Protein AF-A0A2S8RUF3-F1 (afdb_monomer)

Radius of gyration: 33.88 Å; Cα contacts (8 Å, |Δi|>4): 1336; chains: 1; bounding box: 87×61×107 Å

Structure (mmCIF, N/CA/C/O backbone):
data_AF-A0A2S8RUF3-F1
#
_entry.id   AF-A0A2S8RUF3-F1
#
loop_
_atom_site.group_PDB
_atom_site.id
_atom_site.type_symbol
_atom_site.label_atom_id
_atom_site.label_alt_id
_atom_site.label_comp_id
_atom_site.label_asym_id
_atom_site.label_entity_id
_atom_site.label_seq_id
_atom_site.pdbx_PDB_ins_code
_atom_site.Cartn_x
_atom_site.Cartn_y
_atom_site.Cartn_z
_atom_site.occupancy
_atom_site.B_iso_or_equiv
_atom_site.auth_seq_id
_atom_site.auth_comp_id
_atom_site.auth_asym_id
_atom_site.auth_atom_id
_atom_site.pdbx_PDB_model_num
ATOM 1 N N . MET A 1 1 ? -19.084 -11.540 -4.027 1.00 40.53 1 MET A N 1
ATOM 2 C CA . MET A 1 1 ? -19.984 -12.379 -4.856 1.00 40.53 1 MET A CA 1
ATOM 3 C C . MET A 1 1 ? -20.828 -11.416 -5.683 1.00 40.53 1 MET A C 1
ATOM 5 O O . MET A 1 1 ? -21.441 -10.576 -5.039 1.00 40.53 1 MET A O 1
ATOM 9 N N . ILE A 1 2 ? -20.785 -11.425 -7.033 1.00 48.44 2 ILE A N 1
ATOM 10 C CA . ILE A 1 2 ? -21.826 -10.746 -7.856 1.00 48.44 2 ILE A CA 1
ATOM 11 C C . ILE A 1 2 ? -23.153 -11.187 -7.249 1.00 48.44 2 ILE A C 1
ATOM 13 O O . ILE A 1 2 ? -23.257 -12.374 -6.969 1.00 48.44 2 ILE A O 1
ATOM 17 N N . ALA A 1 3 ? -24.094 -10.300 -6.950 1.00 47.66 3 ALA A N 1
ATOM 18 C CA . ALA A 1 3 ? -25.354 -10.665 -6.322 1.00 47.66 3 ALA A CA 1
ATOM 19 C C . ALA A 1 3 ? -25.956 -11.826 -7.127 1.00 47.66 3 ALA A C 1
ATOM 21 O O . ALA A 1 3 ? -26.322 -11.673 -8.290 1.00 47.66 3 ALA A O 1
ATOM 22 N N . CYS A 1 4 ? -25.926 -13.018 -6.524 1.00 56.53 4 CYS A N 1
ATOM 23 C CA . CYS A 1 4 ? -26.424 -14.266 -7.089 1.00 56.53 4 CYS A CA 1
ATOM 24 C C . CYS A 1 4 ? -25.724 -14.815 -8.375 1.00 56.53 4 CYS A C 1
ATOM 26 O O . CYS A 1 4 ? -26.408 -15.124 -9.349 1.00 56.53 4 CYS A O 1
ATOM 28 N N . PRO A 1 5 ? -24.400 -15.087 -8.408 1.00 48.16 5 PRO A N 1
ATOM 29 C CA . PRO A 1 5 ? -23.694 -15.495 -9.631 1.00 48.16 5 PRO A CA 1
ATOM 30 C C . PRO A 1 5 ? -24.037 -16.928 -10.063 1.00 48.16 5 PRO A C 1
ATOM 32 O O . PRO A 1 5 ? -24.031 -17.244 -11.243 1.00 48.16 5 PRO A O 1
ATOM 35 N N . GLY A 1 6 ? -24.350 -17.805 -9.103 1.00 56.62 6 GLY A N 1
ATOM 36 C CA . GLY A 1 6 ? -24.769 -19.184 -9.359 1.00 56.62 6 GLY A CA 1
ATOM 37 C C . GLY A 1 6 ? -26.272 -19.343 -9.603 1.00 56.62 6 GLY A C 1
ATOM 38 O O . GLY A 1 6 ? -26.704 -20.397 -10.047 1.00 56.62 6 GLY A O 1
ATOM 39 N N . ARG A 1 7 ? -27.075 -18.311 -9.313 1.00 65.19 7 ARG A N 1
ATOM 40 C CA . ARG A 1 7 ? -28.548 -18.378 -9.329 1.00 65.19 7 ARG A CA 1
ATOM 41 C C . ARG A 1 7 ? -29.111 -18.548 -10.738 1.00 65.19 7 ARG A C 1
ATOM 43 O O . ARG A 1 7 ? -30.098 -19.257 -10.936 1.00 65.19 7 ARG A O 1
ATOM 50 N N . PHE A 1 8 ? -28.419 -17.958 -11.709 1.00 66.12 8 PHE A N 1
ATOM 51 C CA . PHE A 1 8 ? -28.770 -18.002 -13.127 1.00 66.12 8 PHE A CA 1
ATOM 52 C C . PHE A 1 8 ? -27.738 -18.752 -13.988 1.00 66.12 8 PHE A C 1
ATOM 54 O O . PHE A 1 8 ? -27.939 -18.886 -15.192 1.00 66.12 8 PHE A O 1
ATOM 61 N N . ASN A 1 9 ? -26.639 -19.244 -13.400 1.00 60.34 9 ASN A N 1
ATOM 62 C CA . ASN A 1 9 ? -25.609 -19.976 -14.142 1.00 60.34 9 ASN A CA 1
ATOM 63 C C . ASN A 1 9 ? -26.182 -21.257 -14.760 1.00 60.34 9 ASN A C 1
ATOM 65 O O . ASN A 1 9 ? -26.966 -21.953 -14.123 1.00 60.34 9 ASN A O 1
ATOM 69 N N . GLU A 1 10 ? -25.760 -21.563 -15.990 1.00 64.75 10 GLU A N 1
ATOM 70 C CA . GLU A 1 10 ? -26.132 -22.779 -16.742 1.00 64.75 10 GLU A CA 1
ATOM 71 C C . GLU A 1 10 ? -27.633 -22.934 -17.045 1.00 64.75 10 GLU A C 1
ATOM 73 O O . GLU A 1 10 ? -28.061 -23.951 -17.589 1.00 64.75 10 GLU A O 1
ATOM 78 N N . ARG A 1 11 ? -28.443 -21.914 -16.745 1.00 76.69 11 ARG A N 1
ATOM 79 C CA . ARG A 1 11 ? -29.881 -21.911 -17.001 1.00 76.69 11 ARG A CA 1
ATOM 80 C C . ARG A 1 11 ? -30.233 -20.902 -18.091 1.00 76.69 11 ARG A C 1
ATOM 82 O O . ARG A 1 11 ? -29.569 -19.884 -18.270 1.00 76.69 11 ARG A O 1
ATOM 89 N N . VAL A 1 12 ? -31.293 -21.191 -18.840 1.00 79.56 12 VAL A N 1
ATOM 90 C CA . VAL A 1 12 ? -31.758 -20.312 -19.920 1.00 79.56 12 VAL A CA 1
ATOM 91 C C . VAL A 1 12 ? -32.502 -19.123 -19.314 1.00 79.56 12 VAL A C 1
ATOM 93 O O . VAL A 1 12 ? -33.513 -19.305 -18.636 1.00 79.56 12 VAL A O 1
ATOM 96 N N . LEU A 1 13 ? -31.996 -17.913 -19.565 1.00 82.62 13 LEU A N 1
ATOM 97 C CA . LEU A 1 13 ? -32.677 -16.663 -19.232 1.00 82.62 13 LEU A CA 1
ATOM 98 C C . LEU A 1 13 ? -33.724 -16.345 -20.303 1.00 82.62 13 LEU A C 1
ATOM 100 O O . LEU A 1 13 ? -33.381 -16.060 -21.452 1.00 82.62 13 LEU A O 1
ATOM 104 N N . TYR A 1 14 ? -34.991 -16.335 -19.907 1.00 84.25 14 TYR A N 1
ATOM 105 C CA . TYR A 1 14 ? -36.105 -15.909 -20.742 1.00 84.25 14 TYR A CA 1
ATOM 106 C C . TYR A 1 14 ? -36.339 -14.414 -20.529 1.00 84.25 14 TYR A C 1
ATOM 108 O O . TYR A 1 14 ? -36.506 -13.965 -19.399 1.00 84.25 14 TYR A O 1
ATOM 116 N N . ARG A 1 15 ? -36.327 -13.630 -21.611 1.00 80.94 15 ARG A N 1
ATOM 117 C CA . ARG A 1 15 ? -36.610 -12.186 -21.582 1.00 80.94 15 ARG A CA 1
ATOM 118 C C . ARG A 1 15 ? -38.027 -11.965 -22.106 1.00 80.94 15 ARG A C 1
ATOM 120 O O . ARG A 1 15 ? -38.289 -12.304 -23.257 1.00 80.94 15 ARG A O 1
ATOM 127 N N . GLN A 1 16 ? -38.918 -11.420 -21.279 1.00 76.56 16 GLN A N 1
ATOM 128 C CA . GLN A 1 16 ? -40.313 -11.139 -21.644 1.00 76.56 16 GLN A CA 1
ATOM 129 C C . GLN A 1 16 ? -40.669 -9.650 -21.610 1.00 76.56 16 GLN A C 1
ATOM 131 O O . GLN A 1 16 ? -41.644 -9.260 -22.245 1.00 76.56 16 GLN A O 1
ATOM 136 N N . GLY A 1 17 ? -39.885 -8.813 -20.933 1.00 63.25 17 GLY A N 1
ATOM 137 C CA . GLY A 1 17 ? -40.155 -7.385 -20.788 1.00 63.25 17 GLY A CA 1
ATOM 138 C C . GLY A 1 17 ? -39.834 -6.576 -22.043 1.00 63.25 17 GLY A C 1
ATOM 139 O O . GLY A 1 17 ? -40.425 -5.519 -22.247 1.00 63.25 17 GLY A O 1
ATOM 140 N N . ARG A 1 18 ? -38.933 -7.056 -22.922 1.00 66.19 18 ARG A N 1
ATOM 141 C CA . ARG A 1 18 ? -38.611 -6.400 -24.204 1.00 66.19 18 ARG A CA 1
ATOM 142 C C . ARG A 1 18 ? -38.275 -7.370 -25.341 1.00 66.19 18 ARG A C 1
ATOM 144 O O . ARG A 1 18 ? -37.567 -8.352 -25.122 1.00 66.19 18 ARG A O 1
ATOM 151 N N . ASN A 1 19 ? -38.699 -7.043 -26.565 1.00 69.94 19 ASN A N 1
ATOM 152 C CA . ASN A 1 19 ? -38.302 -7.759 -27.786 1.00 69.94 19 ASN A CA 1
ATOM 153 C C . ASN A 1 19 ? -36.882 -7.373 -28.270 1.00 69.94 19 ASN A C 1
ATOM 155 O O . ASN A 1 19 ? -36.213 -6.528 -27.671 1.00 69.94 19 ASN A O 1
ATOM 159 N N . ALA A 1 20 ? -36.412 -7.994 -29.361 1.00 65.56 20 ALA A N 1
ATOM 160 C CA . ALA A 1 20 ? -35.088 -7.735 -29.946 1.00 65.56 20 ALA A CA 1
ATOM 161 C C . ALA A 1 20 ? -34.876 -6.268 -30.384 1.00 65.56 20 ALA A C 1
ATOM 163 O O . ALA A 1 20 ? -33.739 -5.804 -30.413 1.00 65.56 20 ALA A O 1
ATOM 164 N N . ASP A 1 21 ? -35.964 -5.532 -30.628 1.00 69.25 21 ASP A N 1
ATOM 165 C CA . ASP A 1 21 ? -35.974 -4.105 -30.974 1.00 69.25 21 ASP A CA 1
ATOM 166 C C . ASP A 1 21 ? -36.124 -3.192 -29.738 1.00 69.25 21 ASP A C 1
ATOM 168 O O . ASP A 1 21 ? -36.402 -1.998 -29.855 1.00 69.25 21 ASP A O 1
ATOM 172 N N . ALA A 1 22 ? -35.964 -3.750 -28.533 1.00 60.16 22 ALA A N 1
ATOM 173 C CA . ALA A 1 22 ? -36.101 -3.078 -27.243 1.00 60.16 22 ALA A CA 1
ATOM 174 C C . ALA A 1 22 ? -37.498 -2.485 -26.944 1.00 60.16 22 ALA A C 1
ATOM 176 O O . ALA A 1 22 ? -37.609 -1.627 -26.059 1.00 60.16 22 ALA A O 1
ATOM 177 N N . GLN A 1 23 ? -38.557 -2.944 -27.620 1.00 65.94 23 GLN A N 1
ATOM 178 C CA . GLN A 1 23 ? -39.949 -2.557 -27.351 1.00 65.94 23 GLN A CA 1
ATOM 179 C C . GLN A 1 23 ? -40.549 -3.395 -26.224 1.00 65.94 23 GLN A C 1
ATOM 181 O O . GLN A 1 23 ? -40.298 -4.597 -26.167 1.00 65.94 23 GLN A O 1
ATOM 186 N N . THR A 1 24 ? -41.366 -2.780 -25.365 1.00 61.59 24 THR A N 1
ATOM 187 C CA . THR A 1 24 ? -41.999 -3.463 -24.231 1.00 61.59 24 THR A CA 1
ATOM 188 C C . THR A 1 24 ? -42.982 -4.533 -24.700 1.00 61.59 24 THR A C 1
ATOM 190 O O . THR A 1 24 ? -43.894 -4.244 -25.476 1.00 61.59 24 THR A O 1
ATOM 193 N N . THR A 1 25 ? -42.822 -5.760 -24.216 1.00 68.12 25 THR A N 1
ATOM 194 C CA . THR A 1 25 ? -43.722 -6.888 -24.498 1.00 68.12 25 THR A CA 1
ATOM 195 C C . THR A 1 25 ? -44.528 -7.254 -23.251 1.00 68.12 25 THR A C 1
ATOM 197 O O . THR A 1 25 ? -44.115 -6.964 -22.134 1.00 68.12 25 THR A O 1
ATOM 200 N N . LYS A 1 26 ? -45.729 -7.824 -23.427 1.00 68.06 26 LYS A N 1
ATOM 201 C CA . LYS A 1 26 ? -46.560 -8.266 -22.296 1.00 68.06 26 LYS A CA 1
ATOM 202 C C . LYS A 1 26 ? -45.999 -9.573 -21.731 1.00 68.06 26 LYS A C 1
ATOM 204 O O . LYS A 1 26 ? -45.910 -10.547 -22.472 1.00 68.06 26 LYS A O 1
ATOM 209 N N . GLY A 1 27 ? -45.687 -9.591 -20.440 1.00 74.69 27 GLY A N 1
ATOM 210 C CA . GLY A 1 27 ? -45.234 -10.773 -19.710 1.00 74.69 27 GLY A CA 1
ATOM 211 C C . GLY A 1 27 ? -44.797 -10.407 -18.293 1.00 74.69 27 GLY A C 1
ATOM 212 O O . GLY A 1 27 ? -44.446 -9.256 -18.049 1.00 74.69 27 GLY A O 1
ATOM 213 N N . TRP A 1 28 ? -44.881 -11.356 -17.363 1.00 85.12 28 TRP A N 1
ATOM 214 C CA . TRP A 1 28 ? -44.355 -11.219 -16.004 1.00 85.12 28 TRP A CA 1
ATOM 215 C C . TRP A 1 28 ? -43.778 -12.568 -15.557 1.00 85.12 28 TRP A C 1
ATOM 217 O O . TRP A 1 28 ? -44.467 -13.583 -15.717 1.00 85.12 28 TRP A O 1
ATOM 227 N N . PRO A 1 29 ? -42.559 -12.605 -14.992 1.00 89.31 29 PRO A N 1
ATOM 228 C CA . PRO A 1 29 ? -41.653 -11.467 -14.770 1.00 89.31 29 PRO A CA 1
ATOM 229 C C . PRO A 1 29 ? -41.006 -10.900 -16.055 1.00 89.31 29 PRO A C 1
ATOM 231 O O . PRO A 1 29 ? -40.948 -11.590 -17.076 1.00 89.31 29 PRO A O 1
ATOM 234 N N . ASP A 1 30 ? -40.472 -9.675 -15.997 1.00 85.81 30 ASP A N 1
ATOM 235 C CA . ASP A 1 30 ? -39.720 -8.982 -17.066 1.00 85.81 30 ASP A CA 1
ATOM 236 C C . ASP A 1 30 ? -38.614 -9.866 -17.671 1.00 85.81 30 ASP A C 1
ATOM 238 O O . ASP A 1 30 ? -38.400 -9.929 -18.891 1.00 85.81 30 ASP A O 1
ATOM 242 N N . ALA A 1 31 ? -37.901 -10.594 -16.821 1.00 87.12 31 ALA A N 1
ATOM 243 C CA . ALA A 1 31 ? -37.079 -11.719 -17.226 1.00 87.12 31 ALA A CA 1
ATOM 244 C C . ALA A 1 31 ? -37.094 -12.786 -16.138 1.00 87.12 31 ALA A C 1
ATOM 246 O O . ALA A 1 31 ? -37.309 -12.491 -14.969 1.00 87.12 31 ALA A O 1
ATOM 247 N N . TYR A 1 32 ? -36.847 -14.039 -16.495 1.00 89.81 32 TYR A N 1
ATOM 248 C CA . TYR A 1 32 ? -36.784 -15.095 -15.495 1.00 89.81 32 TYR A CA 1
ATOM 249 C C . TYR A 1 32 ? -35.961 -16.286 -15.950 1.00 89.81 32 TYR A C 1
ATOM 251 O O . TYR A 1 32 ? -35.652 -16.473 -17.130 1.00 89.81 32 TYR A O 1
ATOM 259 N N . VAL A 1 33 ? -35.645 -17.129 -14.979 1.00 88.94 33 VAL A N 1
ATOM 260 C CA . VAL A 1 33 ? -35.039 -18.433 -15.193 1.00 88.94 33 VAL A CA 1
ATOM 261 C C . VAL A 1 33 ? -35.957 -19.513 -14.639 1.00 88.94 33 VAL A C 1
ATOM 263 O O . VAL A 1 33 ? -36.441 -19.400 -13.520 1.00 88.94 33 VAL A O 1
ATOM 266 N N . VAL A 1 34 ? -36.191 -20.575 -15.409 1.00 88.75 34 VAL A N 1
ATOM 267 C CA . VAL A 1 34 ? -36.994 -21.719 -14.952 1.00 88.75 34 VAL A CA 1
ATOM 268 C C . VAL A 1 34 ? -36.188 -22.537 -13.944 1.00 88.75 34 VAL A C 1
ATOM 270 O O . VAL A 1 34 ? -35.053 -22.930 -14.222 1.00 88.75 34 VAL A O 1
ATOM 273 N N . THR A 1 35 ? -36.767 -22.790 -12.774 1.00 87.69 35 THR A N 1
ATOM 274 C CA . THR A 1 35 ? -36.122 -23.515 -11.664 1.00 87.69 35 THR A CA 1
ATOM 275 C C . THR A 1 35 ? -36.817 -24.828 -11.314 1.00 87.69 35 THR A C 1
ATOM 277 O O . THR A 1 35 ? -36.242 -25.645 -10.597 1.00 87.69 35 THR A O 1
ATOM 280 N N . GLY A 1 36 ? -38.014 -25.057 -11.854 1.00 86.62 36 GLY A N 1
ATOM 281 C CA . GLY A 1 36 ? -38.814 -26.262 -11.662 1.00 86.62 36 GLY A CA 1
ATOM 282 C C . GLY A 1 36 ? -40.011 -26.291 -12.610 1.00 86.62 36 GLY A C 1
ATOM 283 O O . GLY A 1 36 ? -40.112 -25.468 -13.520 1.00 86.62 36 GLY A O 1
ATOM 284 N N . VAL A 1 37 ? -40.906 -27.259 -12.410 1.00 82.44 37 VAL A N 1
ATOM 285 C CA . VAL A 1 37 ? -42.179 -27.346 -13.140 1.00 82.44 37 VAL A CA 1
ATOM 286 C C . VAL A 1 37 ? -43.063 -26.215 -12.608 1.00 82.44 37 VAL A C 1
ATOM 288 O O . VAL A 1 37 ? -43.490 -26.266 -11.461 1.00 82.44 37 VAL A O 1
ATOM 291 N N . ASP A 1 38 ? -43.223 -25.153 -13.396 1.00 85.19 38 ASP A N 1
ATOM 292 C CA . ASP A 1 38 ? -43.996 -23.938 -13.079 1.00 85.19 38 ASP A CA 1
ATOM 293 C C . ASP A 1 38 ? -43.436 -23.035 -11.967 1.00 85.19 38 ASP A C 1
ATOM 295 O O . ASP A 1 38 ? -44.124 -22.133 -11.484 1.00 85.19 38 ASP A O 1
ATOM 299 N N . THR A 1 39 ? -42.167 -23.222 -11.594 1.00 89.69 39 THR A N 1
ATOM 300 C CA . THR A 1 39 ? -41.446 -22.291 -10.718 1.00 89.69 39 THR A CA 1
ATOM 301 C C . THR A 1 39 ? -40.343 -21.567 -11.470 1.00 89.69 39 THR A C 1
ATOM 303 O O . THR A 1 39 ? -39.567 -22.169 -12.224 1.00 89.69 39 THR A O 1
ATOM 306 N N . VAL A 1 40 ? -40.236 -20.269 -11.218 1.00 91.12 40 VAL A N 1
ATOM 307 C CA . VAL A 1 40 ? -39.247 -19.398 -11.837 1.00 91.12 40 VAL A CA 1
ATOM 308 C C . VAL A 1 40 ? -38.511 -18.554 -10.818 1.00 91.12 40 VAL A C 1
ATOM 310 O O . VAL A 1 40 ? -38.938 -18.360 -9.683 1.00 91.12 40 VAL A O 1
ATOM 313 N N . ASP A 1 41 ? -37.356 -18.072 -11.225 1.00 89.81 41 ASP A N 1
ATOM 314 C CA . ASP A 1 41 ? -36.595 -17.059 -10.528 1.00 89.81 41 ASP A CA 1
ATOM 315 C C . ASP A 1 41 ? -36.745 -15.742 -11.294 1.00 89.81 41 ASP A C 1
ATOM 317 O O . ASP A 1 41 ? -36.216 -15.611 -12.402 1.00 89.81 41 ASP A O 1
ATOM 321 N N . GLY A 1 42 ? -37.569 -14.842 -10.757 1.00 91.06 42 GLY A N 1
ATOM 322 C CA . GLY A 1 42 ? -38.037 -13.638 -11.439 1.00 91.06 42 GLY A CA 1
ATOM 323 C C . GLY A 1 42 ? -37.083 -12.457 -11.299 1.00 91.06 42 GLY A C 1
ATOM 324 O O . GLY A 1 42 ? -36.517 -12.224 -10.231 1.00 91.06 42 GLY A O 1
ATOM 325 N N . ILE A 1 43 ? -36.937 -11.698 -12.380 1.00 90.75 43 ILE A N 1
ATOM 326 C CA . ILE A 1 43 ? -36.129 -10.486 -12.478 1.00 90.75 43 ILE A CA 1
ATOM 327 C C . ILE A 1 43 ? -37.025 -9.356 -12.975 1.00 90.75 43 ILE A C 1
ATOM 329 O O . ILE A 1 43 ? -37.627 -9.471 -14.040 1.00 90.75 43 ILE A O 1
ATOM 333 N N . GLU A 1 44 ? -37.046 -8.260 -12.228 1.00 90.62 44 GLU A N 1
ATOM 334 C CA . GLU A 1 44 ? -37.825 -7.058 -12.512 1.00 90.62 44 GLU A CA 1
ATOM 335 C C . GLU A 1 44 ? -36.932 -5.816 -12.488 1.00 90.62 44 GLU A C 1
ATOM 337 O O . GLU A 1 44 ? -36.012 -5.695 -11.667 1.00 90.62 44 GLU A O 1
ATOM 342 N N . ALA A 1 45 ? -37.180 -4.880 -13.405 1.00 87.56 45 ALA A N 1
ATOM 343 C CA . ALA A 1 45 ? -36.403 -3.651 -13.488 1.00 87.56 45 ALA A CA 1
ATOM 344 C C . ALA A 1 45 ? -37.258 -2.453 -13.904 1.00 87.56 45 ALA A C 1
ATOM 346 O O . ALA A 1 45 ? -37.901 -2.455 -14.949 1.00 87.56 45 ALA A O 1
ATOM 347 N N . THR A 1 46 ? -37.184 -1.357 -13.147 1.00 82.75 46 THR A N 1
ATOM 348 C CA . THR A 1 46 ? -37.926 -0.128 -13.468 1.00 82.75 46 THR A CA 1
ATOM 349 C C . THR A 1 46 ? -37.020 1.096 -13.630 1.00 82.75 46 THR A C 1
ATOM 351 O O . THR A 1 46 ? -35.970 1.220 -12.990 1.00 82.75 46 THR A O 1
ATOM 354 N N . ARG A 1 47 ? -37.444 2.000 -14.530 1.00 75.69 47 ARG A N 1
ATOM 355 C CA . ARG A 1 47 ? -36.864 3.339 -14.780 1.00 75.69 47 ARG A CA 1
ATOM 356 C C . ARG A 1 47 ? -37.819 4.497 -14.439 1.00 75.69 47 ARG A C 1
ATOM 358 O O . ARG A 1 47 ? -37.438 5.653 -14.606 1.00 75.69 47 ARG A O 1
ATOM 365 N N . ASP A 1 48 ? -39.027 4.210 -13.950 1.00 74.94 48 ASP A N 1
ATOM 366 C CA . ASP A 1 48 ? -39.917 5.217 -13.370 1.00 74.94 48 ASP A CA 1
ATOM 367 C C . ASP A 1 48 ? -39.686 5.478 -11.856 1.00 74.94 48 ASP A C 1
ATOM 369 O O . ASP A 1 48 ? -39.905 4.625 -10.988 1.00 74.94 48 ASP A O 1
ATOM 373 N N . LYS A 1 49 ? -39.243 6.706 -11.546 1.00 65.88 49 LYS A N 1
ATOM 374 C CA . LYS A 1 49 ? -38.879 7.194 -10.202 1.00 65.88 49 LYS A CA 1
ATOM 375 C C . LYS A 1 49 ? -40.054 7.189 -9.219 1.00 65.88 49 LYS A C 1
ATOM 377 O O . LYS A 1 49 ? -39.825 7.068 -8.018 1.00 65.88 49 LYS A O 1
ATOM 382 N N . GLN A 1 50 ? -41.292 7.322 -9.700 1.00 67.44 50 GLN A N 1
ATOM 383 C CA . GLN A 1 50 ? -42.477 7.486 -8.846 1.00 67.44 50 GLN A CA 1
ATOM 384 C C . GLN A 1 50 ? -43.213 6.175 -8.540 1.00 67.44 50 GLN A C 1
ATOM 386 O O . GLN A 1 50 ? -44.148 6.182 -7.742 1.00 67.44 50 GLN A O 1
ATOM 391 N N . SER A 1 51 ? -42.813 5.051 -9.141 1.00 73.19 51 SER A N 1
ATOM 392 C CA . SER A 1 51 ? -43.641 3.840 -9.145 1.00 73.19 51 SER A CA 1
ATOM 393 C C . SER A 1 51 ? -42.958 2.571 -8.655 1.00 73.19 51 SER A C 1
ATOM 395 O O . SER A 1 51 ? -43.606 1.534 -8.657 1.00 73.19 51 SER A O 1
ATOM 397 N N . TRP A 1 52 ? -41.713 2.594 -8.167 1.00 84.31 52 TRP A N 1
ATOM 398 C CA . TRP A 1 52 ? -41.061 1.351 -7.716 1.00 84.31 52 TRP A CA 1
ATOM 399 C C . TRP A 1 52 ? -41.840 0.628 -6.597 1.00 84.31 52 TRP A C 1
ATOM 401 O O . TRP A 1 52 ? -41.939 -0.593 -6.625 1.00 84.31 52 TRP A O 1
ATOM 411 N N . HIS A 1 53 ? -42.465 1.367 -5.669 1.00 86.69 53 HIS A N 1
ATOM 412 C CA . HIS A 1 53 ? -43.380 0.800 -4.667 1.00 86.69 53 HIS A CA 1
ATOM 413 C C . HIS A 1 53 ? -44.580 0.117 -5.323 1.00 86.69 53 HIS A C 1
ATOM 415 O O . HIS A 1 53 ? -44.955 -0.988 -4.947 1.00 86.69 53 HIS A O 1
ATOM 421 N N . LYS A 1 54 ? -45.168 0.786 -6.318 1.00 86.69 54 LYS A N 1
ATOM 422 C CA . LYS A 1 54 ? -46.314 0.285 -7.073 1.00 86.69 54 LYS A CA 1
ATOM 423 C C . LYS A 1 54 ? -45.945 -0.969 -7.870 1.00 86.69 54 LYS A C 1
ATOM 425 O O . LYS A 1 54 ? -46.726 -1.908 -7.885 1.00 86.69 54 LYS A O 1
ATOM 430 N N . HIS A 1 55 ? -44.752 -1.001 -8.463 1.00 87.88 55 HIS A N 1
ATOM 431 C CA . HIS A 1 55 ? -44.203 -2.180 -9.129 1.00 87.88 55 HIS A CA 1
ATOM 432 C C . HIS A 1 55 ? -44.090 -3.349 -8.151 1.00 87.88 55 HIS A C 1
ATOM 434 O O . HIS A 1 55 ? -44.735 -4.363 -8.369 1.00 87.88 55 HIS A O 1
ATOM 440 N N . LEU A 1 56 ? -43.397 -3.175 -7.018 1.00 90.81 56 LEU A N 1
ATOM 441 C CA . LEU A 1 56 ? -43.279 -4.239 -6.015 1.00 90.81 56 LEU A CA 1
ATOM 442 C C . LEU A 1 56 ? -44.642 -4.716 -5.493 1.00 90.81 56 LEU A C 1
ATOM 444 O O . LEU A 1 56 ? -44.830 -5.909 -5.274 1.00 90.81 56 LEU A O 1
ATOM 448 N N . GLU A 1 57 ? -45.607 -3.813 -5.313 1.00 92.81 57 GLU A N 1
ATOM 449 C CA . GLU A 1 57 ? -46.965 -4.179 -4.909 1.00 92.81 57 GLU A CA 1
ATOM 450 C C . GLU A 1 57 ? -47.689 -5.014 -5.979 1.00 92.81 57 GLU A C 1
ATOM 452 O O . GLU A 1 57 ? -48.360 -5.995 -5.655 1.00 92.81 57 GLU A O 1
ATOM 457 N N . GLU A 1 58 ? -47.558 -4.641 -7.252 1.00 91.12 58 GLU A N 1
ATOM 458 C CA . GLU A 1 58 ? -48.083 -5.408 -8.383 1.00 91.12 58 GLU A CA 1
ATOM 459 C C . GLU A 1 58 ? -47.392 -6.769 -8.512 1.00 91.12 58 GLU A C 1
ATOM 461 O O . GLU A 1 58 ? -48.065 -7.767 -8.758 1.00 91.12 58 GLU A O 1
ATOM 466 N N . ASP A 1 59 ? -46.081 -6.832 -8.294 1.00 93.19 59 ASP A N 1
ATOM 467 C CA . ASP A 1 59 ? -45.297 -8.063 -8.373 1.00 93.19 59 ASP A CA 1
ATOM 468 C C . ASP A 1 59 ? -45.667 -9.035 -7.249 1.00 93.19 59 ASP A C 1
ATOM 470 O O . ASP A 1 59 ? -45.841 -10.224 -7.503 1.00 93.19 59 ASP A O 1
ATOM 474 N N . VAL A 1 60 ? -45.889 -8.540 -6.025 1.00 94.56 60 VAL A N 1
ATOM 475 C CA . VAL A 1 60 ? -46.424 -9.346 -4.911 1.00 94.56 60 VAL A CA 1
ATOM 476 C C . VAL A 1 60 ? -47.823 -9.876 -5.240 1.00 94.56 60 VAL A C 1
ATOM 478 O O . VAL A 1 60 ? -48.107 -11.043 -4.972 1.00 94.56 60 VAL A O 1
ATOM 481 N N . LYS A 1 61 ? -48.694 -9.058 -5.851 1.00 93.19 61 LYS A N 1
ATOM 482 C CA . LYS A 1 61 ? -50.041 -9.494 -6.267 1.00 93.19 61 LYS A CA 1
ATOM 483 C C . LYS A 1 61 ? -49.971 -10.597 -7.321 1.00 93.19 61 LYS A C 1
ATOM 485 O O . LYS A 1 61 ? -50.613 -11.627 -7.141 1.00 93.19 61 LYS A O 1
ATOM 490 N N . LYS A 1 62 ? -49.166 -10.418 -8.371 1.00 92.44 62 LYS A N 1
ATOM 491 C CA . LYS A 1 62 ? -48.980 -11.429 -9.426 1.00 92.44 62 LYS A CA 1
ATOM 492 C C . LYS A 1 62 ? -48.364 -12.712 -8.875 1.00 92.44 62 LYS A C 1
ATOM 494 O O . LYS A 1 62 ? -48.837 -13.790 -9.195 1.00 92.44 62 LYS A O 1
ATOM 499 N N . ALA A 1 63 ? -47.383 -12.604 -7.982 1.00 91.56 63 ALA A N 1
ATOM 500 C CA . ALA A 1 63 ? -46.753 -13.757 -7.340 1.00 91.56 63 ALA A CA 1
ATOM 501 C C . ALA A 1 63 ? -47.702 -14.559 -6.429 1.00 91.56 63 ALA A C 1
ATOM 503 O O . ALA A 1 63 ? -47.422 -15.717 -6.134 1.00 91.56 63 ALA A O 1
ATOM 504 N N . SER A 1 64 ? -48.798 -13.950 -5.966 1.00 89.81 64 SER A N 1
ATOM 505 C CA . SER A 1 64 ? -49.839 -14.610 -5.165 1.00 89.81 64 SER A CA 1
ATOM 506 C C . SER A 1 64 ? -50.979 -15.216 -5.991 1.00 89.81 64 SER A C 1
ATOM 508 O O . SER A 1 64 ? -51.861 -15.868 -5.431 1.00 89.81 64 SER A O 1
ATOM 510 N N . ASP A 1 65 ? -50.986 -14.977 -7.302 1.00 89.25 65 ASP A N 1
ATOM 511 C CA . ASP A 1 65 ? -52.048 -15.381 -8.213 1.00 89.25 65 ASP A CA 1
ATOM 512 C C . ASP A 1 65 ? -51.621 -16.619 -9.016 1.00 89.25 65 ASP A C 1
ATOM 514 O O . ASP A 1 65 ? -50.569 -16.644 -9.654 1.00 89.25 65 ASP A O 1
ATOM 518 N N . ASN A 1 66 ? -52.468 -17.651 -8.995 1.00 86.50 66 ASN A N 1
ATOM 519 C CA . ASN A 1 66 ? -52.226 -18.932 -9.661 1.00 86.50 66 ASN A CA 1
ATOM 520 C C . ASN A 1 66 ? -52.200 -18.823 -11.198 1.00 86.50 66 ASN A C 1
ATOM 522 O O . ASN A 1 66 ? -51.812 -19.784 -11.861 1.00 86.50 66 ASN A O 1
ATOM 526 N N . GLU A 1 67 ? -52.637 -17.697 -11.775 1.00 86.00 67 GLU A N 1
ATOM 527 C CA . GLU A 1 67 ? -52.508 -17.426 -13.212 1.00 86.00 67 GLU A CA 1
ATOM 528 C C . GLU A 1 67 ? -51.058 -17.129 -13.644 1.00 86.00 67 GLU A C 1
ATOM 530 O O . GLU A 1 67 ? -50.750 -17.191 -14.838 1.00 86.00 67 GLU A O 1
ATOM 535 N N . TYR A 1 68 ? -50.159 -16.836 -12.697 1.00 87.44 68 TYR A N 1
ATOM 536 C CA . TYR A 1 68 ? -48.754 -16.529 -12.958 1.00 87.44 68 TYR A CA 1
ATOM 537 C C . TYR A 1 68 ? -47.809 -17.632 -12.457 1.00 87.44 68 TYR A C 1
ATOM 539 O O . TYR A 1 68 ? -48.183 -18.551 -11.733 1.00 87.44 68 TYR A O 1
ATOM 547 N N . LEU A 1 69 ? -46.546 -17.551 -12.883 1.00 85.06 69 LEU A N 1
ATOM 548 C CA . LEU A 1 69 ? -45.507 -18.507 -12.503 1.00 85.06 69 LEU A CA 1
ATOM 549 C C . LEU A 1 69 ? -45.133 -18.348 -11.022 1.00 85.06 69 LEU A C 1
ATOM 551 O O . LEU A 1 69 ? -44.948 -17.230 -10.539 1.00 85.06 69 LEU A O 1
ATOM 555 N N . ASN A 1 70 ? -44.934 -19.467 -10.323 1.00 91.31 70 ASN A N 1
ATOM 556 C CA . ASN A 1 70 ? -44.554 -19.453 -8.911 1.00 91.31 70 ASN A CA 1
ATOM 557 C C . ASN A 1 70 ? -43.114 -18.955 -8.734 1.00 91.31 70 ASN A C 1
ATOM 559 O O . ASN A 1 70 ? -42.202 -19.401 -9.434 1.00 91.31 70 ASN A O 1
ATOM 563 N N . LEU A 1 71 ? -42.871 -18.081 -7.756 1.00 93.25 71 LEU A N 1
ATOM 564 C CA . LEU A 1 71 ? -41.526 -17.573 -7.487 1.00 93.25 71 LEU A CA 1
ATOM 565 C C . LEU A 1 71 ? -40.733 -18.521 -6.577 1.00 93.25 71 LEU A C 1
ATOM 567 O O . LEU A 1 71 ? -41.111 -18.825 -5.454 1.00 93.25 71 LEU A O 1
ATOM 571 N N . SER A 1 72 ? -39.566 -18.933 -7.057 1.00 91.12 72 SER A N 1
ATOM 572 C CA . SER A 1 72 ? -38.501 -19.593 -6.282 1.00 91.12 72 SER A CA 1
ATOM 573 C C . SER A 1 72 ? -37.371 -18.629 -5.888 1.00 91.12 72 SER A C 1
ATOM 575 O O . SER A 1 72 ? -36.513 -18.948 -5.058 1.00 91.12 72 SER A O 1
ATOM 577 N N . GLY A 1 73 ? -37.382 -17.441 -6.492 1.00 91.69 73 GLY A N 1
ATOM 578 C CA . GLY A 1 73 ? -36.475 -16.331 -6.258 1.00 91.69 73 GLY A CA 1
ATOM 579 C C . GLY A 1 73 ? -37.055 -15.055 -6.861 1.00 91.69 73 GLY A C 1
ATOM 580 O O . GLY A 1 73 ? -37.821 -15.111 -7.825 1.00 91.69 73 GLY A O 1
ATOM 581 N N . TYR A 1 74 ? -36.696 -13.912 -6.280 1.00 93.69 74 TYR A N 1
ATOM 582 C CA . TYR A 1 74 ? -37.035 -12.592 -6.804 1.00 93.69 74 TYR A CA 1
ATOM 583 C C . TYR A 1 74 ? -35.834 -11.628 -6.817 1.00 93.69 74 TYR A C 1
ATOM 585 O O . TYR A 1 74 ? -35.047 -11.601 -5.865 1.00 93.69 74 TYR A O 1
ATOM 593 N N . PHE A 1 75 ? -35.631 -10.889 -7.906 1.00 91.00 75 PHE A N 1
ATOM 594 C CA . PHE A 1 75 ? -34.558 -9.905 -8.066 1.00 91.00 75 PHE A CA 1
ATOM 595 C C . PHE A 1 75 ? -35.128 -8.619 -8.666 1.00 91.00 75 PHE A C 1
ATOM 597 O O . PHE A 1 75 ? -35.584 -8.619 -9.803 1.00 91.00 75 PHE A O 1
ATOM 604 N N . PHE A 1 76 ? -35.076 -7.517 -7.924 1.00 91.44 76 PHE A N 1
ATOM 605 C CA . PHE A 1 76 ? -35.638 -6.237 -8.348 1.00 91.44 76 PHE A CA 1
ATOM 606 C C . PHE A 1 76 ? -34.569 -5.152 -8.424 1.00 91.44 76 PHE A C 1
ATOM 608 O O . PHE A 1 76 ? -33.781 -4.986 -7.488 1.00 91.44 76 PHE A O 1
ATOM 615 N N . VAL A 1 77 ? -34.584 -4.364 -9.501 1.00 88.38 77 VAL A N 1
ATOM 616 C CA . VAL A 1 77 ? -33.689 -3.214 -9.683 1.00 88.38 77 VAL A CA 1
ATOM 617 C C . VAL A 1 77 ? -34.469 -1.933 -9.970 1.00 88.38 77 VAL A C 1
ATOM 619 O O . VAL A 1 77 ? -35.206 -1.841 -10.950 1.00 88.38 77 VAL A O 1
ATOM 622 N N . GLY A 1 78 ? -34.238 -0.898 -9.161 1.00 86.25 78 GLY A N 1
ATOM 623 C CA . GLY A 1 78 ? -34.747 0.458 -9.389 1.00 86.25 78 GLY A CA 1
ATOM 624 C C . GLY A 1 78 ? -33.604 1.469 -9.489 1.00 86.25 78 GLY A C 1
ATOM 625 O O . GLY A 1 78 ? -32.878 1.681 -8.521 1.00 86.25 78 GLY A O 1
ATOM 626 N N . GLY A 1 79 ? -33.417 2.110 -10.644 1.00 69.25 79 GLY A N 1
ATOM 627 C CA . GLY A 1 79 ? -32.244 2.957 -10.913 1.00 69.25 79 GLY A CA 1
ATOM 628 C C . GLY A 1 79 ? -32.413 4.457 -10.621 1.00 69.25 79 GLY A C 1
ATOM 629 O O . GLY A 1 79 ? -32.408 5.233 -11.572 1.00 69.25 79 GLY A O 1
ATOM 630 N N . TYR A 1 80 ? -32.505 4.886 -9.348 1.00 76.25 80 TYR A N 1
ATOM 631 C CA . TYR A 1 80 ? -32.560 6.323 -8.962 1.00 76.25 80 TYR A CA 1
ATOM 632 C C . TYR A 1 80 ? -31.632 6.655 -7.778 1.00 76.25 80 TYR A C 1
ATOM 634 O O . TYR A 1 80 ? -32.036 6.484 -6.628 1.00 76.25 80 TYR A O 1
ATOM 642 N N . PRO A 1 81 ? -30.395 7.131 -8.006 1.00 62.53 81 PRO A N 1
ATOM 643 C CA . PRO A 1 81 ? -29.418 7.382 -6.936 1.00 62.53 81 PRO A CA 1
ATOM 644 C C . PRO A 1 81 ? -29.923 8.326 -5.831 1.00 62.53 81 PRO A C 1
ATOM 646 O O . PRO A 1 81 ? -29.541 8.194 -4.674 1.00 62.53 81 PRO A O 1
ATOM 649 N N . ASP A 1 82 ? -30.802 9.253 -6.201 1.00 64.62 82 ASP A N 1
ATOM 650 C CA . ASP A 1 82 ? -31.384 10.317 -5.382 1.00 64.62 82 ASP A CA 1
ATOM 651 C C . ASP A 1 82 ? -32.709 9.930 -4.687 1.00 64.62 82 ASP A C 1
ATOM 653 O O . ASP A 1 82 ? -33.354 10.781 -4.078 1.00 64.62 82 ASP A O 1
ATOM 657 N N . HIS A 1 83 ? -33.117 8.655 -4.740 1.00 71.19 83 HIS A N 1
ATOM 658 C CA . HIS A 1 83 ? -34.249 8.127 -3.971 1.00 71.19 83 HIS A CA 1
ATOM 659 C C . HIS A 1 83 ? -33.836 6.857 -3.210 1.00 71.19 83 HIS A C 1
ATOM 661 O O . HIS A 1 83 ? -33.809 5.758 -3.763 1.00 71.19 83 HIS A O 1
ATOM 667 N N . GLU A 1 84 ? -33.497 7.023 -1.931 1.00 71.06 84 GLU A N 1
ATOM 668 C CA . GLU A 1 84 ? -33.087 5.939 -1.033 1.00 71.06 84 GLU A CA 1
ATOM 669 C C . GLU A 1 84 ? -34.291 5.469 -0.202 1.00 71.06 84 GLU A C 1
ATOM 671 O O . GLU A 1 84 ? -34.822 6.258 0.586 1.00 71.06 84 GLU A O 1
ATOM 676 N N . PRO A 1 85 ? -34.775 4.225 -0.379 1.00 78.25 85 PRO A N 1
ATOM 677 C CA . PRO A 1 85 ? -35.757 3.675 0.542 1.00 78.25 85 PRO A CA 1
ATOM 678 C C . PRO A 1 85 ? -35.111 3.420 1.913 1.00 78.25 85 PRO A C 1
ATOM 680 O O . PRO A 1 85 ? -33.987 2.915 1.963 1.00 78.25 85 PRO A O 1
ATOM 683 N N . PRO A 1 86 ? -35.812 3.704 3.023 1.00 79.88 86 PRO A N 1
ATOM 684 C CA . PRO A 1 86 ? -35.414 3.243 4.348 1.00 79.88 86 PRO A CA 1
ATOM 685 C C . PRO A 1 86 ? -35.147 1.728 4.372 1.00 79.88 86 PRO A C 1
ATOM 687 O O . PRO A 1 86 ? -35.895 0.952 3.778 1.00 79.88 86 PRO A O 1
ATOM 690 N N . ASN A 1 87 ? -34.141 1.276 5.132 1.00 77.38 87 ASN A N 1
ATOM 691 C CA . ASN A 1 87 ? -33.860 -0.161 5.318 1.00 77.38 87 ASN A CA 1
ATOM 692 C C . ASN A 1 87 ? -35.078 -0.941 5.845 1.00 77.38 87 ASN A C 1
ATOM 694 O O . ASN A 1 87 ? -35.253 -2.119 5.524 1.00 77.38 87 ASN A O 1
ATOM 698 N N . ALA A 1 88 ? -35.931 -0.278 6.631 1.00 81.81 88 ALA A N 1
ATOM 699 C CA . ALA A 1 88 ? -37.191 -0.835 7.109 1.00 81.81 88 ALA A CA 1
ATOM 700 C C . ALA A 1 88 ? -38.129 -1.210 5.950 1.00 81.81 88 ALA A C 1
ATOM 702 O O . ALA A 1 88 ? -38.704 -2.294 5.977 1.00 81.81 88 ALA A O 1
ATOM 703 N N . ASP A 1 89 ? -38.208 -0.384 4.904 1.00 85.88 89 ASP A N 1
ATOM 704 C CA . ASP A 1 89 ? -39.062 -0.635 3.740 1.00 85.88 89 ASP A CA 1
ATOM 705 C C . ASP A 1 89 ? -38.523 -1.802 2.910 1.00 85.88 89 ASP A C 1
ATOM 707 O O . ASP A 1 89 ? -39.284 -2.673 2.496 1.00 85.88 89 ASP A O 1
ATOM 711 N N . ILE A 1 90 ? -37.201 -1.880 2.707 1.00 86.31 90 ILE A N 1
ATOM 712 C CA . ILE A 1 90 ? -36.583 -3.038 2.037 1.00 86.31 90 ILE A CA 1
ATOM 713 C C . ILE A 1 90 ? -36.866 -4.323 2.818 1.00 86.31 90 ILE A C 1
ATOM 715 O O . ILE A 1 90 ? -37.187 -5.352 2.220 1.00 86.31 90 ILE A O 1
ATOM 719 N N . THR A 1 91 ? -36.772 -4.267 4.147 1.00 86.44 91 THR A N 1
ATOM 720 C CA . THR A 1 91 ? -37.054 -5.413 5.019 1.00 86.44 91 THR A CA 1
ATOM 721 C C . THR A 1 91 ? -38.528 -5.814 4.941 1.00 86.44 91 THR A C 1
ATOM 723 O O . THR A 1 91 ? -38.824 -6.999 4.800 1.00 86.44 91 THR A O 1
ATOM 726 N N . ASP A 1 92 ? -39.451 -4.849 4.961 1.00 92.12 92 ASP A N 1
ATOM 727 C CA . ASP A 1 92 ? -40.891 -5.087 4.807 1.00 92.12 92 ASP A CA 1
ATOM 728 C C . ASP A 1 92 ? -41.215 -5.759 3.465 1.00 92.12 92 ASP A C 1
ATOM 730 O O . ASP A 1 92 ? -41.870 -6.802 3.424 1.00 92.12 92 ASP A O 1
ATOM 734 N N . TRP A 1 93 ? -40.681 -5.232 2.360 1.00 93.62 93 TRP A N 1
ATOM 735 C CA . TRP A 1 93 ? -40.857 -5.837 1.038 1.00 93.62 93 TRP A CA 1
ATOM 736 C C . TRP A 1 93 ? -40.245 -7.234 0.947 1.00 93.62 93 TRP A C 1
ATOM 738 O O . TRP A 1 93 ? -40.873 -8.143 0.408 1.00 93.62 93 TRP A O 1
ATOM 748 N N . THR A 1 94 ? -39.063 -7.438 1.526 1.00 91.56 94 THR A N 1
ATOM 749 C CA . THR A 1 94 ? -38.429 -8.762 1.590 1.00 91.56 94 THR A CA 1
ATOM 750 C C . THR A 1 94 ? -39.320 -9.754 2.343 1.00 91.56 94 THR A C 1
ATOM 752 O O . THR A 1 94 ? -39.571 -10.851 1.847 1.00 91.56 94 THR A O 1
ATOM 755 N N . ASN A 1 95 ? -39.885 -9.356 3.486 1.00 93.69 95 ASN A N 1
ATOM 756 C CA . ASN A 1 95 ? -40.793 -10.191 4.275 1.00 93.69 95 ASN A CA 1
ATOM 757 C C . ASN A 1 95 ? -42.077 -10.561 3.520 1.00 93.69 95 ASN A C 1
ATOM 759 O O . ASN A 1 95 ? -42.566 -11.680 3.673 1.00 93.69 95 ASN A O 1
ATOM 763 N N . LYS A 1 96 ? -42.600 -9.671 2.667 1.00 96.25 96 LYS A N 1
ATOM 764 C CA . LYS A 1 96 ? -43.763 -9.978 1.817 1.00 96.25 96 LYS A CA 1
ATOM 765 C C . LYS A 1 96 ? -43.465 -11.098 0.821 1.00 96.25 96 LYS A C 1
ATOM 767 O O . LYS A 1 96 ? -44.272 -12.010 0.695 1.00 96.25 96 LYS A O 1
ATOM 772 N N . PHE A 1 97 ? -42.301 -11.093 0.172 1.00 95.25 97 PHE A N 1
ATOM 773 C CA . PHE A 1 97 ? -41.903 -12.197 -0.713 1.00 95.25 97 PHE A CA 1
ATOM 774 C C . PHE A 1 97 ? -41.574 -13.485 0.059 1.00 95.25 97 PHE A C 1
ATOM 776 O O . PHE A 1 97 ? -41.887 -14.574 -0.419 1.00 95.25 97 PHE A O 1
ATOM 783 N N . ILE A 1 98 ? -41.025 -13.384 1.276 1.00 93.81 98 ILE A N 1
ATOM 784 C CA . ILE A 1 98 ? -40.837 -14.548 2.161 1.00 93.81 98 ILE A CA 1
ATOM 785 C C . ILE A 1 98 ? -42.184 -15.199 2.495 1.00 93.81 98 ILE A C 1
ATOM 787 O O . ILE A 1 98 ? -42.299 -16.424 2.464 1.00 93.81 98 ILE A O 1
ATOM 791 N N . ALA A 1 99 ? -43.219 -14.399 2.764 1.00 95.00 99 ALA A N 1
ATOM 792 C CA . ALA A 1 99 ? -44.566 -14.899 3.036 1.00 95.00 99 ALA A CA 1
ATOM 793 C C . ALA A 1 99 ? -45.190 -15.643 1.839 1.00 95.00 99 ALA A C 1
ATOM 795 O O . ALA A 1 99 ? -46.054 -16.493 2.039 1.00 95.00 99 ALA A O 1
ATOM 796 N N . LEU A 1 100 ? -44.717 -15.373 0.617 1.00 93.06 100 LEU A N 1
ATOM 797 C CA . LEU A 1 100 ? -45.091 -16.094 -0.606 1.00 93.06 100 LEU A CA 1
ATOM 798 C C . LEU A 1 100 ? -44.272 -17.379 -0.831 1.00 93.06 100 LEU A C 1
ATOM 800 O O . LEU A 1 100 ? -44.406 -18.025 -1.866 1.00 93.06 100 LEU A O 1
ATOM 804 N N . GLY A 1 101 ? -43.420 -17.767 0.122 1.00 92.19 101 GLY A N 1
ATOM 805 C CA . GLY A 1 101 ? -42.618 -18.990 0.054 1.00 92.19 101 GLY A CA 1
ATOM 806 C C . GLY A 1 101 ? -41.262 -18.827 -0.635 1.00 92.19 101 GLY A C 1
ATOM 807 O O . GLY A 1 101 ? -40.557 -19.821 -0.821 1.00 92.19 101 GLY A O 1
ATOM 808 N N . VAL A 1 102 ? -40.855 -17.600 -0.981 1.00 92.81 102 VAL A N 1
ATOM 809 C CA . VAL A 1 102 ? -39.530 -17.346 -1.561 1.00 92.81 102 VAL A CA 1
ATOM 810 C C . VAL A 1 102 ? -38.468 -17.381 -0.450 1.00 92.81 102 VAL A C 1
ATOM 812 O O . VAL A 1 102 ? -38.579 -16.634 0.524 1.00 92.81 102 VAL A O 1
ATOM 815 N N . PRO A 1 103 ? -37.406 -18.203 -0.559 1.00 89.06 103 PRO A N 1
ATOM 816 C CA . PRO A 1 103 ? -36.348 -18.236 0.446 1.00 89.06 103 PRO A CA 1
ATOM 817 C C . PRO A 1 103 ? -35.677 -16.861 0.612 1.00 89.06 103 PRO A C 1
ATOM 819 O O . PRO A 1 103 ? -35.351 -16.237 -0.401 1.00 89.06 103 PRO A O 1
ATOM 822 N N . PRO A 1 104 ? -35.366 -16.410 1.846 1.00 86.31 104 PRO A N 1
ATOM 823 C CA . PRO A 1 104 ? -34.732 -15.108 2.082 1.00 86.31 104 PRO A CA 1
ATOM 824 C C . PRO A 1 104 ? -33.431 -14.910 1.292 1.00 86.31 104 PRO A C 1
ATOM 826 O O . PRO A 1 104 ? -33.170 -13.834 0.767 1.00 86.31 104 PRO A O 1
ATOM 829 N N . SER A 1 105 ? -32.634 -15.974 1.140 1.00 82.56 105 SER A N 1
ATOM 830 C CA . SER A 1 105 ? -31.382 -15.966 0.369 1.00 82.56 105 SER A CA 1
ATOM 831 C C . SER A 1 105 ? -31.568 -15.741 -1.136 1.00 82.56 105 SER A C 1
ATOM 833 O O . SER A 1 105 ? -30.592 -15.486 -1.840 1.00 82.56 105 SER A O 1
ATOM 835 N N . ASN A 1 106 ? -32.801 -15.867 -1.634 1.00 88.50 106 ASN A N 1
ATOM 836 C CA . ASN A 1 106 ? -33.164 -15.741 -3.041 1.00 88.50 106 ASN A CA 1
ATOM 837 C C . ASN A 1 106 ? -33.979 -14.466 -3.309 1.00 88.50 106 ASN A C 1
ATOM 839 O O . ASN A 1 106 ? -34.590 -14.348 -4.368 1.00 88.50 106 ASN A O 1
ATOM 843 N N . ILE A 1 107 ? -34.009 -13.504 -2.385 1.00 90.56 107 ILE A N 1
ATOM 844 C CA . ILE A 1 107 ? -34.665 -12.208 -2.588 1.00 90.56 107 ILE A CA 1
ATOM 845 C C . ILE A 1 107 ? -33.589 -11.128 -2.598 1.00 90.56 107 ILE A C 1
ATOM 847 O O . ILE A 1 107 ? -32.797 -11.027 -1.667 1.00 90.56 107 ILE A O 1
ATOM 851 N N . GLN A 1 108 ? -33.551 -10.317 -3.653 1.00 90.00 108 GLN A N 1
ATOM 852 C CA . GLN A 1 108 ? -32.624 -9.194 -3.746 1.00 90.00 108 GLN A CA 1
ATOM 853 C C . GLN A 1 108 ? -33.354 -7.961 -4.276 1.00 90.00 108 GLN A C 1
ATOM 855 O O . GLN A 1 108 ? -33.895 -7.989 -5.377 1.00 90.00 108 GLN A O 1
ATOM 860 N N . LEU A 1 109 ? -33.339 -6.874 -3.506 1.00 90.62 109 LEU A N 1
ATOM 861 C CA . LEU A 1 109 ? -33.941 -5.595 -3.884 1.00 90.62 109 LEU A CA 1
ATOM 862 C C . LEU A 1 109 ? -32.834 -4.532 -3.934 1.00 90.62 109 LEU A C 1
ATOM 864 O O . LEU A 1 109 ? -32.268 -4.174 -2.904 1.00 90.62 109 LEU A O 1
ATOM 868 N N . LEU A 1 110 ? -32.492 -4.048 -5.130 1.00 87.69 110 LEU A N 1
ATOM 869 C CA . LEU A 1 110 ? -31.450 -3.039 -5.348 1.00 87.69 110 LEU A CA 1
ATOM 870 C C . LEU A 1 110 ? -32.077 -1.751 -5.879 1.00 87.69 110 LEU A C 1
ATOM 872 O O . LEU A 1 110 ? -32.303 -1.593 -7.079 1.00 87.69 110 LEU A O 1
ATOM 876 N N . ILE A 1 111 ? -32.369 -0.818 -4.973 1.00 86.25 111 ILE A N 1
ATOM 877 C CA . ILE A 1 111 ? -33.086 0.421 -5.292 1.00 86.25 111 ILE A CA 1
ATOM 878 C C . ILE A 1 111 ? -32.209 1.626 -4.968 1.00 86.25 111 ILE A C 1
ATOM 880 O O . ILE A 1 111 ? -31.695 1.766 -3.856 1.00 86.25 111 ILE A O 1
ATOM 884 N N . GLY A 1 112 ? -32.040 2.492 -5.962 1.00 81.62 112 GLY A N 1
ATOM 885 C CA . GLY A 1 112 ? -31.328 3.754 -5.857 1.00 81.62 112 GLY A CA 1
ATOM 886 C C . GLY A 1 112 ? -29.871 3.592 -5.452 1.00 81.62 112 GLY A C 1
ATOM 887 O O . GLY A 1 112 ? -29.089 2.954 -6.161 1.00 81.62 112 GLY A O 1
ATOM 888 N N . LYS A 1 113 ? -29.490 4.166 -4.307 1.00 75.19 113 LYS A N 1
ATOM 889 C CA . LYS A 1 113 ? -28.119 4.084 -3.791 1.00 75.19 113 LYS A CA 1
ATOM 890 C C . LYS A 1 113 ? -27.680 2.649 -3.488 1.00 75.19 113 LYS A C 1
ATOM 892 O O . LYS A 1 113 ? -26.505 2.360 -3.668 1.00 75.19 113 LYS A O 1
ATOM 897 N N . HIS A 1 114 ? -28.585 1.728 -3.142 1.00 79.06 114 HIS A N 1
ATOM 898 C CA . HIS A 1 114 ? -28.233 0.313 -2.957 1.00 79.06 114 HIS A CA 1
ATOM 899 C C . HIS A 1 114 ? -27.705 -0.323 -4.246 1.00 79.06 114 HIS A C 1
ATOM 901 O O . HIS A 1 114 ? -26.736 -1.075 -4.207 1.00 79.06 114 HIS A O 1
ATOM 907 N N . LEU A 1 115 ? -28.290 0.026 -5.399 1.00 81.75 115 LEU A N 1
ATOM 908 C CA . LEU A 1 115 ? -27.777 -0.400 -6.701 1.00 81.75 115 LEU A CA 1
ATOM 909 C C . LEU A 1 115 ? -26.410 0.226 -6.981 1.00 81.75 115 LEU A C 1
ATOM 911 O O . LEU A 1 115 ? -25.513 -0.468 -7.443 1.00 81.75 115 LEU A O 1
ATOM 915 N N . ALA A 1 116 ? -26.244 1.523 -6.706 1.00 76.94 116 ALA A N 1
ATOM 916 C CA . ALA A 1 116 ? -24.969 2.206 -6.906 1.00 76.94 116 ALA A CA 1
ATOM 917 C C . ALA A 1 116 ? -23.862 1.639 -6.000 1.00 76.94 116 ALA A C 1
ATOM 919 O O . ALA A 1 116 ? -22.751 1.420 -6.470 1.00 76.94 116 ALA A O 1
ATOM 920 N N . MET A 1 117 ? -24.172 1.352 -4.732 1.00 74.38 117 MET A N 1
ATOM 921 C CA . MET A 1 117 ? -23.268 0.715 -3.774 1.00 74.38 117 MET A CA 1
ATOM 922 C C . MET A 1 117 ? -22.903 -0.696 -4.220 1.00 74.38 117 MET A C 1
ATOM 924 O O . MET A 1 117 ? -21.720 -1.013 -4.295 1.00 74.38 117 MET A O 1
ATOM 928 N N . GLU A 1 118 ? -23.891 -1.512 -4.595 1.00 78.50 118 GLU A N 1
ATOM 929 C CA . GLU A 1 118 ? -23.632 -2.857 -5.105 1.00 78.50 118 GLU A CA 1
ATOM 930 C C . GLU A 1 118 ? -22.757 -2.778 -6.358 1.00 78.50 118 GLU A C 1
ATOM 932 O O . GLU A 1 118 ? -21.680 -3.360 -6.382 1.00 78.50 118 GLU A O 1
ATOM 937 N N . LEU A 1 119 ? -23.139 -1.973 -7.356 1.00 77.62 119 LEU A N 1
ATOM 938 C CA . LEU A 1 119 ? -22.368 -1.792 -8.584 1.00 77.62 119 LEU A CA 1
ATOM 939 C C . LEU A 1 119 ? -21.006 -1.147 -8.363 1.00 77.62 119 LEU A C 1
ATOM 941 O O . LEU A 1 119 ? -20.189 -1.287 -9.261 1.00 77.62 119 LEU A O 1
ATOM 945 N N . SER A 1 120 ? -20.746 -0.451 -7.254 1.00 73.62 120 SER A N 1
ATOM 946 C CA . SER A 1 120 ? -19.428 0.119 -6.944 1.00 73.62 120 SER A CA 1
ATOM 947 C C . SER A 1 120 ? -18.417 -0.937 -6.495 1.00 73.62 120 SER A C 1
ATOM 949 O O . SER A 1 120 ? -17.219 -0.742 -6.698 1.00 73.62 120 SER A O 1
ATOM 951 N N . ASP A 1 121 ? -18.888 -2.090 -6.001 1.00 73.31 121 ASP A N 1
ATOM 952 C CA . ASP A 1 121 ? -18.033 -3.202 -5.581 1.00 73.31 121 ASP A CA 1
ATOM 953 C C . ASP A 1 121 ? -17.097 -3.618 -6.737 1.00 73.31 121 ASP A C 1
ATOM 955 O O . ASP A 1 121 ? -17.544 -3.740 -7.892 1.00 73.31 121 ASP A O 1
ATOM 959 N N . PRO A 1 122 ? -15.794 -3.827 -6.480 1.00 67.62 122 PRO A N 1
ATOM 960 C CA . PRO A 1 122 ? -14.824 -4.160 -7.515 1.00 67.62 122 PRO A CA 1
ATOM 961 C C . PRO A 1 122 ? -15.202 -5.364 -8.370 1.00 67.62 122 PRO A C 1
ATOM 963 O O . PRO A 1 122 ? -14.883 -5.372 -9.557 1.00 67.62 122 PRO A O 1
ATOM 966 N N . LYS A 1 123 ? -15.963 -6.331 -7.838 1.00 71.44 123 LYS A N 1
ATOM 967 C CA . LYS A 1 123 ? -16.445 -7.503 -8.595 1.00 71.44 123 LYS A CA 1
ATOM 968 C C . LYS A 1 123 ? -17.297 -7.140 -9.824 1.00 71.44 123 LYS A C 1
ATOM 970 O O . LYS A 1 123 ? -17.390 -7.942 -10.749 1.00 71.44 123 LYS A O 1
ATOM 975 N N . TYR A 1 124 ? -17.894 -5.944 -9.859 1.00 74.88 124 TYR A N 1
ATOM 976 C CA . TYR A 1 124 ? -18.666 -5.443 -11.003 1.00 74.88 124 TYR A CA 1
ATOM 977 C C . TYR A 1 124 ? -17.868 -4.553 -11.948 1.00 74.88 124 TYR A C 1
ATOM 979 O O . TYR A 1 124 ? -18.439 -4.080 -12.925 1.00 74.88 124 TYR A O 1
ATOM 987 N N . ALA A 1 125 ? -16.576 -4.318 -11.715 1.00 72.12 125 ALA A N 1
ATOM 988 C CA . ALA A 1 125 ? -15.763 -3.430 -12.548 1.00 72.12 125 ALA A CA 1
ATOM 989 C C . ALA A 1 125 ? -15.840 -3.772 -14.043 1.00 72.12 125 ALA A C 1
ATOM 991 O O . ALA A 1 125 ? -16.031 -2.892 -14.881 1.00 72.12 125 ALA A O 1
ATOM 992 N N . ARG A 1 126 ? -15.796 -5.064 -14.383 1.00 69.25 126 ARG A N 1
ATOM 993 C CA . ARG A 1 126 ? -15.964 -5.510 -15.769 1.00 69.25 126 ARG A CA 1
ATOM 994 C C . ARG A 1 126 ? -17.360 -5.201 -16.311 1.00 69.25 126 ARG A C 1
ATOM 996 O O . ARG A 1 126 ? -17.476 -4.719 -17.429 1.00 69.25 126 ARG A O 1
ATOM 1003 N N . ILE A 1 127 ? -18.409 -5.416 -15.514 1.00 74.50 127 ILE A N 1
ATOM 1004 C CA . ILE A 1 127 ? -19.793 -5.115 -15.911 1.00 74.50 127 ILE A CA 1
ATOM 1005 C C . ILE A 1 127 ? -19.980 -3.608 -16.131 1.00 74.50 127 ILE A C 1
ATOM 1007 O O . ILE A 1 127 ? -20.543 -3.193 -17.145 1.00 74.50 127 ILE A O 1
ATOM 1011 N N . ARG A 1 128 ? -19.456 -2.790 -15.210 1.00 77.81 128 ARG A N 1
ATOM 1012 C CA . ARG A 1 128 ? -19.423 -1.329 -15.319 1.00 77.81 128 ARG A CA 1
ATOM 1013 C C . ARG A 1 128 ? -18.746 -0.888 -16.614 1.00 77.81 128 ARG A C 1
ATOM 1015 O O . ARG A 1 128 ? -19.295 -0.057 -17.329 1.00 77.81 128 ARG A O 1
ATOM 1022 N N . GLN A 1 129 ? -17.599 -1.473 -16.939 1.00 70.25 129 GLN A N 1
ATOM 1023 C CA . GLN A 1 129 ? -16.832 -1.101 -18.120 1.00 70.25 129 GLN A CA 1
ATOM 1024 C C . GLN A 1 129 ? -17.471 -1.590 -19.429 1.00 70.25 129 GLN A C 1
ATOM 1026 O O . GLN A 1 129 ? -17.677 -0.786 -20.334 1.00 70.25 129 GLN A O 1
ATOM 1031 N N . GLU A 1 130 ? -17.795 -2.882 -19.536 1.00 69.44 130 GLU A N 1
ATOM 1032 C CA . GLU A 1 130 ? -18.271 -3.502 -20.781 1.00 69.44 130 GLU A CA 1
ATOM 1033 C C . GLU A 1 130 ? -19.715 -3.110 -21.126 1.00 69.44 130 GLU A C 1
ATOM 1035 O O . GLU A 1 130 ? -20.018 -2.887 -22.297 1.00 69.44 130 GLU A O 1
ATOM 1040 N N . TYR A 1 131 ? -20.608 -3.018 -20.133 1.00 73.50 131 TYR A N 1
ATOM 1041 C CA . TYR A 1 131 ? -22.045 -2.828 -20.379 1.00 73.50 131 TYR A CA 1
ATOM 1042 C C . TYR A 1 131 ? -22.552 -1.429 -20.034 1.00 73.50 131 TYR A C 1
ATOM 1044 O O . TYR A 1 131 ? -23.528 -0.983 -20.635 1.00 73.50 131 TYR A O 1
ATOM 1052 N N . LEU A 1 132 ? -21.921 -0.735 -19.079 1.00 73.06 132 LEU A N 1
ATOM 1053 C CA . LEU A 1 132 ? -22.344 0.610 -18.661 1.00 73.06 132 LEU A CA 1
ATOM 1054 C C . LEU A 1 132 ? -21.435 1.724 -19.198 1.00 73.06 132 LEU A C 1
ATOM 1056 O O . LEU A 1 132 ? -21.787 2.895 -19.080 1.00 73.06 132 LEU A O 1
ATOM 1060 N N . GLY A 1 133 ? -20.277 1.385 -19.777 1.00 67.69 133 GLY A N 1
ATOM 1061 C CA . GLY A 1 133 ? -19.292 2.366 -20.243 1.00 67.69 133 GLY A CA 1
ATOM 1062 C C . GLY A 1 133 ? -18.663 3.197 -19.117 1.00 67.69 133 GLY A C 1
ATOM 1063 O O . GLY A 1 133 ? -18.140 4.279 -19.371 1.00 67.69 133 GLY A O 1
ATOM 1064 N N . LEU A 1 134 ? -18.725 2.719 -17.871 1.00 72.00 134 LEU A N 1
ATOM 1065 C CA . LEU A 1 134 ? -18.178 3.400 -16.701 1.00 72.00 134 LEU A CA 1
ATOM 1066 C C . LEU A 1 134 ? -16.732 2.957 -16.457 1.00 72.00 134 LEU A C 1
ATOM 1068 O O . LEU A 1 134 ? -16.436 1.761 -16.362 1.00 72.00 134 LEU A O 1
ATOM 1072 N N . ALA A 1 135 ? -15.829 3.930 -16.320 1.00 66.25 135 ALA A N 1
ATOM 1073 C CA . ALA A 1 135 ? -14.433 3.665 -15.998 1.00 66.25 135 ALA A CA 1
ATOM 1074 C C . ALA A 1 135 ? -14.324 2.928 -14.655 1.00 66.25 135 ALA A C 1
ATOM 1076 O O . ALA A 1 135 ? -14.987 3.280 -13.681 1.00 66.25 135 ALA A O 1
ATOM 1077 N N . SER A 1 136 ? -13.500 1.883 -14.627 1.00 69.31 136 SER A N 1
ATOM 1078 C CA . SER A 1 136 ? -13.276 1.061 -13.432 1.00 69.31 136 SER A CA 1
ATOM 1079 C C . SER A 1 136 ? -11.797 0.892 -13.084 1.00 69.31 136 SER A C 1
ATOM 1081 O O . SER A 1 136 ? -11.487 0.182 -12.134 1.00 69.31 136 SER A O 1
ATOM 1083 N N . SER A 1 137 ? -10.899 1.517 -13.850 1.00 67.75 137 SER A N 1
ATOM 1084 C CA . SER A 1 137 ? -9.464 1.572 -13.565 1.00 67.75 137 SER A CA 1
ATOM 1085 C C . SER A 1 137 ? -9.191 2.538 -12.416 1.00 67.75 137 SER A C 1
ATOM 1087 O O . SER A 1 137 ? -9.831 3.590 -12.331 1.00 67.75 137 SER A O 1
ATOM 1089 N N . GLY A 1 138 ? -8.232 2.191 -11.564 1.00 74.50 138 GLY A N 1
ATOM 1090 C CA . GLY A 1 138 ? -7.708 3.127 -10.579 1.00 74.50 138 GLY A CA 1
ATOM 1091 C C . GLY A 1 138 ? -6.668 4.068 -11.199 1.00 74.50 138 GLY A C 1
ATOM 1092 O O . GLY A 1 138 ? -6.547 4.163 -12.424 1.00 74.50 138 GLY A O 1
ATOM 1093 N N . GLN A 1 139 ? -5.946 4.809 -10.361 1.00 81.06 139 GLN A N 1
ATOM 1094 C CA . GLN A 1 139 ? -4.917 5.748 -10.802 1.00 81.06 139 GLN A CA 1
ATOM 1095 C C . GLN A 1 139 ? -3.651 5.027 -11.293 1.00 81.06 139 GLN A C 1
ATOM 1097 O O . GLN A 1 139 ? -2.993 5.509 -12.216 1.00 81.06 139 GLN A O 1
ATOM 1102 N N . TYR A 1 140 ? -3.317 3.887 -10.689 1.00 87.12 140 TYR A N 1
ATOM 1103 C CA . TYR A 1 140 ? -2.103 3.115 -10.964 1.00 87.12 140 TYR A CA 1
ATOM 1104 C C . TYR A 1 140 ? -2.392 1.751 -11.607 1.00 87.12 140 TYR A C 1
ATOM 1106 O O . TYR A 1 140 ? -1.553 1.226 -12.340 1.00 87.12 140 TYR A O 1
ATOM 1114 N N . PHE A 1 141 ? -3.565 1.175 -11.341 1.00 88.69 141 PHE A N 1
ATOM 1115 C CA . PHE A 1 141 ? -4.019 -0.095 -11.894 1.00 88.69 141 PHE A CA 1
ATOM 1116 C C . PHE A 1 141 ? -4.919 0.128 -13.114 1.00 88.69 141 PHE A C 1
ATOM 1118 O O . PHE A 1 141 ? -6.057 0.598 -13.016 1.00 88.69 141 PHE A O 1
ATOM 1125 N N . GLU A 1 142 ? -4.430 -0.290 -14.278 1.00 86.62 142 GLU A N 1
ATOM 1126 C CA . GLU A 1 142 ? -5.171 -0.239 -15.537 1.00 86.62 142 GLU A CA 1
ATOM 1127 C C . GLU A 1 142 ? -6.043 -1.490 -15.697 1.00 86.62 142 GLU A C 1
ATOM 1129 O O . GLU A 1 142 ? -5.628 -2.604 -15.371 1.00 86.62 142 GLU A O 1
ATOM 1134 N N . ALA A 1 143 ? -7.241 -1.351 -16.267 1.00 84.62 143 ALA A N 1
ATOM 1135 C CA . ALA A 1 143 ? -8.003 -2.522 -16.694 1.00 84.62 143 ALA A CA 1
ATOM 1136 C C . ALA A 1 143 ? -7.271 -3.219 -17.857 1.00 84.62 143 ALA A C 1
ATOM 1138 O O . ALA A 1 143 ? -6.865 -2.569 -18.824 1.00 84.62 143 ALA A O 1
ATOM 1139 N N . LEU A 1 144 ? -7.134 -4.549 -17.805 1.00 83.50 144 LEU A N 1
ATOM 1140 C CA . LEU A 1 144 ? -6.334 -5.315 -18.772 1.00 83.50 144 LEU A CA 1
ATOM 1141 C C . LEU A 1 144 ? -6.742 -5.065 -20.239 1.00 83.50 144 LEU A C 1
ATOM 1143 O O . LEU A 1 144 ? -5.880 -4.981 -21.114 1.00 83.50 144 LEU A O 1
ATOM 1147 N N . GLU A 1 145 ? -8.042 -4.905 -20.516 1.00 72.31 145 GLU A N 1
ATOM 1148 C CA . GLU A 1 145 ? -8.542 -4.616 -21.870 1.00 72.31 145 GLU A CA 1
ATOM 1149 C C . GLU A 1 145 ? -8.074 -3.248 -22.402 1.00 72.31 145 GLU A C 1
ATOM 1151 O O . GLU A 1 145 ? -7.767 -3.130 -23.588 1.00 72.31 145 GLU A O 1
ATOM 1156 N N . GLN A 1 146 ? -7.953 -2.230 -21.542 1.00 68.88 146 GLN A N 1
ATOM 1157 C CA . GLN A 1 146 ? -7.424 -0.915 -21.932 1.00 68.88 146 GLN A CA 1
ATOM 1158 C C . GLN A 1 146 ? -5.923 -1.000 -22.229 1.00 68.88 146 GLN A C 1
ATOM 1160 O O . GLN A 1 146 ? -5.453 -0.462 -23.234 1.00 68.88 146 GLN A O 1
ATOM 1165 N N . SER A 1 147 ? -5.192 -1.753 -21.402 1.00 67.94 147 SER A N 1
ATOM 1166 C CA . SER A 1 147 ? -3.757 -1.984 -21.580 1.00 67.94 147 SER A CA 1
ATOM 1167 C C . SER A 1 147 ? -3.445 -2.702 -22.903 1.00 67.94 147 SER A C 1
ATOM 1169 O O . SER A 1 147 ? -2.509 -2.333 -23.613 1.00 67.94 147 SER A O 1
ATOM 1171 N N . LEU A 1 148 ? -4.280 -3.675 -23.299 1.00 64.50 148 LEU A N 1
ATOM 1172 C CA . LEU A 1 148 ? -4.183 -4.393 -24.578 1.00 64.50 148 LEU A CA 1
ATOM 1173 C C . LEU A 1 148 ? -4.293 -3.463 -25.796 1.00 64.50 148 LEU A C 1
ATOM 1175 O O . LEU A 1 148 ? -3.504 -3.583 -26.735 1.00 64.50 148 LEU A O 1
ATOM 1179 N N . VAL A 1 149 ? -5.259 -2.540 -25.784 1.00 56.53 149 VAL A N 1
ATOM 1180 C CA . VAL A 1 149 ? -5.474 -1.589 -26.887 1.00 56.53 149 VAL A CA 1
ATOM 1181 C C . VAL A 1 149 ? -4.324 -0.585 -26.972 1.00 56.53 149 VAL A C 1
ATOM 1183 O O . VAL A 1 149 ? -3.842 -0.303 -28.068 1.00 56.53 149 VAL A O 1
ATOM 1186 N N . ALA A 1 150 ? -3.846 -0.083 -25.832 1.00 57.34 150 ALA A N 1
ATOM 1187 C CA . ALA A 1 150 ? -2.770 0.904 -25.792 1.00 57.34 150 ALA A CA 1
ATOM 1188 C C . ALA A 1 150 ? -1.398 0.318 -26.179 1.00 57.34 150 ALA A C 1
ATOM 1190 O O . ALA A 1 150 ? -0.650 0.953 -26.921 1.00 57.34 150 ALA A O 1
ATOM 1191 N N . ALA A 1 151 ? -1.066 -0.892 -25.712 1.00 55.69 151 ALA A N 1
ATOM 1192 C CA . ALA A 1 151 ? 0.264 -1.478 -25.893 1.00 55.69 151 ALA A CA 1
ATOM 1193 C C . ALA A 1 151 ? 0.486 -2.119 -27.276 1.00 55.69 151 ALA A C 1
ATOM 1195 O O . ALA A 1 151 ? 1.593 -2.054 -27.810 1.00 55.69 151 ALA A O 1
ATOM 1196 N N . ASN A 1 152 ? -0.546 -2.726 -27.878 1.00 54.19 152 ASN A N 1
ATOM 1197 C CA . ASN A 1 152 ? -0.369 -3.556 -29.077 1.00 54.19 152 ASN A CA 1
ATOM 1198 C C . ASN A 1 152 ? -0.710 -2.860 -30.398 1.00 54.19 152 ASN A C 1
ATOM 1200 O O . ASN A 1 152 ? -0.314 -3.374 -31.443 1.00 54.19 152 ASN A O 1
ATOM 1204 N N . ALA A 1 153 ? -1.383 -1.701 -30.384 1.00 53.28 153 ALA A N 1
ATOM 1205 C CA . ALA A 1 153 ? -1.919 -1.059 -31.592 1.00 53.28 153 ALA A CA 1
ATOM 1206 C C . ALA A 1 153 ? -0.878 -0.780 -32.699 1.00 53.28 153 ALA A C 1
ATOM 1208 O O . ALA A 1 153 ? -1.253 -0.587 -33.855 1.00 53.28 153 ALA A O 1
ATOM 1209 N N . ARG A 1 154 ? 0.426 -0.740 -32.374 1.00 61.16 154 ARG A N 1
ATOM 1210 C CA . ARG A 1 154 ? 1.488 -0.319 -33.314 1.00 61.16 154 ARG A CA 1
ATOM 1211 C C . ARG A 1 154 ? 2.757 -1.179 -33.317 1.00 61.16 154 ARG A C 1
ATOM 1213 O O . ARG A 1 154 ? 3.668 -0.896 -34.100 1.00 61.16 154 ARG A O 1
ATOM 1220 N N . GLY A 1 155 ? 2.795 -2.239 -32.504 1.00 64.62 155 GLY A N 1
ATOM 1221 C CA . GLY A 1 155 ? 3.910 -3.191 -32.424 1.00 64.62 155 GLY A CA 1
ATOM 1222 C C . GLY A 1 155 ? 4.134 -3.993 -33.717 1.00 64.62 155 GLY A C 1
ATOM 1223 O O . GLY A 1 155 ? 3.285 -3.996 -34.607 1.00 64.62 155 GLY A O 1
ATOM 1224 N N . LEU A 1 156 ? 5.278 -4.683 -33.822 1.00 67.69 156 LEU A N 1
ATOM 1225 C CA . LEU A 1 156 ? 5.583 -5.592 -34.940 1.00 67.69 156 LEU A CA 1
ATOM 1226 C C . LEU A 1 156 ? 4.512 -6.692 -35.064 1.00 67.69 156 LEU A C 1
ATOM 1228 O O . LEU A 1 156 ? 3.885 -6.831 -36.111 1.00 67.69 156 LEU A O 1
ATOM 1232 N N . VAL A 1 157 ? 4.202 -7.393 -33.969 1.00 72.06 157 VAL A N 1
ATOM 1233 C CA . VAL A 1 157 ? 3.045 -8.300 -33.907 1.00 72.06 157 VAL A CA 1
ATOM 1234 C C . VAL A 1 157 ? 1.900 -7.629 -33.163 1.00 72.06 157 VAL A C 1
ATOM 1236 O O . VAL A 1 157 ? 2.013 -7.325 -31.978 1.00 72.06 157 VAL A O 1
ATOM 1239 N N . HIS A 1 158 ? 0.783 -7.431 -33.860 1.00 71.81 158 HIS A N 1
ATOM 1240 C CA . HIS A 1 158 ? -0.430 -6.848 -33.300 1.00 71.81 158 HIS A CA 1
ATOM 1241 C C . HIS A 1 158 ? -1.387 -7.960 -32.851 1.00 71.81 158 HIS A C 1
ATOM 1243 O O . HIS A 1 158 ? -2.005 -8.619 -33.688 1.00 71.81 158 HIS A O 1
ATOM 1249 N N . LEU A 1 159 ? -1.533 -8.162 -31.538 1.00 77.81 159 LEU A N 1
ATOM 1250 C CA . LEU A 1 159 ? -2.549 -9.051 -30.962 1.00 77.81 159 LEU A CA 1
ATOM 1251 C C . LEU A 1 159 ? -3.733 -8.218 -30.461 1.00 77.81 159 LEU A C 1
ATOM 1253 O O . LEU A 1 159 ? -3.589 -7.415 -29.538 1.00 77.81 159 LEU A O 1
ATOM 1257 N N . SER A 1 160 ? -4.899 -8.410 -31.071 1.00 76.31 160 SER A N 1
ATOM 1258 C CA . SER A 1 160 ? -6.149 -7.756 -30.680 1.00 76.31 160 SER A CA 1
ATOM 1259 C C . SER A 1 160 ? -6.857 -8.518 -29.557 1.00 76.31 160 SER A C 1
ATOM 1261 O O . SER A 1 160 ? -6.674 -9.724 -29.400 1.00 76.31 160 SER A O 1
ATOM 1263 N N . ALA A 1 161 ? -7.757 -7.853 -28.824 1.00 76.75 161 ALA A N 1
ATOM 1264 C CA . ALA A 1 161 ? -8.626 -8.525 -27.849 1.00 76.75 161 ALA A CA 1
ATOM 1265 C C . ALA A 1 161 ? -9.434 -9.683 -28.477 1.00 76.75 161 ALA A C 1
ATOM 1267 O O . ALA A 1 161 ? -9.694 -10.696 -27.827 1.00 76.75 161 ALA A O 1
ATOM 1268 N N . LYS A 1 162 ? -9.782 -9.562 -29.766 1.00 79.88 162 LYS A N 1
ATOM 1269 C CA . LYS A 1 162 ? -10.449 -10.615 -30.539 1.00 79.88 162 LYS A CA 1
ATOM 1270 C C . LYS A 1 162 ? -9.565 -11.853 -30.704 1.00 79.88 162 LYS A C 1
ATOM 1272 O O . LYS A 1 162 ? -10.071 -12.962 -30.579 1.00 79.88 162 LYS A O 1
ATOM 1277 N N . ASP A 1 163 ? -8.260 -11.686 -30.918 1.00 83.44 163 ASP A N 1
ATOM 1278 C CA . ASP A 1 163 ? -7.333 -12.814 -31.077 1.00 83.44 163 ASP A CA 1
ATOM 1279 C C . ASP A 1 163 ? -7.243 -13.664 -29.802 1.00 83.44 163 ASP A C 1
ATOM 1281 O O . ASP A 1 163 ? -7.183 -14.893 -29.880 1.00 83.44 163 ASP A O 1
ATOM 1285 N N . PHE A 1 164 ? -7.291 -13.028 -28.627 1.00 84.00 164 PHE A N 1
ATOM 1286 C CA . PHE A 1 164 ? -7.350 -13.736 -27.347 1.00 84.00 164 PHE A CA 1
ATOM 1287 C C . PHE A 1 164 ? -8.701 -14.440 -27.149 1.00 84.00 164 PHE A C 1
ATOM 1289 O O . PHE A 1 164 ? -8.719 -15.628 -26.830 1.00 84.00 164 PHE A O 1
ATOM 1296 N N . LYS A 1 165 ? -9.825 -13.746 -27.402 1.00 78.62 165 LYS A N 1
ATOM 1297 C CA . LYS A 1 165 ? -11.187 -14.304 -27.251 1.00 78.62 165 LYS A CA 1
ATOM 1298 C C . LYS A 1 165 ? -11.448 -15.484 -28.201 1.00 78.62 165 LYS A C 1
ATOM 1300 O O . LYS A 1 165 ? -12.100 -16.448 -27.818 1.00 78.62 165 LYS A O 1
ATOM 1305 N N . GLU A 1 166 ? -10.90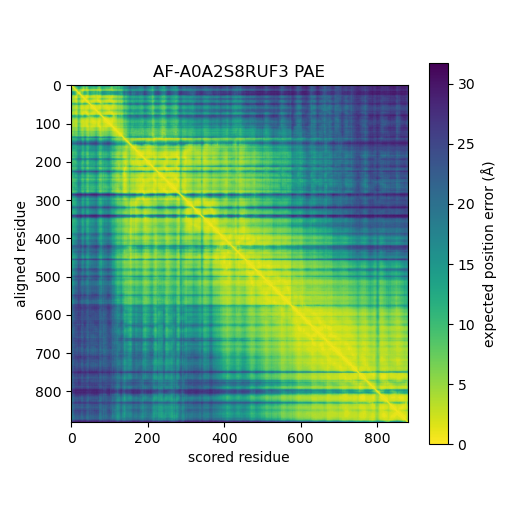1 -15.449 -29.415 1.00 81.00 166 GLU A N 1
ATOM 1306 C CA . GLU A 1 166 ? -11.056 -16.508 -30.424 1.00 81.00 166 GLU A CA 1
ATOM 1307 C C . GLU A 1 166 ? -9.982 -17.609 -30.347 1.00 81.00 166 GLU A C 1
ATOM 1309 O O . GLU A 1 166 ? -9.898 -18.445 -31.245 1.00 81.00 166 GLU A O 1
ATOM 1314 N N . ASN A 1 167 ? -9.156 -17.634 -29.292 1.00 78.00 167 ASN A N 1
ATOM 1315 C CA . ASN A 1 167 ? -8.066 -18.604 -29.114 1.00 78.00 167 ASN A CA 1
ATOM 1316 C C . ASN A 1 167 ? -7.072 -18.659 -30.296 1.00 78.00 167 ASN A C 1
ATOM 1318 O O . ASN A 1 167 ? -6.518 -19.717 -30.600 1.00 78.00 167 ASN A O 1
ATOM 1322 N N . ARG A 1 168 ? -6.823 -17.523 -30.960 1.00 82.50 168 ARG A N 1
ATOM 1323 C CA . ARG A 1 168 ? -5.812 -17.404 -32.029 1.00 82.50 168 ARG A CA 1
ATOM 1324 C C . ARG A 1 168 ? -4.396 -17.224 -31.477 1.00 82.50 168 ARG A C 1
ATOM 1326 O O . ARG A 1 168 ? -3.422 -17.481 -32.178 1.00 82.50 168 ARG A O 1
ATOM 1333 N N . VAL A 1 169 ? -4.280 -16.795 -30.220 1.00 85.56 169 VAL A N 1
ATOM 1334 C CA . VAL A 1 169 ? -3.001 -16.662 -29.511 1.00 85.56 169 VAL A CA 1
ATOM 1335 C C . VAL A 1 169 ? -2.545 -18.024 -28.990 1.00 85.56 169 VAL A C 1
ATOM 1337 O O . VAL A 1 169 ? -3.326 -18.785 -28.416 1.00 85.56 169 VAL A O 1
ATOM 1340 N N . PHE A 1 170 ? -1.261 -18.336 -29.174 1.00 86.38 170 PHE A N 1
ATOM 1341 C CA . PHE A 1 170 ? -0.675 -19.571 -28.661 1.00 86.38 170 PHE A CA 1
ATOM 1342 C C . PHE A 1 170 ? -0.710 -19.614 -27.126 1.00 86.38 170 PHE A C 1
ATOM 1344 O O . PHE A 1 170 ? -0.207 -18.709 -26.461 1.00 86.38 170 PHE A O 1
ATOM 1351 N N . LYS A 1 171 ? -1.251 -20.704 -26.571 1.00 87.44 171 LYS A N 1
ATOM 1352 C CA . LYS A 1 171 ? -1.303 -20.957 -25.127 1.00 87.44 171 LYS A CA 1
ATOM 1353 C C . LYS A 1 171 ? -0.147 -21.876 -24.718 1.00 87.44 171 LYS A C 1
ATOM 1355 O O . LYS A 1 171 ? -0.175 -23.057 -25.073 1.00 87.44 171 LYS A O 1
ATOM 1360 N N . PRO A 1 172 ? 0.873 -21.381 -23.994 1.00 85.56 172 PRO A N 1
ATOM 1361 C CA . PRO A 1 172 ? 1.988 -22.224 -23.586 1.00 85.56 172 PRO A CA 1
ATOM 1362 C C . PRO A 1 172 ? 1.535 -23.237 -22.520 1.00 85.56 172 PRO A C 1
ATOM 1364 O O . PRO A 1 172 ? 0.659 -22.916 -21.713 1.00 85.56 172 PRO A O 1
ATOM 1367 N N . PRO A 1 173 ? 2.158 -24.428 -22.426 1.00 84.44 173 PRO A N 1
ATOM 1368 C CA . PRO A 1 173 ? 1.768 -25.460 -21.454 1.00 84.44 173 PRO A CA 1
ATOM 1369 C C . PRO A 1 173 ? 1.769 -24.986 -19.993 1.00 84.44 173 PRO A C 1
ATOM 1371 O O . PRO A 1 173 ? 1.049 -25.512 -19.149 1.00 84.44 173 PRO A O 1
ATOM 1374 N N . VAL A 1 174 ? 2.583 -23.973 -19.687 1.00 89.12 174 VAL A N 1
ATOM 1375 C CA . VAL A 1 174 ? 2.673 -23.367 -18.356 1.00 89.12 174 VAL A CA 1
ATOM 1376 C C . VAL A 1 174 ? 1.390 -22.634 -17.937 1.00 89.12 174 VAL A C 1
ATOM 1378 O O . VAL A 1 174 ? 1.171 -22.444 -16.743 1.00 89.12 174 VAL A O 1
ATOM 1381 N N . MET A 1 175 ? 0.533 -22.257 -18.893 1.00 92.19 175 MET A N 1
ATOM 1382 C CA . MET A 1 175 ? -0.715 -21.531 -18.651 1.00 92.19 175 MET A CA 1
ATOM 1383 C C . MET A 1 175 ? -1.668 -22.309 -17.748 1.00 92.19 175 MET A C 1
ATOM 1385 O O . MET A 1 175 ? -2.167 -21.742 -16.784 1.00 92.19 175 MET A O 1
ATOM 1389 N N . GLU A 1 176 ? -1.858 -23.607 -17.990 1.00 92.75 176 GLU A N 1
ATOM 1390 C CA . GLU A 1 176 ? -2.749 -24.425 -17.158 1.00 92.75 176 GLU A CA 1
ATOM 1391 C C . GLU A 1 176 ? -2.271 -24.485 -15.708 1.00 92.75 176 GLU A C 1
ATOM 1393 O O . GLU A 1 176 ? -3.053 -24.275 -14.790 1.00 92.75 176 GLU A O 1
ATOM 1398 N N . ARG A 1 177 ? -0.961 -24.646 -15.488 1.00 93.44 177 ARG A N 1
ATOM 1399 C CA . ARG A 1 177 ? -0.382 -24.627 -14.135 1.00 93.44 177 ARG A CA 1
ATOM 1400 C C . ARG A 1 177 ? -0.557 -23.275 -13.447 1.00 93.44 177 ARG A C 1
ATOM 1402 O O . ARG A 1 177 ? -0.793 -23.242 -12.244 1.00 93.44 177 ARG A O 1
ATOM 1409 N N . ALA A 1 178 ? -0.422 -22.176 -14.190 1.00 94.06 178 ALA A N 1
ATOM 1410 C CA . ALA A 1 178 ? -0.646 -20.838 -13.654 1.00 94.06 178 ALA A CA 1
ATOM 1411 C C . ALA A 1 178 ? -2.117 -20.625 -13.268 1.00 94.06 178 ALA A C 1
ATOM 1413 O O . ALA A 1 178 ? -2.390 -20.054 -12.217 1.00 94.06 178 ALA A O 1
ATOM 1414 N N . ILE A 1 179 ? -3.054 -21.117 -14.085 1.00 94.50 179 ILE A N 1
ATOM 1415 C CA . ILE A 1 179 ? -4.488 -21.030 -13.800 1.00 94.50 179 ILE A CA 1
ATOM 1416 C C . ILE A 1 179 ? -4.850 -21.881 -12.586 1.00 94.50 179 ILE A C 1
ATOM 1418 O O . ILE A 1 179 ? -5.502 -21.367 -11.685 1.00 94.50 179 ILE A O 1
ATOM 1422 N N . THR A 1 180 ? -4.383 -23.129 -12.515 1.00 93.12 180 THR A N 1
ATOM 1423 C CA . THR A 1 180 ? -4.579 -23.984 -11.337 1.00 93.12 180 THR A CA 1
ATOM 1424 C C . THR A 1 180 ? -4.042 -23.313 -10.074 1.00 93.12 180 THR A C 1
ATOM 1426 O O . THR A 1 180 ? -4.787 -23.170 -9.117 1.00 93.12 180 THR A O 1
ATOM 1429 N N . GLY A 1 181 ? -2.812 -22.782 -10.089 1.00 92.25 181 GLY A N 1
ATOM 1430 C CA . GLY A 1 181 ? -2.261 -22.072 -8.925 1.00 92.25 181 GLY A CA 1
ATOM 1431 C C . GLY A 1 181 ? -3.065 -20.829 -8.520 1.00 92.25 181 GLY A C 1
ATOM 1432 O O . GLY A 1 181 ? -3.241 -20.557 -7.339 1.00 92.25 181 GLY A O 1
ATOM 1433 N N . LEU A 1 182 ? -3.620 -20.082 -9.478 1.00 94.56 182 LEU A N 1
ATOM 1434 C CA . LEU A 1 182 ? -4.496 -18.943 -9.172 1.00 94.56 182 LEU A CA 1
ATOM 1435 C C . LEU A 1 182 ? -5.856 -19.356 -8.602 1.00 94.56 182 LEU A C 1
ATOM 1437 O O . LEU A 1 182 ? -6.431 -18.606 -7.814 1.00 94.56 182 LEU A O 1
ATOM 1441 N N . LEU A 1 183 ? -6.398 -20.494 -9.033 1.00 91.88 183 LEU A N 1
ATOM 1442 C CA . LEU A 1 183 ? -7.677 -21.006 -8.545 1.00 91.88 183 LEU A CA 1
ATOM 1443 C C . LEU A 1 183 ? -7.535 -21.656 -7.164 1.00 91.88 183 LEU A C 1
ATOM 1445 O O . LEU A 1 183 ? -8.396 -21.423 -6.319 1.00 91.88 183 LEU A O 1
ATOM 1449 N N . ASP A 1 184 ? -6.448 -22.394 -6.935 1.00 90.38 184 ASP A N 1
ATOM 1450 C CA . ASP A 1 184 ? -6.226 -23.175 -5.716 1.00 90.38 184 ASP A CA 1
ATOM 1451 C C . ASP A 1 184 ? -5.563 -22.340 -4.608 1.00 90.38 184 ASP A C 1
ATOM 1453 O O . ASP A 1 184 ? -6.056 -22.293 -3.482 1.00 90.38 184 ASP A O 1
ATOM 1457 N N . ASP A 1 185 ? -4.473 -21.632 -4.927 1.00 88.88 185 ASP A N 1
ATOM 1458 C CA . ASP A 1 185 ? -3.659 -20.900 -3.944 1.00 88.88 185 ASP A CA 1
ATOM 1459 C C . ASP A 1 185 ? -3.976 -19.394 -3.904 1.00 88.88 185 ASP A C 1
ATOM 1461 O O . ASP A 1 185 ? -3.493 -18.658 -3.038 1.00 88.88 185 ASP A O 1
ATOM 1465 N N . GLY A 1 186 ? -4.738 -18.892 -4.881 1.00 92.50 186 GLY A N 1
ATOM 1466 C CA . GLY A 1 186 ? -5.052 -17.470 -5.031 1.00 92.50 186 GLY A CA 1
ATOM 1467 C C . GLY A 1 186 ? -3.872 -16.602 -5.481 1.00 92.50 186 GLY A C 1
ATOM 1468 O O . GLY A 1 186 ? -4.079 -15.444 -5.836 1.00 92.50 186 GLY A O 1
ATOM 1469 N N . CYS A 1 187 ? -2.640 -17.117 -5.512 1.00 95.44 187 CYS A N 1
ATOM 1470 C CA . CYS A 1 187 ? -1.470 -16.354 -5.933 1.00 95.44 187 CYS A CA 1
ATOM 1471 C C . CYS A 1 187 ? -0.459 -17.188 -6.714 1.00 95.44 187 CYS A C 1
ATOM 1473 O O . CYS A 1 187 ? -0.168 -18.328 -6.367 1.00 95.44 187 CYS A O 1
ATOM 1475 N N . ILE A 1 188 ? 0.131 -16.582 -7.745 1.00 95.75 188 ILE A N 1
ATOM 1476 C CA . ILE A 1 188 ? 1.208 -17.187 -8.525 1.00 95.75 188 ILE A CA 1
ATOM 1477 C C . ILE A 1 188 ? 2.321 -16.174 -8.798 1.00 95.75 188 ILE A C 1
ATOM 1479 O O . ILE A 1 188 ? 2.072 -15.002 -9.077 1.00 95.75 188 ILE A O 1
ATOM 1483 N N . LEU A 1 189 ? 3.566 -16.648 -8.765 1.00 94.81 189 LEU A N 1
ATOM 1484 C CA . LEU A 1 189 ? 4.736 -15.909 -9.230 1.00 94.81 189 LEU A CA 1
ATOM 1485 C C . LEU A 1 189 ? 5.240 -16.552 -10.518 1.00 94.81 189 LEU A C 1
ATOM 1487 O O . LEU A 1 189 ? 5.669 -17.703 -10.508 1.00 94.81 189 LEU A O 1
ATOM 1491 N N . ILE A 1 190 ? 5.229 -15.808 -11.619 1.00 93.75 190 ILE A N 1
ATOM 1492 C CA . ILE A 1 190 ? 5.763 -16.246 -12.905 1.00 93.75 190 ILE A CA 1
ATOM 1493 C C . ILE A 1 190 ? 7.065 -15.499 -13.162 1.00 93.75 190 ILE A C 1
ATOM 1495 O O . ILE A 1 190 ? 7.114 -14.269 -13.205 1.00 93.75 190 ILE A O 1
ATOM 1499 N N . ARG A 1 191 ? 8.141 -16.256 -13.361 1.00 90.75 191 ARG A N 1
ATOM 1500 C CA . ARG A 1 191 ? 9.450 -15.706 -13.711 1.00 90.75 191 ARG A CA 1
ATOM 1501 C C . ARG A 1 191 ? 9.871 -16.190 -15.078 1.00 90.75 191 ARG A C 1
ATOM 1503 O O . ARG A 1 191 ? 9.618 -17.327 -15.437 1.00 90.75 191 ARG A O 1
ATOM 1510 N N . GLY A 1 192 ? 10.533 -15.350 -15.852 1.00 87.88 192 GLY A N 1
ATOM 1511 C CA . GLY A 1 192 ? 11.007 -15.765 -17.165 1.00 87.88 192 GLY A CA 1
ATOM 1512 C C . GLY A 1 192 ? 12.013 -14.800 -17.749 1.00 87.88 192 GLY A C 1
ATOM 1513 O O . GLY A 1 192 ? 12.131 -13.659 -17.293 1.00 87.88 192 GLY A O 1
ATOM 1514 N N . HIS A 1 193 ? 12.731 -15.254 -18.771 1.00 80.94 193 HIS A N 1
ATOM 1515 C CA . HIS A 1 193 ? 13.698 -14.423 -19.477 1.00 80.94 193 HIS A CA 1
ATOM 1516 C C . HIS A 1 193 ? 13.039 -13.173 -20.100 1.00 80.94 193 HIS A C 1
ATOM 1518 O O . HIS A 1 193 ? 11.810 -13.075 -20.210 1.00 80.94 193 HIS A O 1
ATOM 1524 N N . GLY A 1 194 ? 13.845 -12.178 -20.478 1.00 76.81 194 GLY A N 1
ATOM 1525 C CA . GLY A 1 194 ? 13.348 -11.041 -21.259 1.00 76.81 194 GLY A CA 1
ATOM 1526 C C . GLY A 1 194 ? 12.650 -11.532 -22.533 1.00 76.81 194 GLY A C 1
ATOM 1527 O O . GLY A 1 194 ? 13.078 -12.525 -23.113 1.00 76.81 194 GLY A O 1
ATOM 1528 N N . ALA A 1 195 ? 11.549 -10.883 -22.925 1.00 78.50 195 ALA A N 1
ATOM 1529 C CA . ALA A 1 195 ? 10.794 -11.207 -24.142 1.00 78.50 195 ALA A CA 1
ATOM 1530 C C . ALA A 1 195 ? 10.282 -12.662 -24.273 1.00 78.50 195 ALA A C 1
ATOM 1532 O O . ALA A 1 195 ? 10.024 -13.113 -25.381 1.00 78.50 195 ALA A O 1
ATOM 1533 N N . CYS A 1 196 ? 10.079 -13.411 -23.181 1.00 85.00 196 CYS A N 1
ATOM 1534 C CA . CYS A 1 196 ? 9.539 -14.781 -23.260 1.00 85.00 196 CYS A CA 1
ATOM 1535 C C . CYS A 1 196 ? 7.997 -14.880 -23.284 1.00 85.00 196 CYS A C 1
ATOM 1537 O O . CYS A 1 196 ? 7.463 -15.984 -23.222 1.00 85.00 196 CYS A O 1
ATOM 1539 N N . GLY A 1 197 ? 7.278 -13.751 -23.358 1.00 85.31 197 GLY A N 1
ATOM 1540 C CA . GLY A 1 197 ? 5.810 -13.728 -23.454 1.00 85.31 197 GLY A CA 1
ATOM 1541 C C . GLY A 1 197 ? 5.050 -13.701 -22.120 1.00 85.31 197 GLY A C 1
ATOM 1542 O O . GLY A 1 197 ? 3.895 -14.109 -22.085 1.00 85.31 197 GLY A O 1
ATOM 1543 N N . LYS A 1 198 ? 5.656 -13.222 -21.021 1.00 88.50 198 LYS A N 1
ATOM 1544 C CA . LYS A 1 198 ? 4.995 -13.121 -19.695 1.00 88.50 198 LYS A CA 1
ATOM 1545 C C . LYS A 1 198 ? 3.707 -12.294 -19.734 1.00 88.50 198 LYS A C 1
ATOM 1547 O O . LYS A 1 198 ? 2.663 -12.773 -19.308 1.00 88.50 198 LYS A O 1
ATOM 1552 N N . THR A 1 199 ? 3.770 -11.088 -20.291 1.00 85.62 199 THR A N 1
ATOM 1553 C CA . THR A 1 199 ? 2.609 -10.194 -20.399 1.00 85.62 199 THR A CA 1
ATOM 1554 C C . THR A 1 199 ? 1.541 -10.787 -21.329 1.00 85.62 199 THR A C 1
ATOM 1556 O O . THR A 1 199 ? 0.359 -10.751 -21.008 1.00 85.62 199 THR A O 1
ATOM 1559 N N . THR A 1 200 ? 1.934 -11.452 -22.424 1.00 86.44 200 THR A N 1
ATOM 1560 C CA . THR A 1 200 ? 1.005 -12.182 -23.312 1.00 86.44 200 THR A CA 1
ATOM 1561 C C . THR A 1 200 ? 0.341 -13.374 -22.614 1.00 86.44 200 THR A C 1
ATOM 1563 O O . THR A 1 200 ? -0.843 -13.640 -22.827 1.00 86.44 200 THR A O 1
ATOM 1566 N N . LEU A 1 201 ? 1.073 -14.089 -21.753 1.00 89.50 201 LEU A N 1
ATOM 1567 C CA . LEU A 1 201 ? 0.529 -15.161 -20.918 1.00 89.50 201 LEU A CA 1
ATOM 1568 C C . LEU A 1 201 ? -0.498 -14.607 -19.925 1.00 89.50 201 LEU A C 1
ATOM 1570 O O . LEU A 1 201 ? -1.598 -15.142 -19.830 1.00 89.50 201 LEU A O 1
ATOM 1574 N N . ALA A 1 202 ? -0.168 -13.516 -19.236 1.00 90.44 202 ALA A N 1
ATOM 1575 C CA . ALA A 1 202 ? -1.070 -12.829 -18.318 1.00 90.44 202 ALA A CA 1
ATOM 1576 C C . ALA A 1 202 ? -2.360 -12.362 -19.018 1.00 90.44 202 ALA A C 1
ATOM 1578 O O . ALA A 1 202 ? -3.458 -12.599 -18.517 1.00 90.44 202 ALA A O 1
ATOM 1579 N N . GLN A 1 203 ? -2.237 -11.805 -20.227 1.00 87.81 203 GLN A N 1
ATOM 1580 C CA . GLN A 1 203 ? -3.371 -11.428 -21.077 1.00 87.81 203 GLN A CA 1
ATOM 1581 C C . GLN A 1 203 ? -4.223 -12.635 -21.502 1.00 87.81 203 GLN A C 1
ATOM 1583 O O . GLN A 1 203 ? -5.453 -12.569 -21.480 1.00 87.81 203 GLN A O 1
ATOM 1588 N N . SER A 1 204 ? -3.579 -13.756 -21.843 1.00 89.00 204 SER A N 1
ATOM 1589 C CA . SER A 1 204 ? -4.264 -15.005 -22.202 1.00 89.00 204 SER A CA 1
ATOM 1590 C C . SER A 1 204 ? -5.028 -15.597 -21.019 1.00 89.00 204 SER A C 1
ATOM 1592 O O . SER A 1 204 ? -6.136 -16.087 -21.205 1.00 89.00 204 SER A O 1
ATOM 1594 N N . ILE A 1 205 ? -4.465 -15.521 -19.809 1.00 90.75 205 ILE A N 1
ATOM 1595 C CA . ILE A 1 205 ? -5.124 -15.956 -18.569 1.00 90.75 205 ILE A CA 1
ATOM 1596 C C . ILE A 1 205 ? -6.316 -15.053 -18.253 1.00 90.75 205 ILE A C 1
ATOM 1598 O O . ILE A 1 205 ? -7.407 -15.562 -18.020 1.00 90.75 205 ILE A O 1
ATOM 1602 N N . GLY A 1 206 ? -6.146 -13.728 -18.317 1.00 86.88 206 GLY A N 1
ATOM 1603 C CA . GLY A 1 206 ? -7.245 -12.785 -18.086 1.00 86.88 206 GLY A CA 1
ATOM 1604 C C . GLY A 1 206 ? -8.390 -12.897 -19.102 1.00 86.88 206 GLY A C 1
ATOM 1605 O O . GLY A 1 206 ? -9.514 -12.507 -18.801 1.00 86.88 206 GLY A O 1
ATOM 1606 N N . SER A 1 207 ? -8.123 -13.463 -20.285 1.00 84.50 207 SER A N 1
ATOM 1607 C CA . SER A 1 207 ? -9.122 -13.715 -21.335 1.00 84.50 207 SER A CA 1
ATOM 1608 C C . SER A 1 207 ? -9.681 -15.146 -21.336 1.00 84.50 207 SER A C 1
ATOM 1610 O O . SER A 1 207 ? -10.546 -15.456 -22.155 1.00 84.50 207 SER A O 1
ATOM 1612 N N . ASP A 1 208 ? -9.184 -16.039 -20.474 1.00 87.06 208 ASP A N 1
ATOM 1613 C CA . ASP A 1 208 ? -9.631 -17.432 -20.413 1.00 87.06 208 ASP A CA 1
ATOM 1614 C C . ASP A 1 208 ? -11.070 -17.524 -19.881 1.00 87.06 208 ASP A C 1
ATOM 1616 O O . ASP A 1 208 ? -11.490 -16.738 -19.029 1.00 87.06 208 ASP A O 1
ATOM 1620 N N . SER A 1 209 ? -11.840 -18.508 -20.359 1.00 82.38 209 SER A N 1
ATOM 1621 C CA . SER A 1 209 ? -13.247 -18.681 -19.981 1.00 82.38 209 SER A CA 1
ATOM 1622 C C . SER A 1 209 ? -13.452 -18.847 -18.473 1.00 82.38 209 SER A C 1
ATOM 1624 O O . SER A 1 209 ? -14.485 -18.438 -17.950 1.00 82.38 209 SER A O 1
ATOM 1626 N N . ARG A 1 210 ? -12.460 -19.390 -17.753 1.00 84.12 210 ARG A N 1
ATOM 1627 C CA . ARG A 1 210 ? -12.487 -19.524 -16.285 1.00 84.12 210 ARG A CA 1
ATOM 1628 C C . ARG A 1 210 ? -12.416 -18.180 -15.548 1.00 84.12 210 ARG A C 1
ATOM 1630 O O . ARG A 1 210 ? -12.767 -18.120 -14.376 1.00 84.12 210 ARG A O 1
ATOM 1637 N N . PHE A 1 211 ? -12.006 -17.114 -16.236 1.00 82.00 211 PHE A N 1
ATOM 1638 C CA . PHE A 1 211 ? -11.948 -15.735 -15.741 1.00 82.00 211 PHE A CA 1
ATOM 1639 C C . PHE A 1 211 ? -12.902 -14.808 -16.520 1.00 82.00 211 PHE A C 1
ATOM 1641 O O . PHE A 1 211 ? -12.817 -13.588 -16.398 1.00 82.00 211 PHE A O 1
ATOM 1648 N N . ALA A 1 212 ? -13.839 -15.354 -17.309 1.00 64.94 212 ALA A N 1
ATOM 1649 C CA . ALA A 1 212 ? -14.676 -14.596 -18.251 1.00 64.94 212 ALA A CA 1
ATOM 1650 C C . ALA A 1 212 ? -15.557 -13.500 -17.624 1.00 64.94 212 ALA A C 1
ATOM 1652 O O . ALA A 1 212 ? -16.057 -12.650 -18.351 1.00 64.94 212 ALA A O 1
ATOM 1653 N N . LEU A 1 213 ? -15.741 -13.495 -16.303 1.00 70.56 213 LEU A N 1
ATOM 1654 C CA . LEU A 1 213 ? -16.465 -12.447 -15.571 1.00 70.56 213 LEU A CA 1
ATOM 1655 C C . LEU A 1 213 ? -15.607 -11.760 -14.502 1.00 70.56 213 LEU A C 1
ATOM 1657 O O . LEU A 1 213 ? -16.063 -10.816 -13.863 1.00 70.56 213 LEU A O 1
ATOM 1661 N N . SER A 1 214 ? -14.365 -12.206 -14.325 1.00 79.88 214 SER A N 1
ATOM 1662 C CA . SER A 1 214 ? -13.427 -11.623 -13.377 1.00 79.88 214 SER A CA 1
ATOM 1663 C C . SER A 1 214 ? -12.925 -10.275 -13.895 1.00 79.88 214 SER A C 1
ATOM 1665 O O . SER A 1 214 ? -12.423 -10.204 -15.020 1.00 79.88 214 SER A O 1
ATOM 1667 N N . PRO A 1 215 ? -13.005 -9.201 -13.095 1.00 85.81 215 PRO A N 1
ATOM 1668 C CA . PRO A 1 215 ? -12.218 -8.002 -13.335 1.00 85.81 215 PRO A CA 1
ATOM 1669 C C . PRO A 1 215 ? -10.729 -8.336 -13.287 1.00 85.81 215 PRO A C 1
ATOM 1671 O O . PRO A 1 215 ? -10.280 -9.045 -12.382 1.00 85.81 215 PRO A O 1
ATOM 1674 N N . VAL A 1 216 ? -9.973 -7.828 -14.258 1.00 89.62 216 VAL A N 1
ATOM 1675 C CA . VAL A 1 216 ? -8.527 -8.034 -14.335 1.00 89.62 216 VAL A CA 1
ATOM 1676 C C . VAL A 1 216 ? -7.835 -6.685 -14.416 1.00 89.62 216 VAL A C 1
ATOM 1678 O O . VAL A 1 216 ? -8.046 -5.933 -15.370 1.00 89.62 216 VAL A O 1
ATOM 1681 N N . PHE A 1 217 ? -7.001 -6.403 -13.422 1.00 91.12 217 PHE A N 1
ATOM 1682 C CA . PHE A 1 217 ? -6.257 -5.156 -13.313 1.00 91.12 217 PHE A CA 1
ATOM 1683 C C . PHE A 1 217 ? -4.759 -5.414 -13.421 1.00 91.12 217 PHE A C 1
ATOM 1685 O O . PHE A 1 217 ? -4.259 -6.405 -12.892 1.00 91.12 217 PHE A O 1
ATOM 1692 N N . LEU A 1 218 ? -4.046 -4.518 -14.094 1.00 91.56 218 LEU A N 1
ATOM 1693 C CA . LEU A 1 218 ? -2.611 -4.582 -14.322 1.00 91.56 218 LEU A CA 1
ATOM 1694 C C . LEU A 1 218 ? -1.929 -3.361 -13.701 1.00 91.56 218 LEU A C 1
ATOM 1696 O O . LEU A 1 218 ? -2.268 -2.227 -14.027 1.00 91.56 218 LEU A O 1
ATOM 1700 N N . LEU A 1 219 ? -0.929 -3.613 -12.863 1.00 91.88 219 LEU A N 1
ATOM 1701 C CA . LEU A 1 219 ? 0.047 -2.636 -12.401 1.00 91.88 219 LEU A CA 1
ATOM 1702 C C . LEU A 1 219 ? 1.404 -2.980 -13.014 1.00 91.88 219 LEU A C 1
ATOM 1704 O O . LEU A 1 219 ? 1.945 -4.050 -12.746 1.00 91.88 219 LEU A O 1
ATOM 1708 N N . ASP A 1 220 ? 1.980 -2.073 -13.797 1.00 88.19 220 ASP A N 1
ATOM 1709 C CA . ASP A 1 220 ? 3.346 -2.215 -14.308 1.00 88.19 220 ASP A CA 1
ATOM 1710 C C . ASP A 1 220 ? 4.310 -1.366 -13.470 1.00 88.19 220 ASP A C 1
ATOM 1712 O O . ASP A 1 220 ? 4.333 -0.137 -13.581 1.00 88.19 220 ASP A O 1
ATOM 1716 N N . LEU A 1 221 ? 5.144 -2.015 -12.648 1.00 86.25 221 LEU A N 1
ATOM 1717 C CA . LEU A 1 221 ? 6.099 -1.304 -11.791 1.00 86.25 221 LEU A CA 1
ATOM 1718 C C . LEU A 1 221 ? 7.159 -0.527 -12.582 1.00 86.25 221 LEU A C 1
ATOM 1720 O O . LEU A 1 221 ? 7.764 0.394 -12.035 1.00 86.25 221 LEU A O 1
ATOM 1724 N N . ALA A 1 222 ? 7.394 -0.862 -13.854 1.00 78.62 222 ALA A N 1
ATOM 1725 C CA . ALA A 1 222 ? 8.329 -0.123 -14.696 1.00 78.62 222 ALA A CA 1
ATOM 1726 C C . ALA A 1 222 ? 7.782 1.250 -15.130 1.00 78.62 222 ALA A C 1
ATOM 1728 O O . ALA A 1 222 ? 8.571 2.124 -15.496 1.00 78.62 222 ALA A O 1
ATOM 1729 N N . ARG A 1 223 ? 6.457 1.452 -15.073 1.00 75.12 223 ARG A N 1
ATOM 1730 C CA . ARG A 1 223 ? 5.784 2.709 -15.450 1.00 75.12 223 ARG A CA 1
ATOM 1731 C C . ARG A 1 223 ? 5.612 3.687 -14.291 1.00 75.12 223 ARG A C 1
ATOM 1733 O O . ARG A 1 223 ? 5.209 4.827 -14.512 1.00 75.12 223 ARG A O 1
ATOM 1740 N N . LEU A 1 224 ? 5.900 3.261 -13.063 1.00 75.44 224 LEU A N 1
ATOM 1741 C CA . LEU A 1 224 ? 5.734 4.110 -11.890 1.00 75.44 224 LEU A CA 1
ATOM 1742 C C . LEU A 1 224 ? 6.771 5.237 -11.870 1.00 75.44 224 LEU A C 1
ATOM 1744 O O . LEU A 1 224 ? 7.974 5.018 -12.034 1.00 75.44 224 LEU A O 1
ATOM 1748 N N . SER A 1 225 ? 6.297 6.460 -11.637 1.00 63.41 225 SER A N 1
ATOM 1749 C CA . SER A 1 225 ? 7.154 7.623 -11.430 1.00 63.41 225 SER A CA 1
ATOM 1750 C C . SER A 1 225 ? 7.763 7.599 -10.021 1.00 63.41 225 SER A C 1
ATOM 1752 O O . SER A 1 225 ? 7.204 7.025 -9.087 1.00 63.41 225 SER A O 1
ATOM 1754 N N . GLY A 1 226 ? 8.921 8.245 -9.836 1.00 58.19 226 GLY A N 1
ATOM 1755 C CA . GLY A 1 226 ? 9.682 8.215 -8.573 1.00 58.19 226 GLY A CA 1
ATOM 1756 C C . GLY A 1 226 ? 8.999 8.856 -7.352 1.00 58.19 226 GLY A C 1
ATOM 1757 O O . GLY A 1 226 ? 9.603 8.885 -6.278 1.00 58.19 226 GLY A O 1
ATOM 1758 N N . GLY A 1 227 ? 7.779 9.381 -7.512 1.00 60.38 227 GLY A N 1
ATOM 1759 C CA . GLY A 1 227 ? 6.972 9.983 -6.450 1.00 60.38 227 GLY A CA 1
ATOM 1760 C C . GLY A 1 227 ? 5.897 9.069 -5.855 1.00 60.38 227 GLY A C 1
ATOM 1761 O O . GLY A 1 227 ? 5.400 9.400 -4.787 1.00 60.38 227 GLY A O 1
ATOM 1762 N N . VAL A 1 228 ? 5.564 7.944 -6.501 1.00 71.25 228 VAL A N 1
ATOM 1763 C CA . VAL A 1 228 ? 4.487 7.052 -6.036 1.00 71.25 228 VAL A CA 1
ATOM 1764 C C . VAL A 1 228 ? 4.957 6.228 -4.842 1.00 71.25 228 VAL A C 1
ATOM 1766 O O . VAL A 1 228 ? 6.005 5.574 -4.901 1.00 71.25 228 VAL A O 1
ATOM 1769 N N . THR A 1 229 ? 4.192 6.231 -3.753 1.00 72.81 229 THR A N 1
ATOM 1770 C CA . THR A 1 229 ? 4.544 5.486 -2.541 1.00 72.81 229 THR A CA 1
ATOM 1771 C C . THR A 1 229 ? 3.923 4.093 -2.542 1.00 72.81 229 THR A C 1
ATOM 1773 O O . THR A 1 229 ? 2.859 3.845 -3.111 1.00 72.81 229 THR A O 1
ATOM 1776 N N . SER A 1 230 ? 4.569 3.131 -1.869 1.00 75.88 230 SER A N 1
ATOM 1777 C CA . SER A 1 230 ? 3.990 1.787 -1.720 1.00 75.88 230 SER A CA 1
ATOM 1778 C C . SER A 1 230 ? 2.631 1.831 -1.003 1.00 75.88 230 SER A C 1
ATOM 1780 O O . SER A 1 230 ? 1.809 0.946 -1.216 1.00 75.88 230 SER A O 1
ATOM 1782 N N . GLY A 1 231 ? 2.393 2.851 -0.165 1.00 70.56 231 GLY A N 1
ATOM 1783 C CA . GLY A 1 231 ? 1.119 3.071 0.517 1.00 70.56 231 GLY A CA 1
ATOM 1784 C C . GLY A 1 231 ? -0.008 3.358 -0.470 1.00 70.56 231 GLY A C 1
ATOM 1785 O O . GLY A 1 231 ? -1.020 2.659 -0.437 1.00 70.56 231 GLY A O 1
ATOM 1786 N N . GLU A 1 232 ? 0.204 4.303 -1.390 1.00 77.25 232 GLU A N 1
ATOM 1787 C CA . GLU A 1 232 ? -0.747 4.644 -2.456 1.00 77.25 232 GLU A CA 1
ATOM 1788 C C . GLU A 1 232 ? -1.119 3.418 -3.301 1.00 77.25 232 GLU A C 1
ATOM 1790 O O . GLU A 1 232 ? -2.300 3.104 -3.440 1.00 77.25 232 GLU A O 1
ATOM 1795 N N . LEU A 1 233 ? -0.118 2.655 -3.760 1.00 86.56 233 LEU A N 1
ATOM 1796 C CA . LEU A 1 233 ? -0.337 1.432 -4.545 1.00 86.56 233 LEU A CA 1
ATOM 1797 C C . LEU A 1 233 ? -1.150 0.386 -3.778 1.00 86.56 233 LEU A C 1
ATOM 1799 O O . LEU A 1 233 ? -2.035 -0.257 -4.335 1.00 86.56 233 LEU A O 1
ATOM 1803 N N . THR A 1 234 ? -0.839 0.184 -2.495 1.00 84.62 234 THR A N 1
ATOM 1804 C CA . THR A 1 234 ? -1.537 -0.822 -1.685 1.00 84.62 234 THR A CA 1
ATOM 1805 C C . THR A 1 234 ? -2.955 -0.407 -1.322 1.00 84.62 234 THR A C 1
ATOM 1807 O O . THR A 1 234 ? -3.809 -1.283 -1.231 1.00 84.62 234 THR A O 1
ATOM 1810 N N . ASN A 1 235 ? -3.216 0.889 -1.131 1.00 76.69 235 ASN A N 1
ATOM 1811 C CA . ASN A 1 235 ? -4.566 1.402 -0.910 1.00 76.69 235 ASN A CA 1
ATOM 1812 C C . ASN A 1 235 ? -5.427 1.146 -2.142 1.00 76.69 235 ASN A C 1
ATOM 1814 O O . ASN A 1 235 ? -6.438 0.469 -2.029 1.00 76.69 235 ASN A O 1
ATOM 1818 N N . GLU A 1 236 ? -4.957 1.560 -3.318 1.00 84.00 236 GLU A N 1
ATOM 1819 C CA . GLU A 1 236 ? -5.696 1.332 -4.556 1.00 84.00 236 GLU A CA 1
ATOM 1820 C C . GLU A 1 236 ? -5.891 -0.163 -4.848 1.00 84.00 236 GLU A C 1
ATOM 1822 O O . GLU A 1 236 ? -6.977 -0.588 -5.229 1.00 84.00 236 GLU A O 1
ATOM 1827 N N . MET A 1 237 ? -4.874 -0.998 -4.603 1.00 90.31 237 MET A N 1
ATOM 1828 C CA . MET A 1 237 ? -5.011 -2.451 -4.726 1.00 90.31 237 MET A CA 1
ATOM 1829 C C . MET A 1 237 ? -6.128 -3.000 -3.825 1.00 90.31 237 MET A C 1
ATOM 1831 O O . MET A 1 237 ? -6.883 -3.872 -4.255 1.00 90.31 237 MET A O 1
ATOM 1835 N N . ILE A 1 238 ? -6.212 -2.534 -2.575 1.00 81.12 238 ILE A N 1
ATOM 1836 C CA . ILE A 1 238 ? -7.258 -2.944 -1.629 1.00 81.12 238 ILE A CA 1
ATOM 1837 C C . ILE A 1 238 ? -8.624 -2.464 -2.127 1.00 81.12 238 ILE A C 1
ATOM 1839 O O . ILE A 1 238 ? -9.547 -3.273 -2.169 1.00 81.12 238 ILE A O 1
ATOM 1843 N N . ASP A 1 239 ? -8.722 -1.217 -2.585 1.00 74.88 239 ASP A N 1
ATOM 1844 C CA . ASP A 1 239 ? -9.960 -0.627 -3.105 1.00 74.88 239 ASP A CA 1
ATOM 1845 C C . ASP A 1 239 ? -10.470 -1.357 -4.357 1.00 74.88 239 ASP A C 1
ATOM 1847 O O . ASP A 1 239 ? -11.673 -1.449 -4.575 1.00 74.88 239 ASP A O 1
ATOM 1851 N N . LEU A 1 240 ? -9.569 -1.917 -5.171 1.00 84.50 240 LEU A N 1
ATOM 1852 C CA . LEU A 1 240 ? -9.898 -2.724 -6.351 1.00 84.50 240 LEU A CA 1
ATOM 1853 C C . LEU A 1 240 ? -10.088 -4.215 -6.043 1.00 84.50 240 LEU A C 1
ATOM 1855 O O . LEU A 1 240 ? -10.432 -4.990 -6.936 1.00 84.50 240 LEU A O 1
ATOM 1859 N N . SER A 1 241 ? -9.845 -4.654 -4.810 1.00 84.25 241 SER A N 1
ATOM 1860 C CA . SER A 1 241 ? -9.914 -6.068 -4.453 1.00 84.25 241 SER A CA 1
ATOM 1861 C C . SER A 1 241 ? -11.340 -6.528 -4.192 1.00 84.25 241 SER A C 1
ATOM 1863 O O . SER A 1 241 ? -12.136 -5.869 -3.535 1.00 84.25 241 SER A O 1
ATOM 1865 N N . GLY A 1 242 ? -11.650 -7.735 -4.647 1.00 77.06 242 GLY A N 1
ATOM 1866 C CA . GLY A 1 242 ? -12.931 -8.371 -4.396 1.00 77.06 242 GLY A CA 1
ATOM 1867 C C . GLY A 1 242 ? -12.914 -9.826 -4.833 1.00 77.06 242 GLY A C 1
ATOM 1868 O O . GLY A 1 242 ? -11.924 -10.318 -5.383 1.00 77.06 242 GLY A O 1
ATOM 1869 N N . LYS A 1 243 ? -14.027 -10.521 -4.600 1.00 77.88 243 LYS A N 1
ATOM 1870 C CA . LYS A 1 243 ? -14.150 -11.932 -4.970 1.00 77.88 243 LYS A CA 1
ATOM 1871 C C . LYS A 1 243 ? -13.919 -12.099 -6.472 1.00 77.88 243 LYS A C 1
ATOM 1873 O O . LYS A 1 243 ? -14.571 -11.425 -7.264 1.00 77.88 243 LYS A O 1
ATOM 1878 N N . ASP A 1 244 ? -13.035 -13.025 -6.829 1.00 83.06 244 ASP A N 1
ATOM 1879 C CA . ASP A 1 244 ? -12.685 -13.392 -8.202 1.00 83.06 244 ASP A CA 1
ATOM 1880 C C . ASP A 1 244 ? -11.960 -12.302 -9.010 1.00 83.06 244 ASP A C 1
ATOM 1882 O O . ASP A 1 244 ? -11.672 -12.534 -10.184 1.00 83.06 244 ASP A O 1
ATOM 1886 N N . VAL A 1 245 ? -11.605 -11.159 -8.411 1.00 89.31 245 VAL A N 1
ATOM 1887 C CA . VAL A 1 245 ? -10.759 -10.142 -9.059 1.00 89.31 245 VAL A CA 1
ATOM 1888 C C . VAL A 1 245 ? -9.345 -10.692 -9.238 1.00 89.31 245 VAL A C 1
ATOM 1890 O O . VAL A 1 245 ? -8.793 -11.275 -8.308 1.00 89.31 245 VAL A O 1
ATOM 1893 N N . LEU A 1 246 ? -8.742 -10.490 -10.410 1.00 93.62 246 LEU A N 1
ATOM 1894 C CA . LEU A 1 246 ? -7.342 -10.819 -10.672 1.00 93.62 246 LEU A CA 1
ATOM 1895 C C . LEU A 1 246 ? -6.501 -9.541 -10.751 1.00 93.62 246 LEU A C 1
ATOM 1897 O O . LEU A 1 246 ? -6.656 -8.733 -11.664 1.00 93.62 246 LEU A O 1
ATOM 1901 N N . LEU A 1 247 ? -5.574 -9.392 -9.811 1.00 95.12 247 LEU A N 1
ATOM 1902 C CA . LEU A 1 247 ? -4.569 -8.336 -9.797 1.00 95.12 247 LEU A CA 1
ATOM 1903 C C . LEU A 1 247 ? -3.275 -8.875 -10.410 1.00 95.12 247 LEU A C 1
ATOM 1905 O O . LEU A 1 247 ? -2.761 -9.905 -9.971 1.00 95.12 247 LEU A O 1
ATOM 1909 N N . ILE A 1 248 ? -2.741 -8.192 -11.414 1.00 95.69 248 ILE A N 1
ATOM 1910 C CA . ILE A 1 248 ? -1.500 -8.554 -12.099 1.00 95.69 248 ILE A CA 1
ATOM 1911 C C . ILE A 1 248 ? -0.468 -7.470 -11.817 1.00 95.69 248 ILE A C 1
ATOM 1913 O O . ILE A 1 248 ? -0.695 -6.309 -12.134 1.00 95.69 248 ILE A O 1
ATOM 1917 N N . ILE A 1 249 ? 0.668 -7.848 -11.238 1.00 95.44 249 ILE A N 1
ATOM 1918 C CA . ILE A 1 249 ? 1.795 -6.948 -10.992 1.00 95.44 249 ILE A CA 1
ATOM 1919 C C . ILE A 1 249 ? 2.924 -7.358 -11.931 1.00 95.44 249 ILE A C 1
ATOM 1921 O O . ILE A 1 249 ? 3.539 -8.412 -11.740 1.00 95.44 249 ILE A O 1
ATOM 1925 N N . ASP A 1 250 ? 3.169 -6.557 -12.963 1.00 91.62 250 ASP A N 1
ATOM 1926 C CA . ASP A 1 250 ? 4.250 -6.778 -13.919 1.00 91.62 250 ASP A CA 1
ATOM 1927 C C . ASP A 1 250 ? 5.556 -6.125 -13.452 1.00 91.62 250 ASP A C 1
ATOM 1929 O O . ASP A 1 250 ? 5.572 -5.167 -12.673 1.00 91.62 250 ASP A O 1
ATOM 1933 N N . ASN A 1 251 ? 6.671 -6.668 -13.934 1.00 87.06 251 ASN A N 1
ATOM 1934 C CA . ASN A 1 251 ? 8.021 -6.186 -13.664 1.00 87.06 251 ASN A CA 1
ATOM 1935 C C . ASN A 1 251 ? 8.416 -6.141 -12.170 1.00 87.06 251 ASN A C 1
ATOM 1937 O O . ASN A 1 251 ? 9.146 -5.250 -11.734 1.00 87.06 251 ASN A O 1
ATOM 1941 N N . VAL A 1 252 ? 8.031 -7.154 -11.381 1.00 90.44 252 VAL A N 1
ATOM 1942 C CA . VAL A 1 252 ? 8.318 -7.222 -9.926 1.00 90.44 252 VAL A CA 1
ATOM 1943 C C . VAL A 1 252 ? 9.807 -7.193 -9.563 1.00 90.44 252 VAL A C 1
ATOM 1945 O O . VAL A 1 252 ? 10.172 -6.830 -8.450 1.00 90.44 252 VAL A O 1
ATOM 1948 N N . HIS A 1 253 ? 10.695 -7.554 -10.493 1.00 85.00 253 HIS A N 1
ATOM 1949 C CA . HIS A 1 253 ? 12.152 -7.498 -10.302 1.00 85.00 253 HIS A CA 1
ATOM 1950 C C . HIS A 1 253 ? 12.713 -6.066 -10.328 1.00 85.00 253 HIS A C 1
ATOM 1952 O O . HIS A 1 253 ? 13.866 -5.854 -9.943 1.00 85.00 253 HIS A O 1
ATOM 1958 N N . ILE A 1 254 ? 11.934 -5.083 -10.793 1.00 81.75 254 ILE A N 1
ATOM 1959 C CA . ILE A 1 254 ? 12.324 -3.668 -10.778 1.00 81.75 254 ILE A CA 1
ATOM 1960 C C . ILE A 1 254 ? 12.367 -3.149 -9.344 1.00 81.75 254 ILE A C 1
ATOM 1962 O O . ILE A 1 254 ? 13.357 -2.502 -8.982 1.00 81.75 254 ILE A O 1
ATOM 1966 N N . ASP A 1 255 ? 11.354 -3.499 -8.547 1.00 81.44 255 ASP A N 1
ATOM 1967 C CA . ASP A 1 255 ? 11.233 -3.187 -7.124 1.00 81.44 255 ASP A CA 1
ATOM 1968 C C . ASP A 1 255 ? 10.633 -4.376 -6.348 1.00 81.44 255 ASP A C 1
ATOM 1970 O O . ASP A 1 255 ? 9.429 -4.461 -6.074 1.00 81.44 255 ASP A O 1
ATOM 1974 N N . GLU A 1 256 ? 11.502 -5.317 -5.967 1.00 84.25 256 GLU A N 1
ATOM 1975 C CA . GLU A 1 256 ? 11.093 -6.506 -5.209 1.00 84.25 256 GLU A CA 1
ATOM 1976 C C . GLU A 1 256 ? 10.568 -6.156 -3.810 1.00 84.25 256 GLU A C 1
ATOM 1978 O O . GLU A 1 256 ? 9.769 -6.909 -3.254 1.00 84.25 256 GLU A O 1
ATOM 1983 N N . ARG A 1 257 ? 10.978 -5.014 -3.239 1.00 82.56 257 ARG A N 1
ATOM 1984 C CA . ARG A 1 257 ? 10.530 -4.585 -1.910 1.00 82.56 257 ARG A CA 1
ATOM 1985 C C . ARG A 1 257 ? 9.088 -4.102 -1.961 1.00 82.56 257 ARG A C 1
ATOM 1987 O O . ARG A 1 257 ? 8.279 -4.539 -1.147 1.00 82.56 257 ARG A O 1
ATOM 1994 N N . THR A 1 258 ? 8.754 -3.232 -2.913 1.00 85.44 258 THR A N 1
ATOM 1995 C CA . THR A 1 258 ? 7.359 -2.823 -3.131 1.00 85.44 258 THR A CA 1
ATOM 1996 C C . THR A 1 258 ? 6.498 -4.037 -3.472 1.00 85.44 258 THR A C 1
ATOM 1998 O O . THR A 1 258 ? 5.414 -4.187 -2.916 1.00 85.44 258 THR A O 1
ATOM 2001 N N . SER A 1 259 ? 7.015 -4.968 -4.277 1.00 90.31 259 SER A N 1
ATOM 2002 C CA . SER A 1 259 ? 6.323 -6.223 -4.600 1.00 90.31 259 SER A CA 1
ATOM 2003 C C . SER A 1 259 ? 6.060 -7.104 -3.370 1.00 90.31 259 SER A C 1
ATOM 2005 O O . SER A 1 259 ? 4.978 -7.671 -3.240 1.00 90.31 259 SER A O 1
ATOM 2007 N N . GLU A 1 260 ? 7.011 -7.211 -2.437 1.00 88.44 260 GLU A N 1
ATOM 2008 C CA . GLU A 1 260 ? 6.818 -7.923 -1.165 1.00 88.44 260 GLU A CA 1
ATOM 2009 C C . GLU A 1 260 ? 5.786 -7.226 -0.272 1.00 88.44 260 GLU A C 1
ATOM 2011 O O . GLU A 1 260 ? 4.955 -7.893 0.348 1.00 88.44 260 GLU A O 1
ATOM 2016 N N . ILE A 1 261 ? 5.804 -5.891 -0.209 1.00 85.81 261 ILE A N 1
ATOM 2017 C CA . ILE A 1 261 ? 4.790 -5.119 0.518 1.00 85.81 261 ILE A CA 1
ATOM 2018 C C . ILE A 1 261 ? 3.408 -5.403 -0.080 1.00 85.81 261 ILE A C 1
ATOM 2020 O O . ILE A 1 261 ? 2.507 -5.779 0.666 1.00 85.81 261 ILE A O 1
ATOM 2024 N N . ILE A 1 262 ? 3.261 -5.307 -1.404 1.00 91.62 262 ILE A N 1
ATOM 2025 C CA . ILE A 1 262 ? 2.030 -5.630 -2.138 1.00 91.62 262 ILE A CA 1
ATOM 2026 C C . ILE A 1 262 ? 1.571 -7.057 -1.822 1.00 91.62 262 ILE A C 1
ATOM 2028 O O . ILE A 1 262 ? 0.427 -7.250 -1.424 1.00 91.62 262 ILE A O 1
ATOM 2032 N N . LEU A 1 263 ? 2.463 -8.049 -1.899 1.00 93.69 263 LEU A N 1
ATOM 2033 C CA . LEU A 1 263 ? 2.140 -9.442 -1.586 1.00 93.69 263 LEU A CA 1
ATOM 2034 C C . LEU A 1 263 ? 1.655 -9.617 -0.138 1.00 93.69 263 LEU A C 1
ATOM 2036 O O . LEU A 1 263 ? 0.672 -10.313 0.118 1.00 93.69 263 LEU A O 1
ATOM 2040 N N . ASN A 1 264 ? 2.339 -8.995 0.821 1.00 86.56 264 ASN A N 1
ATOM 2041 C CA . ASN A 1 264 ? 1.977 -9.077 2.232 1.00 86.56 264 ASN A CA 1
ATOM 2042 C C . ASN A 1 264 ? 0.640 -8.389 2.522 1.00 86.56 264 ASN A C 1
ATOM 2044 O O . ASN A 1 264 ? -0.143 -8.902 3.322 1.00 86.56 264 ASN A O 1
ATOM 2048 N N . GLN A 1 265 ? 0.367 -7.254 1.877 1.00 86.00 265 GLN A N 1
ATOM 2049 C CA . GLN A 1 265 ? -0.923 -6.575 1.974 1.00 86.00 265 GLN A CA 1
ATOM 2050 C C . GLN A 1 265 ? -2.021 -7.417 1.320 1.00 86.00 265 GLN A C 1
ATOM 2052 O O . GLN A 1 265 ? -3.042 -7.656 1.955 1.00 86.00 265 GLN A O 1
ATOM 2057 N N . TRP A 1 266 ? -1.779 -7.977 0.131 1.00 93.56 266 TRP A N 1
ATOM 2058 C CA . TRP A 1 266 ? -2.720 -8.877 -0.534 1.00 93.56 266 TRP A CA 1
ATOM 2059 C C . TRP A 1 266 ? -3.083 -10.065 0.363 1.00 93.56 266 TRP A C 1
ATOM 2061 O O . TRP A 1 266 ? -4.263 -10.286 0.615 1.00 93.56 266 TRP A O 1
ATOM 2071 N N . ARG A 1 267 ? -2.097 -10.768 0.942 1.00 90.81 267 ARG A N 1
ATOM 2072 C CA . ARG A 1 267 ? -2.346 -11.899 1.861 1.00 90.81 267 ARG A CA 1
ATOM 2073 C C . ARG A 1 267 ? -3.227 -11.517 3.047 1.00 90.81 267 ARG A C 1
ATOM 2075 O O . ARG A 1 267 ? -4.062 -12.307 3.472 1.00 90.81 267 ARG A O 1
ATOM 2082 N N . ARG A 1 268 ? -3.004 -10.330 3.612 1.00 79.62 268 ARG A N 1
ATOM 2083 C CA . ARG A 1 268 ? -3.715 -9.863 4.809 1.00 79.62 268 ARG A CA 1
ATOM 2084 C C . ARG A 1 268 ? -5.115 -9.344 4.506 1.00 79.62 268 ARG A C 1
ATOM 2086 O O . ARG A 1 268 ? -5.976 -9.436 5.373 1.00 79.62 268 ARG A O 1
ATOM 2093 N N . HIS A 1 269 ? -5.321 -8.776 3.322 1.00 76.69 269 HIS A N 1
ATOM 2094 C CA . HIS A 1 269 ? -6.442 -7.869 3.081 1.00 76.69 269 HIS A CA 1
ATOM 2095 C C . HIS A 1 269 ? -7.267 -8.215 1.850 1.00 76.69 269 HIS A C 1
ATOM 2097 O O . HIS A 1 269 ? -8.482 -8.092 1.876 1.00 76.69 269 HIS A O 1
ATOM 2103 N N . CYS A 1 270 ? -6.631 -8.708 0.794 1.00 83.38 270 CYS A N 1
ATOM 2104 C CA . CYS A 1 270 ? -7.281 -8.941 -0.492 1.00 83.38 270 CYS A CA 1
ATOM 2105 C C . CYS A 1 270 ? -7.615 -10.427 -0.692 1.00 83.38 270 CYS A C 1
ATOM 2107 O O . CYS A 1 270 ? -8.706 -10.764 -1.147 1.00 83.38 270 CYS A O 1
ATOM 2109 N N . ALA A 1 271 ? -6.714 -11.329 -0.290 1.00 87.25 271 ALA A N 1
ATOM 2110 C CA . ALA A 1 271 ? -6.932 -12.773 -0.331 1.00 87.25 271 ALA A CA 1
ATOM 2111 C C . ALA A 1 271 ? -8.175 -13.207 0.478 1.00 87.25 271 ALA A C 1
ATOM 2113 O O . ALA A 1 271 ? -8.967 -13.983 -0.058 1.00 87.25 271 ALA A O 1
ATOM 2114 N N . PRO A 1 272 ? -8.446 -12.671 1.693 1.00 82.00 272 PRO A N 1
ATOM 2115 C CA . PRO A 1 272 ? -9.681 -12.978 2.422 1.00 82.00 272 PRO A CA 1
ATOM 2116 C C . PRO A 1 272 ? -10.960 -12.525 1.704 1.00 82.00 272 PRO A C 1
ATOM 2118 O O . PRO A 1 272 ? -12.023 -13.097 1.931 1.00 82.00 272 PRO A O 1
ATOM 2121 N N . LEU A 1 273 ? -10.867 -11.519 0.827 1.00 76.06 273 LEU A N 1
ATOM 2122 C CA . LEU A 1 273 ? -11.979 -11.055 -0.012 1.00 76.06 273 LEU A CA 1
ATOM 2123 C C . LEU A 1 273 ? -12.172 -11.933 -1.261 1.00 76.06 273 LEU A C 1
ATOM 2125 O O . LEU A 1 273 ? -13.135 -11.743 -2.001 1.00 76.06 273 LEU A O 1
ATOM 2129 N N . GLY A 1 274 ? -11.280 -12.901 -1.497 1.00 81.00 274 GLY A N 1
ATOM 2130 C CA . GLY A 1 274 ? -11.281 -13.777 -2.666 1.00 81.00 274 GLY A CA 1
ATOM 2131 C C . GLY A 1 274 ? -10.589 -13.183 -3.896 1.00 81.00 274 GLY A C 1
ATOM 2132 O O . GLY A 1 274 ? -10.829 -13.671 -5.002 1.00 81.00 274 GLY A O 1
ATOM 2133 N N . ALA A 1 275 ? -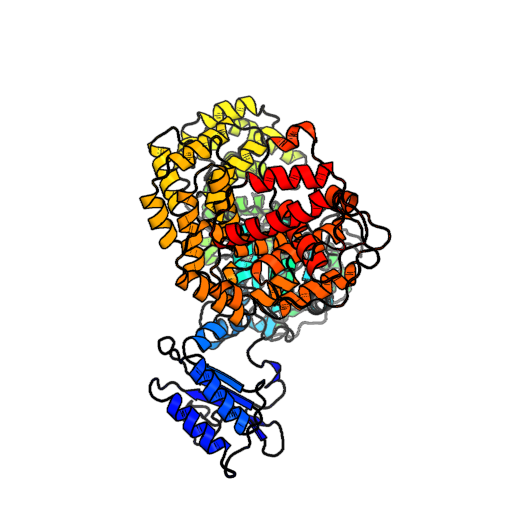9.769 -12.140 -3.726 1.00 90.06 275 ALA A N 1
ATOM 2134 C CA . ALA A 1 275 ? -8.957 -11.586 -4.805 1.00 90.06 275 ALA A CA 1
ATOM 2135 C C . ALA A 1 275 ? -7.736 -12.471 -5.076 1.00 90.06 275 ALA A C 1
ATOM 2137 O O . ALA A 1 275 ? -7.103 -12.988 -4.153 1.00 90.06 275 ALA A O 1
ATOM 2138 N N . ARG A 1 276 ? -7.357 -12.585 -6.346 1.00 95.31 276 ARG A N 1
ATOM 2139 C CA . ARG A 1 276 ? -6.209 -13.356 -6.823 1.00 95.31 276 ARG A CA 1
ATOM 2140 C C . ARG A 1 276 ? -5.062 -12.433 -7.223 1.00 95.31 276 ARG A C 1
ATOM 2142 O O . ARG A 1 276 ? -5.302 -11.324 -7.697 1.00 95.31 276 ARG A O 1
ATOM 2149 N N . LEU A 1 277 ? -3.826 -12.902 -7.076 1.00 96.75 277 LEU A N 1
ATOM 2150 C CA . LEU A 1 277 ? -2.620 -12.124 -7.360 1.00 96.75 277 LEU A CA 1
ATOM 2151 C C . LEU A 1 277 ? -1.660 -12.871 -8.290 1.00 96.75 277 LEU A C 1
ATOM 2153 O O . LEU A 1 277 ? -1.134 -13.928 -7.950 1.00 96.75 277 LEU A O 1
ATOM 2157 N N . MET A 1 278 ? -1.355 -12.279 -9.437 1.00 96.88 278 MET A N 1
ATOM 2158 C CA . MET A 1 278 ? -0.315 -12.744 -10.348 1.00 96.88 278 MET A CA 1
ATOM 2159 C C . MET A 1 278 ? 0.870 -11.781 -10.313 1.00 96.88 278 MET A C 1
ATOM 2161 O O . MET A 1 278 ? 0.729 -10.602 -10.618 1.00 96.88 278 MET A O 1
ATOM 2165 N N . LEU A 1 279 ? 2.051 -12.286 -9.972 1.00 95.81 279 LEU A N 1
ATOM 2166 C CA . LEU A 1 279 ? 3.303 -11.532 -9.976 1.00 95.81 279 LEU A CA 1
ATOM 2167 C C . LEU A 1 279 ? 4.148 -11.966 -11.177 1.00 95.81 279 LEU A C 1
ATOM 2169 O O . LEU A 1 279 ? 4.402 -13.159 -11.341 1.00 95.81 279 LEU A O 1
ATOM 2173 N N . LEU A 1 280 ? 4.613 -11.026 -11.999 1.00 94.00 280 LEU A N 1
ATOM 2174 C CA . LEU A 1 280 ? 5.433 -11.306 -13.181 1.00 94.00 280 LEU A CA 1
ATOM 2175 C C . LEU A 1 280 ? 6.808 -10.650 -13.046 1.00 94.00 280 LEU A C 1
ATOM 2177 O O . LEU A 1 280 ? 6.916 -9.458 -12.771 1.00 94.00 280 LEU A O 1
ATOM 2181 N N . GLY A 1 281 ? 7.882 -11.412 -13.265 1.00 90.25 281 GLY A N 1
ATOM 2182 C CA . GLY A 1 281 ? 9.242 -10.875 -13.175 1.00 90.25 281 GLY A CA 1
ATOM 2183 C C . GLY A 1 281 ? 10.292 -11.629 -13.981 1.00 90.25 281 GLY A C 1
ATOM 2184 O O . GLY A 1 281 ? 10.011 -12.605 -14.682 1.00 90.25 281 GLY A O 1
ATOM 2185 N N . ARG A 1 282 ? 11.541 -11.169 -13.890 1.00 85.50 282 ARG A N 1
ATOM 2186 C CA . ARG A 1 282 ? 12.702 -11.857 -14.467 1.00 85.50 282 ARG A CA 1
ATOM 2187 C C . ARG A 1 282 ? 13.117 -13.072 -13.635 1.00 85.50 282 ARG A C 1
ATOM 2189 O O . ARG A 1 282 ? 12.901 -13.143 -12.427 1.00 85.50 282 ARG A O 1
ATOM 2196 N N . GLU A 1 283 ? 13.727 -14.046 -14.301 1.00 82.12 283 GLU A N 1
ATOM 2197 C CA . GLU A 1 283 ? 14.369 -15.177 -13.631 1.00 82.12 283 GLU A CA 1
ATOM 2198 C C . GLU A 1 283 ? 15.598 -14.694 -12.835 1.00 82.12 283 GLU A C 1
ATOM 2200 O O . GLU A 1 283 ? 16.477 -14.035 -13.390 1.00 82.12 283 GLU A O 1
ATOM 2205 N N . THR A 1 284 ? 15.661 -15.004 -11.535 1.00 69.75 284 THR A N 1
ATOM 2206 C CA . THR A 1 284 ? 16.818 -14.704 -10.673 1.00 69.75 284 THR A CA 1
ATOM 2207 C C . THR A 1 284 ? 17.526 -16.005 -10.294 1.00 69.75 284 THR A C 1
ATOM 2209 O O . THR A 1 284 ? 16.883 -17.028 -10.071 1.00 69.75 284 THR A O 1
ATOM 2212 N N . HIS A 1 285 ? 18.858 -15.980 -10.197 1.00 52.72 285 HIS A N 1
ATOM 2213 C CA . HIS A 1 285 ? 19.668 -17.178 -9.918 1.00 52.72 285 HIS A CA 1
ATOM 2214 C C . HIS A 1 285 ? 19.579 -17.689 -8.461 1.00 52.72 285 HIS A C 1
ATOM 2216 O O . HIS A 1 285 ? 20.172 -18.715 -8.144 1.00 52.72 285 HIS A O 1
ATOM 2222 N N . SER A 1 286 ? 18.842 -17.005 -7.577 1.00 50.12 286 SER A N 1
ATOM 2223 C CA . SER A 1 286 ? 18.579 -17.423 -6.193 1.00 50.12 286 SER A CA 1
ATOM 2224 C C . SER A 1 286 ? 17.158 -17.028 -5.790 1.00 50.12 286 SER A C 1
ATOM 2226 O O . SER A 1 286 ? 16.767 -15.872 -5.974 1.00 50.12 286 SER A O 1
ATOM 2228 N N . THR A 1 287 ? 16.395 -17.976 -5.242 1.00 49.38 287 THR A N 1
ATOM 2229 C CA . THR A 1 287 ? 15.105 -17.736 -4.567 1.00 49.38 287 THR A CA 1
ATOM 2230 C C . THR A 1 287 ? 15.280 -17.576 -3.054 1.00 49.38 287 THR A C 1
ATOM 2232 O O . THR A 1 287 ? 14.514 -16.850 -2.418 1.00 49.38 287 THR A O 1
ATOM 2235 N N . SER A 1 288 ? 16.323 -18.184 -2.476 1.00 45.34 288 SER A N 1
ATOM 2236 C CA . SER A 1 288 ? 16.672 -18.078 -1.057 1.00 45.34 288 SER A CA 1
ATOM 2237 C C . SER A 1 288 ? 17.129 -16.661 -0.700 1.00 45.34 288 SER A C 1
ATOM 2239 O O . SER A 1 288 ? 18.076 -16.142 -1.293 1.00 45.34 288 SER A O 1
ATOM 2241 N N . GLY A 1 289 ? 16.448 -16.047 0.272 1.00 53.91 289 GLY A N 1
ATOM 2242 C CA . GLY A 1 289 ? 16.768 -14.713 0.794 1.00 53.91 289 GLY A CA 1
ATOM 2243 C C . GLY A 1 289 ? 16.216 -13.532 -0.014 1.00 53.91 289 GLY A C 1
ATOM 2244 O O . GLY A 1 289 ? 16.530 -12.394 0.319 1.00 53.91 289 GLY A O 1
ATOM 2245 N N . THR A 1 290 ? 15.408 -13.772 -1.056 1.00 61.53 290 THR A N 1
ATOM 2246 C CA . THR A 1 290 ? 14.720 -12.687 -1.783 1.00 61.53 290 THR A CA 1
ATOM 2247 C C . THR A 1 290 ? 13.396 -12.307 -1.103 1.00 61.53 290 THR A C 1
ATOM 2249 O O . THR A 1 290 ? 12.748 -13.196 -0.543 1.00 61.53 290 THR A O 1
ATOM 2252 N N . PRO A 1 291 ? 12.949 -11.037 -1.184 1.00 64.81 291 PRO A N 1
ATOM 2253 C CA . PRO A 1 291 ? 11.661 -10.570 -0.645 1.00 64.81 291 PRO A CA 1
ATOM 2254 C C . PRO A 1 291 ? 10.445 -11.420 -1.066 1.00 64.81 291 PRO A C 1
ATOM 2256 O O . PRO A 1 291 ? 9.489 -11.596 -0.318 1.00 64.81 291 PRO A O 1
ATOM 2259 N N . LEU A 1 292 ? 10.492 -12.014 -2.264 1.00 78.75 292 LEU A N 1
ATOM 2260 C CA . LEU A 1 292 ? 9.430 -12.873 -2.805 1.00 78.75 292 LEU A CA 1
ATOM 2261 C C . LEU A 1 292 ? 9.677 -14.378 -2.596 1.00 78.75 292 LEU A C 1
ATOM 2263 O O . LEU A 1 292 ? 8.936 -15.202 -3.125 1.00 78.75 292 LEU A O 1
ATOM 2267 N N . GLY A 1 293 ? 10.682 -14.762 -1.802 1.00 71.75 293 GLY A N 1
ATOM 2268 C CA . GLY A 1 293 ? 11.093 -16.158 -1.603 1.00 71.75 293 GLY A CA 1
ATOM 2269 C C . GLY A 1 293 ? 10.040 -17.064 -0.950 1.00 71.75 293 GLY A C 1
ATOM 2270 O O . GLY A 1 293 ? 10.218 -18.277 -0.913 1.00 71.75 293 GLY A O 1
ATOM 2271 N N . SER A 1 294 ? 8.933 -16.494 -0.461 1.00 77.88 294 SER A N 1
ATOM 2272 C CA . SER A 1 294 ? 7.804 -17.244 0.104 1.00 77.88 294 SER A CA 1
ATOM 2273 C C . SER A 1 294 ? 6.891 -17.905 -0.940 1.00 77.88 294 SER A C 1
ATOM 2275 O O . SER A 1 294 ? 5.981 -18.631 -0.550 1.00 77.88 294 SER A O 1
ATOM 2277 N N . ILE A 1 295 ? 7.098 -17.656 -2.239 1.00 83.88 295 ILE A N 1
ATOM 2278 C CA . ILE A 1 295 ? 6.319 -18.253 -3.334 1.00 83.88 295 ILE A CA 1
ATOM 2279 C C . ILE A 1 295 ? 7.271 -18.964 -4.294 1.00 83.88 295 ILE A C 1
ATOM 2281 O O . ILE A 1 295 ? 8.233 -18.370 -4.784 1.00 83.88 295 ILE A O 1
ATOM 2285 N N . ALA A 1 296 ? 6.992 -20.233 -4.594 1.00 85.69 296 ALA A N 1
ATOM 2286 C CA . ALA A 1 296 ? 7.752 -20.979 -5.589 1.00 85.69 296 ALA A CA 1
ATOM 2287 C C . ALA A 1 296 ? 7.465 -20.423 -7.001 1.00 85.69 296 ALA A C 1
ATOM 2289 O O . ALA A 1 296 ? 6.308 -20.424 -7.426 1.00 85.69 296 ALA A O 1
ATOM 2290 N N . PRO A 1 297 ? 8.479 -19.944 -7.748 1.00 90.19 297 PRO A N 1
ATOM 2291 C CA . PRO A 1 297 ? 8.243 -19.345 -9.051 1.00 90.19 297 PRO A CA 1
ATOM 2292 C C . PRO A 1 297 ? 7.959 -20.405 -10.119 1.00 90.19 297 PRO A C 1
ATOM 2294 O O . PRO A 1 297 ? 8.677 -21.398 -10.257 1.00 90.19 297 PRO A O 1
ATOM 2297 N N . LEU A 1 298 ? 6.957 -20.136 -10.949 1.00 91.62 298 LEU A N 1
ATOM 2298 C CA . LEU A 1 298 ? 6.706 -20.849 -12.188 1.00 91.62 298 LEU A CA 1
ATOM 2299 C C . LEU A 1 298 ? 7.564 -20.236 -13.299 1.00 91.62 298 LEU A C 1
ATOM 2301 O O . LEU A 1 298 ? 7.396 -19.070 -13.659 1.00 91.62 298 LEU A O 1
ATOM 2305 N N . VAL A 1 299 ? 8.515 -21.008 -13.826 1.00 89.25 299 VAL A N 1
ATOM 2306 C CA . VAL A 1 299 ? 9.472 -20.493 -14.812 1.00 89.25 299 VAL A CA 1
ATOM 2307 C C . VAL A 1 299 ? 8.908 -20.614 -16.232 1.00 89.25 299 VAL A C 1
ATOM 2309 O O . VAL A 1 299 ? 8.696 -21.720 -16.728 1.00 89.25 299 VAL A O 1
ATOM 2312 N N . LEU A 1 300 ? 8.689 -19.478 -16.896 1.00 89.12 300 LEU A N 1
ATOM 2313 C CA . LEU A 1 300 ? 8.322 -19.373 -18.307 1.00 89.12 300 LEU A CA 1
ATOM 2314 C C . LEU A 1 300 ? 9.586 -19.218 -19.163 1.00 89.12 300 LEU A C 1
ATOM 2316 O O . LEU A 1 300 ? 10.275 -18.193 -19.113 1.00 89.12 300 LEU A O 1
ATOM 2320 N N . ARG A 1 301 ? 9.858 -20.228 -19.991 1.00 86.56 301 ARG A N 1
ATOM 2321 C CA . ARG A 1 301 ? 10.933 -20.228 -20.989 1.00 86.56 301 ARG A CA 1
ATOM 2322 C C . ARG A 1 301 ? 10.341 -20.514 -22.360 1.00 86.56 301 ARG A C 1
ATOM 2324 O O . ARG A 1 301 ? 9.566 -21.452 -22.505 1.00 86.56 301 ARG A O 1
ATOM 2331 N N . ALA A 1 302 ? 10.715 -19.706 -23.345 1.00 86.25 302 ALA A N 1
ATOM 2332 C CA . ALA A 1 302 ? 10.286 -19.902 -24.719 1.00 86.25 302 ALA A CA 1
ATOM 2333 C C . ALA A 1 302 ? 11.195 -20.916 -25.419 1.00 86.25 302 ALA A C 1
ATOM 2335 O O . ALA A 1 302 ? 12.411 -20.716 -25.489 1.00 86.25 302 ALA A O 1
ATOM 2336 N N . GLY A 1 303 ? 10.599 -21.990 -25.931 1.00 87.06 303 GLY A N 1
ATOM 2337 C CA . GLY A 1 303 ? 11.274 -23.064 -26.643 1.00 87.06 303 GLY A CA 1
ATOM 2338 C C . GLY A 1 303 ? 10.551 -23.423 -27.938 1.00 87.06 303 GLY A C 1
ATOM 2339 O O . GLY A 1 303 ? 9.955 -22.585 -28.605 1.00 87.06 303 GLY A O 1
ATOM 2340 N N . THR A 1 304 ? 10.624 -24.692 -28.335 1.00 87.06 304 THR A N 1
ATOM 2341 C CA . THR A 1 304 ? 10.151 -25.137 -29.654 1.00 87.06 304 THR A CA 1
ATOM 2342 C C . THR A 1 304 ? 8.653 -24.922 -29.875 1.00 87.06 304 THR A C 1
ATOM 2344 O O . THR A 1 304 ? 8.252 -24.588 -30.988 1.00 87.06 304 THR A O 1
ATOM 2347 N N . PHE A 1 305 ? 7.831 -25.122 -28.839 1.00 86.38 305 PHE A N 1
ATOM 2348 C CA . PHE A 1 305 ? 6.376 -24.996 -28.947 1.00 86.38 305 PHE A CA 1
ATOM 2349 C C . PHE A 1 305 ? 5.949 -23.536 -29.096 1.00 86.38 305 PHE A C 1
ATOM 2351 O O . PHE A 1 305 ? 5.097 -23.234 -29.928 1.00 86.38 305 PHE A O 1
ATOM 2358 N N . GLU A 1 306 ? 6.587 -22.630 -28.355 1.00 88.19 306 GLU A N 1
ATOM 2359 C CA . GLU A 1 306 ? 6.315 -21.195 -28.419 1.00 88.19 306 GLU A CA 1
ATOM 2360 C C . GLU A 1 306 ? 6.665 -20.627 -29.801 1.00 88.19 306 GLU A C 1
ATOM 2362 O O . GLU A 1 306 ? 5.876 -19.871 -30.368 1.00 88.19 306 GLU A O 1
ATOM 2367 N N . LEU A 1 307 ? 7.797 -21.041 -30.389 1.00 89.12 307 LEU A N 1
ATOM 2368 C CA . LEU A 1 307 ? 8.172 -20.620 -31.745 1.00 89.12 307 LEU A CA 1
ATOM 2369 C C . LEU A 1 307 ? 7.172 -21.099 -32.798 1.00 89.12 307 LEU A C 1
ATOM 2371 O O . LEU A 1 307 ? 6.740 -20.319 -33.646 1.00 89.12 307 LEU A O 1
ATOM 2375 N N . GLU A 1 308 ? 6.779 -22.374 -32.744 1.00 88.56 308 GLU A N 1
ATOM 2376 C CA . GLU A 1 308 ? 5.773 -22.915 -33.659 1.00 88.56 308 GLU A CA 1
ATOM 2377 C C . GLU A 1 308 ? 4.435 -22.174 -33.512 1.00 88.56 308 GLU A C 1
ATOM 2379 O O . GLU A 1 308 ? 3.806 -21.824 -34.512 1.00 88.56 308 GLU A O 1
ATOM 2384 N N . GLY A 1 309 ? 4.025 -21.895 -32.273 1.00 87.31 309 GLY A N 1
ATOM 2385 C CA . GLY A 1 309 ? 2.823 -21.134 -31.956 1.00 87.31 309 GLY A CA 1
ATOM 2386 C C . GLY A 1 309 ? 2.823 -19.728 -32.551 1.00 87.31 309 GLY A C 1
ATOM 2387 O O . GLY A 1 309 ? 1.840 -19.333 -33.174 1.00 87.31 309 GLY A O 1
ATOM 2388 N N . ILE A 1 310 ? 3.933 -18.994 -32.426 1.00 87.31 310 ILE A N 1
ATOM 2389 C CA . ILE A 1 310 ? 4.072 -17.644 -32.993 1.00 87.31 310 ILE A CA 1
ATOM 2390 C C . ILE A 1 310 ? 3.986 -17.670 -34.514 1.00 87.31 310 ILE A C 1
ATOM 2392 O O . ILE A 1 310 ? 3.259 -16.865 -35.090 1.00 87.31 310 ILE A O 1
ATOM 2396 N N . VAL A 1 311 ? 4.686 -18.597 -35.176 1.00 88.56 311 VAL A N 1
ATOM 2397 C CA . VAL A 1 311 ? 4.623 -18.702 -36.642 1.00 88.56 311 VAL A CA 1
ATOM 2398 C C . VAL A 1 311 ? 3.193 -18.982 -37.088 1.00 88.56 311 VAL A C 1
ATOM 2400 O O . VAL A 1 311 ? 2.697 -18.313 -37.990 1.00 88.56 311 VAL A O 1
ATOM 2403 N N . LYS A 1 312 ? 2.493 -19.912 -36.428 1.00 86.62 312 LYS A N 1
ATOM 2404 C CA . LYS A 1 312 ? 1.079 -20.176 -36.724 1.00 86.62 312 LYS A CA 1
ATOM 2405 C C . LYS A 1 312 ? 0.222 -18.928 -36.534 1.00 86.62 312 LYS A C 1
ATOM 2407 O O . LYS A 1 312 ? -0.524 -18.593 -37.446 1.00 86.62 312 LYS A O 1
ATOM 2412 N N . CYS A 1 313 ? 0.379 -18.225 -35.414 1.00 85.56 313 CYS A N 1
ATOM 2413 C CA . CYS A 1 313 ? -0.362 -17.003 -35.107 1.00 85.56 313 CYS A CA 1
ATOM 2414 C C . CYS A 1 313 ? -0.156 -15.925 -36.188 1.00 85.56 313 CYS A C 1
ATOM 2416 O O . CYS A 1 313 ? -1.126 -15.418 -36.748 1.00 85.56 313 CYS A O 1
ATOM 2418 N N . VAL A 1 314 ? 1.096 -15.614 -36.545 1.00 83.38 314 VAL A N 1
ATOM 2419 C CA . VAL A 1 314 ? 1.421 -14.576 -37.543 1.00 83.38 314 VAL A CA 1
ATOM 2420 C C . VAL A 1 314 ? 0.933 -14.963 -38.946 1.00 83.38 314 VAL A C 1
ATOM 2422 O O . VAL A 1 314 ? 0.405 -14.127 -39.679 1.00 83.38 314 VAL A O 1
ATOM 2425 N N . LEU A 1 315 ? 1.055 -16.235 -39.336 1.00 85.00 315 LEU A N 1
ATOM 2426 C CA . LEU A 1 315 ? 0.570 -16.704 -40.638 1.00 85.00 315 LEU A CA 1
ATOM 2427 C C . LEU A 1 315 ? -0.968 -16.729 -40.713 1.00 85.00 315 LEU A C 1
ATOM 2429 O O . LEU A 1 315 ? -1.530 -16.348 -41.739 1.00 85.00 315 LEU A O 1
ATOM 2433 N N . GLN A 1 316 ? -1.653 -17.103 -39.628 1.00 82.19 316 GLN A N 1
ATOM 2434 C CA . GLN A 1 316 ? -3.120 -17.096 -39.545 1.00 82.19 316 GLN A CA 1
ATOM 2435 C C . GLN A 1 316 ? -3.707 -15.685 -39.642 1.00 82.19 316 GLN A C 1
ATOM 2437 O O . GLN A 1 316 ? -4.760 -15.506 -40.254 1.00 82.19 316 GLN A O 1
ATOM 2442 N N . GLN A 1 317 ? -3.017 -14.669 -39.112 1.00 76.12 317 GLN A N 1
ATOM 2443 C CA . GLN A 1 317 ? -3.406 -13.264 -39.297 1.00 76.12 317 GLN A CA 1
ATOM 2444 C C . GLN A 1 317 ? -3.395 -12.833 -40.772 1.00 76.12 317 GLN A C 1
ATOM 2446 O O . GLN A 1 317 ? -4.133 -11.929 -41.152 1.00 76.12 317 GLN A O 1
ATOM 2451 N N . ASN A 1 318 ? -2.630 -13.522 -41.623 1.00 74.31 318 ASN A N 1
ATOM 2452 C CA . ASN A 1 318 ? -2.600 -13.313 -43.071 1.00 74.31 318 ASN A CA 1
ATOM 2453 C C . ASN A 1 318 ? -3.592 -14.227 -43.830 1.00 74.31 318 ASN A C 1
ATOM 2455 O O . ASN A 1 318 ? -3.425 -14.458 -45.025 1.00 74.31 318 ASN A O 1
ATOM 2459 N N . ALA A 1 319 ? -4.629 -14.730 -43.141 1.00 66.50 319 ALA A N 1
ATOM 2460 C CA . ALA A 1 319 ? -5.770 -15.481 -43.682 1.00 66.50 319 ALA A CA 1
ATOM 2461 C C . ALA A 1 319 ? -5.435 -16.813 -44.391 1.00 66.50 319 ALA A C 1
ATOM 2463 O O . ALA A 1 319 ? -6.181 -17.262 -45.261 1.00 66.50 319 ALA A O 1
ATOM 2464 N N . ILE A 1 320 ? -4.337 -17.478 -44.009 1.00 68.12 320 ILE A N 1
ATOM 2465 C CA . ILE A 1 320 ? -3.907 -18.765 -44.583 1.00 68.12 320 ILE A CA 1
ATOM 2466 C C . ILE A 1 320 ? -3.696 -19.795 -43.465 1.00 68.12 320 ILE A C 1
ATOM 2468 O O . ILE A 1 320 ? -3.181 -19.476 -42.393 1.00 68.12 320 ILE A O 1
ATOM 2472 N N . SER A 1 321 ? -4.070 -21.055 -43.715 1.00 74.94 321 SER A N 1
ATOM 2473 C CA . SER A 1 321 ? -3.709 -22.163 -42.821 1.00 74.94 321 SER A CA 1
ATOM 2474 C C . SER A 1 321 ? -2.192 -22.394 -42.870 1.00 74.94 321 SER A C 1
ATOM 2476 O O . SER A 1 321 ? -1.664 -22.675 -43.947 1.00 74.94 321 SER A O 1
ATOM 2478 N N . PRO A 1 322 ? -1.469 -22.277 -41.743 1.00 75.81 322 PRO A N 1
ATOM 2479 C CA . PRO A 1 322 ? -0.013 -22.335 -41.742 1.00 75.81 322 PRO A CA 1
ATOM 2480 C C . PRO A 1 322 ? 0.489 -23.717 -42.197 1.00 75.81 322 PRO A C 1
ATOM 2482 O O . PRO A 1 322 ? -0.009 -24.734 -41.701 1.00 75.81 322 PRO A O 1
ATOM 2485 N N . PRO A 1 323 ? 1.485 -23.790 -43.104 1.00 81.50 323 PRO A N 1
ATOM 2486 C CA . PRO A 1 323 ? 2.073 -25.061 -43.499 1.00 81.50 323 PRO A CA 1
ATOM 2487 C C . PRO A 1 323 ? 2.765 -25.739 -42.309 1.00 81.50 323 PRO A C 1
ATOM 2489 O O . PRO A 1 323 ? 3.218 -25.091 -41.363 1.00 81.50 323 PRO A O 1
ATOM 2492 N N . LYS A 1 324 ? 2.861 -27.072 -42.353 1.00 86.06 324 LYS A N 1
ATOM 2493 C CA . LYS A 1 324 ? 3.524 -27.850 -41.300 1.00 86.06 324 LYS A CA 1
ATOM 2494 C C . LYS A 1 324 ? 5.018 -27.520 -41.267 1.00 86.06 324 LYS A C 1
ATOM 2496 O O . LYS A 1 324 ? 5.735 -27.798 -42.224 1.00 86.06 324 LYS A O 1
ATOM 2501 N N . ILE A 1 325 ? 5.483 -26.987 -40.141 1.00 88.25 325 ILE A N 1
ATOM 2502 C CA . ILE A 1 325 ? 6.879 -26.578 -39.959 1.00 88.25 325 ILE A CA 1
ATOM 2503 C C . ILE A 1 325 ? 7.759 -27.816 -39.705 1.00 88.25 325 ILE A C 1
ATOM 2505 O O . ILE A 1 325 ? 7.464 -28.606 -38.797 1.00 88.25 325 ILE A O 1
ATOM 2509 N N . PRO A 1 326 ? 8.856 -28.021 -40.457 1.00 90.69 326 PRO A N 1
ATOM 2510 C CA . PRO A 1 326 ? 9.791 -29.106 -40.185 1.00 90.69 326 PRO A CA 1
ATOM 2511 C C . PRO A 1 326 ? 10.487 -28.933 -38.826 1.00 90.69 326 PRO A C 1
ATOM 2513 O O . PRO A 1 326 ? 11.068 -27.889 -38.532 1.00 90.69 326 PRO A O 1
ATOM 2516 N N . ARG A 1 327 ? 10.520 -29.995 -38.008 1.00 87.62 327 ARG A N 1
ATOM 2517 C CA . ARG A 1 327 ? 11.144 -29.971 -36.665 1.00 87.62 327 ARG A CA 1
ATOM 2518 C C . ARG A 1 327 ? 12.620 -29.557 -36.675 1.00 87.62 327 ARG A C 1
ATOM 2520 O O . ARG A 1 327 ? 13.100 -28.996 -35.695 1.00 87.62 327 ARG A O 1
ATOM 2527 N N . GLN A 1 328 ? 13.345 -29.862 -37.752 1.00 88.25 328 GLN A N 1
ATOM 2528 C CA . GLN A 1 328 ? 14.753 -29.489 -37.897 1.00 88.25 328 GLN A CA 1
ATOM 2529 C C . GLN A 1 328 ? 14.934 -27.969 -37.992 1.00 88.25 328 GLN A C 1
ATOM 2531 O O . GLN A 1 328 ? 15.881 -27.441 -37.419 1.00 88.25 328 GLN A O 1
ATOM 2536 N N . GLU A 1 329 ? 14.012 -27.268 -38.649 1.00 91.38 329 GLU A N 1
ATOM 2537 C CA . GLU A 1 329 ? 14.069 -25.811 -38.792 1.00 91.38 329 GLU A CA 1
ATOM 2538 C C . GLU A 1 329 ? 13.767 -25.119 -37.462 1.00 91.38 329 GLU A C 1
ATOM 2540 O O . GLU A 1 329 ? 14.498 -24.220 -37.061 1.00 91.38 329 GLU A O 1
ATOM 2545 N N . ILE A 1 330 ? 12.804 -25.635 -36.690 1.00 88.12 330 ILE A N 1
ATOM 2546 C CA . ILE A 1 330 ? 12.522 -25.136 -35.333 1.00 88.12 330 ILE A CA 1
ATOM 2547 C C . ILE A 1 330 ? 13.768 -25.233 -34.437 1.00 88.12 330 ILE A C 1
ATOM 2549 O O . ILE A 1 330 ? 14.059 -24.308 -33.682 1.00 88.12 330 ILE A O 1
ATOM 2553 N N . ARG A 1 331 ? 14.547 -26.323 -34.532 1.00 85.44 331 ARG A N 1
ATOM 2554 C CA . ARG A 1 331 ? 15.813 -26.458 -33.783 1.00 85.44 331 ARG A CA 1
ATOM 2555 C C . ARG A 1 331 ? 16.842 -25.406 -34.198 1.00 85.44 331 ARG A C 1
ATOM 2557 O O . ARG A 1 331 ? 17.452 -24.798 -33.325 1.00 85.44 331 ARG A O 1
ATOM 2564 N N . LYS A 1 332 ? 16.989 -25.143 -35.502 1.00 86.62 332 LYS A N 1
ATOM 2565 C CA . LYS A 1 332 ? 17.873 -24.077 -36.004 1.00 86.62 332 LYS A CA 1
ATOM 2566 C C . LYS A 1 332 ? 17.433 -22.699 -35.511 1.00 86.62 332 LYS A C 1
ATOM 2568 O O . LYS A 1 332 ? 18.276 -21.880 -35.157 1.00 86.62 332 LYS A O 1
ATOM 2573 N N . TRP A 1 333 ? 16.127 -22.433 -35.454 1.00 90.69 333 TRP A N 1
ATOM 2574 C CA . TRP A 1 333 ? 15.608 -21.174 -34.916 1.00 90.69 333 TRP A CA 1
ATOM 2575 C C . TRP A 1 333 ? 15.890 -21.036 -33.421 1.00 90.69 333 TRP A C 1
ATOM 2577 O O . TRP A 1 333 ? 16.333 -19.977 -32.989 1.00 90.69 333 TRP A O 1
ATOM 2587 N N . VAL A 1 334 ? 15.723 -22.107 -32.639 1.00 86.44 334 VAL A N 1
ATOM 2588 C CA . VAL A 1 334 ? 16.123 -22.126 -31.223 1.00 86.44 334 VAL A CA 1
ATOM 2589 C C . VAL A 1 334 ? 17.603 -21.766 -31.062 1.00 86.44 334 VAL A C 1
ATOM 2591 O O . VAL A 1 334 ? 17.932 -20.925 -30.233 1.00 86.44 334 VAL A O 1
ATOM 2594 N N . GLU A 1 335 ? 18.491 -22.346 -31.869 1.00 83.62 335 GLU A N 1
ATOM 2595 C CA . GLU A 1 335 ? 19.924 -22.017 -31.834 1.00 83.62 335 GLU A CA 1
ATOM 2596 C C . GLU A 1 335 ? 20.197 -20.560 -32.242 1.00 83.62 335 GLU A C 1
ATOM 2598 O O . GLU A 1 335 ? 21.045 -19.895 -31.647 1.00 83.62 335 GLU A O 1
ATOM 2603 N N . THR A 1 336 ? 19.453 -20.050 -33.228 1.00 83.75 336 THR A N 1
ATOM 2604 C CA . THR A 1 336 ? 19.611 -18.692 -33.774 1.00 83.75 336 THR A CA 1
ATOM 2605 C C . THR A 1 336 ? 19.139 -17.612 -32.799 1.00 83.75 336 THR A C 1
ATOM 2607 O O . THR A 1 336 ? 19.822 -16.605 -32.634 1.00 83.75 336 THR A O 1
ATOM 2610 N N . PHE A 1 337 ? 17.988 -17.812 -32.150 1.00 83.50 337 PHE A N 1
ATOM 2611 C CA . PHE A 1 337 ? 17.312 -16.793 -31.334 1.00 83.50 337 PHE A CA 1
ATOM 2612 C C . PHE A 1 337 ? 17.368 -17.064 -29.818 1.00 83.50 337 PHE A C 1
ATOM 2614 O O . PHE A 1 337 ? 17.005 -16.194 -29.032 1.00 83.50 337 PHE A O 1
ATOM 2621 N N . GLY A 1 338 ? 17.804 -18.254 -29.388 1.00 71.69 338 GLY A N 1
ATOM 2622 C CA . GLY A 1 338 ? 17.965 -18.642 -27.976 1.00 71.69 338 GLY A CA 1
ATOM 2623 C C . GLY A 1 338 ? 19.415 -18.874 -27.533 1.00 71.69 338 GLY A C 1
ATOM 2624 O O . GLY A 1 338 ? 19.663 -19.139 -26.356 1.00 71.69 338 GLY A O 1
ATOM 2625 N N . GLY A 1 339 ? 20.384 -18.772 -28.450 1.00 70.75 339 GLY A N 1
ATOM 2626 C CA . GLY A 1 339 ? 21.811 -18.939 -28.166 1.00 70.75 339 GLY A CA 1
ATOM 2627 C C . GLY A 1 339 ? 22.251 -20.387 -27.887 1.00 70.75 339 GLY A C 1
ATOM 2628 O O . GLY A 1 339 ? 21.479 -21.342 -27.962 1.00 70.75 339 GLY A O 1
ATOM 2629 N N . LYS A 1 340 ? 23.542 -20.566 -27.562 1.00 53.50 340 LYS A N 1
ATOM 2630 C CA . LYS A 1 340 ? 24.173 -21.878 -27.301 1.00 53.50 340 LYS A CA 1
ATOM 2631 C C . LYS A 1 340 ? 23.897 -22.369 -25.872 1.00 53.50 340 LYS A C 1
ATOM 2633 O O . LYS A 1 340 ? 24.821 -22.480 -25.070 1.00 53.50 340 LYS A O 1
ATOM 2638 N N . SER A 1 341 ? 22.641 -22.636 -25.532 1.00 49.50 341 SER A N 1
ATOM 2639 C CA . SER A 1 341 ? 22.270 -23.178 -24.217 1.00 49.50 341 SER A CA 1
ATOM 2640 C C . SER A 1 341 ? 21.925 -24.672 -24.297 1.00 49.50 341 SER A C 1
ATOM 2642 O O . SER A 1 341 ? 21.439 -25.155 -25.320 1.00 49.50 341 SER A O 1
ATOM 2644 N N . ARG A 1 342 ? 22.184 -25.440 -23.226 1.00 55.00 342 ARG A N 1
ATOM 2645 C CA . ARG A 1 342 ? 21.750 -26.852 -23.127 1.00 55.00 342 ARG A CA 1
ATOM 2646 C C . ARG A 1 342 ? 20.216 -26.904 -23.213 1.00 55.00 342 ARG A C 1
ATOM 2648 O O . ARG A 1 342 ? 19.560 -25.996 -22.727 1.00 55.00 342 ARG A O 1
ATOM 2655 N N . GLN A 1 343 ? 19.624 -27.970 -23.765 1.00 52.66 343 GLN A N 1
ATOM 2656 C CA . GLN A 1 343 ? 18.167 -28.073 -24.027 1.00 52.66 343 GLN A CA 1
ATOM 2657 C C . GLN A 1 343 ? 17.238 -27.712 -22.848 1.00 52.66 343 GLN A C 1
ATOM 2659 O O . GLN A 1 343 ? 16.112 -27.290 -23.086 1.00 52.66 343 GLN A O 1
ATOM 2664 N N . ARG A 1 344 ? 17.680 -27.874 -21.591 1.00 54.03 344 ARG A N 1
ATOM 2665 C CA . ARG A 1 344 ? 16.892 -27.502 -20.400 1.00 54.03 344 ARG A CA 1
ATOM 2666 C C . ARG A 1 344 ? 16.922 -25.999 -20.078 1.00 54.03 344 ARG A C 1
ATOM 2668 O O . ARG A 1 344 ? 16.059 -25.541 -19.340 1.00 54.03 344 ARG A O 1
ATOM 2675 N N . ASP A 1 345 ? 17.845 -25.245 -20.675 1.00 62.22 345 ASP A N 1
ATOM 2676 C CA . ASP A 1 345 ? 18.139 -23.826 -20.424 1.00 62.22 345 ASP A CA 1
ATOM 2677 C C . ASP A 1 345 ? 17.946 -22.926 -21.650 1.00 62.22 345 ASP A C 1
ATOM 2679 O O . ASP A 1 345 ? 18.495 -21.826 -21.721 1.00 62.22 345 ASP A O 1
ATOM 2683 N N . VAL A 1 346 ? 17.173 -23.386 -22.632 1.00 67.38 346 VAL A N 1
ATOM 2684 C CA . VAL A 1 346 ? 16.816 -22.583 -23.803 1.00 67.38 346 VAL A CA 1
ATOM 2685 C C . VAL A 1 346 ? 15.797 -21.518 -23.400 1.00 67.38 346 VAL A C 1
ATOM 2687 O O . VAL A 1 346 ? 14.731 -21.844 -22.881 1.00 67.38 346 VAL A O 1
ATOM 2690 N N . ALA A 1 347 ? 16.113 -20.255 -23.681 1.00 77.44 347 ALA A N 1
ATOM 2691 C CA . ALA A 1 347 ? 15.188 -19.135 -23.581 1.00 77.44 347 ALA A CA 1
ATOM 2692 C C . ALA A 1 347 ? 15.306 -18.290 -24.851 1.00 77.44 347 ALA A C 1
ATOM 2694 O O . ALA A 1 347 ? 16.277 -17.558 -25.025 1.00 77.44 347 ALA A O 1
ATOM 2695 N N . VAL A 1 348 ? 14.342 -18.440 -25.759 1.00 83.19 348 VAL A N 1
ATOM 2696 C CA . VAL A 1 348 ? 14.317 -17.687 -27.016 1.00 83.19 348 VAL A CA 1
ATOM 2697 C C . VAL A 1 348 ? 13.756 -16.282 -26.799 1.00 83.19 348 VAL A C 1
ATOM 2699 O O . VAL A 1 348 ? 12.752 -16.115 -26.105 1.00 83.19 348 VAL A O 1
ATOM 2702 N N . ASP A 1 349 ? 14.371 -15.281 -27.431 1.00 83.25 349 ASP A N 1
ATOM 2703 C CA . ASP A 1 349 ? 13.801 -13.937 -27.539 1.00 83.25 349 ASP A CA 1
ATOM 2704 C C . ASP A 1 349 ? 12.640 -13.948 -28.550 1.00 83.25 349 ASP A C 1
ATOM 2706 O O . ASP A 1 349 ? 12.843 -13.966 -29.771 1.00 83.25 349 ASP A O 1
ATOM 2710 N N . LEU A 1 350 ? 11.400 -13.976 -28.044 1.00 85.94 350 LEU A N 1
ATOM 2711 C CA . LEU A 1 350 ? 10.212 -14.046 -28.899 1.00 85.94 350 LEU A CA 1
ATOM 2712 C C . LEU A 1 350 ? 9.961 -12.746 -29.659 1.00 85.94 350 LEU A C 1
ATOM 2714 O O . LEU A 1 350 ? 9.302 -12.774 -30.699 1.00 85.94 350 LEU A O 1
ATOM 2718 N N . LEU A 1 351 ? 10.483 -11.617 -29.184 1.00 83.44 351 LEU A N 1
ATOM 2719 C CA . LEU A 1 351 ? 10.354 -10.344 -29.878 1.00 83.44 351 LEU A CA 1
ATOM 2720 C C . LEU A 1 351 ? 11.239 -10.344 -31.130 1.00 83.44 351 LEU A C 1
ATOM 2722 O O . LEU A 1 351 ? 10.750 -10.078 -32.226 1.00 83.44 351 LEU A O 1
ATOM 2726 N N . ALA A 1 352 ? 12.508 -10.735 -30.993 1.00 83.69 352 ALA A N 1
ATOM 2727 C CA . ALA A 1 352 ? 13.409 -10.888 -32.134 1.00 83.69 352 ALA A CA 1
ATOM 2728 C C . ALA A 1 352 ? 12.896 -11.949 -33.122 1.00 83.69 352 ALA A C 1
ATOM 2730 O O . ALA A 1 352 ? 12.872 -11.727 -34.334 1.00 83.69 352 ALA A O 1
ATOM 2731 N N . PHE A 1 353 ? 12.431 -13.092 -32.613 1.00 89.62 353 PHE A N 1
ATOM 2732 C CA . PHE A 1 353 ? 11.884 -14.148 -33.460 1.00 89.62 353 PHE A CA 1
ATOM 2733 C C . PHE A 1 353 ? 10.632 -13.693 -34.222 1.00 89.62 353 PHE A C 1
ATOM 2735 O O . PHE A 1 353 ? 10.546 -13.875 -35.436 1.00 89.62 353 PHE A O 1
ATOM 2742 N N . SER A 1 354 ? 9.673 -13.068 -33.538 1.00 88.88 354 SER A N 1
ATOM 2743 C CA . SER A 1 354 ? 8.437 -12.597 -34.170 1.00 88.88 354 SER A CA 1
ATOM 2744 C C . SER A 1 354 ? 8.687 -11.510 -35.221 1.00 88.88 354 SER A C 1
ATOM 2746 O O . SER A 1 354 ? 8.069 -11.551 -36.286 1.00 88.88 354 SER A O 1
ATOM 2748 N N . ALA A 1 355 ? 9.662 -10.623 -34.994 1.00 87.19 355 ALA A N 1
ATOM 2749 C CA . ALA A 1 355 ? 10.132 -9.650 -35.979 1.00 87.19 355 ALA A CA 1
ATOM 2750 C C . ALA A 1 355 ? 10.652 -10.329 -37.262 1.00 87.19 355 ALA A C 1
ATOM 2752 O O . ALA A 1 355 ? 10.246 -9.975 -38.373 1.00 87.19 355 ALA A O 1
ATOM 2753 N N . ALA A 1 356 ? 11.499 -11.356 -37.119 1.00 90.25 356 ALA A N 1
ATOM 2754 C CA . ALA A 1 356 ? 12.016 -12.123 -38.253 1.00 90.25 356 ALA A CA 1
ATOM 2755 C C . ALA A 1 356 ? 10.897 -12.846 -39.023 1.00 90.25 356 ALA A C 1
ATOM 2757 O O . ALA A 1 356 ? 10.868 -12.819 -40.257 1.00 90.25 356 ALA A O 1
ATOM 2758 N N . VAL A 1 357 ? 9.947 -13.459 -38.307 1.00 90.69 357 VAL A N 1
ATOM 2759 C CA . VAL A 1 357 ? 8.783 -14.138 -38.903 1.00 90.69 357 VAL A CA 1
ATOM 2760 C C . VAL A 1 357 ? 7.925 -13.157 -39.699 1.00 90.69 357 VAL A C 1
ATOM 2762 O O . VAL A 1 357 ? 7.543 -13.452 -40.833 1.00 90.69 357 VAL A O 1
ATOM 2765 N N . GLN A 1 358 ? 7.657 -11.970 -39.155 1.00 88.31 358 GLN A N 1
ATOM 2766 C CA . GLN A 1 358 ? 6.888 -10.942 -39.852 1.00 88.31 358 GLN A CA 1
ATOM 2767 C C . GLN A 1 358 ? 7.585 -10.498 -41.144 1.00 88.31 358 GLN A C 1
ATOM 2769 O O . GLN A 1 358 ? 6.967 -10.478 -42.211 1.00 88.31 358 GLN A O 1
ATOM 2774 N N . ARG A 1 359 ? 8.895 -10.227 -41.089 1.00 89.94 359 ARG A N 1
ATOM 2775 C CA . ARG A 1 359 ? 9.677 -9.826 -42.270 1.00 89.94 359 ARG A CA 1
ATOM 2776 C C . ARG A 1 359 ? 9.648 -10.869 -43.379 1.00 89.94 359 ARG A C 1
ATOM 2778 O O . ARG A 1 359 ? 9.595 -10.519 -44.559 1.00 89.94 359 ARG A O 1
ATOM 2785 N N . ARG A 1 360 ? 9.691 -12.143 -42.987 1.00 91.62 360 ARG A N 1
ATOM 2786 C CA . ARG A 1 360 ? 9.777 -13.307 -43.875 1.00 91.62 360 ARG A CA 1
ATOM 2787 C C . ARG A 1 360 ? 8.430 -13.985 -44.113 1.00 91.62 360 ARG A C 1
ATOM 2789 O O . ARG A 1 360 ? 8.398 -15.081 -44.663 1.00 91.62 360 ARG A O 1
ATOM 2796 N N . THR A 1 361 ? 7.312 -13.351 -43.749 1.00 90.06 361 THR A N 1
ATOM 2797 C CA . THR A 1 361 ? 5.974 -13.967 -43.808 1.00 90.06 361 THR A CA 1
ATOM 2798 C C . THR A 1 361 ? 5.655 -14.529 -45.196 1.00 90.06 361 THR A C 1
ATOM 2800 O O . THR A 1 361 ? 5.223 -15.674 -45.307 1.00 90.06 361 THR A O 1
ATOM 2803 N N . ARG A 1 362 ? 5.947 -13.787 -46.276 1.00 89.12 362 ARG A N 1
ATOM 2804 C CA . ARG A 1 362 ? 5.723 -14.265 -47.656 1.00 89.12 362 ARG A CA 1
ATOM 2805 C C . ARG A 1 362 ? 6.572 -15.494 -47.998 1.00 89.12 362 ARG A C 1
ATOM 2807 O O . ARG A 1 362 ? 6.079 -16.415 -48.634 1.00 89.12 362 ARG A O 1
ATOM 2814 N N . GLN A 1 363 ? 7.833 -15.522 -47.575 1.00 92.62 363 GLN A N 1
ATOM 2815 C CA . GLN A 1 363 ? 8.752 -16.637 -47.810 1.00 92.62 363 GLN A CA 1
ATOM 2816 C C . GLN A 1 363 ? 8.350 -17.874 -46.998 1.00 92.62 363 GLN A C 1
ATOM 2818 O O . GLN A 1 363 ? 8.345 -18.980 -47.533 1.00 92.62 363 GLN A O 1
ATOM 2823 N N . LEU A 1 364 ? 7.927 -17.685 -45.746 1.00 90.81 364 LEU A N 1
ATOM 2824 C CA . LEU A 1 364 ? 7.426 -18.759 -44.889 1.00 90.81 364 LEU A CA 1
ATOM 2825 C C . LEU A 1 364 ? 6.149 -19.398 -45.458 1.00 90.81 364 LEU A C 1
ATOM 2827 O O . LEU A 1 364 ? 6.006 -20.618 -45.408 1.00 90.81 364 LEU A O 1
ATOM 2831 N N . LEU A 1 365 ? 5.254 -18.608 -46.065 1.00 87.69 365 LEU A N 1
ATOM 2832 C CA . LEU A 1 365 ? 4.083 -19.129 -46.789 1.00 87.69 365 LEU A CA 1
ATOM 2833 C C . LEU A 1 365 ? 4.476 -20.003 -47.990 1.00 87.69 365 LEU A C 1
ATOM 2835 O O . LEU A 1 365 ? 3.806 -20.991 -48.280 1.00 87.69 365 LEU A O 1
ATOM 2839 N N . LEU A 1 366 ? 5.593 -19.680 -48.646 1.00 89.31 366 LEU A N 1
ATOM 2840 C CA . LEU A 1 366 ? 6.191 -20.475 -49.724 1.00 89.31 366 LEU A CA 1
ATOM 2841 C C . LEU A 1 366 ? 7.074 -21.627 -49.205 1.00 89.31 366 LEU A C 1
ATOM 2843 O O . LEU A 1 366 ? 7.817 -22.224 -49.981 1.00 89.31 366 LEU A O 1
ATOM 2847 N N . GLN A 1 367 ? 6.991 -21.952 -47.909 1.00 89.69 367 GLN A N 1
ATOM 2848 C CA . GLN A 1 367 ? 7.763 -23.006 -47.240 1.00 89.69 367 GLN A CA 1
ATOM 2849 C C . GLN A 1 367 ? 9.290 -22.788 -47.263 1.00 89.69 367 GLN A C 1
ATOM 2851 O O . GLN A 1 367 ? 10.059 -23.732 -47.071 1.00 89.69 367 GLN A O 1
ATOM 2856 N N . ASP A 1 368 ? 9.755 -21.548 -47.449 1.00 91.94 368 ASP A N 1
ATOM 2857 C CA . ASP A 1 368 ? 11.148 -21.172 -47.200 1.00 91.94 368 ASP A CA 1
ATOM 2858 C C . ASP A 1 368 ? 11.331 -20.829 -45.715 1.00 91.94 368 ASP A C 1
ATOM 2860 O O . ASP A 1 368 ? 11.142 -19.692 -45.281 1.00 91.94 368 ASP A O 1
ATOM 2864 N N . TRP A 1 369 ? 11.709 -21.844 -44.938 1.00 91.69 369 TRP A N 1
ATOM 2865 C CA . TRP A 1 369 ? 11.837 -21.803 -43.476 1.00 91.69 369 TRP A CA 1
ATOM 2866 C C . TRP A 1 369 ? 13.106 -21.115 -42.952 1.00 91.69 369 TRP A C 1
ATOM 2868 O O . TRP A 1 369 ? 13.361 -21.112 -41.745 1.00 91.69 369 TRP A O 1
ATOM 2878 N N . ARG A 1 370 ? 13.934 -20.540 -43.829 1.00 92.75 370 ARG A N 1
ATOM 2879 C CA . ARG A 1 370 ? 15.165 -19.861 -43.411 1.00 92.75 370 ARG A CA 1
ATOM 2880 C C . ARG A 1 370 ? 14.823 -18.560 -42.681 1.00 92.75 370 ARG A C 1
ATOM 2882 O O . ARG A 1 370 ? 14.252 -17.648 -43.279 1.00 92.75 370 ARG A O 1
ATOM 2889 N N . LEU A 1 371 ? 15.221 -18.485 -41.411 1.00 92.12 371 LEU A N 1
ATOM 2890 C CA . LEU A 1 371 ? 15.172 -17.289 -40.570 1.00 92.12 371 LEU A CA 1
ATOM 2891 C C . LEU A 1 371 ? 16.556 -17.032 -39.980 1.00 92.12 371 LEU A C 1
ATOM 2893 O O . LEU A 1 371 ? 17.242 -17.964 -39.558 1.00 92.12 371 LEU A O 1
ATOM 2897 N N . THR A 1 372 ? 16.951 -15.768 -39.935 1.00 91.56 372 THR A N 1
ATOM 2898 C CA . THR A 1 372 ? 18.231 -15.308 -39.399 1.00 91.56 372 THR A CA 1
ATOM 2899 C C . THR A 1 372 ? 18.015 -14.165 -38.411 1.00 91.56 372 THR A C 1
ATOM 2901 O O . THR A 1 372 ? 17.009 -13.459 -38.468 1.00 91.56 372 THR A O 1
ATOM 2904 N N . ALA A 1 373 ? 18.988 -13.922 -37.529 1.00 87.81 373 ALA A N 1
ATOM 2905 C CA . ALA A 1 373 ? 18.958 -12.748 -36.651 1.00 87.81 373 ALA A CA 1
ATOM 2906 C C . ALA A 1 373 ? 18.928 -11.427 -37.446 1.00 87.81 373 ALA A C 1
ATOM 2908 O O . ALA A 1 373 ? 18.330 -10.451 -37.002 1.00 87.81 373 ALA A O 1
ATOM 2909 N N . LYS A 1 374 ? 19.518 -11.408 -38.652 1.00 91.56 374 LYS A N 1
ATOM 2910 C CA . LYS A 1 374 ? 19.479 -10.249 -39.547 1.00 91.56 374 LYS A CA 1
ATOM 2911 C C . LYS A 1 374 ? 18.052 -9.920 -39.991 1.00 91.56 374 LYS A C 1
ATOM 2913 O O . LYS A 1 374 ? 17.716 -8.747 -40.046 1.00 91.56 374 LYS A O 1
ATOM 2918 N N . ASP A 1 375 ? 17.203 -10.922 -40.225 1.00 92.94 375 ASP A N 1
ATOM 2919 C CA . ASP A 1 375 ? 15.805 -10.679 -40.603 1.00 92.94 375 ASP A CA 1
ATOM 2920 C C . ASP A 1 375 ? 15.047 -9.906 -39.511 1.00 92.94 375 ASP A C 1
ATOM 2922 O O . ASP A 1 375 ? 14.232 -9.047 -39.831 1.00 92.94 375 ASP A O 1
ATOM 2926 N N . ALA A 1 376 ? 15.341 -10.166 -38.230 1.00 89.31 376 ALA A N 1
ATOM 2927 C CA . ALA A 1 376 ? 14.768 -9.415 -37.110 1.00 89.31 376 ALA A CA 1
ATOM 2928 C C . ALA A 1 376 ? 15.262 -7.961 -37.077 1.00 89.31 376 ALA A C 1
ATOM 2930 O O . ALA A 1 376 ? 14.474 -7.037 -36.886 1.00 89.31 376 ALA A O 1
ATOM 2931 N N . VAL A 1 377 ? 16.568 -7.765 -37.284 1.00 90.38 377 VAL A N 1
ATOM 2932 C CA . VAL A 1 377 ? 17.206 -6.442 -37.331 1.00 90.38 377 VAL A CA 1
ATOM 2933 C C . VAL A 1 377 ? 16.661 -5.612 -38.494 1.00 90.38 377 VAL A C 1
ATOM 2935 O O . VAL A 1 377 ? 16.298 -4.455 -38.297 1.00 90.38 377 VAL A O 1
ATOM 2938 N N . ASP A 1 378 ? 16.547 -6.207 -39.682 1.00 91.56 378 ASP A N 1
ATOM 2939 C CA . ASP A 1 378 ? 15.998 -5.551 -40.868 1.00 91.56 378 ASP A CA 1
ATOM 2940 C C . ASP A 1 378 ? 14.502 -5.234 -40.671 1.00 91.56 378 ASP A C 1
ATOM 2942 O O . ASP A 1 378 ? 14.063 -4.146 -41.023 1.00 91.56 378 ASP A O 1
ATOM 2946 N N . ALA A 1 379 ? 13.721 -6.113 -40.027 1.00 89.50 379 ALA A N 1
ATOM 2947 C CA . ALA A 1 379 ? 12.323 -5.826 -39.682 1.00 89.50 379 ALA A CA 1
ATOM 2948 C C . ALA A 1 379 ? 12.180 -4.598 -38.770 1.00 89.50 379 ALA A C 1
ATOM 2950 O O . ALA A 1 379 ? 11.329 -3.739 -38.998 1.00 89.50 379 ALA A O 1
ATOM 2951 N N . VAL A 1 380 ? 13.013 -4.526 -37.727 1.00 87.94 380 VAL A N 1
ATOM 2952 C CA . VAL A 1 380 ? 13.043 -3.406 -36.778 1.00 87.94 380 VAL A CA 1
ATOM 2953 C C . VAL A 1 380 ? 13.505 -2.128 -37.471 1.00 87.94 380 VAL A C 1
ATOM 2955 O O . VAL A 1 380 ? 12.906 -1.080 -37.240 1.00 87.94 380 VAL A O 1
ATOM 2958 N N . ARG A 1 381 ? 14.508 -2.203 -38.355 1.00 90.38 381 ARG A N 1
ATOM 2959 C CA . ARG A 1 381 ? 14.948 -1.060 -39.162 1.00 90.38 381 ARG A CA 1
ATOM 2960 C C . ARG A 1 381 ? 13.808 -0.527 -40.031 1.00 90.38 381 ARG A C 1
ATOM 2962 O O . ARG A 1 381 ? 13.423 0.627 -39.850 1.00 90.38 381 ARG A O 1
ATOM 2969 N N . ASP A 1 382 ? 13.236 -1.385 -40.876 1.00 89.12 382 ASP A N 1
ATOM 2970 C CA . ASP A 1 382 ? 12.185 -1.035 -41.839 1.00 89.12 382 ASP A CA 1
ATOM 2971 C C . ASP A 1 382 ? 10.957 -0.426 -41.128 1.00 89.12 382 ASP A C 1
ATOM 2973 O O . ASP A 1 382 ? 10.314 0.494 -41.634 1.00 89.12 382 ASP A O 1
ATOM 2977 N N . ARG A 1 383 ? 10.608 -0.945 -39.941 1.00 85.81 383 ARG A N 1
ATOM 2978 C CA . ARG A 1 383 ? 9.412 -0.531 -39.192 1.00 85.81 383 ARG A CA 1
ATOM 2979 C C . ARG A 1 383 ? 9.620 0.704 -38.323 1.00 85.81 383 ARG A C 1
ATOM 2981 O O . ARG A 1 383 ? 8.676 1.475 -38.169 1.00 85.81 383 ARG A O 1
ATOM 2988 N N . TYR A 1 384 ? 10.784 0.843 -37.694 1.00 85.88 384 TYR A N 1
ATOM 2989 C CA . TYR A 1 384 ? 10.972 1.788 -36.591 1.00 85.88 384 TYR A CA 1
ATOM 2990 C C . TYR A 1 384 ? 12.064 2.822 -36.824 1.00 85.88 384 TYR A C 1
ATOM 2992 O O . TYR A 1 384 ? 11.957 3.902 -36.258 1.00 85.88 384 TYR A O 1
ATOM 3000 N N . LEU A 1 385 ? 13.100 2.519 -37.609 1.00 87.19 385 LEU A N 1
ATOM 3001 C CA . LEU A 1 385 ? 14.208 3.451 -37.838 1.00 87.19 385 LEU A CA 1
ATOM 3002 C C . LEU A 1 385 ? 14.072 4.189 -39.169 1.00 87.19 385 LEU A C 1
ATOM 3004 O O . LEU A 1 385 ? 14.237 5.403 -39.196 1.00 87.19 385 LEU A O 1
ATOM 3008 N N . ASP A 1 386 ? 13.727 3.494 -40.251 1.00 89.06 386 ASP A N 1
ATOM 3009 C CA . ASP A 1 386 ? 13.588 4.106 -41.578 1.00 89.06 386 ASP A CA 1
ATOM 3010 C C . ASP A 1 386 ? 12.470 5.166 -41.655 1.00 89.06 386 ASP A C 1
ATOM 3012 O O . ASP A 1 386 ? 12.661 6.172 -42.343 1.00 89.06 386 ASP A O 1
ATOM 3016 N N . PRO A 1 387 ? 11.338 5.034 -40.927 1.00 87.19 387 PRO A N 1
ATOM 3017 C CA . PRO A 1 387 ? 10.343 6.104 -40.857 1.00 87.19 387 PRO A CA 1
ATOM 3018 C C . PRO A 1 387 ? 10.818 7.362 -40.111 1.00 87.19 387 PRO A C 1
ATOM 3020 O O . PRO A 1 387 ? 10.196 8.415 -40.246 1.00 87.19 387 PRO A O 1
ATOM 3023 N N . LEU A 1 388 ? 11.900 7.286 -39.325 1.00 84.94 388 LEU A N 1
ATOM 3024 C CA . LEU A 1 388 ? 12.430 8.423 -38.568 1.00 84.94 388 LEU A CA 1
ATOM 3025 C C . LEU A 1 388 ? 13.305 9.300 -39.463 1.00 84.94 388 LEU A C 1
ATOM 3027 O O . LEU A 1 388 ? 14.527 9.167 -39.516 1.00 84.94 388 LEU A O 1
ATOM 3031 N N . LEU A 1 389 ? 12.658 10.236 -40.156 1.00 79.44 389 LEU A N 1
ATOM 3032 C CA . LEU A 1 389 ? 13.337 11.195 -41.031 1.00 79.44 389 LEU A CA 1
ATOM 3033 C C . LEU A 1 389 ? 14.121 12.266 -40.247 1.00 79.44 389 LEU A C 1
ATOM 3035 O O . LEU A 1 389 ? 15.093 12.824 -40.761 1.00 79.44 389 LEU A O 1
ATOM 3039 N N . ASP A 1 390 ? 13.725 12.561 -39.003 1.00 84.31 390 ASP A N 1
ATOM 3040 C CA . ASP A 1 390 ? 14.415 13.520 -38.139 1.00 84.31 390 ASP A CA 1
ATOM 3041 C C . ASP A 1 390 ? 15.573 12.855 -37.375 1.00 84.31 390 ASP A C 1
ATOM 3043 O O . ASP A 1 390 ? 15.397 11.927 -36.584 1.00 84.31 390 ASP A O 1
ATOM 3047 N N . LYS A 1 391 ? 16.788 13.391 -37.541 1.00 87.12 391 LYS A N 1
ATOM 3048 C CA . LYS A 1 391 ? 17.981 12.928 -36.812 1.00 87.12 391 LYS A CA 1
ATOM 3049 C C . LYS A 1 391 ? 17.852 13.081 -35.292 1.00 87.12 391 LYS A C 1
ATOM 3051 O O . LYS A 1 391 ? 18.544 12.381 -34.556 1.00 87.12 391 LYS A O 1
ATOM 3056 N N . ARG A 1 392 ? 16.991 13.985 -34.815 1.00 89.44 392 ARG A N 1
ATOM 3057 C CA . ARG A 1 392 ? 16.726 14.192 -33.384 1.00 89.44 392 ARG A CA 1
ATOM 3058 C C . ARG A 1 392 ? 15.899 13.055 -32.793 1.00 89.44 392 ARG A C 1
ATOM 3060 O O . ARG A 1 392 ? 16.278 12.542 -31.743 1.00 89.44 392 ARG A O 1
ATOM 3067 N N . ASP A 1 393 ? 14.847 12.623 -33.498 1.00 87.19 393 ASP A N 1
ATOM 3068 C CA . ASP A 1 393 ? 14.068 11.427 -33.142 1.00 87.19 393 ASP A CA 1
ATOM 3069 C C . ASP A 1 393 ? 15.000 10.213 -33.045 1.00 87.19 393 ASP A C 1
ATOM 3071 O O . ASP A 1 393 ? 15.010 9.502 -32.040 1.00 87.19 393 ASP A O 1
ATOM 3075 N N . MET A 1 394 ? 15.854 10.031 -34.059 1.00 88.88 394 MET A N 1
ATOM 3076 C CA . MET A 1 394 ? 16.837 8.949 -34.092 1.00 88.88 394 MET A CA 1
ATOM 3077 C C . MET A 1 394 ? 17.757 8.975 -32.864 1.00 88.88 394 MET A C 1
ATOM 3079 O O . MET A 1 394 ? 17.900 7.967 -32.177 1.00 88.88 394 MET A O 1
ATOM 3083 N N . ALA A 1 395 ? 18.357 10.124 -32.544 1.00 90.94 395 ALA A N 1
ATOM 3084 C CA . ALA A 1 395 ? 19.264 10.241 -31.403 1.00 90.94 395 ALA A CA 1
ATOM 3085 C C . ALA A 1 395 ? 18.567 9.932 -30.064 1.00 90.94 395 ALA A C 1
ATOM 3087 O O . ALA A 1 395 ? 19.122 9.211 -29.230 1.00 90.94 395 ALA A O 1
ATOM 3088 N N . ASN A 1 396 ? 17.337 10.419 -29.868 1.00 91.81 396 ASN A N 1
ATOM 3089 C CA . ASN A 1 396 ? 16.548 10.116 -28.675 1.00 91.81 396 ASN A CA 1
ATOM 3090 C C . ASN A 1 396 ? 16.256 8.609 -28.566 1.00 91.81 396 ASN A C 1
ATOM 3092 O O . ASN A 1 396 ? 16.503 8.022 -27.511 1.00 91.81 396 ASN A O 1
ATOM 3096 N N . VAL A 1 397 ? 15.813 7.959 -29.653 1.00 90.00 397 VAL A N 1
ATOM 3097 C CA . VAL A 1 397 ? 15.566 6.502 -29.679 1.00 90.00 397 VAL A CA 1
ATOM 3098 C C . VAL A 1 397 ? 16.814 5.721 -29.322 1.00 90.00 397 VAL A C 1
ATOM 3100 O O . VAL A 1 397 ? 16.736 4.808 -28.504 1.00 90.00 397 VAL A O 1
ATOM 3103 N N . LEU A 1 398 ? 17.962 6.065 -29.909 1.00 92.12 398 LEU A N 1
ATOM 3104 C CA . LEU A 1 398 ? 19.205 5.338 -29.664 1.00 92.12 398 LEU A CA 1
ATOM 3105 C C . LEU A 1 398 ? 19.640 5.432 -28.202 1.00 92.12 398 LEU A C 1
ATOM 3107 O O . LEU A 1 398 ? 20.076 4.425 -27.642 1.00 92.12 398 LEU A O 1
ATOM 3111 N N . ARG A 1 399 ? 19.449 6.582 -27.543 1.00 93.44 399 ARG A N 1
ATOM 3112 C CA . ARG A 1 399 ? 19.733 6.704 -26.108 1.00 93.44 399 ARG A CA 1
ATOM 3113 C C . ARG A 1 399 ? 18.787 5.870 -25.253 1.00 93.44 399 ARG A C 1
ATOM 3115 O O . ARG A 1 399 ? 19.246 5.139 -24.374 1.00 93.44 399 ARG A O 1
ATOM 3122 N N . VAL A 1 400 ? 17.482 5.935 -25.516 1.00 91.75 400 VAL A N 1
ATOM 3123 C CA . VAL A 1 400 ? 16.498 5.123 -24.780 1.00 91.75 400 VAL A CA 1
ATOM 3124 C C . VAL A 1 400 ? 16.762 3.627 -25.015 1.00 91.75 400 VAL A C 1
ATOM 3126 O O . VAL A 1 400 ? 16.744 2.836 -24.072 1.00 91.75 400 VAL A O 1
ATOM 3129 N N . ALA A 1 401 ? 17.123 3.236 -26.239 1.00 91.88 401 ALA A N 1
ATOM 3130 C CA . ALA A 1 401 ? 17.525 1.877 -26.586 1.00 91.88 401 ALA A CA 1
ATOM 3131 C C . ALA A 1 401 ? 18.795 1.430 -25.848 1.00 91.88 401 ALA A C 1
ATOM 3133 O O . ALA A 1 401 ? 18.810 0.336 -25.283 1.00 91.88 401 ALA A O 1
ATOM 3134 N N . ALA A 1 402 ? 19.825 2.277 -25.771 1.00 92.38 402 ALA A N 1
ATOM 3135 C CA . ALA A 1 402 ? 21.060 1.994 -25.037 1.00 92.38 402 ALA A CA 1
ATOM 3136 C C . ALA A 1 402 ? 20.829 1.775 -23.533 1.00 92.38 402 ALA A C 1
ATOM 3138 O O . ALA A 1 402 ? 21.536 0.973 -22.911 1.00 92.38 402 ALA A O 1
ATOM 3139 N N . LEU A 1 403 ? 19.835 2.456 -22.957 1.00 91.31 403 LEU A N 1
ATOM 3140 C CA . LEU A 1 403 ? 19.479 2.377 -21.537 1.00 91.31 403 LEU A CA 1
ATOM 3141 C C . LEU A 1 403 ? 18.441 1.291 -21.213 1.00 91.31 403 LEU A C 1
ATOM 3143 O O . LEU A 1 403 ? 18.322 0.893 -20.054 1.00 91.31 403 LEU A O 1
ATOM 3147 N N . SER A 1 404 ? 17.727 0.776 -22.216 1.00 88.12 404 SER A N 1
ATOM 3148 C CA . SER A 1 404 ? 16.644 -0.206 -22.046 1.00 88.12 404 SER A CA 1
ATOM 3149 C C . SER A 1 404 ? 17.061 -1.496 -21.330 1.00 88.12 404 SER A C 1
ATOM 3151 O O . SER A 1 404 ? 16.253 -2.092 -20.623 1.00 88.12 404 SER A O 1
ATOM 3153 N N . GLU A 1 405 ? 18.330 -1.904 -21.444 1.00 84.12 405 GLU A N 1
ATOM 3154 C CA . GLU A 1 405 ? 18.880 -3.088 -20.771 1.00 84.12 405 GLU A CA 1
ATOM 3155 C C . GLU A 1 405 ? 18.757 -2.996 -19.239 1.00 84.12 405 GLU A C 1
ATOM 3157 O O . GLU A 1 405 ? 18.588 -4.015 -18.563 1.00 84.12 405 GLU A O 1
ATOM 3162 N N . TYR A 1 406 ? 18.800 -1.773 -18.696 1.00 84.69 406 TYR A N 1
ATOM 3163 C CA . TYR A 1 406 ? 18.664 -1.505 -17.265 1.00 84.69 406 TYR A CA 1
ATOM 3164 C C . TYR A 1 406 ? 17.208 -1.436 -16.799 1.00 84.69 406 TYR A C 1
ATOM 3166 O O . TYR A 1 406 ? 16.980 -1.415 -15.588 1.00 84.69 406 TYR A O 1
ATOM 3174 N N . GLU A 1 407 ? 16.255 -1.393 -17.740 1.00 81.00 407 GLU A N 1
ATOM 3175 C CA . GLU A 1 407 ? 14.816 -1.238 -17.490 1.00 81.00 407 GLU A CA 1
ATOM 3176 C C . GLU A 1 407 ? 14.520 -0.064 -16.547 1.00 81.00 407 GLU A C 1
ATOM 3178 O O . GLU A 1 407 ? 13.760 -0.167 -15.586 1.00 81.00 407 GLU A O 1
ATOM 3183 N N . LEU A 1 408 ? 15.196 1.057 -16.797 1.00 82.50 408 LEU A N 1
ATOM 3184 C CA . LEU A 1 408 ? 14.989 2.305 -16.079 1.00 82.50 408 LEU A CA 1
ATOM 3185 C C . LEU A 1 408 ? 14.287 3.292 -17.014 1.00 82.50 408 LEU A C 1
ATOM 3187 O O . LEU A 1 408 ? 14.756 3.467 -18.143 1.00 82.50 408 LEU A O 1
ATOM 3191 N N . PRO A 1 409 ? 13.219 3.969 -16.564 1.00 84.94 409 PRO A N 1
ATOM 3192 C CA . PRO A 1 409 ? 12.675 5.091 -17.309 1.00 84.94 409 PRO A CA 1
ATOM 3193 C C . PRO A 1 409 ? 13.736 6.199 -17.394 1.00 84.94 409 PRO A C 1
ATOM 3195 O O . PRO A 1 409 ? 14.403 6.533 -16.407 1.00 84.94 409 PRO A O 1
ATOM 3198 N N . VAL A 1 410 ? 13.926 6.732 -18.598 1.00 89.56 410 VAL A N 1
ATOM 3199 C CA . VAL A 1 410 ? 14.943 7.734 -18.925 1.00 89.56 410 VAL A CA 1
ATOM 3200 C C . VAL A 1 410 ? 14.335 9.121 -18.730 1.00 89.56 410 VAL A C 1
ATOM 3202 O O . VAL A 1 410 ? 13.363 9.428 -19.415 1.00 89.56 410 VAL A O 1
ATOM 3205 N N . PRO A 1 411 ? 14.865 9.976 -17.838 1.00 89.75 411 PRO A N 1
ATOM 3206 C CA . PRO A 1 411 ? 14.390 11.353 -17.717 1.00 89.75 411 PRO A CA 1
ATOM 3207 C C . PRO A 1 411 ? 14.500 12.089 -19.056 1.00 89.75 411 PRO A C 1
ATOM 3209 O O . PRO A 1 411 ? 15.526 11.960 -19.727 1.00 89.75 411 PRO A O 1
ATOM 3212 N N . ILE A 1 412 ? 13.492 12.878 -19.435 1.00 90.38 412 ILE A N 1
ATOM 3213 C CA . ILE A 1 412 ? 13.455 13.600 -20.717 1.00 90.38 412 ILE A CA 1
ATOM 3214 C C . ILE A 1 412 ? 14.704 14.473 -20.872 1.00 90.38 412 ILE A C 1
ATOM 3216 O O . ILE A 1 412 ? 15.359 14.428 -21.908 1.00 90.38 412 ILE A O 1
ATOM 3220 N N . ARG A 1 413 ? 15.132 15.169 -19.813 1.00 89.31 413 ARG A N 1
ATOM 3221 C CA . ARG A 1 413 ? 16.374 15.969 -19.800 1.00 89.31 413 ARG A CA 1
ATOM 3222 C C . ARG A 1 413 ? 17.664 15.178 -20.05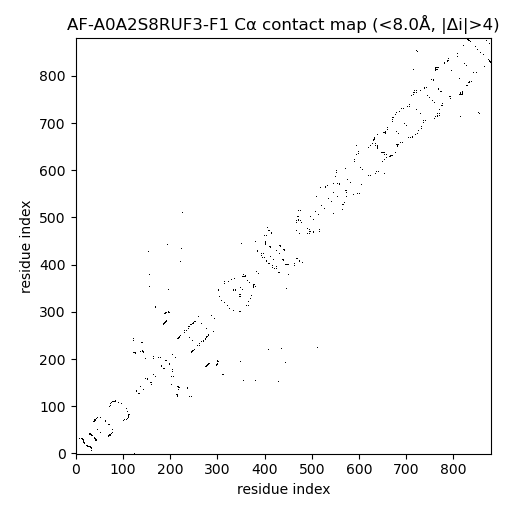4 1.00 89.31 413 ARG A C 1
ATOM 3224 O O . ARG A 1 413 ? 18.682 15.766 -20.401 1.00 89.31 413 ARG A O 1
ATOM 3231 N N . ALA A 1 414 ? 17.650 13.861 -19.842 1.00 92.25 414 ALA A N 1
ATOM 3232 C CA . ALA A 1 414 ? 18.796 13.002 -20.125 1.00 92.25 414 ALA A CA 1
ATOM 3233 C C . ALA A 1 414 ? 18.868 12.611 -21.611 1.00 92.25 414 ALA A C 1
ATOM 3235 O O . ALA A 1 414 ? 19.855 12.005 -22.038 1.00 92.25 414 ALA A O 1
ATOM 3236 N N . LEU A 1 415 ? 17.851 12.952 -22.409 1.00 92.94 415 LEU A N 1
ATOM 3237 C CA . LEU A 1 415 ? 17.841 12.756 -23.854 1.00 92.94 415 LEU A CA 1
ATOM 3238 C C . LEU A 1 415 ? 18.728 13.791 -24.566 1.00 92.94 415 LEU A C 1
ATOM 3240 O O . LEU A 1 415 ? 18.905 14.899 -24.064 1.00 92.94 415 LEU A O 1
ATOM 3244 N N . PRO A 1 416 ? 19.295 13.460 -25.742 1.00 92.19 416 PRO A N 1
ATOM 3245 C CA . PRO A 1 416 ? 20.068 14.418 -26.531 1.00 92.19 416 PRO A CA 1
ATOM 3246 C C . PRO A 1 416 ? 19.248 15.647 -26.946 1.00 92.19 416 PRO A C 1
ATOM 3248 O O . PRO A 1 416 ? 19.793 16.746 -27.027 1.00 92.19 416 PRO A O 1
ATOM 3251 N N . TYR A 1 417 ? 17.949 15.459 -27.206 1.00 91.25 417 TYR A N 1
ATOM 3252 C CA . TYR A 1 417 ? 17.020 16.510 -27.611 1.00 91.25 417 TYR A CA 1
ATOM 3253 C C . TYR A 1 417 ? 15.738 16.431 -26.760 1.00 91.25 417 TYR A C 1
ATOM 3255 O O . TYR A 1 417 ? 14.755 15.841 -27.198 1.00 91.25 417 TYR A O 1
ATOM 3263 N N . PRO A 1 418 ? 15.719 17.002 -25.543 1.00 85.94 418 PRO A N 1
ATOM 3264 C CA . PRO A 1 418 ? 14.590 16.865 -24.613 1.00 85.94 418 PRO A CA 1
ATOM 3265 C C . PRO A 1 418 ? 13.285 17.503 -25.120 1.00 85.94 418 PRO A C 1
ATOM 3267 O O . PRO A 1 418 ? 12.207 16.963 -24.908 1.00 85.94 418 PRO A O 1
ATOM 3270 N N . GLU A 1 419 ? 13.371 18.631 -25.830 1.00 82.38 419 GLU A N 1
ATOM 3271 C CA . GLU A 1 419 ? 12.198 19.404 -26.277 1.00 82.38 419 GLU A CA 1
ATOM 3272 C C . GLU A 1 419 ? 11.630 18.953 -27.637 1.00 82.38 419 GLU A C 1
ATOM 3274 O O . GLU A 1 419 ? 10.609 19.472 -28.091 1.00 82.38 419 GLU A O 1
ATOM 3279 N N . LYS A 1 420 ? 12.315 18.051 -28.356 1.00 79.50 420 LYS A N 1
ATOM 3280 C CA . LYS A 1 420 ? 11.984 17.683 -29.745 1.00 79.50 420 LYS A CA 1
ATOM 3281 C C . LYS A 1 420 ? 12.238 16.206 -29.993 1.00 79.50 420 LYS A C 1
ATOM 3283 O O . LYS A 1 420 ? 13.189 15.646 -29.475 1.00 79.50 420 LYS A O 1
ATOM 3288 N N . GLY A 1 421 ? 11.449 15.603 -30.873 1.00 67.44 421 GLY A N 1
ATOM 3289 C CA . GLY A 1 421 ? 11.705 14.238 -31.325 1.00 67.44 421 GLY A CA 1
ATOM 3290 C C . GLY A 1 421 ? 11.233 13.150 -30.349 1.00 67.44 421 GLY A C 1
ATOM 3291 O O . GLY A 1 421 ? 11.962 12.205 -30.047 1.00 67.44 421 GLY A O 1
ATOM 3292 N N . LEU A 1 422 ? 10.039 13.347 -29.781 1.00 74.75 422 LEU A N 1
ATOM 3293 C CA . LEU A 1 422 ? 9.333 12.368 -28.943 1.00 74.75 422 LEU A CA 1
ATOM 3294 C C . LEU A 1 422 ? 7.939 12.031 -29.494 1.00 74.75 422 LEU A C 1
ATOM 3296 O O . LEU A 1 422 ? 7.481 10.896 -29.365 1.00 74.75 422 LEU A O 1
ATOM 3300 N N . ALA A 1 423 ? 7.276 12.988 -30.154 1.00 68.94 423 ALA A N 1
ATOM 3301 C CA . ALA A 1 423 ? 5.931 12.810 -30.699 1.00 68.94 423 ALA A CA 1
ATOM 3302 C C . ALA A 1 423 ? 5.863 11.696 -31.760 1.00 68.94 423 ALA A C 1
ATOM 3304 O O . ALA A 1 423 ? 4.975 10.849 -31.686 1.00 68.94 423 ALA A O 1
ATOM 3305 N N . THR A 1 424 ? 6.821 11.626 -32.687 1.00 68.62 424 THR A N 1
ATOM 3306 C CA . THR A 1 424 ? 6.904 10.556 -33.697 1.00 68.62 424 THR A CA 1
ATOM 3307 C C . THR A 1 424 ? 7.051 9.177 -33.035 1.00 68.62 424 THR A C 1
ATOM 3309 O O . THR A 1 424 ? 6.370 8.209 -33.379 1.00 68.62 424 THR A O 1
ATOM 3312 N N . LEU A 1 425 ? 7.900 9.094 -32.007 1.00 67.88 425 LEU A N 1
ATOM 3313 C CA . LEU A 1 425 ? 8.236 7.846 -31.312 1.00 67.88 425 LEU A CA 1
ATOM 3314 C C . LEU A 1 425 ? 7.052 7.248 -30.557 1.00 67.88 425 LEU A C 1
ATOM 3316 O O . LEU A 1 425 ? 6.842 6.034 -30.583 1.00 67.88 425 LEU A O 1
ATOM 3320 N N . VAL A 1 426 ? 6.293 8.112 -29.888 1.00 69.12 426 VAL A N 1
ATOM 3321 C CA . VAL A 1 426 ? 5.202 7.733 -28.985 1.00 69.12 426 VAL A CA 1
ATOM 3322 C C . VAL A 1 426 ? 3.896 7.603 -29.755 1.00 69.12 426 VAL A C 1
ATOM 3324 O O . VAL A 1 426 ? 3.204 6.591 -29.668 1.00 69.12 426 VAL A O 1
ATOM 3327 N N . THR A 1 427 ? 3.573 8.619 -30.551 1.00 66.38 427 THR A N 1
ATOM 3328 C CA . THR A 1 427 ? 2.242 8.786 -31.139 1.00 66.38 427 THR A CA 1
ATOM 3329 C C . THR A 1 427 ? 2.122 8.227 -32.540 1.00 66.38 427 THR A C 1
ATOM 3331 O O . THR A 1 427 ? 0.993 7.983 -32.941 1.00 66.38 427 THR A O 1
ATOM 3334 N N . GLU A 1 428 ? 3.209 8.036 -33.295 1.00 69.94 428 GLU A N 1
ATOM 3335 C CA . GLU A 1 428 ? 3.161 7.493 -34.663 1.00 69.94 428 GLU A CA 1
ATOM 3336 C C . GLU A 1 428 ? 3.614 6.033 -34.706 1.00 69.94 428 GLU A C 1
ATOM 3338 O O . GLU A 1 428 ? 2.885 5.185 -35.225 1.00 69.94 428 GLU A O 1
ATOM 3343 N N . LEU A 1 429 ? 4.755 5.718 -34.086 1.00 72.44 429 LEU A N 1
ATOM 3344 C CA . LEU A 1 429 ? 5.372 4.390 -34.163 1.00 72.44 429 LEU A CA 1
ATOM 3345 C C . LEU A 1 429 ? 5.111 3.493 -32.941 1.00 72.44 429 LEU A C 1
ATOM 3347 O O . LEU A 1 429 ? 5.262 2.277 -33.048 1.00 72.44 429 LEU A O 1
ATOM 3351 N N . GLY A 1 430 ? 4.706 4.062 -31.800 1.00 73.19 430 GLY A N 1
ATOM 3352 C CA . GLY A 1 430 ? 4.454 3.312 -30.561 1.00 73.19 430 GLY A CA 1
ATOM 3353 C C . GLY A 1 430 ? 5.693 2.592 -30.014 1.00 73.19 430 GLY A C 1
ATOM 3354 O O . GLY A 1 430 ? 5.575 1.512 -29.441 1.00 73.19 430 GLY A O 1
ATOM 3355 N N . ILE A 1 431 ? 6.888 3.149 -30.239 1.00 77.56 431 ILE A N 1
ATOM 3356 C CA . ILE A 1 431 ? 8.171 2.563 -29.809 1.00 77.56 431 ILE A CA 1
ATOM 3357 C C . ILE A 1 431 ? 8.447 2.869 -28.336 1.00 77.56 431 ILE A C 1
ATOM 3359 O O . ILE A 1 431 ? 9.116 2.089 -27.654 1.00 77.56 431 ILE A O 1
ATOM 3363 N N . ALA A 1 432 ? 7.956 4.009 -27.852 1.00 79.81 432 ALA A N 1
ATOM 3364 C CA . ALA A 1 432 ? 8.214 4.508 -26.512 1.00 79.81 432 ALA A CA 1
ATOM 3365 C C . ALA A 1 432 ? 6.942 5.054 -25.854 1.00 79.81 432 ALA A C 1
ATOM 3367 O O . ALA A 1 432 ? 6.021 5.497 -26.538 1.00 79.81 432 ALA A O 1
ATOM 3368 N N . PHE A 1 433 ? 6.925 5.059 -24.525 1.00 78.50 433 PHE A N 1
ATOM 3369 C CA . PHE A 1 433 ? 5.888 5.668 -23.700 1.00 78.50 433 PHE A CA 1
ATOM 3370 C C . PHE A 1 433 ? 6.483 6.804 -22.870 1.00 78.50 433 PHE A C 1
ATOM 3372 O O . PHE A 1 433 ? 7.579 6.661 -22.320 1.00 78.50 433 PHE A O 1
ATOM 3379 N N . ILE A 1 434 ? 5.751 7.918 -22.782 1.00 80.25 434 ILE A N 1
ATOM 3380 C CA . ILE A 1 434 ? 6.070 9.040 -21.893 1.00 80.25 434 ILE A CA 1
ATOM 3381 C C . ILE A 1 434 ? 5.214 8.910 -20.635 1.00 80.25 434 ILE A C 1
ATOM 3383 O O . ILE A 1 434 ? 3.988 8.843 -20.722 1.00 80.25 434 ILE A O 1
ATOM 3387 N N . HIS A 1 435 ? 5.865 8.917 -19.476 1.00 74.06 435 HIS A N 1
ATOM 3388 C CA . HIS A 1 435 ? 5.229 8.931 -18.163 1.00 74.06 435 HIS A CA 1
ATOM 3389 C C . HIS A 1 435 ? 5.795 10.098 -17.353 1.00 74.06 435 HIS A C 1
ATOM 3391 O O . HIS A 1 435 ? 6.918 10.029 -16.841 1.00 74.06 435 HIS A O 1
ATOM 3397 N N . GLY A 1 436 ? 5.025 11.188 -17.271 1.00 77.44 436 GLY A N 1
ATOM 3398 C CA . GLY A 1 436 ? 5.506 12.455 -16.717 1.00 77.44 436 GLY A CA 1
ATOM 3399 C C . GLY A 1 436 ? 6.754 12.935 -17.460 1.00 77.44 436 GLY A C 1
ATOM 3400 O O . GLY A 1 436 ? 6.766 12.978 -18.686 1.00 77.44 436 GLY A O 1
ATOM 3401 N N . GLU A 1 437 ? 7.825 13.204 -16.717 1.00 82.38 437 GLU A N 1
ATOM 3402 C CA . GLU A 1 437 ? 9.119 13.664 -17.243 1.00 82.38 437 GLU A CA 1
ATOM 3403 C C . GLU A 1 437 ? 10.062 12.521 -17.653 1.00 82.38 437 GLU A C 1
ATOM 3405 O O . GLU A 1 437 ? 11.280 12.688 -17.727 1.00 82.38 437 GLU A O 1
ATOM 3410 N N . THR A 1 438 ? 9.535 11.319 -17.901 1.00 85.88 438 THR A N 1
ATOM 3411 C CA . THR A 1 438 ? 10.358 10.154 -18.245 1.00 85.88 438 THR A CA 1
ATOM 3412 C C . THR A 1 438 ? 9.855 9.404 -19.470 1.00 85.88 438 THR A C 1
ATOM 3414 O O . THR A 1 438 ? 8.666 9.407 -19.780 1.00 85.88 438 THR A O 1
ATOM 3417 N N . VAL A 1 439 ? 10.779 8.737 -20.162 1.00 86.62 439 VAL A N 1
ATOM 3418 C CA . VAL A 1 439 ? 10.540 7.972 -21.388 1.00 86.62 439 VAL A CA 1
ATOM 3419 C C . VAL A 1 439 ? 11.055 6.549 -21.221 1.00 86.62 439 VAL A C 1
ATOM 3421 O O . VAL A 1 439 ? 12.170 6.326 -20.751 1.00 86.62 439 VAL A O 1
ATOM 3424 N N . SER A 1 440 ? 10.264 5.567 -21.639 1.00 84.25 440 SER A N 1
ATOM 3425 C CA . SER A 1 440 ? 10.653 4.153 -21.659 1.00 84.25 440 SER A CA 1
ATOM 3426 C C . SER A 1 440 ? 10.307 3.522 -23.005 1.00 84.25 440 SER A C 1
ATOM 3428 O O . SER A 1 440 ? 9.405 3.996 -23.691 1.00 84.25 440 SER A O 1
ATOM 3430 N N . LEU A 1 441 ? 11.024 2.470 -23.416 1.00 83.94 441 LEU A N 1
ATOM 3431 C CA . LEU A 1 441 ? 10.603 1.688 -24.583 1.00 83.94 441 LEU A CA 1
ATOM 3432 C C . LEU A 1 441 ? 9.339 0.898 -24.256 1.00 83.94 441 LEU A C 1
ATOM 3434 O O . LEU A 1 441 ? 9.187 0.410 -23.139 1.00 83.94 441 LEU A O 1
ATOM 3438 N N . ALA A 1 442 ? 8.514 0.655 -25.272 1.00 76.06 442 ALA A N 1
ATOM 3439 C CA . ALA A 1 442 ? 7.346 -0.207 -25.146 1.00 76.06 442 ALA A CA 1
ATOM 3440 C C . ALA A 1 442 ? 7.704 -1.633 -24.695 1.00 76.06 442 ALA A C 1
ATOM 3442 O O . ALA A 1 442 ? 6.921 -2.293 -24.016 1.00 76.06 442 ALA A O 1
ATOM 3443 N N . HIS A 1 443 ? 8.908 -2.096 -25.043 1.00 77.31 443 HIS A N 1
ATOM 3444 C CA . HIS A 1 443 ? 9.478 -3.329 -24.522 1.00 77.31 443 HIS A CA 1
ATOM 3445 C C . HIS A 1 443 ? 11.007 -3.225 -24.461 1.00 77.31 443 HIS A C 1
ATOM 3447 O O . HIS A 1 443 ? 11.649 -2.891 -25.456 1.00 77.31 443 HIS A O 1
ATOM 3453 N N . ALA A 1 444 ? 11.622 -3.577 -23.329 1.00 79.56 444 ALA A N 1
ATOM 3454 C CA . ALA A 1 444 ? 13.070 -3.439 -23.129 1.00 79.56 444 ALA A CA 1
ATOM 3455 C C . ALA A 1 444 ? 13.918 -4.211 -24.163 1.00 79.56 444 ALA A C 1
ATOM 3457 O O . ALA A 1 444 ? 14.939 -3.714 -24.629 1.00 79.56 444 ALA A O 1
ATOM 3458 N N . ALA A 1 445 ? 13.467 -5.396 -24.591 1.00 80.94 445 ALA A N 1
ATOM 3459 C CA . ALA A 1 445 ? 14.158 -6.187 -25.620 1.00 80.94 445 ALA A CA 1
ATOM 3460 C C . ALA A 1 445 ? 14.183 -5.542 -27.024 1.00 80.94 445 ALA A C 1
ATOM 3462 O O . ALA A 1 445 ? 14.960 -5.979 -27.869 1.00 80.94 445 ALA A O 1
ATOM 3463 N N . LEU A 1 446 ? 13.399 -4.482 -27.286 1.00 82.81 446 LEU A N 1
ATOM 3464 C CA . LEU A 1 446 ? 13.544 -3.711 -28.528 1.00 82.81 446 LEU A CA 1
ATOM 3465 C C . LEU A 1 446 ? 14.896 -2.993 -28.589 1.00 82.81 446 LEU A C 1
ATOM 3467 O O . LEU A 1 446 ? 15.418 -2.792 -29.680 1.00 82.81 446 LEU A O 1
ATOM 3471 N N . GLY A 1 447 ? 15.483 -2.619 -27.449 1.00 88.12 447 GLY A N 1
ATOM 3472 C CA . GLY A 1 447 ? 16.702 -1.816 -27.424 1.00 88.12 447 GLY A CA 1
ATOM 3473 C C . GLY A 1 447 ? 17.887 -2.457 -28.146 1.00 88.12 447 GLY A C 1
ATOM 3474 O O . GLY A 1 447 ? 18.407 -1.839 -29.072 1.00 88.12 447 GLY A O 1
ATOM 3475 N N . PRO A 1 448 ? 18.295 -3.696 -27.811 1.00 87.62 448 PRO A N 1
ATOM 3476 C CA . PRO A 1 448 ? 19.361 -4.388 -28.534 1.00 87.62 448 PRO A CA 1
ATOM 3477 C C . PRO A 1 448 ? 19.105 -4.503 -30.044 1.00 87.62 448 PRO A C 1
ATOM 3479 O O . PRO A 1 448 ? 20.039 -4.357 -30.829 1.00 87.62 448 PRO A O 1
ATOM 3482 N N . LEU A 1 449 ? 17.849 -4.711 -30.460 1.00 87.12 449 LEU A N 1
ATOM 3483 C CA . LEU A 1 449 ? 17.482 -4.781 -31.878 1.00 87.12 449 LEU A CA 1
ATOM 3484 C C . LEU A 1 449 ? 17.596 -3.416 -32.569 1.00 87.12 449 LEU A C 1
ATOM 3486 O O . LEU A 1 449 ? 18.138 -3.345 -33.667 1.00 87.12 449 LEU A O 1
ATOM 3490 N N . LEU A 1 450 ? 17.141 -2.338 -31.922 1.00 90.00 450 LEU A N 1
ATOM 3491 C CA . LEU A 1 450 ? 17.264 -0.965 -32.427 1.00 90.00 450 LEU A CA 1
ATOM 3492 C C . LEU A 1 450 ? 18.735 -0.554 -32.566 1.00 90.00 450 LEU A C 1
ATOM 3494 O O . LEU A 1 450 ? 19.125 0.009 -33.586 1.00 90.00 450 LEU A O 1
ATOM 3498 N N . LEU A 1 451 ? 19.570 -0.889 -31.579 1.00 91.81 451 LEU A N 1
ATOM 3499 C CA . LEU A 1 451 ? 21.008 -0.610 -31.619 1.00 91.81 451 LEU A CA 1
ATOM 3500 C C . LEU A 1 451 ? 21.710 -1.411 -32.720 1.00 91.81 451 LEU A C 1
ATOM 3502 O O . LEU A 1 451 ? 22.541 -0.858 -33.427 1.00 91.81 451 LEU A O 1
ATOM 3506 N N . ALA A 1 452 ? 21.359 -2.688 -32.905 1.00 89.81 452 ALA A N 1
ATOM 3507 C CA . ALA A 1 452 ? 21.898 -3.504 -33.995 1.00 89.81 452 ALA A CA 1
ATOM 3508 C C . ALA A 1 452 ? 21.418 -3.033 -35.381 1.00 89.81 452 ALA A C 1
ATOM 3510 O O . ALA A 1 452 ? 22.142 -3.152 -36.371 1.00 89.81 452 ALA A O 1
ATOM 3511 N N . ALA A 1 453 ? 20.200 -2.492 -35.462 1.00 89.06 453 ALA A N 1
ATOM 3512 C CA . ALA A 1 453 ? 19.632 -1.928 -36.682 1.00 89.06 453 ALA A CA 1
ATOM 3513 C C . ALA A 1 453 ? 20.266 -0.581 -37.058 1.00 89.06 453 ALA A C 1
ATOM 3515 O O . ALA A 1 453 ? 20.313 -0.239 -38.244 1.00 89.06 453 ALA A O 1
ATOM 3516 N N . ALA A 1 454 ? 20.812 0.157 -36.095 1.00 89.88 454 ALA A N 1
ATOM 3517 C CA . ALA A 1 454 ? 21.482 1.428 -36.322 1.00 89.88 454 ALA A CA 1
ATOM 3518 C C . ALA A 1 454 ? 22.980 1.242 -36.618 1.00 89.88 454 ALA A C 1
ATOM 3520 O O . ALA A 1 454 ? 23.771 0.870 -35.758 1.00 89.88 454 ALA A O 1
ATOM 3521 N N . VAL A 1 455 ? 23.395 1.560 -37.849 1.00 78.56 455 VAL A N 1
ATOM 3522 C CA . VAL A 1 455 ? 24.773 1.340 -38.343 1.00 78.56 455 VAL A CA 1
ATOM 3523 C C . VAL A 1 455 ? 25.835 2.126 -37.553 1.00 78.56 455 VAL A C 1
ATOM 3525 O O . VAL A 1 455 ? 26.988 1.712 -37.504 1.00 78.56 455 VAL A O 1
ATOM 3528 N N . SER A 1 456 ? 25.460 3.241 -36.921 1.00 79.19 456 SER A N 1
ATOM 3529 C CA . SER A 1 456 ? 26.366 4.146 -36.198 1.00 79.19 456 SER A CA 1
ATOM 3530 C C . SER A 1 456 ? 26.113 4.211 -34.686 1.00 79.19 456 SER A C 1
ATOM 3532 O O . SER A 1 456 ? 26.494 5.196 -34.055 1.00 79.19 456 SER A O 1
ATOM 3534 N N . ALA A 1 457 ? 25.411 3.238 -34.097 1.00 84.94 457 ALA A N 1
ATOM 3535 C CA . ALA A 1 457 ? 25.112 3.274 -32.668 1.00 84.94 457 ALA A CA 1
ATOM 3536 C C . ALA A 1 457 ? 26.358 2.964 -31.819 1.00 84.94 457 ALA A C 1
ATOM 3538 O O . ALA A 1 457 ? 27.017 1.943 -32.009 1.00 84.94 457 ALA A O 1
ATOM 3539 N N . GLU A 1 458 ? 26.633 3.814 -30.826 1.00 92.75 458 GLU A N 1
ATOM 3540 C CA . GLU A 1 458 ? 27.677 3.621 -29.809 1.00 92.75 458 GLU A CA 1
ATOM 3541 C C . GLU A 1 458 ? 27.012 3.492 -28.419 1.00 92.75 458 GLU A C 1
ATOM 3543 O O . GLU A 1 458 ? 26.921 4.482 -27.688 1.00 92.75 458 GLU A O 1
ATOM 3548 N N . PRO A 1 459 ? 26.520 2.297 -28.015 1.00 91.94 459 PRO A N 1
ATOM 3549 C CA . PRO A 1 459 ? 25.681 2.150 -26.818 1.00 91.94 459 PRO A CA 1
ATOM 3550 C C . PRO A 1 459 ? 26.352 2.642 -25.532 1.00 91.94 459 PRO A C 1
ATOM 3552 O O . PRO A 1 459 ? 25.722 3.300 -24.708 1.00 91.94 459 PRO A O 1
ATOM 3555 N N . ASP A 1 460 ? 27.643 2.356 -25.358 1.00 93.75 460 ASP A N 1
ATOM 3556 C CA . ASP A 1 460 ? 28.383 2.762 -24.160 1.00 93.75 460 ASP A CA 1
ATOM 3557 C C . ASP A 1 460 ? 28.579 4.275 -24.083 1.00 93.75 460 ASP A C 1
ATOM 3559 O O . ASP A 1 460 ? 28.530 4.844 -22.991 1.00 93.75 460 ASP A O 1
ATOM 3563 N N . ARG A 1 461 ? 28.734 4.942 -25.230 1.00 94.62 461 ARG A N 1
ATOM 3564 C CA . ARG A 1 461 ? 28.787 6.402 -25.285 1.00 94.62 461 ARG A CA 1
ATOM 3565 C C . ARG A 1 461 ? 27.446 7.007 -24.899 1.00 94.62 461 ARG A C 1
ATOM 3567 O O . ARG A 1 461 ? 27.421 7.870 -24.029 1.00 94.62 461 ARG A O 1
ATOM 3574 N N . GLU A 1 462 ? 26.346 6.506 -25.459 1.00 95.00 462 GLU A N 1
ATOM 3575 C CA . GLU A 1 462 ? 25.003 6.987 -25.113 1.00 95.00 462 GLU A CA 1
ATOM 3576 C C . GLU A 1 462 ? 24.692 6.817 -23.622 1.00 95.00 462 GLU A C 1
ATOM 3578 O O . GLU A 1 462 ? 24.144 7.720 -22.988 1.00 95.00 462 GLU A O 1
ATOM 3583 N N . ARG A 1 463 ? 25.100 5.688 -23.030 1.00 94.75 463 ARG A N 1
ATOM 3584 C CA . ARG A 1 463 ? 24.970 5.437 -21.587 1.00 94.75 463 ARG A CA 1
ATOM 3585 C C . ARG A 1 463 ? 25.775 6.442 -20.765 1.00 94.75 463 ARG A C 1
ATOM 3587 O O . ARG A 1 463 ? 25.255 6.980 -19.792 1.00 94.75 463 ARG A O 1
ATOM 3594 N N . LEU A 1 464 ? 27.029 6.703 -21.135 1.00 95.19 464 LEU A N 1
ATOM 3595 C CA . LEU A 1 464 ? 27.880 7.660 -20.420 1.00 95.19 464 LEU A CA 1
ATOM 3596 C C . LEU A 1 464 ? 27.381 9.101 -20.563 1.00 95.19 464 LEU A C 1
ATOM 3598 O O . LEU A 1 464 ? 27.414 9.851 -19.589 1.00 95.19 464 LEU A O 1
ATOM 3602 N N . ASP A 1 465 ? 26.883 9.484 -21.735 1.00 95.19 465 ASP A N 1
ATOM 3603 C CA . ASP A 1 465 ? 26.309 10.811 -21.960 1.00 95.19 465 ASP A CA 1
ATOM 3604 C C . ASP A 1 465 ? 25.007 10.998 -21.167 1.00 95.19 465 ASP A C 1
ATOM 3606 O O . ASP A 1 465 ? 24.818 12.041 -20.543 1.00 95.19 465 ASP A O 1
ATOM 3610 N N . ALA A 1 466 ? 24.166 9.964 -21.067 1.00 94.75 466 ALA A N 1
ATOM 3611 C CA . ALA A 1 466 ? 22.992 9.984 -20.194 1.00 94.75 466 ALA A CA 1
ATOM 3612 C C . ALA A 1 466 ? 23.363 10.146 -18.709 1.00 94.75 466 ALA A C 1
ATOM 3614 O O . ALA A 1 466 ? 22.739 10.931 -17.997 1.00 94.75 466 ALA A O 1
ATOM 3615 N N . VAL A 1 467 ? 24.402 9.441 -18.241 1.00 94.38 467 VAL A N 1
ATOM 3616 C CA . VAL A 1 467 ? 24.921 9.555 -16.863 1.00 94.38 467 VAL A CA 1
ATOM 3617 C C . VAL A 1 467 ? 25.403 10.974 -16.565 1.00 94.38 467 VAL A C 1
ATOM 3619 O O . VAL A 1 467 ? 25.177 11.479 -15.467 1.00 94.38 467 VAL A O 1
ATOM 3622 N N . ARG A 1 468 ? 26.044 11.630 -17.539 1.00 93.25 468 ARG A N 1
ATOM 3623 C CA . ARG A 1 468 ? 26.519 13.014 -17.400 1.00 93.25 468 ARG A CA 1
ATOM 3624 C C . ARG A 1 468 ? 25.380 14.019 -17.269 1.00 93.25 468 ARG A C 1
ATOM 3626 O O . ARG A 1 468 ? 25.538 15.006 -16.560 1.00 93.25 468 ARG A O 1
ATOM 3633 N N . LEU A 1 469 ? 24.256 13.759 -17.931 1.00 93.44 469 LEU A N 1
ATOM 3634 C CA . LEU A 1 469 ? 23.060 14.602 -17.871 1.00 93.44 469 LEU A CA 1
ATOM 3635 C C . LEU A 1 469 ? 22.153 14.273 -16.679 1.00 93.44 469 LEU A C 1
ATOM 3637 O O . LEU A 1 469 ? 21.395 15.128 -16.239 1.00 93.44 469 LEU A O 1
ATOM 3641 N N . SER A 1 470 ? 22.214 13.049 -16.144 1.00 94.50 470 SER A N 1
ATOM 3642 C CA . SER A 1 470 ? 21.447 12.636 -14.968 1.00 94.50 470 SER A CA 1
ATOM 3643 C C . SER A 1 470 ? 22.255 11.694 -14.063 1.00 94.50 470 SER A C 1
ATOM 3645 O O . SER A 1 470 ? 22.243 10.468 -14.235 1.00 94.50 470 SER A O 1
ATOM 3647 N N . PRO A 1 471 ? 22.915 12.232 -13.023 1.00 94.62 471 PRO A N 1
ATOM 3648 C CA . PRO A 1 471 ? 23.645 11.423 -12.047 1.00 94.62 471 PRO A CA 1
ATOM 3649 C C . PRO A 1 471 ? 22.745 10.451 -11.281 1.00 94.62 471 PRO A C 1
ATOM 3651 O O . PRO A 1 471 ? 23.150 9.325 -10.990 1.00 94.62 471 PRO A O 1
ATOM 3654 N N . ALA A 1 472 ? 21.496 10.845 -11.004 1.00 93.31 472 ALA A N 1
ATOM 3655 C CA . ALA A 1 472 ? 20.501 9.973 -10.384 1.00 93.31 472 ALA A CA 1
ATOM 3656 C C . ALA A 1 472 ? 20.221 8.729 -11.246 1.00 93.31 472 ALA A C 1
ATOM 3658 O O . ALA A 1 472 ? 20.158 7.615 -10.721 1.00 93.31 472 ALA A O 1
ATOM 3659 N N . LEU A 1 473 ? 20.101 8.885 -12.572 1.00 92.81 473 LEU A N 1
ATOM 3660 C CA . LEU A 1 473 ? 20.007 7.756 -13.502 1.00 92.81 473 LEU A CA 1
ATOM 3661 C C . LEU A 1 473 ? 21.268 6.884 -13.441 1.00 92.81 473 LEU A C 1
ATOM 3663 O O . LEU A 1 473 ? 21.153 5.666 -13.323 1.00 92.81 473 LEU A O 1
ATOM 3667 N N . GLY A 1 474 ? 22.461 7.485 -13.436 1.00 94.31 474 GLY A N 1
ATOM 3668 C CA . GLY A 1 474 ? 23.718 6.737 -13.366 1.00 94.31 474 GLY A CA 1
ATOM 3669 C C . GLY A 1 474 ? 23.881 5.895 -12.099 1.00 94.31 474 GLY A C 1
ATOM 3670 O O . GLY A 1 474 ? 24.275 4.730 -12.177 1.00 94.31 474 GLY A O 1
ATOM 3671 N N . PHE A 1 475 ? 23.508 6.421 -10.930 1.00 94.19 475 PHE A N 1
ATOM 3672 C CA . PHE A 1 475 ? 23.494 5.623 -9.700 1.00 94.19 475 PHE A CA 1
ATOM 3673 C C . PHE A 1 475 ? 22.444 4.507 -9.738 1.00 94.19 475 PHE A C 1
ATOM 3675 O O . PHE A 1 475 ? 22.729 3.399 -9.280 1.00 94.19 475 PHE A O 1
ATOM 3682 N N . ARG A 1 476 ? 21.264 4.744 -10.333 1.00 90.25 476 ARG A N 1
ATOM 3683 C CA . ARG A 1 476 ? 20.265 3.682 -10.552 1.00 90.25 476 ARG A CA 1
ATOM 3684 C C . ARG A 1 476 ? 20.792 2.593 -11.481 1.00 90.25 476 ARG A C 1
ATOM 3686 O O . ARG A 1 476 ? 20.595 1.416 -11.188 1.00 90.25 476 ARG A O 1
ATOM 3693 N N . MET A 1 477 ? 21.523 2.952 -12.537 1.00 91.06 477 MET A N 1
ATOM 3694 C CA . MET A 1 477 ? 22.186 1.976 -13.404 1.00 91.06 477 MET A CA 1
ATOM 3695 C C . MET A 1 477 ? 23.164 1.117 -12.596 1.00 91.06 477 MET A C 1
ATOM 3697 O O . MET A 1 477 ? 23.167 -0.101 -12.750 1.00 91.06 477 MET A O 1
ATOM 3701 N N . LEU A 1 478 ? 23.969 1.711 -11.702 1.00 90.81 478 LEU A N 1
ATOM 3702 C CA . LEU A 1 478 ? 24.973 0.986 -10.899 1.00 90.81 478 LEU A CA 1
ATOM 3703 C C . LEU A 1 478 ? 24.388 -0.030 -9.911 1.00 90.81 478 LEU A C 1
ATOM 3705 O O . LEU A 1 478 ? 25.123 -0.926 -9.476 1.00 90.81 478 LEU A O 1
ATOM 3709 N N . LEU A 1 479 ? 23.105 0.110 -9.565 1.00 84.94 479 LEU A N 1
ATOM 3710 C CA . LEU A 1 479 ? 22.337 -0.864 -8.783 1.00 84.94 479 LEU A CA 1
ATOM 3711 C C . LEU A 1 479 ? 21.858 -2.057 -9.629 1.00 84.94 479 LEU A C 1
ATOM 3713 O O . LEU A 1 479 ? 21.420 -3.063 -9.073 1.00 84.94 479 LEU A O 1
ATOM 3717 N N . ARG A 1 480 ? 21.940 -1.967 -10.962 1.00 83.62 480 ARG A N 1
ATOM 3718 C CA . ARG A 1 480 ? 21.622 -3.051 -11.899 1.00 83.62 480 ARG A CA 1
ATOM 3719 C C . ARG A 1 480 ? 22.889 -3.817 -12.300 1.00 83.62 480 ARG A C 1
ATOM 3721 O O . ARG A 1 480 ? 24.020 -3.434 -11.996 1.00 83.62 480 ARG A O 1
ATOM 3728 N N . ARG A 1 481 ? 22.704 -4.944 -12.992 1.00 76.06 481 ARG A N 1
ATOM 3729 C CA . ARG A 1 481 ? 23.806 -5.763 -13.513 1.00 76.06 481 ARG A CA 1
ATOM 3730 C C . ARG A 1 481 ? 24.476 -5.025 -14.682 1.00 76.06 481 ARG A C 1
ATOM 3732 O O . ARG A 1 481 ? 23.962 -5.055 -15.789 1.00 76.06 481 ARG A O 1
ATOM 3739 N N . ILE A 1 482 ? 25.607 -4.362 -14.430 1.00 82.00 482 ILE A N 1
ATOM 3740 C CA . ILE A 1 482 ? 26.413 -3.677 -15.460 1.00 82.00 482 ILE A CA 1
ATOM 3741 C C . ILE A 1 482 ? 27.637 -4.521 -15.833 1.00 82.00 482 ILE A C 1
ATOM 3743 O O . ILE A 1 482 ? 28.247 -5.158 -14.972 1.00 82.00 482 ILE A O 1
ATOM 3747 N N . TYR A 1 483 ? 28.050 -4.464 -17.101 1.00 81.12 483 TYR A N 1
ATOM 3748 C CA . TYR A 1 483 ? 29.359 -4.939 -17.540 1.00 81.12 483 TYR A CA 1
ATOM 3749 C C . TYR A 1 483 ? 30.515 -4.328 -16.718 1.00 81.12 483 TYR A C 1
ATOM 3751 O O . TYR A 1 483 ? 30.540 -3.112 -16.499 1.00 81.12 483 TYR A O 1
ATOM 3759 N N . PRO A 1 484 ? 31.521 -5.124 -16.306 1.00 85.44 484 PRO A N 1
ATOM 3760 C CA . PRO A 1 484 ? 32.618 -4.633 -15.467 1.00 85.44 484 PRO A CA 1
ATOM 3761 C C . PRO A 1 484 ? 33.376 -3.431 -16.048 1.00 85.44 484 PRO A C 1
ATOM 3763 O O . PRO A 1 484 ? 33.710 -2.504 -15.310 1.00 85.44 484 PRO A O 1
ATOM 3766 N N . HIS A 1 485 ? 33.614 -3.417 -17.365 1.00 86.50 485 HIS A N 1
ATOM 3767 C CA . HIS A 1 485 ? 34.326 -2.324 -18.034 1.00 86.50 485 HIS A CA 1
ATOM 3768 C C . HIS A 1 485 ? 33.529 -1.011 -17.981 1.00 86.50 485 HIS A C 1
ATOM 3770 O O . HIS A 1 485 ? 34.078 0.031 -17.628 1.00 86.50 485 HIS A O 1
ATOM 3776 N N . LEU A 1 486 ? 32.220 -1.072 -18.237 1.00 90.75 486 LEU A N 1
ATOM 3777 C CA . LEU A 1 486 ? 31.348 0.097 -18.225 1.00 90.75 486 LEU A CA 1
ATOM 3778 C C . LEU A 1 486 ? 31.115 0.624 -16.803 1.00 90.75 486 LEU A C 1
ATOM 3780 O O . LEU A 1 486 ? 31.059 1.835 -16.604 1.00 90.75 486 LEU A O 1
ATOM 3784 N N . ARG A 1 487 ? 31.056 -0.256 -15.792 1.00 93.38 487 ARG A N 1
ATOM 3785 C CA . ARG A 1 487 ? 30.912 0.146 -14.381 1.00 93.38 487 ARG A CA 1
ATOM 3786 C C . ARG A 1 487 ? 31.992 1.145 -13.959 1.00 93.38 487 ARG A C 1
ATOM 3788 O O . ARG A 1 487 ? 31.678 2.142 -13.313 1.00 93.38 487 ARG A O 1
ATOM 3795 N N . LYS A 1 488 ? 33.251 0.896 -14.339 1.00 93.06 488 LYS A N 1
ATOM 3796 C CA . LYS A 1 488 ? 34.376 1.792 -14.027 1.00 93.06 488 LYS A CA 1
ATOM 3797 C C . LYS A 1 488 ? 34.210 3.155 -14.704 1.00 93.06 488 LYS A C 1
ATOM 3799 O O . LYS A 1 488 ? 34.405 4.176 -14.050 1.00 93.06 488 LYS A O 1
ATOM 3804 N N . SER A 1 489 ? 33.808 3.171 -15.974 1.00 95.31 489 SER A N 1
ATOM 3805 C CA . SER A 1 489 ? 33.569 4.405 -16.731 1.00 95.31 489 SER A CA 1
ATOM 3806 C C . SER A 1 489 ? 32.397 5.217 -16.172 1.00 95.31 489 SER A C 1
ATOM 3808 O O . SER A 1 489 ? 32.512 6.432 -16.049 1.00 95.31 489 SER A O 1
ATOM 3810 N N . ILE A 1 490 ? 31.306 4.558 -15.762 1.00 94.94 490 ILE A N 1
ATOM 3811 C CA . ILE A 1 490 ? 30.156 5.214 -15.121 1.00 94.94 490 ILE A CA 1
ATOM 3812 C C . ILE A 1 490 ? 30.562 5.823 -13.777 1.00 94.94 490 ILE A C 1
ATOM 3814 O O . ILE A 1 490 ? 30.244 6.977 -13.523 1.00 94.94 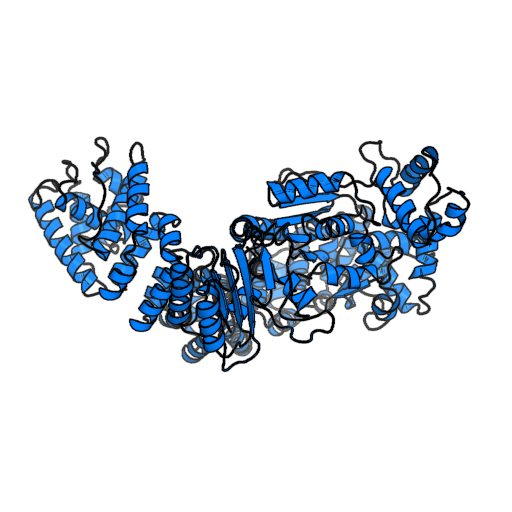490 ILE A O 1
ATOM 3818 N N . LEU A 1 491 ? 31.293 5.091 -12.930 1.00 95.19 491 LEU A N 1
ATOM 3819 C CA . LEU A 1 491 ? 31.777 5.625 -11.650 1.00 95.19 491 LEU A CA 1
ATOM 3820 C C . LEU A 1 491 ? 32.705 6.831 -11.845 1.00 95.19 491 LEU A C 1
ATOM 3822 O O . LEU A 1 491 ? 32.594 7.805 -11.106 1.00 95.19 491 LEU A O 1
ATOM 3826 N N . ALA A 1 492 ? 33.589 6.788 -12.845 1.00 94.25 492 ALA A N 1
ATOM 3827 C CA . ALA A 1 492 ? 34.454 7.916 -13.181 1.00 94.25 492 ALA A CA 1
ATOM 3828 C C . ALA A 1 492 ? 33.648 9.136 -13.661 1.00 94.25 492 ALA A C 1
ATOM 3830 O O . ALA A 1 492 ? 33.883 10.244 -13.183 1.00 94.25 492 ALA A O 1
ATOM 3831 N N . ALA A 1 493 ? 32.665 8.930 -14.545 1.00 94.31 493 ALA A N 1
ATOM 3832 C CA . ALA A 1 493 ? 31.775 9.994 -15.008 1.00 94.31 493 ALA A CA 1
ATOM 3833 C C . ALA A 1 493 ? 30.938 10.581 -13.859 1.00 94.31 493 ALA A C 1
ATOM 3835 O O . ALA A 1 493 ? 30.810 11.796 -13.759 1.00 94.31 493 ALA A O 1
ATOM 3836 N N . LEU A 1 494 ? 30.416 9.739 -12.962 1.00 95.56 494 LEU A N 1
ATOM 3837 C CA . LEU A 1 494 ? 29.648 10.186 -11.800 1.00 95.56 494 LEU A CA 1
ATOM 3838 C C . LEU A 1 494 ? 30.494 11.033 -10.854 1.00 95.56 494 LEU A C 1
ATOM 3840 O O . LEU A 1 494 ? 30.025 12.099 -10.477 1.00 95.56 494 LEU A O 1
ATOM 3844 N N . ARG A 1 495 ? 31.727 10.616 -10.520 1.00 94.50 495 ARG A N 1
ATOM 3845 C CA . ARG A 1 495 ? 32.643 11.424 -9.688 1.00 94.50 495 ARG A CA 1
ATOM 3846 C C . ARG A 1 495 ? 32.828 12.821 -10.267 1.00 94.50 495 ARG A C 1
ATOM 3848 O O . ARG A 1 495 ? 32.571 13.798 -9.578 1.00 94.50 495 ARG A O 1
ATOM 3855 N N . GLN A 1 496 ? 33.142 12.905 -11.558 1.00 92.38 496 GLN A N 1
ATOM 3856 C CA . GLN A 1 496 ? 33.336 14.186 -12.235 1.00 92.38 496 GLN A CA 1
ATOM 3857 C C . GLN A 1 496 ? 32.089 15.086 -12.176 1.00 92.38 496 GLN A C 1
ATOM 3859 O O . GLN A 1 496 ? 32.209 16.303 -12.057 1.00 92.38 496 GLN A O 1
ATOM 3864 N N . VAL A 1 497 ? 30.890 14.510 -12.287 1.00 92.19 497 VAL A N 1
ATOM 3865 C CA . VAL A 1 497 ? 29.642 15.287 -12.329 1.00 92.19 497 VAL A CA 1
ATOM 3866 C C . VAL A 1 497 ? 29.169 15.687 -10.929 1.00 92.19 497 VAL A C 1
ATOM 3868 O O . VAL A 1 497 ? 28.638 16.784 -10.769 1.00 92.19 497 VAL A O 1
ATOM 3871 N N . VAL A 1 498 ? 29.365 14.834 -9.914 1.00 92.62 498 VAL A N 1
ATOM 3872 C CA . VAL A 1 498 ? 28.934 15.121 -8.533 1.00 92.62 498 VAL A CA 1
ATOM 3873 C C . VAL A 1 498 ? 29.921 15.977 -7.732 1.00 92.62 498 VAL A C 1
ATOM 3875 O O . VAL A 1 498 ? 29.540 16.503 -6.688 1.00 92.62 498 VAL A O 1
ATOM 3878 N N . GLU A 1 499 ? 31.162 16.127 -8.210 1.00 87.31 499 GLU A N 1
ATOM 3879 C CA . GLU A 1 499 ? 32.174 17.025 -7.632 1.00 87.31 499 GLU A CA 1
ATOM 3880 C C . GLU A 1 499 ? 31.837 18.515 -7.834 1.00 87.31 499 GLU A C 1
ATOM 3882 O O . GLU A 1 499 ? 32.271 19.345 -7.040 1.00 87.31 499 GLU A O 1
ATOM 3887 N N . GLY A 1 500 ? 31.058 18.863 -8.866 1.00 82.12 500 GLY A N 1
ATOM 3888 C CA . GLY A 1 500 ? 30.572 20.230 -9.102 1.00 82.12 500 GLY A CA 1
ATOM 3889 C C . GLY A 1 500 ? 29.105 20.428 -8.711 1.00 82.12 500 GLY A C 1
ATOM 3890 O O . GLY A 1 500 ? 28.414 19.479 -8.365 1.00 82.12 500 GLY A O 1
ATOM 3891 N N . ASP A 1 501 ? 28.582 21.648 -8.853 1.00 85.31 501 ASP A N 1
ATOM 3892 C CA . ASP A 1 501 ? 27.179 21.955 -8.504 1.00 85.31 501 ASP A CA 1
ATOM 3893 C C . ASP A 1 501 ? 26.161 21.551 -9.588 1.00 85.31 501 ASP A C 1
ATOM 3895 O O . ASP A 1 501 ? 24.951 21.596 -9.373 1.00 85.31 501 ASP A O 1
ATOM 3899 N N . ARG A 1 502 ? 26.624 21.102 -10.761 1.00 85.56 502 ARG A N 1
ATOM 3900 C CA . ARG A 1 502 ? 25.760 20.809 -11.921 1.00 85.56 502 ARG A CA 1
ATOM 3901 C C . ARG A 1 502 ? 24.781 19.660 -11.699 1.00 85.56 502 ARG A C 1
ATOM 3903 O O . ARG A 1 502 ? 23.738 19.618 -12.343 1.00 85.56 502 ARG A O 1
ATOM 3910 N N . TRP A 1 503 ? 25.080 18.718 -10.803 1.00 92.00 503 TRP A N 1
ATOM 3911 C CA . TRP A 1 503 ? 24.150 17.615 -10.542 1.00 92.00 503 TRP A CA 1
ATOM 3912 C C . TRP A 1 503 ? 22.844 18.088 -9.891 1.00 92.00 503 TRP A C 1
ATOM 3914 O O . TRP A 1 503 ? 21.837 17.398 -10.023 1.00 92.00 503 TRP A O 1
ATOM 3924 N N . TRP A 1 504 ? 22.836 19.261 -9.246 1.00 92.00 504 TRP A N 1
ATOM 3925 C CA . TRP A 1 504 ? 21.624 19.853 -8.686 1.00 92.00 504 TRP A CA 1
ATOM 3926 C C . TRP A 1 504 ? 20.626 20.279 -9.762 1.00 92.00 504 TRP A C 1
ATOM 3928 O O . TRP A 1 504 ? 19.428 20.068 -9.599 1.00 92.00 504 TRP A O 1
ATOM 3938 N N . GLU A 1 505 ? 21.113 20.824 -10.878 1.00 89.38 505 GLU A N 1
ATOM 3939 C CA . GLU A 1 505 ? 20.293 21.146 -12.058 1.00 89.38 505 GLU A CA 1
ATOM 3940 C C . GLU A 1 505 ? 19.719 19.868 -12.697 1.00 89.38 505 GLU A C 1
ATOM 3942 O O . GLU A 1 505 ? 18.649 19.871 -13.306 1.00 89.38 505 GLU A O 1
ATOM 3947 N N . ALA A 1 506 ? 20.410 18.745 -12.492 1.00 88.69 506 ALA A N 1
ATOM 3948 C CA . ALA A 1 506 ? 20.018 17.413 -12.923 1.00 88.69 506 ALA A CA 1
ATOM 3949 C C . ALA A 1 506 ? 19.204 16.620 -11.877 1.00 88.69 506 ALA A C 1
ATOM 3951 O O . ALA A 1 506 ? 19.033 15.411 -12.045 1.00 88.69 506 ALA A O 1
ATOM 3952 N N . CYS A 1 507 ? 18.662 17.254 -10.829 1.00 90.19 507 CYS A N 1
ATOM 3953 C CA . CYS A 1 507 ? 17.659 16.656 -9.937 1.00 90.19 507 CYS A CA 1
ATOM 3954 C C . CYS A 1 507 ? 16.287 17.320 -10.136 1.00 90.19 507 CYS A C 1
ATOM 3956 O O . CYS A 1 507 ? 16.172 18.533 -10.056 1.00 90.19 507 CYS A O 1
ATOM 3958 N N . GLU A 1 508 ? 15.249 16.532 -10.437 1.00 84.12 508 GLU A N 1
ATOM 3959 C CA . GLU A 1 508 ? 13.862 17.019 -10.631 1.00 84.12 508 GLU A CA 1
ATOM 3960 C C . GLU A 1 508 ? 13.080 17.072 -9.312 1.00 84.12 508 GLU A C 1
ATOM 3962 O O . GLU A 1 508 ? 12.040 17.711 -9.214 1.00 84.12 508 GLU A O 1
ATOM 3967 N N . GLY A 1 509 ? 13.570 16.386 -8.281 1.00 89.94 509 GLY A N 1
ATOM 3968 C CA . GLY A 1 509 ? 12.909 16.342 -6.989 1.00 89.94 509 GLY A CA 1
ATOM 3969 C C . GLY A 1 509 ? 13.726 15.615 -5.933 1.00 89.94 509 GLY A C 1
ATOM 3970 O O . GLY A 1 509 ? 14.829 15.117 -6.177 1.00 89.94 509 GLY A O 1
ATOM 3971 N N . LEU A 1 510 ? 13.146 15.506 -4.740 1.00 91.38 510 LEU A N 1
ATOM 3972 C CA . LEU A 1 510 ? 13.795 14.899 -3.577 1.00 91.38 510 LEU A CA 1
ATOM 3973 C C . LEU A 1 510 ? 14.175 13.424 -3.786 1.00 91.38 510 LEU A C 1
ATOM 3975 O O . LEU A 1 510 ? 15.146 12.952 -3.194 1.00 91.38 510 LEU A O 1
ATOM 3979 N N . HIS A 1 511 ? 13.469 12.694 -4.654 1.00 88.75 511 HIS A N 1
ATOM 3980 C CA . HIS A 1 511 ? 13.821 11.312 -4.988 1.00 88.75 511 HIS A CA 1
ATOM 3981 C C . HIS A 1 511 ? 15.185 11.204 -5.695 1.00 88.75 511 HIS A C 1
ATOM 3983 O O . HIS A 1 511 ? 16.004 10.345 -5.340 1.00 88.75 511 HIS A O 1
ATOM 3989 N N . ASP A 1 512 ? 15.450 12.084 -6.665 1.00 91.44 512 ASP A N 1
ATOM 3990 C CA . ASP A 1 512 ? 16.731 12.138 -7.373 1.00 91.44 512 ASP A CA 1
ATOM 3991 C C . ASP A 1 512 ? 17.851 12.518 -6.415 1.00 91.44 512 ASP A C 1
ATOM 3993 O O . ASP A 1 512 ? 18.873 11.830 -6.362 1.00 91.44 512 ASP A O 1
ATOM 3997 N N . VAL A 1 513 ? 17.614 13.546 -5.592 1.00 94.44 513 VAL A N 1
ATOM 3998 C CA . VAL A 1 513 ? 18.562 13.986 -4.563 1.00 94.44 513 VAL A CA 1
ATOM 3999 C C . VAL A 1 513 ? 18.901 12.814 -3.645 1.00 94.44 513 VAL A C 1
ATOM 4001 O O . VAL A 1 513 ? 20.067 12.454 -3.508 1.00 94.44 513 VAL A O 1
ATOM 4004 N N . ALA A 1 514 ? 17.903 12.129 -3.082 1.00 93.31 514 ALA A N 1
ATOM 4005 C CA . ALA A 1 514 ? 18.138 10.989 -2.197 1.00 93.31 514 ALA A CA 1
ATOM 4006 C C . ALA A 1 514 ? 18.929 9.866 -2.881 1.00 93.31 514 ALA A C 1
ATOM 4008 O O . ALA A 1 514 ? 19.751 9.201 -2.241 1.00 93.31 514 ALA A O 1
ATOM 4009 N N . THR A 1 515 ? 18.691 9.639 -4.172 1.00 92.56 515 THR A N 1
ATOM 4010 C CA . THR A 1 515 ? 19.401 8.634 -4.968 1.00 92.56 515 THR A CA 1
ATOM 4011 C C . THR A 1 515 ? 20.863 9.010 -5.177 1.00 92.56 515 THR A C 1
ATOM 4013 O O . THR A 1 515 ? 21.735 8.174 -4.929 1.00 92.56 515 THR A O 1
ATOM 4016 N N . VAL A 1 516 ? 21.143 10.267 -5.529 1.00 95.50 516 VAL A N 1
ATOM 4017 C CA . VAL A 1 516 ? 22.510 10.791 -5.652 1.00 95.50 516 VAL A CA 1
ATOM 4018 C C . VAL A 1 516 ? 23.244 10.714 -4.315 1.00 95.50 516 VAL A C 1
ATOM 4020 O O . VAL A 1 516 ? 24.337 10.156 -4.261 1.00 95.50 516 VAL A O 1
ATOM 4023 N N . LEU A 1 517 ? 22.634 11.166 -3.216 1.00 95.56 517 LEU A N 1
ATOM 4024 C CA . LEU A 1 517 ? 23.244 11.121 -1.880 1.00 95.56 517 LEU A CA 1
ATOM 4025 C C . LEU A 1 517 ? 23.549 9.689 -1.426 1.00 95.56 517 LEU A C 1
ATOM 4027 O O . LEU A 1 517 ? 24.637 9.408 -0.923 1.00 95.56 517 LEU A O 1
ATOM 4031 N N . THR A 1 518 ? 22.612 8.762 -1.653 1.00 94.69 518 THR A N 1
ATOM 4032 C CA . THR A 1 518 ? 22.829 7.334 -1.371 1.00 94.69 518 THR A CA 1
ATOM 4033 C C . THR A 1 518 ? 24.031 6.809 -2.160 1.00 94.69 518 THR A C 1
ATOM 4035 O O . THR A 1 518 ? 24.867 6.096 -1.605 1.00 94.69 518 THR A O 1
ATOM 4038 N N . GLY A 1 519 ? 24.115 7.159 -3.446 1.00 93.81 519 GLY A N 1
ATOM 4039 C CA . GLY A 1 519 ? 25.191 6.760 -4.345 1.00 93.81 519 GLY A CA 1
ATOM 4040 C C . GLY A 1 519 ? 26.555 7.313 -3.940 1.00 93.81 519 GLY A C 1
ATOM 4041 O O . GLY A 1 519 ? 27.517 6.552 -3.856 1.00 93.81 519 GLY A O 1
ATOM 4042 N N . ARG A 1 520 ? 26.637 8.605 -3.610 1.00 95.44 520 ARG A N 1
ATOM 4043 C CA . ARG A 1 520 ? 27.877 9.250 -3.149 1.00 95.44 520 ARG A CA 1
ATOM 4044 C C . ARG A 1 520 ? 28.439 8.578 -1.895 1.00 95.44 520 ARG A C 1
ATOM 4046 O O . ARG A 1 520 ? 29.601 8.189 -1.878 1.00 95.44 520 ARG A O 1
ATOM 4053 N N . ILE A 1 521 ? 27.596 8.320 -0.895 1.00 95.25 521 ILE A N 1
ATOM 4054 C CA . ILE A 1 521 ? 28.030 7.671 0.354 1.00 95.25 521 ILE A CA 1
ATOM 4055 C C . ILE A 1 521 ? 28.396 6.200 0.127 1.00 95.25 521 ILE A C 1
ATOM 4057 O O . ILE A 1 521 ? 29.437 5.738 0.581 1.00 95.25 521 ILE A O 1
ATOM 4061 N N . ARG A 1 522 ? 27.532 5.429 -0.547 1.00 94.25 522 ARG A N 1
ATOM 4062 C CA . ARG A 1 522 ? 27.679 3.963 -0.609 1.00 94.25 522 ARG A CA 1
ATOM 4063 C C . ARG A 1 522 ? 28.561 3.461 -1.747 1.00 94.25 522 ARG A C 1
ATOM 4065 O O . ARG A 1 522 ? 29.054 2.345 -1.653 1.00 94.25 522 ARG A O 1
ATOM 4072 N N . MET A 1 523 ? 28.687 4.213 -2.840 1.00 92.69 523 MET A N 1
ATOM 4073 C CA . MET A 1 523 ? 29.408 3.778 -4.046 1.00 92.69 523 MET A CA 1
ATOM 4074 C C . MET A 1 523 ? 30.642 4.622 -4.345 1.00 92.69 523 MET A C 1
ATOM 4076 O O . MET A 1 523 ? 31.593 4.096 -4.919 1.00 92.69 523 MET A O 1
ATOM 4080 N N . LEU A 1 524 ? 30.620 5.914 -4.005 1.00 92.69 524 LEU A N 1
ATOM 4081 C CA . LEU A 1 524 ? 31.797 6.779 -4.128 1.00 92.69 524 LEU A CA 1
ATOM 4082 C C . LEU A 1 524 ? 32.591 6.883 -2.821 1.00 92.69 524 LEU A C 1
ATOM 4084 O O . LEU A 1 524 ? 33.686 7.433 -2.849 1.00 92.69 524 LEU A O 1
ATOM 4088 N N . GLU A 1 525 ? 32.069 6.302 -1.733 1.00 92.69 525 GLU A N 1
ATOM 4089 C CA . GLU A 1 525 ? 32.702 6.238 -0.407 1.00 92.69 525 GLU A CA 1
ATOM 4090 C C . GLU A 1 525 ? 32.999 7.623 0.185 1.00 92.69 525 GLU A C 1
ATOM 4092 O O . GLU A 1 525 ? 33.940 7.817 0.952 1.00 92.69 525 GLU A O 1
ATOM 4097 N N . GLU A 1 526 ? 32.172 8.608 -0.160 1.00 92.94 526 GLU A N 1
ATOM 4098 C CA . GLU A 1 526 ? 32.286 9.955 0.380 1.00 92.94 526 GLU A CA 1
ATOM 4099 C C . GLU A 1 526 ? 31.809 10.032 1.838 1.00 92.94 526 GLU A C 1
ATOM 4101 O O . GLU A 1 526 ? 30.881 9.335 2.264 1.00 92.94 526 GLU A O 1
ATOM 4106 N N . SER A 1 527 ? 32.421 10.933 2.610 1.00 95.12 527 SER A N 1
ATOM 4107 C CA . SER A 1 527 ? 32.062 11.133 4.013 1.00 95.12 527 SER A CA 1
ATOM 4108 C C . SER A 1 527 ? 30.646 11.697 4.156 1.00 95.12 527 SER A C 1
ATOM 4110 O O . SER A 1 527 ? 30.345 12.792 3.672 1.00 95.12 527 SER A O 1
ATOM 4112 N N . ALA A 1 528 ? 29.795 10.988 4.906 1.00 95.25 528 ALA A N 1
ATOM 4113 C CA . ALA A 1 528 ? 28.441 11.438 5.218 1.00 95.25 528 ALA A CA 1
ATOM 4114 C C . ALA A 1 528 ? 28.435 12.813 5.908 1.00 95.25 528 ALA A C 1
ATOM 4116 O O . ALA A 1 528 ? 27.571 13.624 5.608 1.00 95.25 528 ALA A O 1
ATOM 4117 N N . THR A 1 529 ? 29.411 13.117 6.773 1.00 94.75 529 THR A N 1
ATOM 4118 C CA . THR A 1 529 ? 29.471 14.412 7.478 1.00 94.75 529 THR A CA 1
ATOM 4119 C C . THR A 1 529 ? 29.737 15.581 6.535 1.00 94.75 529 THR A C 1
ATOM 4121 O O . THR A 1 529 ? 29.109 16.630 6.663 1.00 94.75 529 THR A O 1
ATOM 4124 N N . THR A 1 530 ? 30.630 15.393 5.559 1.00 93.31 530 THR A N 1
ATOM 4125 C CA . THR A 1 530 ? 30.924 16.398 4.533 1.00 93.31 530 THR A CA 1
ATOM 4126 C C . THR A 1 530 ? 29.682 16.650 3.688 1.00 93.31 530 THR A C 1
ATOM 4128 O O . THR A 1 530 ? 29.228 17.789 3.604 1.00 93.31 530 THR A O 1
ATOM 4131 N N . ILE A 1 531 ? 29.074 15.582 3.160 1.00 94.50 531 ILE A N 1
ATOM 4132 C CA . ILE A 1 531 ? 27.843 15.663 2.365 1.00 94.50 531 ILE A CA 1
ATOM 4133 C C . ILE A 1 531 ? 26.725 16.362 3.143 1.00 94.50 531 ILE A C 1
ATOM 4135 O O . ILE A 1 531 ? 26.070 17.241 2.591 1.00 94.50 531 ILE A O 1
ATOM 4139 N N . ASP A 1 532 ? 26.522 16.011 4.416 1.00 96.38 532 ASP A N 1
ATOM 4140 C CA . ASP A 1 532 ? 25.443 16.566 5.237 1.00 96.38 532 ASP A CA 1
ATOM 4141 C C . ASP A 1 532 ? 25.556 18.090 5.389 1.00 96.38 532 ASP A C 1
ATOM 4143 O O . ASP A 1 532 ? 24.575 18.818 5.224 1.00 96.38 532 ASP A O 1
ATOM 4147 N N . SER A 1 533 ? 26.774 18.584 5.633 1.00 93.12 533 SER A N 1
ATOM 4148 C CA . SER A 1 533 ? 27.045 20.022 5.756 1.00 93.12 533 SER A CA 1
ATOM 4149 C C . SER A 1 533 ? 26.885 20.778 4.430 1.00 93.12 533 SER A C 1
ATOM 4151 O O . SER A 1 533 ? 26.320 21.874 4.398 1.00 93.12 533 SER A O 1
ATOM 4153 N N . THR A 1 534 ? 27.322 20.186 3.314 1.00 93.19 534 THR A N 1
ATOM 4154 C CA . THR A 1 534 ? 27.224 20.803 1.984 1.00 93.19 534 THR A CA 1
ATOM 4155 C C . THR A 1 534 ? 25.782 20.848 1.491 1.00 93.19 534 THR A C 1
ATOM 4157 O O . THR A 1 534 ? 25.330 21.869 0.987 1.00 93.19 534 THR A O 1
ATOM 4160 N N . VAL A 1 535 ? 25.034 19.757 1.650 1.00 94.31 535 VAL A N 1
ATOM 4161 C CA . VAL A 1 535 ? 23.660 19.648 1.145 1.00 94.31 535 VAL A CA 1
ATOM 4162 C C . VAL A 1 535 ? 22.705 20.542 1.928 1.00 94.31 535 VAL A C 1
ATOM 4164 O O . VAL A 1 535 ? 21.944 21.293 1.324 1.00 94.31 535 VAL A O 1
ATOM 4167 N N . SER A 1 536 ? 22.761 20.504 3.262 1.00 93.69 536 SER A N 1
ATOM 4168 C CA . SER A 1 536 ? 21.863 21.290 4.124 1.00 93.69 536 SER A CA 1
ATOM 4169 C C . SER A 1 536 ? 21.999 22.810 3.934 1.00 93.69 536 SER A C 1
ATOM 4171 O O . SER A 1 536 ? 21.049 23.564 4.175 1.00 93.69 536 SER A O 1
ATOM 4173 N N . SER A 1 537 ? 23.160 23.274 3.465 1.00 91.75 537 SER A N 1
ATOM 4174 C CA . SER A 1 537 ? 23.435 24.685 3.176 1.00 91.75 537 SER A CA 1
ATOM 4175 C C . SER A 1 537 ? 23.201 25.089 1.713 1.00 91.75 537 SER A C 1
ATOM 4177 O O . SER A 1 537 ? 23.182 26.286 1.424 1.00 91.75 537 SER A O 1
ATOM 4179 N N . HIS A 1 538 ? 22.963 24.141 0.801 1.00 94.19 538 HIS A N 1
ATOM 4180 C CA . HIS A 1 538 ? 22.860 24.422 -0.632 1.00 94.19 538 HIS A CA 1
ATOM 4181 C C . HIS A 1 538 ? 21.531 25.103 -1.013 1.00 94.19 538 HIS A C 1
ATOM 4183 O O . HIS A 1 538 ? 20.447 24.640 -0.652 1.00 94.19 538 HIS A O 1
ATOM 4189 N N . SER A 1 539 ? 21.588 26.179 -1.806 1.00 93.00 539 SER A N 1
ATOM 4190 C CA . SER A 1 539 ? 20.403 26.955 -2.213 1.00 93.00 539 SER A CA 1
ATOM 4191 C C . SER A 1 539 ? 19.426 26.137 -3.062 1.00 93.00 539 SER A C 1
ATOM 4193 O O . SER A 1 539 ? 18.234 26.112 -2.764 1.00 93.00 539 SER A O 1
ATOM 4195 N N . LYS A 1 540 ? 19.928 25.391 -4.058 1.00 93.06 540 LYS A N 1
ATOM 4196 C CA . LYS A 1 540 ? 19.088 24.544 -4.925 1.00 93.06 540 LYS A CA 1
ATOM 4197 C C . LYS A 1 540 ? 18.399 23.408 -4.164 1.00 93.06 540 LYS A C 1
ATOM 4199 O O . LYS A 1 540 ? 17.293 23.020 -4.514 1.00 93.06 540 LYS A O 1
ATOM 4204 N N . PHE A 1 541 ? 19.012 22.903 -3.089 1.00 93.06 541 PHE A N 1
ATOM 4205 C CA . PHE A 1 541 ? 18.357 21.921 -2.225 1.00 93.06 541 PHE A CA 1
ATOM 4206 C C . PHE A 1 541 ? 17.140 22.538 -1.528 1.00 93.06 541 PHE A C 1
ATOM 4208 O O . PHE A 1 541 ? 16.066 21.942 -1.536 1.00 93.06 541 PHE A O 1
ATOM 4215 N N . ARG A 1 542 ? 17.279 23.759 -0.990 1.00 90.56 542 ARG A N 1
ATOM 4216 C CA . ARG A 1 542 ? 16.157 24.493 -0.382 1.00 90.56 542 ARG A CA 1
ATOM 4217 C C . ARG A 1 542 ? 15.059 24.806 -1.392 1.00 90.56 542 ARG A C 1
ATOM 4219 O O . ARG A 1 542 ? 13.891 24.683 -1.053 1.00 90.56 542 ARG A O 1
ATOM 4226 N N . GLU A 1 543 ? 15.421 25.166 -2.620 1.00 90.31 543 GLU A N 1
ATOM 4227 C CA . GLU A 1 543 ? 14.466 25.360 -3.717 1.00 90.31 543 GLU A CA 1
ATOM 4228 C C . GLU A 1 543 ? 13.653 24.081 -3.977 1.00 90.31 543 GLU A C 1
ATOM 4230 O O . GLU A 1 543 ? 12.432 24.122 -3.877 1.00 90.31 543 GLU A O 1
ATOM 4235 N N . ILE A 1 544 ? 14.313 22.928 -4.160 1.00 90.81 544 ILE A N 1
ATOM 4236 C CA . ILE A 1 544 ? 13.647 21.627 -4.372 1.00 90.81 544 ILE A CA 1
ATOM 4237 C C . ILE A 1 544 ? 12.749 21.244 -3.179 1.00 90.81 544 ILE A C 1
ATOM 4239 O O . ILE A 1 544 ? 11.654 20.712 -3.360 1.00 90.81 544 ILE A O 1
ATOM 4243 N N . VAL A 1 545 ? 13.196 21.503 -1.945 1.00 89.56 545 VAL A N 1
ATOM 4244 C CA . VAL A 1 545 ? 12.386 21.280 -0.734 1.00 89.56 545 VAL A CA 1
ATOM 4245 C C . VAL A 1 545 ? 11.144 22.178 -0.736 1.00 89.56 545 VAL A C 1
ATOM 4247 O O . VAL A 1 545 ? 10.054 21.691 -0.447 1.00 89.56 545 VAL A O 1
ATOM 4250 N N . ASN A 1 546 ? 11.286 23.455 -1.097 1.00 85.69 546 ASN A N 1
ATOM 4251 C CA . ASN A 1 546 ? 10.189 24.425 -1.133 1.00 85.69 546 ASN A CA 1
ATOM 4252 C C . ASN A 1 546 ? 9.191 24.161 -2.273 1.00 85.69 546 ASN A C 1
ATOM 4254 O O . ASN A 1 546 ? 8.006 24.463 -2.135 1.00 85.69 546 ASN A O 1
ATOM 4258 N N . GLU A 1 547 ? 9.647 23.588 -3.386 1.00 86.19 547 GLU A N 1
ATOM 4259 C CA . GLU A 1 547 ? 8.792 23.151 -4.494 1.00 86.19 547 GLU A CA 1
ATOM 4260 C C . GLU A 1 547 ? 8.005 21.873 -4.159 1.00 86.19 547 GLU A C 1
ATOM 4262 O O . GLU A 1 547 ? 6.929 21.638 -4.718 1.00 86.19 547 GLU A O 1
ATOM 4267 N N . SER A 1 548 ? 8.494 21.060 -3.215 1.00 83.94 548 SER A N 1
ATOM 4268 C CA . SER A 1 548 ? 7.825 19.832 -2.784 1.00 83.94 548 SER A CA 1
ATOM 4269 C C . SER A 1 548 ? 6.573 20.134 -1.953 1.00 83.94 548 SER A C 1
ATOM 4271 O O . SER A 1 548 ? 6.635 20.451 -0.767 1.00 83.94 548 SER A O 1
ATOM 4273 N N . ARG A 1 549 ? 5.401 19.949 -2.569 1.00 80.06 549 ARG A N 1
ATOM 4274 C CA . ARG A 1 549 ? 4.085 20.187 -1.941 1.00 80.06 549 ARG A CA 1
ATOM 4275 C C . ARG A 1 549 ? 3.547 19.017 -1.112 1.00 80.06 549 ARG A C 1
ATOM 4277 O O . ARG A 1 549 ? 2.511 19.153 -0.478 1.00 80.06 549 ARG A O 1
ATOM 4284 N N . SER A 1 550 ? 4.212 17.862 -1.127 1.00 81.94 550 SER A N 1
ATOM 4285 C CA . SER A 1 550 ? 3.756 16.674 -0.395 1.00 81.94 550 SER A CA 1
ATOM 4286 C C . SER A 1 550 ? 4.506 16.510 0.923 1.00 81.94 550 SER A C 1
ATOM 4288 O O . SER A 1 550 ? 5.736 16.387 0.949 1.00 81.94 550 SER A O 1
ATOM 4290 N N . LEU A 1 551 ? 3.749 16.461 2.022 1.00 84.12 551 LEU A N 1
ATOM 4291 C CA . LEU A 1 551 ? 4.282 16.169 3.350 1.00 84.12 551 LEU A CA 1
ATOM 4292 C C . LEU A 1 551 ? 4.864 14.751 3.431 1.00 84.12 551 LEU A C 1
ATOM 4294 O O . LEU A 1 551 ? 5.864 14.529 4.119 1.00 84.12 551 LEU A O 1
ATOM 4298 N N . GLU A 1 552 ? 4.268 13.799 2.710 1.00 81.44 552 GLU A N 1
ATOM 4299 C CA . GLU A 1 552 ? 4.753 12.424 2.629 1.00 81.44 552 GLU A CA 1
ATOM 4300 C C . GLU A 1 552 ? 6.125 12.371 1.951 1.00 81.44 552 GLU A C 1
ATOM 4302 O O . GLU A 1 552 ? 7.055 11.802 2.522 1.00 81.44 552 GLU A O 1
ATOM 4307 N N . THR A 1 553 ? 6.295 13.042 0.805 1.00 83.06 553 THR A N 1
ATOM 4308 C CA . THR A 1 553 ? 7.582 13.121 0.090 1.00 83.06 553 THR A CA 1
ATOM 4309 C C . THR A 1 553 ? 8.674 13.717 0.976 1.00 83.06 553 THR A C 1
ATOM 4311 O O . THR A 1 553 ? 9.771 13.161 1.069 1.00 83.06 553 THR A O 1
ATOM 4314 N N . LEU A 1 554 ? 8.371 14.817 1.673 1.00 88.38 554 LEU A N 1
ATOM 4315 C CA . LEU A 1 554 ? 9.303 15.478 2.592 1.00 88.38 554 LEU A CA 1
ATOM 4316 C C . LEU A 1 554 ? 9.700 14.559 3.756 1.00 88.38 554 LEU A C 1
ATOM 4318 O O . LEU A 1 554 ? 10.884 14.413 4.068 1.00 88.38 554 LEU A O 1
ATOM 4322 N N . SER A 1 555 ? 8.721 13.889 4.367 1.00 86.69 555 SER A N 1
ATOM 4323 C CA . SER A 1 555 ? 8.940 12.985 5.504 1.00 86.69 555 SER A CA 1
ATOM 4324 C C . SER A 1 555 ? 9.703 11.723 5.096 1.00 86.69 555 SER A C 1
ATOM 4326 O O . SER A 1 555 ? 10.628 11.303 5.794 1.00 86.69 555 SER A O 1
ATOM 4328 N N . ALA A 1 556 ? 9.367 11.139 3.943 1.00 84.12 556 ALA A N 1
ATOM 4329 C CA . ALA A 1 556 ? 10.047 9.977 3.380 1.00 84.12 556 ALA A CA 1
ATOM 4330 C C . ALA A 1 556 ? 11.500 10.303 3.008 1.00 84.12 556 ALA A C 1
ATOM 4332 O O . ALA A 1 556 ? 12.406 9.519 3.311 1.00 84.12 556 ALA A O 1
ATOM 4333 N N . PHE A 1 557 ? 11.739 11.476 2.413 1.00 90.44 557 PHE A N 1
ATOM 4334 C CA . PHE A 1 557 ? 13.085 11.972 2.146 1.00 90.44 557 PHE A CA 1
ATOM 4335 C C . PHE A 1 557 ? 13.882 12.126 3.443 1.00 90.44 557 PHE A C 1
ATOM 4337 O O . PHE A 1 557 ? 14.949 11.522 3.564 1.00 90.44 557 PHE A O 1
ATOM 4344 N N . ALA A 1 558 ? 13.344 12.847 4.434 1.00 90.44 558 ALA A N 1
ATOM 4345 C CA . ALA A 1 558 ? 13.992 13.080 5.725 1.00 90.44 558 ALA A CA 1
ATOM 4346 C C . ALA A 1 558 ? 14.340 11.765 6.447 1.00 90.44 558 ALA A C 1
ATOM 4348 O O . ALA A 1 558 ? 15.475 11.575 6.892 1.00 90.44 558 ALA A O 1
ATOM 4349 N N . GLY A 1 559 ? 13.398 10.818 6.501 1.00 88.12 559 GLY A N 1
ATOM 4350 C CA . GLY A 1 559 ? 13.629 9.487 7.066 1.00 88.12 559 GLY A CA 1
ATOM 4351 C C . GLY A 1 559 ? 14.739 8.725 6.332 1.00 88.12 559 GLY A C 1
ATOM 4352 O O . GLY A 1 559 ? 15.626 8.140 6.963 1.00 88.12 559 GLY A O 1
ATOM 4353 N N . ARG A 1 560 ? 14.755 8.784 4.992 1.00 89.38 560 ARG A N 1
ATOM 4354 C CA . ARG A 1 560 ? 15.795 8.150 4.169 1.00 89.38 560 ARG A CA 1
ATOM 4355 C C . ARG A 1 560 ? 17.168 8.767 4.416 1.00 89.38 560 ARG A C 1
ATOM 4357 O O . ARG A 1 560 ? 18.116 8.015 4.642 1.00 89.38 560 ARG A O 1
ATOM 4364 N N . VAL A 1 561 ? 17.302 10.091 4.421 1.00 93.50 561 VAL A N 1
ATOM 4365 C CA . VAL A 1 561 ? 18.606 10.740 4.632 1.00 93.50 561 VAL A CA 1
ATOM 4366 C C . VAL A 1 561 ? 19.111 10.573 6.074 1.00 93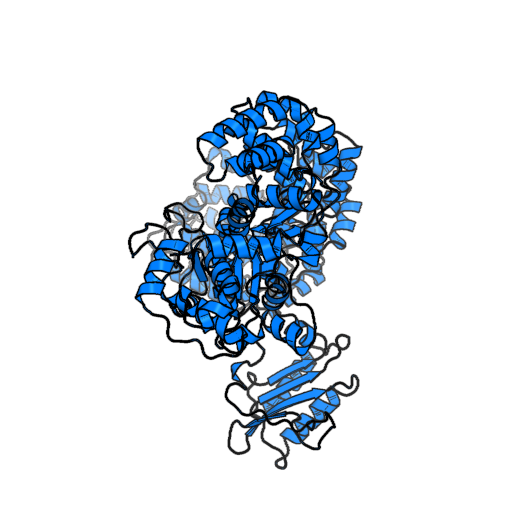.50 561 VAL A C 1
ATOM 4368 O O . VAL A 1 561 ? 20.304 10.342 6.270 1.00 93.50 561 VAL A O 1
ATOM 4371 N N . ARG A 1 562 ? 18.228 10.499 7.085 1.00 92.25 562 ARG A N 1
ATOM 4372 C CA . ARG A 1 562 ? 18.624 10.105 8.455 1.00 92.25 562 ARG A CA 1
ATOM 4373 C C . ARG A 1 562 ? 19.218 8.707 8.522 1.00 92.25 562 ARG A C 1
ATOM 4375 O O . ARG A 1 562 ? 20.219 8.509 9.205 1.00 92.25 562 ARG A O 1
ATOM 4382 N N . SER A 1 563 ? 18.662 7.749 7.778 1.00 90.94 563 SER A N 1
ATOM 4383 C CA . SER A 1 563 ? 19.232 6.394 7.700 1.00 90.94 563 SER A CA 1
ATOM 4384 C C . SER A 1 563 ? 20.639 6.365 7.079 1.00 90.94 563 SER A C 1
ATOM 4386 O O . SER A 1 563 ? 21.406 5.432 7.313 1.00 90.94 563 SER A O 1
ATOM 4388 N N . LEU A 1 564 ? 20.998 7.411 6.325 1.00 92.69 564 LEU A N 1
ATOM 4389 C CA . LEU A 1 564 ? 22.332 7.641 5.765 1.00 92.69 564 LEU A CA 1
ATOM 4390 C C . LEU A 1 564 ? 23.232 8.488 6.682 1.00 92.69 564 LEU A C 1
ATOM 4392 O O . LEU A 1 564 ? 24.332 8.848 6.274 1.00 92.69 564 LEU A O 1
ATOM 4396 N N . LYS A 1 565 ? 22.791 8.779 7.915 1.00 95.75 565 LYS A N 1
ATOM 4397 C CA . LYS A 1 565 ? 23.465 9.655 8.890 1.00 95.75 565 LYS A CA 1
ATOM 4398 C C . LYS A 1 565 ? 23.585 11.122 8.442 1.00 95.75 565 LYS A C 1
ATOM 4400 O O . LYS A 1 565 ? 24.486 11.818 8.896 1.00 95.75 565 LYS A O 1
ATOM 4405 N N . LEU A 1 566 ? 22.668 11.590 7.591 1.00 95.44 566 LEU A N 1
ATOM 4406 C CA . LEU A 1 566 ? 22.582 12.982 7.133 1.00 95.44 566 LEU A CA 1
ATOM 4407 C C . LEU A 1 566 ? 21.544 13.757 7.966 1.00 95.44 566 LEU A C 1
ATOM 4409 O O . LEU A 1 566 ? 20.423 14.027 7.524 1.00 95.44 566 LEU A O 1
ATOM 4413 N N . GLY A 1 567 ? 21.883 14.010 9.231 1.00 93.94 567 GLY A N 1
ATOM 4414 C CA . GLY A 1 567 ? 20.976 14.622 10.202 1.00 93.94 567 GLY A CA 1
ATOM 4415 C C . GLY A 1 567 ? 20.660 16.086 9.896 1.00 93.94 567 GLY A C 1
ATOM 4416 O O . GLY A 1 567 ? 19.498 16.476 9.972 1.00 93.94 567 GLY A O 1
ATOM 4417 N N . GLN A 1 568 ? 21.658 16.880 9.497 1.00 94.50 568 GLN A N 1
ATOM 4418 C CA . GLN A 1 568 ? 21.482 18.305 9.185 1.00 94.50 568 GLN A CA 1
ATOM 4419 C C . GLN A 1 568 ? 20.605 18.498 7.947 1.00 94.50 568 GLN A C 1
ATOM 4421 O O . GLN A 1 568 ? 19.754 19.380 7.917 1.00 94.50 568 GLN A O 1
ATOM 4426 N N . THR A 1 569 ? 20.762 17.638 6.944 1.00 94.31 569 THR A N 1
ATOM 4427 C CA . THR A 1 569 ? 19.949 17.620 5.724 1.00 94.31 569 THR A CA 1
ATOM 4428 C C . THR A 1 569 ? 18.498 17.267 6.037 1.00 94.31 569 THR A C 1
ATOM 4430 O O . THR A 1 569 ? 17.577 17.915 5.534 1.00 94.31 569 THR A O 1
ATOM 4433 N N . ALA A 1 570 ? 18.273 16.268 6.897 1.00 92.56 570 ALA A N 1
ATOM 4434 C CA . ALA A 1 570 ? 16.930 15.920 7.356 1.00 92.56 570 ALA A CA 1
ATOM 4435 C C . ALA A 1 570 ? 16.272 17.085 8.108 1.00 92.56 570 ALA A C 1
ATOM 4437 O O . ALA A 1 570 ? 15.118 17.420 7.847 1.00 92.56 570 ALA A O 1
ATOM 4438 N N . ASP A 1 571 ? 17.026 17.719 9.007 1.00 90.25 571 ASP A N 1
ATOM 4439 C CA . ASP A 1 571 ? 16.563 18.860 9.794 1.00 90.25 571 ASP A CA 1
ATOM 4440 C C . ASP A 1 571 ? 16.282 20.079 8.898 1.00 90.25 571 ASP A C 1
ATOM 4442 O O . ASP A 1 571 ? 15.278 20.753 9.096 1.00 90.25 571 ASP A O 1
ATOM 4446 N N . ALA A 1 572 ? 17.098 20.322 7.867 1.00 89.88 572 ALA A N 1
ATOM 4447 C CA . ALA A 1 572 ? 16.872 21.376 6.877 1.00 89.88 572 ALA A CA 1
ATOM 4448 C C . ALA A 1 572 ? 15.632 21.113 6.001 1.00 89.88 572 ALA A C 1
ATOM 4450 O O . ALA A 1 572 ? 14.920 22.052 5.650 1.00 89.88 572 ALA A O 1
ATOM 4451 N N . THR A 1 573 ? 15.338 19.845 5.687 1.00 87.81 573 THR A N 1
ATOM 4452 C CA . THR A 1 573 ? 14.128 19.452 4.934 1.00 87.81 573 THR A CA 1
ATOM 4453 C C . THR A 1 573 ? 12.857 19.809 5.704 1.00 87.81 573 THR A C 1
ATOM 4455 O O . THR A 1 573 ? 11.894 20.311 5.132 1.00 87.81 573 THR A O 1
ATOM 4458 N N . LEU A 1 574 ? 12.860 19.539 7.011 1.00 85.69 574 LEU A N 1
ATOM 4459 C CA . LEU A 1 574 ? 11.701 19.680 7.895 1.00 85.69 574 LEU A CA 1
ATOM 4460 C C . LEU A 1 574 ? 11.845 20.876 8.847 1.00 85.69 574 LEU A C 1
ATOM 4462 O O . LEU A 1 574 ? 11.302 20.865 9.952 1.00 85.69 574 LEU A O 1
ATOM 4466 N N . SER A 1 575 ? 12.619 21.890 8.455 1.00 83.06 575 SER A N 1
ATOM 4467 C CA . SER A 1 575 ? 12.942 23.010 9.334 1.00 83.06 575 SER A CA 1
ATOM 4468 C C . SER A 1 575 ? 11.709 23.870 9.599 1.00 83.06 575 SER A C 1
ATOM 4470 O O . SER A 1 575 ? 11.115 24.435 8.685 1.00 83.06 575 SER A O 1
ATOM 4472 N N . SER A 1 576 ? 11.363 24.026 10.878 1.00 74.44 576 SER A N 1
ATOM 4473 C CA . SER A 1 576 ? 10.362 24.994 11.348 1.00 74.44 576 SER A CA 1
ATOM 4474 C C . SER A 1 576 ? 10.980 26.326 11.797 1.00 74.44 576 SER A C 1
ATOM 4476 O O . SER A 1 576 ? 10.326 27.091 12.507 1.00 74.44 576 SER A O 1
ATOM 4478 N N . ALA A 1 577 ? 12.272 26.548 11.526 1.00 74.56 577 ALA A N 1
ATOM 4479 C CA . ALA A 1 577 ? 12.987 27.751 11.960 1.00 74.56 577 ALA A CA 1
ATOM 4480 C C . ALA A 1 577 ? 12.810 28.924 10.984 1.00 74.56 577 ALA A C 1
ATOM 4482 O O . ALA A 1 577 ? 12.825 30.075 11.411 1.00 74.56 577 ALA A O 1
ATOM 4483 N N . ASP A 1 578 ? 12.619 28.638 9.693 1.00 78.81 578 ASP A N 1
ATOM 4484 C CA . ASP A 1 578 ? 12.290 29.641 8.679 1.00 78.81 578 ASP A CA 1
ATOM 4485 C C . ASP A 1 578 ? 10.762 29.858 8.644 1.00 78.81 578 ASP A C 1
ATOM 4487 O O . ASP A 1 578 ? 10.028 28.904 8.366 1.00 78.81 578 ASP A O 1
ATOM 4491 N N . PRO A 1 579 ? 10.253 31.080 8.903 1.00 82.94 579 PRO A N 1
ATOM 4492 C CA . PRO A 1 579 ? 8.821 31.375 8.868 1.00 82.94 579 PRO A CA 1
ATOM 4493 C C . PRO A 1 579 ? 8.143 31.067 7.528 1.00 82.94 579 PRO A C 1
ATOM 4495 O O . PRO A 1 579 ? 6.980 30.658 7.509 1.00 82.94 579 PRO A O 1
ATOM 4498 N N . GLN A 1 580 ? 8.839 31.261 6.402 1.00 80.56 580 GLN A N 1
ATOM 4499 C CA . GLN A 1 580 ? 8.260 31.021 5.080 1.00 80.56 580 GLN A CA 1
ATOM 4500 C C . GLN A 1 580 ? 8.143 29.519 4.803 1.00 80.56 580 GLN A C 1
ATOM 4502 O O . GLN A 1 580 ? 7.083 29.054 4.376 1.00 80.56 580 GLN A O 1
ATOM 4507 N N . GLN A 1 581 ? 9.198 28.760 5.109 1.00 80.44 581 GLN A N 1
ATOM 4508 C CA . GLN A 1 581 ? 9.198 27.299 5.011 1.00 80.44 581 GLN A CA 1
ATOM 4509 C C . GLN A 1 581 ? 8.179 26.680 5.976 1.00 80.44 581 GLN A C 1
ATOM 4511 O O . GLN A 1 581 ? 7.430 25.784 5.588 1.00 80.44 581 GLN A O 1
ATOM 4516 N N . TRP A 1 582 ? 8.081 27.204 7.204 1.00 86.00 582 TRP A N 1
ATOM 4517 C CA . TRP A 1 582 ? 7.073 26.777 8.172 1.00 86.00 582 TRP A CA 1
ATOM 4518 C C . TRP A 1 582 ? 5.661 26.965 7.630 1.00 86.00 582 TRP A C 1
ATOM 4520 O O . TRP A 1 582 ? 4.877 26.031 7.691 1.00 86.00 582 TRP A O 1
ATOM 4530 N N . LYS A 1 583 ? 5.338 28.120 7.039 1.00 86.56 583 LYS A N 1
ATOM 4531 C CA . LYS A 1 583 ? 3.996 28.368 6.493 1.00 86.56 583 LYS A CA 1
ATOM 4532 C C . LYS A 1 583 ? 3.611 27.362 5.401 1.00 86.56 583 LYS A C 1
ATOM 4534 O O . LYS A 1 583 ? 2.459 26.937 5.336 1.00 86.56 583 LYS A O 1
ATOM 4539 N N . ALA A 1 584 ? 4.561 26.970 4.549 1.00 83.75 584 ALA A N 1
ATOM 4540 C CA . ALA A 1 584 ? 4.336 25.937 3.537 1.00 83.75 584 ALA A CA 1
ATOM 4541 C C . ALA A 1 584 ? 4.157 24.544 4.169 1.00 83.75 584 ALA A C 1
ATOM 4543 O O . ALA A 1 584 ? 3.220 23.826 3.822 1.00 83.75 584 ALA A O 1
ATOM 4544 N N . LEU A 1 585 ? 5.014 24.185 5.131 1.00 86.44 585 LEU A N 1
ATOM 4545 C CA . LEU A 1 585 ? 4.918 22.927 5.878 1.00 86.44 585 LEU A CA 1
ATOM 4546 C C . LEU A 1 585 ? 3.617 22.827 6.675 1.00 86.44 585 LEU A C 1
ATOM 4548 O O . LEU A 1 585 ? 2.985 21.777 6.664 1.00 86.44 585 LEU A O 1
ATOM 4552 N N . GLU A 1 586 ? 3.204 23.909 7.329 1.00 91.06 586 GLU A N 1
ATOM 4553 C CA . GLU A 1 586 ? 1.955 24.007 8.074 1.00 91.06 586 GLU A CA 1
ATOM 4554 C C . GLU A 1 586 ? 0.769 23.812 7.134 1.00 91.06 586 GLU A C 1
ATOM 4556 O O . GLU A 1 586 ? -0.081 22.976 7.413 1.00 91.06 586 GLU A O 1
ATOM 4561 N N . MET A 1 587 ? 0.742 24.477 5.975 1.00 88.06 587 MET A N 1
ATOM 4562 C CA . MET A 1 587 ? -0.318 24.264 4.985 1.00 88.06 587 MET A CA 1
ATOM 4563 C C . MET A 1 587 ? -0.392 22.801 4.524 1.00 88.06 587 MET A C 1
ATOM 4565 O O . MET A 1 587 ? -1.474 22.215 4.491 1.00 88.06 587 MET A O 1
ATOM 4569 N N . ASN A 1 588 ? 0.753 22.178 4.231 1.00 88.69 588 ASN A N 1
ATOM 4570 C CA . ASN A 1 588 ? 0.800 20.763 3.858 1.00 88.69 588 ASN A CA 1
ATOM 4571 C C . ASN A 1 588 ? 0.344 19.860 5.014 1.00 88.69 588 ASN A C 1
ATOM 4573 O O . ASN A 1 588 ? -0.379 18.896 4.790 1.00 88.69 588 ASN A O 1
ATOM 4577 N N . LEU A 1 589 ? 0.714 20.185 6.254 1.00 92.31 589 LEU A N 1
ATOM 4578 C CA . LEU A 1 589 ? 0.287 19.480 7.462 1.00 92.31 589 LEU A CA 1
ATOM 4579 C C . LEU A 1 589 ? -1.217 19.618 7.724 1.00 92.31 589 LEU A C 1
ATOM 4581 O O . LEU A 1 589 ? -1.844 18.661 8.176 1.00 92.31 589 LEU A O 1
ATOM 4585 N N . LEU A 1 590 ? -1.809 20.773 7.425 1.00 90.56 590 LEU A N 1
ATOM 4586 C CA . LEU A 1 590 ? -3.251 20.991 7.517 1.00 90.56 590 LEU A CA 1
ATOM 4587 C C . LEU A 1 590 ? -4.005 20.126 6.497 1.00 90.56 590 LEU A C 1
ATOM 4589 O O . LEU A 1 590 ? -5.021 19.533 6.847 1.00 90.56 590 LEU A O 1
ATOM 4593 N N . LEU A 1 591 ? -3.482 19.997 5.275 1.00 86.00 591 LEU A N 1
ATOM 4594 C CA . LEU A 1 591 ? -4.091 19.207 4.197 1.00 86.00 591 LEU A CA 1
ATOM 4595 C C . LEU A 1 591 ? -3.805 17.697 4.280 1.00 86.00 591 LEU A C 1
ATOM 4597 O O . LEU A 1 591 ? -4.542 16.907 3.693 1.00 86.00 591 LEU A O 1
ATOM 4601 N N . ALA A 1 592 ? -2.749 17.297 4.989 1.00 88.12 592 ALA A N 1
ATOM 4602 C CA . ALA A 1 592 ? -2.291 15.912 5.075 1.00 88.12 592 ALA A CA 1
ATOM 4603 C C . ALA A 1 592 ? -3.333 14.982 5.705 1.00 88.12 592 ALA A C 1
ATOM 4605 O O . ALA A 1 592 ? -4.104 15.416 6.555 1.00 88.12 592 ALA A O 1
ATOM 4606 N N . ARG A 1 593 ? -3.323 13.685 5.393 1.00 88.75 593 ARG A N 1
ATOM 4607 C CA . ARG A 1 593 ? -4.114 12.673 6.126 1.00 88.75 593 ARG A CA 1
ATOM 4608 C C . ARG A 1 593 ? -3.514 12.368 7.507 1.00 88.75 593 ARG A C 1
ATOM 4610 O O . ARG A 1 593 ? -2.413 12.813 7.837 1.00 88.75 593 ARG A O 1
ATOM 4617 N N . ALA A 1 594 ? -4.225 11.612 8.346 1.00 90.38 594 ALA A N 1
ATOM 4618 C CA . ALA A 1 594 ? -3.768 11.324 9.708 1.00 90.38 594 ALA A CA 1
ATOM 4619 C C . ALA A 1 594 ? -2.442 10.537 9.729 1.00 90.38 594 ALA A C 1
ATOM 4621 O O . ALA A 1 594 ? -1.537 10.859 10.503 1.00 90.38 594 ALA A O 1
ATOM 4622 N N . GLY A 1 595 ? -2.296 9.543 8.847 1.00 87.75 595 GLY A N 1
ATOM 4623 C CA . GLY A 1 595 ? -1.068 8.761 8.698 1.00 87.75 595 GLY A CA 1
ATOM 4624 C C . GLY A 1 595 ? 0.123 9.591 8.211 1.00 87.75 595 GLY A C 1
ATOM 4625 O O . GLY A 1 595 ? 1.239 9.429 8.709 1.00 87.75 595 GLY A O 1
ATOM 4626 N N . GLU A 1 596 ? -0.115 10.529 7.295 1.00 88.19 596 GLU A N 1
ATOM 4627 C CA . GLU A 1 596 ? 0.899 11.456 6.780 1.00 88.19 596 GLU A CA 1
ATOM 4628 C C . GLU A 1 596 ? 1.365 12.430 7.869 1.00 88.19 596 GLU A C 1
ATOM 4630 O O . GLU A 1 596 ? 2.569 12.577 8.090 1.00 88.19 596 GLU A O 1
ATOM 4635 N N . ALA A 1 597 ? 0.427 13.026 8.615 1.00 93.06 597 ALA A N 1
ATOM 4636 C CA . ALA A 1 597 ? 0.738 13.894 9.748 1.00 93.06 597 ALA A CA 1
ATOM 4637 C C . ALA A 1 597 ? 1.544 13.146 10.825 1.00 93.06 597 ALA A C 1
ATOM 4639 O O . ALA A 1 597 ? 2.546 13.655 11.327 1.00 93.06 597 ALA A O 1
ATOM 4640 N N . LEU A 1 598 ? 1.167 11.902 11.143 1.00 92.81 598 LEU A N 1
ATOM 4641 C CA . LEU A 1 598 ? 1.918 11.051 12.069 1.00 92.81 598 LEU A CA 1
ATOM 4642 C C . LEU A 1 598 ? 3.345 10.780 11.573 1.00 92.81 598 LEU A C 1
ATOM 4644 O O . LEU A 1 598 ? 4.293 10.841 12.360 1.00 92.81 598 LEU A O 1
ATOM 4648 N N . SER A 1 599 ? 3.504 10.456 10.287 1.00 86.62 599 SER A N 1
ATOM 4649 C CA . SER A 1 599 ? 4.815 10.230 9.670 1.00 86.62 599 SER A CA 1
ATOM 4650 C C . SER A 1 599 ? 5.687 11.481 9.759 1.00 86.62 599 SER A C 1
ATOM 4652 O O . SER A 1 599 ? 6.850 11.392 10.158 1.00 86.62 599 SER A O 1
ATOM 4654 N N . PHE A 1 600 ? 5.116 12.653 9.483 1.00 92.38 600 PHE A N 1
ATOM 4655 C CA . PHE A 1 600 ? 5.794 13.936 9.630 1.00 92.38 600 PHE A CA 1
ATOM 4656 C C . PHE A 1 600 ? 6.276 14.172 11.060 1.00 92.38 600 PHE A C 1
ATOM 4658 O O . PHE A 1 600 ? 7.470 14.385 11.280 1.00 92.38 600 PHE A O 1
ATOM 4665 N N . PHE A 1 601 ? 5.388 14.046 12.048 1.00 92.69 601 PHE A N 1
ATOM 4666 C CA . PHE A 1 601 ? 5.759 14.260 13.443 1.00 92.69 601 PHE A CA 1
ATOM 4667 C C . PHE A 1 601 ? 6.831 13.271 13.926 1.00 92.69 601 PHE A C 1
ATOM 4669 O O . PHE A 1 601 ? 7.763 13.670 14.618 1.00 92.69 601 PHE A O 1
ATOM 4676 N N . LYS A 1 602 ? 6.779 11.998 13.513 1.00 89.06 602 LYS A N 1
ATOM 4677 C CA . LYS A 1 602 ? 7.829 11.012 13.841 1.00 89.06 602 LYS A CA 1
ATOM 4678 C C . LYS A 1 602 ? 9.188 11.345 13.220 1.00 89.06 602 LYS A C 1
ATOM 4680 O O . LYS A 1 602 ? 10.217 10.924 13.748 1.00 89.06 602 LYS A O 1
ATOM 4685 N N . ASN A 1 603 ? 9.199 12.062 12.099 1.00 86.31 603 ASN A N 1
ATOM 4686 C CA . ASN A 1 603 ? 10.405 12.388 11.348 1.00 86.31 603 ASN A CA 1
ATOM 4687 C C . ASN A 1 603 ? 10.937 13.800 11.616 1.00 86.31 603 ASN A C 1
ATOM 4689 O O . ASN A 1 603 ? 12.001 14.127 11.106 1.00 86.31 603 ASN A O 1
ATOM 4693 N N . ILE A 1 604 ? 10.312 14.633 12.446 1.00 89.25 604 ILE A N 1
ATOM 4694 C CA . ILE A 1 604 ? 10.880 15.940 12.818 1.00 89.25 604 ILE A CA 1
ATOM 4695 C C . ILE A 1 604 ? 11.722 15.837 14.099 1.00 89.25 604 ILE A C 1
ATOM 4697 O O . ILE A 1 604 ? 11.555 14.912 14.889 1.00 89.25 604 ILE A O 1
ATOM 4701 N N . LYS A 1 605 ? 12.686 16.745 14.287 1.00 86.06 605 LYS A N 1
ATOM 4702 C CA . LYS A 1 605 ? 13.616 16.702 15.433 1.00 86.06 605 LYS A CA 1
ATOM 4703 C C . LYS A 1 605 ? 12.934 17.046 16.760 1.00 86.06 605 LYS A C 1
ATOM 4705 O O . LYS A 1 605 ? 13.151 16.362 17.753 1.00 86.06 605 LYS A O 1
ATOM 4710 N N . ASN A 1 606 ? 12.090 18.081 16.744 1.00 88.19 606 ASN A N 1
ATOM 4711 C CA . ASN A 1 606 ? 11.394 18.617 17.917 1.00 88.19 606 ASN A CA 1
ATOM 4712 C C . ASN A 1 606 ? 9.867 18.590 17.700 1.00 88.19 606 ASN A C 1
ATOM 4714 O O . ASN A 1 606 ? 9.251 19.643 17.523 1.00 88.19 606 ASN A O 1
ATOM 4718 N N . PRO A 1 607 ? 9.224 17.408 17.688 1.00 92.31 607 PRO A N 1
ATOM 4719 C CA . PRO A 1 607 ? 7.801 17.298 17.362 1.00 92.31 607 PRO A CA 1
ATOM 4720 C C . PRO A 1 607 ? 6.893 18.066 18.326 1.00 92.31 607 PRO A C 1
ATOM 4722 O O . PRO A 1 607 ? 5.886 18.610 17.889 1.00 92.31 607 PRO A O 1
ATOM 4725 N N . GLY A 1 608 ? 7.260 18.169 19.608 1.00 92.19 608 GLY A N 1
ATOM 4726 C CA . GLY A 1 608 ? 6.497 18.941 20.593 1.00 92.19 608 GLY A CA 1
ATOM 4727 C C . GLY A 1 608 ? 6.487 20.448 20.312 1.00 92.19 608 GLY A C 1
ATOM 4728 O O . GLY A 1 608 ? 5.436 21.073 20.406 1.00 92.19 608 GLY A O 1
ATOM 4729 N N . GLU A 1 609 ? 7.628 21.022 19.911 1.00 90.31 609 GLU A N 1
ATOM 4730 C CA . GLU A 1 609 ? 7.733 22.443 19.538 1.00 90.31 609 GLU A CA 1
ATOM 4731 C C . GLU A 1 609 ? 6.915 22.736 18.276 1.00 90.31 609 GLU A C 1
ATOM 4733 O O . GLU A 1 609 ? 6.194 23.726 18.203 1.00 90.31 609 GLU A O 1
ATOM 4738 N N . VAL A 1 610 ? 7.002 21.843 17.293 1.00 90.56 610 VAL A N 1
ATOM 4739 C CA . VAL A 1 610 ? 6.284 21.960 16.022 1.00 90.56 610 VAL A CA 1
ATOM 4740 C C . VAL A 1 610 ? 4.782 21.840 16.232 1.00 90.56 610 VAL A C 1
ATOM 4742 O O . VAL A 1 610 ? 4.033 22.679 15.747 1.00 90.56 610 VAL A O 1
ATOM 4745 N N . ALA A 1 611 ? 4.334 20.845 16.999 1.00 93.69 611 ALA A N 1
ATOM 4746 C CA . ALA A 1 611 ? 2.926 20.688 17.331 1.00 93.69 611 ALA A CA 1
ATOM 4747 C C . ALA A 1 611 ? 2.390 21.902 18.110 1.00 93.69 611 ALA A C 1
ATOM 4749 O O . ALA A 1 611 ? 1.285 22.353 17.838 1.00 93.69 611 ALA A O 1
ATOM 4750 N N . ALA A 1 612 ? 3.190 22.499 19.001 1.00 93.00 612 ALA A N 1
ATOM 4751 C CA . ALA A 1 612 ? 2.810 23.718 19.716 1.00 93.00 612 ALA A CA 1
ATOM 4752 C C . ALA A 1 612 ? 2.680 24.963 18.812 1.00 93.00 612 ALA A C 1
ATOM 4754 O O . ALA A 1 612 ? 2.009 25.917 19.203 1.00 93.00 612 ALA A O 1
ATOM 4755 N N . LYS A 1 613 ? 3.308 24.970 17.627 1.00 92.75 613 LYS A N 1
ATOM 4756 C CA . LYS A 1 613 ? 3.197 26.056 16.635 1.00 92.75 613 LYS A CA 1
ATOM 4757 C C . LYS A 1 613 ? 1.975 25.936 15.727 1.00 92.75 613 LYS A C 1
ATOM 4759 O O . LYS A 1 613 ? 1.632 26.923 15.087 1.00 92.75 613 LYS A O 1
ATOM 4764 N N . VAL A 1 614 ? 1.348 24.761 15.645 1.00 94.62 614 VAL A N 1
ATOM 4765 C CA . VAL A 1 614 ? 0.185 24.538 14.775 1.00 94.62 614 VAL A CA 1
ATOM 4766 C C . VAL A 1 614 ? -0.992 25.377 15.265 1.00 94.62 614 VAL A C 1
ATOM 4768 O O . VAL A 1 614 ? -1.422 25.249 16.414 1.00 94.62 614 VAL A O 1
ATOM 4771 N N . ASP A 1 615 ? -1.559 26.197 14.381 1.00 95.25 615 ASP A N 1
ATOM 4772 C CA . ASP A 1 615 ? -2.801 26.910 14.674 1.00 95.25 615 ASP A CA 1
ATOM 4773 C C . ASP A 1 615 ? -3.953 25.908 14.870 1.00 95.25 615 ASP A C 1
ATOM 4775 O O . ASP A 1 615 ? -4.444 25.285 13.925 1.00 95.25 615 ASP A O 1
ATOM 4779 N N . LEU A 1 616 ? -4.408 25.763 16.119 1.00 96.50 616 LEU A N 1
ATOM 4780 C CA . LEU A 1 616 ? -5.470 24.827 16.496 1.00 96.50 616 LEU A CA 1
ATOM 4781 C C . LEU A 1 616 ? -6.780 25.073 15.729 1.00 96.50 616 LEU A C 1
ATOM 4783 O O . LEU A 1 616 ? -7.495 24.125 15.410 1.00 96.50 616 LEU A O 1
ATOM 4787 N N . SER A 1 617 ? -7.115 26.329 15.427 1.00 96.62 617 SER A N 1
ATOM 4788 C CA . SER A 1 617 ? -8.361 26.664 14.734 1.00 96.62 617 SER A CA 1
ATOM 4789 C C . SER A 1 617 ? -8.319 26.245 13.264 1.00 96.62 617 SER A C 1
ATOM 4791 O O . SER A 1 617 ? -9.296 25.696 12.744 1.00 96.62 617 SER A O 1
ATOM 4793 N N . GLN A 1 618 ? -7.172 26.444 12.610 1.00 95.88 618 GLN A N 1
ATOM 4794 C CA . GLN A 1 618 ? -6.942 26.005 11.237 1.00 95.88 618 GLN A CA 1
ATOM 4795 C C . GLN A 1 618 ? -6.841 24.485 11.163 1.00 95.88 618 GLN A C 1
ATOM 4797 O O . GLN A 1 618 ? -7.466 23.886 10.289 1.00 95.88 618 GLN A O 1
ATOM 4802 N N . TRP A 1 619 ? -6.139 23.863 12.116 1.00 96.62 619 TRP A N 1
ATOM 4803 C CA . TRP A 1 619 ? -6.065 22.410 12.252 1.00 96.62 619 TRP A CA 1
ATOM 4804 C C . TRP A 1 619 ? -7.456 21.806 12.347 1.00 96.62 619 TRP A C 1
ATOM 4806 O O . TRP A 1 619 ? -7.808 20.963 11.526 1.00 96.62 619 TRP A O 1
ATOM 4816 N N . ASN A 1 620 ? -8.287 22.293 13.269 1.00 96.38 620 ASN A N 1
ATOM 4817 C CA . ASN A 1 620 ? -9.621 21.737 13.447 1.00 96.38 620 ASN A CA 1
ATOM 4818 C C . ASN A 1 620 ? -10.481 21.901 12.182 1.00 96.38 620 ASN A C 1
ATOM 4820 O O . ASN A 1 620 ? -11.140 20.960 11.742 1.00 96.38 620 ASN A O 1
ATOM 4824 N N . ARG A 1 621 ? -10.432 23.075 11.537 1.00 93.50 621 ARG A N 1
ATOM 4825 C CA . ARG A 1 621 ? -11.154 23.318 10.277 1.00 93.50 621 ARG A CA 1
ATOM 4826 C C . ARG A 1 621 ? -10.703 22.375 9.158 1.00 93.50 621 ARG A C 1
ATOM 4828 O O . ARG A 1 621 ? -11.542 21.842 8.432 1.00 93.50 621 ARG A O 1
ATOM 4835 N N . ALA A 1 622 ? -9.397 22.176 9.013 1.00 90.94 622 ALA A N 1
ATOM 4836 C CA . ALA A 1 622 ? -8.848 21.298 7.992 1.00 90.94 622 ALA A CA 1
ATOM 4837 C C . ALA A 1 622 ? -9.219 19.832 8.259 1.00 90.94 622 ALA A C 1
ATOM 4839 O O . ALA A 1 622 ? -9.649 19.131 7.347 1.00 90.94 622 ALA A O 1
ATOM 4840 N N . ARG A 1 623 ? -9.169 19.384 9.522 1.00 93.50 623 ARG A N 1
ATOM 4841 C CA . ARG A 1 623 ? -9.549 18.012 9.889 1.00 93.50 623 ARG A CA 1
ATOM 4842 C C . ARG A 1 623 ? -11.003 17.700 9.551 1.00 93.50 623 ARG A C 1
ATOM 4844 O O . ARG A 1 623 ? -11.228 16.690 8.896 1.00 93.50 623 ARG A O 1
ATOM 4851 N N . ARG A 1 624 ? -11.941 18.603 9.854 1.00 90.44 624 ARG A N 1
ATOM 4852 C CA . ARG A 1 624 ? -13.374 18.447 9.517 1.00 90.44 624 ARG A CA 1
ATOM 4853 C C . ARG A 1 624 ? -13.673 18.301 8.027 1.00 90.44 624 ARG A C 1
ATOM 4855 O O . ARG A 1 624 ? -14.716 17.780 7.657 1.00 90.44 624 ARG A O 1
ATOM 4862 N N . THR A 1 625 ? -12.803 18.828 7.170 1.00 83.38 625 THR A N 1
ATOM 4863 C CA . THR A 1 625 ? -13.010 18.835 5.710 1.00 83.38 625 THR A CA 1
ATOM 4864 C C . THR A 1 625 ? -12.154 17.805 4.982 1.00 83.38 625 THR A C 1
ATOM 4866 O O . THR A 1 625 ? -12.395 17.523 3.810 1.00 83.38 625 THR A O 1
ATOM 4869 N N . SER A 1 626 ? -11.170 17.222 5.668 1.00 83.62 626 SER A N 1
ATOM 4870 C CA . SER A 1 626 ? -10.313 16.173 5.125 1.00 83.62 626 SER A CA 1
ATOM 4871 C C . SER A 1 626 ? -11.052 14.842 4.946 1.00 83.62 626 SER A C 1
ATOM 4873 O O . SER A 1 626 ? -12.024 14.544 5.640 1.00 83.62 626 SER A O 1
ATOM 4875 N N . ALA A 1 627 ? -10.568 14.004 4.028 1.00 80.94 627 ALA A N 1
ATOM 4876 C CA . ALA A 1 627 ? -11.014 12.617 3.941 1.00 80.94 627 ALA A CA 1
ATOM 4877 C C . ALA A 1 627 ? -10.655 11.855 5.229 1.00 80.94 627 ALA A C 1
ATOM 4879 O O . ALA A 1 627 ? -9.565 12.033 5.781 1.00 80.94 627 ALA A O 1
ATOM 4880 N N . VAL A 1 628 ? -11.559 10.989 5.690 1.00 86.81 628 VAL A N 1
ATOM 4881 C CA . VAL A 1 628 ? -11.318 10.134 6.859 1.00 86.81 628 VAL A CA 1
ATOM 4882 C C . VAL A 1 628 ? -10.256 9.088 6.512 1.00 86.81 628 VAL A C 1
ATOM 4884 O O . VAL A 1 628 ? -10.348 8.405 5.493 1.00 86.81 628 VAL A O 1
ATOM 4887 N N . ASP A 1 629 ? -9.228 8.982 7.353 1.00 88.69 629 ASP A N 1
ATOM 4888 C CA . ASP A 1 629 ? -8.146 7.999 7.220 1.00 88.69 629 ASP A CA 1
ATOM 4889 C C . ASP A 1 629 ? -8.504 6.682 7.939 1.00 88.69 629 ASP A C 1
ATOM 4891 O O . ASP A 1 629 ? -9.549 6.569 8.580 1.00 88.69 629 ASP A O 1
ATOM 4895 N N . ARG A 1 630 ? -7.638 5.666 7.870 1.00 90.81 630 ARG A N 1
ATOM 4896 C CA . ARG A 1 630 ? -7.821 4.404 8.600 1.00 90.81 630 ARG A CA 1
ATOM 4897 C C . ARG A 1 630 ? -7.843 4.628 10.115 1.00 90.81 630 ARG A C 1
ATOM 4899 O O . ARG A 1 630 ? -7.059 5.421 10.641 1.00 90.81 630 ARG A O 1
ATOM 4906 N N . ALA A 1 631 ? -8.658 3.859 10.838 1.00 93.75 631 ALA A N 1
ATOM 4907 C CA . ALA A 1 631 ? -8.794 3.975 12.292 1.00 93.75 631 ALA A CA 1
ATOM 4908 C C . ALA A 1 631 ? -7.449 3.769 13.002 1.00 93.75 631 ALA A C 1
ATOM 4910 O O . ALA A 1 631 ? -7.091 4.539 13.889 1.00 93.75 631 ALA A O 1
ATOM 4911 N N . SER A 1 632 ? -6.649 2.797 12.559 1.00 90.19 632 SER A N 1
ATOM 4912 C CA . SER A 1 632 ? -5.297 2.572 13.088 1.00 90.19 632 SER A CA 1
ATOM 4913 C C . SER A 1 632 ? -4.352 3.769 12.889 1.00 90.19 632 SER A C 1
ATOM 4915 O O . SER A 1 632 ? -3.575 4.092 13.790 1.00 90.19 632 SER A O 1
ATOM 4917 N N . ALA A 1 633 ? -4.425 4.473 11.755 1.00 90.50 633 ALA A N 1
ATOM 4918 C CA . ALA A 1 633 ? -3.621 5.669 11.500 1.00 90.50 633 ALA A CA 1
ATOM 4919 C C . ALA A 1 633 ? -4.072 6.840 12.386 1.00 90.50 633 ALA A C 1
ATOM 4921 O O . ALA A 1 633 ? -3.246 7.456 13.066 1.00 90.50 633 ALA A O 1
ATOM 4922 N N . THR A 1 634 ? -5.385 7.085 12.452 1.00 96.69 634 THR A N 1
ATOM 4923 C CA . THR A 1 634 ? -5.995 8.102 13.322 1.00 96.69 634 THR A CA 1
ATOM 4924 C C . THR A 1 634 ? -5.664 7.847 14.790 1.00 96.69 634 THR A C 1
ATOM 4926 O O . THR A 1 634 ? -5.183 8.741 15.482 1.00 96.69 634 THR A O 1
ATOM 4929 N N . SER A 1 635 ? -5.828 6.611 15.259 1.00 96.56 635 SER A N 1
ATOM 4930 C CA . SER A 1 635 ? -5.524 6.201 16.630 1.00 96.56 635 SER A CA 1
ATOM 4931 C C . SER A 1 635 ? -4.049 6.403 16.984 1.00 96.56 635 SER A C 1
ATOM 4933 O O . SER A 1 635 ? -3.717 6.931 18.048 1.00 96.56 635 SER A O 1
ATOM 4935 N N . GLN A 1 636 ? -3.131 6.047 16.080 1.00 94.56 636 GLN A N 1
ATOM 4936 C CA . GLN A 1 636 ? -1.704 6.274 16.298 1.00 94.56 636 GLN A CA 1
ATOM 4937 C C . GLN A 1 636 ? -1.338 7.761 16.309 1.00 94.56 636 GLN A C 1
ATOM 4939 O O . GLN A 1 636 ? -0.509 8.152 17.132 1.00 94.56 636 GLN A O 1
ATOM 4944 N N . LEU A 1 637 ? -1.941 8.582 15.440 1.00 96.56 637 LEU A N 1
ATOM 4945 C CA . LEU A 1 637 ? -1.756 10.035 15.459 1.00 96.56 637 LEU A CA 1
ATOM 4946 C C . LEU A 1 637 ? -2.226 10.625 16.788 1.00 96.56 637 LEU A C 1
ATOM 4948 O O . LEU A 1 637 ? -1.468 11.340 17.438 1.00 96.56 637 LEU A O 1
ATOM 4952 N N . VAL A 1 638 ? -3.442 10.273 17.207 1.00 97.50 638 VAL A N 1
ATOM 4953 C CA . VAL A 1 638 ? -4.038 10.690 18.480 1.00 97.50 638 VAL A CA 1
ATOM 4954 C C . VAL A 1 638 ? -3.099 10.378 19.637 1.00 97.50 638 VAL A C 1
ATOM 4956 O O . VAL A 1 638 ? -2.672 11.286 20.347 1.00 97.50 638 VAL A O 1
ATOM 4959 N N . ARG A 1 639 ? -2.690 9.112 19.775 1.00 95.69 639 ARG A N 1
ATOM 4960 C CA . ARG A 1 639 ? -1.788 8.681 20.850 1.00 95.69 639 ARG A CA 1
ATOM 4961 C C . ARG A 1 639 ? -0.450 9.407 20.805 1.00 95.69 639 ARG A C 1
ATOM 4963 O O . ARG A 1 639 ? 0.112 9.727 21.847 1.00 95.69 639 ARG A O 1
ATOM 4970 N N . TYR A 1 640 ? 0.086 9.633 19.608 1.00 96.31 640 TYR A N 1
ATOM 4971 C CA . TYR A 1 640 ? 1.353 10.333 19.447 1.00 96.31 640 TYR A CA 1
ATOM 4972 C C . TYR A 1 640 ? 1.245 11.790 19.912 1.00 96.31 640 TYR A C 1
ATOM 4974 O O . TYR A 1 640 ? 2.091 12.239 20.677 1.00 96.31 640 TYR A O 1
ATOM 4982 N N . LEU A 1 641 ? 0.183 12.501 19.523 1.00 97.00 641 LEU A N 1
ATOM 4983 C CA . LEU A 1 641 ? -0.069 13.882 19.944 1.00 97.00 641 LEU A CA 1
ATOM 4984 C C . LEU A 1 641 ? -0.334 13.991 21.451 1.00 97.00 641 LEU A C 1
ATOM 4986 O O . LEU A 1 641 ? 0.204 14.884 22.100 1.00 97.00 641 LEU A O 1
ATOM 4990 N N . GLU A 1 642 ? -1.095 13.064 22.034 1.00 95.25 642 GLU A N 1
ATOM 4991 C CA . GLU A 1 642 ? -1.305 13.012 23.485 1.00 95.25 642 GLU A CA 1
ATOM 4992 C C . GLU A 1 642 ? 0.004 12.789 24.252 1.00 95.25 642 GLU A C 1
ATOM 4994 O O . GLU A 1 642 ? 0.245 13.462 25.250 1.00 95.25 642 GLU A O 1
ATOM 4999 N N . ASN A 1 643 ? 0.889 11.917 23.758 1.00 94.69 643 ASN A N 1
ATOM 5000 C CA . ASN A 1 643 ? 2.209 11.697 24.360 1.00 94.69 643 ASN A CA 1
ATOM 5001 C C . ASN A 1 643 ? 3.121 12.935 24.278 1.00 94.69 643 ASN A C 1
ATOM 5003 O O . ASN A 1 643 ? 4.061 13.051 25.061 1.00 94.69 643 ASN A O 1
ATOM 5007 N N . LEU A 1 644 ? 2.854 13.857 23.349 1.00 94.75 644 LEU A N 1
ATOM 5008 C CA . LEU A 1 644 ? 3.512 15.166 23.278 1.00 94.75 644 LEU A CA 1
ATOM 5009 C C . LEU A 1 644 ? 2.843 16.227 24.172 1.00 94.75 644 LEU A C 1
ATOM 5011 O O . LEU A 1 644 ? 3.258 17.384 24.146 1.00 94.75 644 LEU A O 1
ATOM 5015 N N . GLY A 1 645 ? 1.790 15.873 24.915 1.00 95.94 645 GLY A N 1
ATOM 5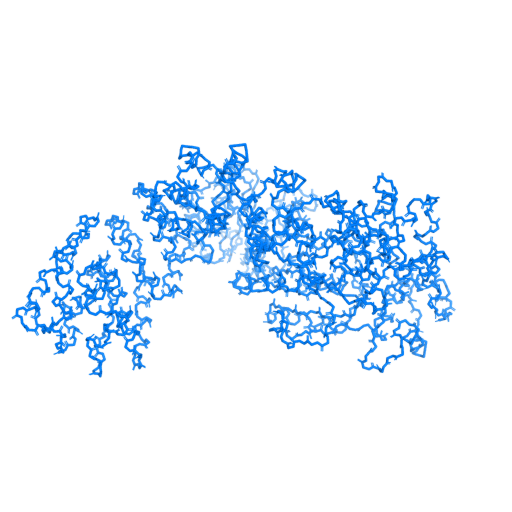016 C CA . GLY A 1 645 ? 0.974 16.809 25.696 1.00 95.94 645 GLY A CA 1
ATOM 5017 C C . GLY A 1 645 ? 0.007 17.652 24.854 1.00 95.94 645 GLY A C 1
ATOM 5018 O O . GLY A 1 645 ? -0.593 18.598 25.358 1.00 95.94 645 GLY A O 1
ATOM 5019 N N . GLN A 1 646 ? -0.176 17.325 23.571 1.00 96.38 646 GLN A N 1
ATOM 5020 C CA . GLN A 1 646 ? -0.973 18.096 22.612 1.00 96.38 646 GLN A CA 1
ATOM 5021 C C . GLN A 1 646 ? -2.395 17.542 22.473 1.00 96.38 646 GLN A C 1
ATOM 5023 O O . GLN A 1 646 ? -2.891 17.291 21.373 1.00 96.38 646 GLN A O 1
ATOM 5028 N N . HIS A 1 647 ? -3.080 17.367 23.608 1.00 96.00 647 HIS A N 1
ATOM 5029 C CA . HIS A 1 647 ? -4.416 16.761 23.664 1.00 96.00 647 HIS A CA 1
ATOM 5030 C C . HIS A 1 647 ? -5.426 17.459 22.743 1.00 96.00 647 HIS A C 1
ATOM 5032 O O . HIS A 1 647 ? -6.218 16.794 22.082 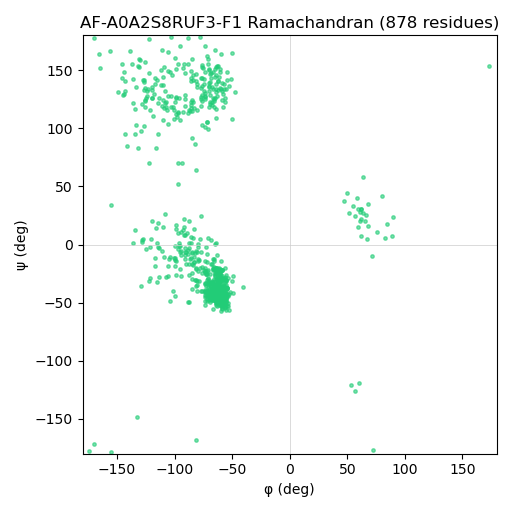1.00 96.00 647 HIS A O 1
ATOM 5038 N N . ARG A 1 648 ? -5.364 18.791 22.624 1.00 97.31 648 ARG A N 1
ATOM 5039 C CA . ARG A 1 648 ? -6.288 19.565 21.777 1.00 97.31 648 ARG A CA 1
ATOM 5040 C C . ARG A 1 648 ? -6.164 19.231 20.288 1.00 97.31 648 ARG A C 1
ATOM 5042 O O . ARG A 1 648 ? -7.181 19.151 19.613 1.00 97.31 648 ARG A O 1
ATOM 5049 N N . LEU A 1 649 ? -4.952 18.971 19.791 1.00 97.19 649 LEU A N 1
ATOM 5050 C CA . LEU A 1 649 ? -4.741 18.587 18.389 1.00 97.19 649 LEU A CA 1
ATOM 5051 C C . LEU A 1 649 ? -5.240 17.166 18.088 1.00 97.19 649 LEU A C 1
ATOM 5053 O O . LEU A 1 649 ? -5.540 16.858 16.937 1.00 97.19 649 LEU A O 1
ATOM 5057 N N . SER A 1 650 ? -5.345 16.306 19.105 1.00 97.31 650 SER A N 1
ATOM 5058 C CA . SER A 1 650 ? -5.837 14.932 18.948 1.00 97.31 650 SER A CA 1
ATOM 5059 C C . SER A 1 650 ? -7.366 14.820 18.862 1.00 97.31 650 SER A C 1
ATOM 5061 O O . SER A 1 650 ? -7.867 13.854 18.293 1.00 97.31 650 SER A O 1
ATOM 5063 N N . GLN A 1 651 ? -8.104 15.811 19.379 1.00 97.69 651 GLN A N 1
ATOM 5064 C CA . GLN A 1 651 ? -9.567 15.756 19.507 1.00 97.69 651 GLN A CA 1
ATOM 5065 C C . GLN A 1 651 ? -10.277 15.746 18.153 1.00 97.69 651 GLN A C 1
ATOM 5067 O O . GLN A 1 651 ? -11.038 14.828 17.864 1.00 97.69 651 GLN A O 1
ATOM 5072 N N . GLU A 1 652 ? -10.010 16.740 17.305 1.00 97.50 652 GLU A N 1
ATOM 5073 C CA . GLU A 1 652 ? -10.741 16.894 16.044 1.00 97.50 652 GLU A CA 1
ATOM 5074 C C . GLU A 1 652 ? -10.512 15.746 15.042 1.00 97.50 652 GLU A C 1
ATOM 5076 O O . GLU A 1 652 ? -11.495 15.267 14.486 1.00 97.50 652 GLU A O 1
ATOM 5081 N N . PRO A 1 653 ? -9.283 15.224 14.823 1.00 97.25 653 PRO A N 1
ATOM 5082 C CA . PRO A 1 653 ? -9.096 14.033 13.989 1.00 97.25 653 PRO A CA 1
ATOM 5083 C C . PRO A 1 653 ? -9.913 12.828 14.478 1.00 97.25 653 PRO A C 1
ATOM 5085 O O . PRO A 1 653 ? -10.430 12.061 13.668 1.00 97.25 653 PRO A O 1
ATOM 5088 N N . ALA A 1 654 ? -10.026 12.657 15.799 1.00 98.19 654 ALA A N 1
ATOM 5089 C CA . ALA A 1 654 ? -10.780 11.566 16.396 1.00 98.19 654 ALA A CA 1
ATOM 5090 C C . ALA A 1 654 ? -12.297 11.772 16.271 1.00 98.19 654 ALA A C 1
ATOM 5092 O O . ALA A 1 654 ? -13.006 10.838 15.906 1.00 98.19 654 ALA A O 1
ATOM 5093 N N . LEU A 1 655 ? -12.789 12.990 16.523 1.00 98.00 655 LEU A N 1
ATOM 5094 C CA . LEU A 1 655 ? -14.199 13.347 16.359 1.00 98.00 655 LEU A CA 1
ATOM 5095 C C . LEU A 1 655 ? -14.645 13.188 14.903 1.00 98.00 655 LEU A C 1
ATOM 5097 O O . LEU A 1 655 ? -15.621 12.490 14.636 1.00 98.00 655 LEU A O 1
ATOM 5101 N N . HIS A 1 656 ? -13.869 13.742 13.968 1.00 96.56 656 HIS A N 1
ATOM 5102 C CA . HIS A 1 656 ? -14.134 13.644 12.533 1.00 96.56 656 HIS A CA 1
ATOM 5103 C C . HIS A 1 656 ? -14.226 12.191 12.058 1.00 96.56 656 HIS A C 1
ATOM 5105 O O . HIS A 1 656 ? -15.086 11.856 11.245 1.00 96.56 656 HIS A O 1
ATOM 5111 N N . PHE A 1 657 ? -13.374 11.310 12.598 1.00 97.69 657 PHE A N 1
ATOM 5112 C CA . PHE A 1 657 ? -13.455 9.877 12.324 1.00 97.69 657 PHE A CA 1
ATOM 5113 C C . PHE A 1 657 ? -14.797 9.291 12.782 1.00 97.69 657 PHE A C 1
ATOM 5115 O O . PHE A 1 657 ? -15.455 8.610 12.004 1.00 97.69 657 PHE A O 1
ATOM 5122 N N . LEU A 1 658 ? -15.234 9.562 14.016 1.00 97.88 658 LEU A N 1
ATOM 5123 C CA . LEU A 1 658 ? -16.494 9.010 14.534 1.00 97.88 658 LEU A CA 1
ATOM 5124 C C . LEU A 1 658 ? -17.720 9.488 13.745 1.00 97.88 658 LEU A C 1
ATOM 5126 O O . LEU A 1 658 ? -18.648 8.709 13.531 1.00 97.88 658 LEU A O 1
ATOM 5130 N N . GLU A 1 659 ? -17.714 10.742 13.294 1.00 95.94 659 GLU A N 1
ATOM 5131 C CA . GLU A 1 659 ? -18.823 11.341 12.546 1.00 95.94 659 GLU A CA 1
ATOM 5132 C C . GLU A 1 659 ? -18.910 10.821 11.101 1.00 95.94 659 GLU A C 1
ATOM 5134 O O . GLU A 1 659 ? -20.007 10.545 10.608 1.00 95.94 659 GLU A O 1
ATOM 5139 N N . ASN A 1 660 ? -17.764 10.647 10.430 1.00 90.00 660 ASN A N 1
ATOM 5140 C CA . ASN A 1 660 ? -17.713 10.520 8.968 1.00 90.00 660 ASN A CA 1
ATOM 5141 C C . ASN A 1 660 ? -17.102 9.211 8.436 1.00 90.00 660 ASN A C 1
ATOM 5143 O O . ASN A 1 660 ? -16.929 9.086 7.223 1.00 90.00 660 ASN A O 1
ATOM 5147 N N . PHE A 1 661 ? -16.751 8.240 9.287 1.00 92.19 661 PHE A N 1
ATOM 5148 C CA . PHE A 1 661 ? -16.136 6.992 8.813 1.00 92.19 661 PHE A CA 1
ATOM 5149 C C . PHE A 1 661 ? -17.023 6.190 7.841 1.00 92.19 661 PHE A C 1
ATOM 5151 O O . PHE A 1 661 ? -18.255 6.166 7.939 1.00 92.19 661 PHE A O 1
ATOM 5158 N N . SER A 1 662 ? -16.358 5.444 6.958 1.00 83.44 662 SER A N 1
ATOM 5159 C CA . SER A 1 662 ? -16.888 4.286 6.239 1.00 83.44 662 SER A CA 1
ATOM 5160 C C . SER A 1 662 ? -16.316 2.984 6.816 1.00 83.44 662 SER A C 1
ATOM 5162 O O . SER A 1 662 ? -15.323 2.986 7.549 1.00 83.44 662 SER A O 1
ATOM 5164 N N . LEU A 1 663 ? -16.912 1.837 6.471 1.00 78.50 663 LEU A N 1
ATOM 5165 C CA . LEU A 1 663 ? -16.401 0.533 6.914 1.00 78.50 663 LEU A CA 1
ATOM 5166 C C . LEU A 1 663 ? -14.972 0.255 6.419 1.00 78.50 663 LEU A C 1
ATOM 5168 O O . LEU A 1 663 ? -14.197 -0.377 7.137 1.00 78.50 663 LEU A O 1
ATOM 5172 N N . ASP A 1 664 ? -14.587 0.795 5.262 1.00 72.31 664 ASP A N 1
ATOM 5173 C CA . ASP A 1 664 ? -13.229 0.662 4.722 1.00 72.31 664 ASP A CA 1
ATOM 5174 C C . ASP A 1 664 ? -12.192 1.347 5.617 1.00 72.31 664 ASP A C 1
ATOM 5176 O O . ASP A 1 664 ? -11.066 0.867 5.766 1.00 72.31 664 ASP A O 1
ATOM 5180 N N . ASN A 1 665 ? -12.574 2.425 6.312 1.00 87.56 665 ASN A N 1
ATOM 5181 C CA . ASN A 1 665 ? -11.689 3.079 7.272 1.00 87.56 665 ASN A CA 1
ATOM 5182 C C . ASN A 1 665 ? -11.365 2.187 8.482 1.00 87.56 665 ASN A C 1
ATOM 5184 O O . ASN A 1 665 ? -10.354 2.403 9.150 1.00 87.56 665 ASN A O 1
ATOM 5188 N N . LEU A 1 666 ? -12.180 1.173 8.775 1.00 84.69 666 LEU A N 1
ATOM 5189 C CA . LEU A 1 666 ? -11.954 0.234 9.880 1.00 84.69 666 LEU A CA 1
ATOM 5190 C C . LEU A 1 666 ? -11.088 -0.957 9.480 1.00 84.69 666 LEU A C 1
ATOM 5192 O O . LEU A 1 666 ? -10.765 -1.814 10.308 1.00 84.69 666 LEU A O 1
ATOM 5196 N N . HIS A 1 667 ? -10.712 -1.039 8.211 1.00 75.50 667 HIS A N 1
ATOM 5197 C CA . HIS A 1 667 ? -9.927 -2.138 7.705 1.00 75.50 667 HIS A CA 1
ATOM 5198 C C . HIS A 1 667 ? -8.580 -2.249 8.446 1.00 75.50 667 HIS A C 1
ATOM 5200 O O . HIS A 1 667 ? -7.868 -1.260 8.649 1.00 75.50 667 HIS A O 1
ATOM 5206 N N . ALA A 1 668 ? -8.245 -3.472 8.875 1.00 75.75 668 ALA A N 1
ATOM 5207 C CA . ALA A 1 668 ? -7.071 -3.792 9.696 1.00 75.75 668 ALA A CA 1
ATOM 5208 C C . ALA A 1 668 ? -6.992 -3.077 11.061 1.00 75.75 668 ALA A C 1
ATOM 5210 O O . ALA A 1 668 ? -5.917 -3.045 11.661 1.00 75.75 668 ALA A O 1
ATOM 5211 N N . SER A 1 669 ? -8.095 -2.493 11.529 1.00 85.19 669 SER A N 1
ATOM 5212 C CA . SER A 1 669 ? -8.171 -1.834 12.833 1.00 85.19 669 SER A CA 1
ATOM 5213 C C . SER A 1 669 ? -8.763 -2.775 13.878 1.00 85.19 669 SER A C 1
ATOM 5215 O O . SER A 1 669 ? -9.501 -3.701 13.539 1.00 85.19 669 SER A O 1
ATOM 5217 N N . ASP A 1 670 ? -8.445 -2.539 15.147 1.00 89.56 670 ASP A N 1
ATOM 5218 C CA . ASP A 1 670 ? -8.952 -3.339 16.264 1.00 89.56 670 ASP A CA 1
ATOM 5219 C C . ASP A 1 670 ? -9.712 -2.501 17.309 1.00 89.56 670 ASP A C 1
ATOM 5221 O O . ASP A 1 670 ? -9.821 -1.277 17.211 1.00 89.56 670 ASP A O 1
ATOM 5225 N N . LEU A 1 671 ? -10.270 -3.156 18.335 1.00 94.25 671 LEU A N 1
ATOM 5226 C CA . LEU A 1 671 ? -10.980 -2.456 19.418 1.00 94.25 671 LEU A CA 1
ATOM 5227 C C . LEU A 1 671 ? -10.075 -1.490 20.195 1.00 94.25 671 LEU A C 1
ATOM 5229 O O . LEU A 1 671 ? -10.554 -0.491 20.732 1.00 94.25 671 LEU A O 1
ATOM 5233 N N . GLY A 1 672 ? -8.770 -1.762 20.252 1.00 93.00 672 GLY A N 1
ATOM 5234 C CA . GLY A 1 672 ? -7.789 -0.865 20.847 1.00 93.00 672 GLY A CA 1
ATOM 5235 C C . GLY A 1 672 ? -7.698 0.448 20.072 1.00 93.00 672 GLY A C 1
ATOM 5236 O O . GLY A 1 672 ? -7.687 1.516 20.687 1.00 93.00 672 GLY A O 1
ATOM 5237 N N . ASP A 1 673 ? -7.716 0.396 18.742 1.00 94.81 673 ASP A N 1
ATOM 5238 C CA . ASP A 1 673 ? -7.743 1.598 17.908 1.00 94.81 673 ASP A CA 1
ATOM 5239 C C . ASP A 1 673 ? -8.993 2.445 18.177 1.00 94.81 673 ASP A C 1
ATOM 5241 O O . ASP A 1 673 ? -8.866 3.632 18.495 1.00 94.81 673 ASP A O 1
ATOM 5245 N N . ILE A 1 674 ? -10.174 1.818 18.147 1.00 97.38 674 ILE A N 1
ATOM 5246 C CA . ILE A 1 674 ? -11.471 2.479 18.373 1.00 97.38 674 ILE A CA 1
ATOM 5247 C C . ILE A 1 674 ? -11.560 3.080 19.774 1.00 97.38 674 ILE A C 1
ATOM 5249 O O . ILE A 1 674 ? -11.991 4.220 19.935 1.00 97.38 674 ILE A O 1
ATOM 5253 N N . SER A 1 675 ? -11.098 2.352 20.791 1.00 96.31 675 SER A N 1
ATOM 5254 C CA . SER A 1 675 ? -11.104 2.841 22.172 1.00 96.31 675 SER A CA 1
ATOM 5255 C C . SER A 1 675 ? -10.289 4.124 22.356 1.00 96.31 675 SER A C 1
ATOM 5257 O O . SER A 1 675 ? -10.735 5.040 23.048 1.00 96.31 675 SER A O 1
ATOM 5259 N N . ASN A 1 676 ? -9.144 4.242 21.679 1.00 95.88 676 ASN A N 1
ATOM 5260 C CA . ASN A 1 676 ? -8.322 5.451 21.704 1.00 95.88 676 ASN A CA 1
ATOM 5261 C C . ASN A 1 676 ? -8.968 6.620 20.957 1.00 95.88 676 ASN A C 1
ATOM 5263 O O . ASN A 1 676 ? -8.910 7.744 21.451 1.00 95.88 676 ASN A O 1
ATOM 5267 N N . ILE A 1 677 ? -9.600 6.361 19.808 1.00 98.06 677 ILE A N 1
ATOM 5268 C CA . ILE A 1 677 ? -10.339 7.386 19.058 1.00 98.06 677 ILE A CA 1
ATOM 5269 C C . ILE A 1 677 ? -11.482 7.931 19.919 1.00 98.06 677 ILE A C 1
ATOM 5271 O O . ILE A 1 677 ? -11.554 9.134 20.147 1.00 98.06 677 ILE A O 1
ATOM 5275 N N . ILE A 1 678 ? -12.322 7.058 20.481 1.00 97.50 678 ILE A N 1
ATOM 5276 C CA . ILE A 1 678 ? -13.452 7.468 21.328 1.00 97.50 678 ILE A CA 1
ATOM 5277 C C . ILE A 1 678 ? -12.977 8.265 22.544 1.00 97.50 678 ILE A C 1
ATOM 5279 O O . ILE A 1 678 ? -13.550 9.308 22.858 1.00 97.50 678 ILE A O 1
ATOM 5283 N N . ARG A 1 679 ? -11.910 7.807 23.209 1.00 95.56 679 ARG A N 1
ATOM 5284 C CA . ARG A 1 679 ? -11.336 8.499 24.369 1.00 95.56 679 ARG A CA 1
ATOM 5285 C C . ARG A 1 679 ? -10.863 9.912 24.026 1.00 95.56 679 ARG A C 1
ATOM 5287 O O . ARG A 1 679 ? -11.073 10.817 24.824 1.00 95.56 679 ARG A O 1
ATOM 5294 N N . ALA A 1 680 ? -10.224 10.100 22.875 1.00 96.88 680 ALA A N 1
ATOM 5295 C CA . ALA A 1 680 ? -9.687 11.399 22.486 1.00 96.88 680 ALA A CA 1
ATOM 5296 C C . ALA A 1 680 ? -10.742 12.348 21.906 1.00 96.88 680 ALA A C 1
ATOM 5298 O O . ALA A 1 680 ? -10.629 13.557 22.092 1.00 96.88 680 ALA A O 1
ATOM 5299 N N . ALA A 1 681 ? -11.765 11.822 21.227 1.00 97.19 681 ALA A N 1
ATOM 5300 C CA . ALA A 1 681 ? -12.747 12.623 20.502 1.00 97.19 681 ALA A CA 1
ATOM 5301 C C . ALA A 1 681 ? -13.579 13.549 21.401 1.00 97.19 681 ALA A C 1
ATOM 5303 O O . ALA A 1 681 ? -13.988 14.613 20.948 1.00 97.19 681 ALA A O 1
ATOM 5304 N N . HIS A 1 682 ? -13.851 13.148 22.652 1.00 94.31 682 HIS A N 1
ATOM 5305 C CA . HIS A 1 682 ? -14.849 13.800 23.518 1.00 94.31 682 HIS A CA 1
ATOM 5306 C C . HIS A 1 682 ? -16.187 14.046 22.791 1.00 94.31 682 HIS A C 1
ATOM 5308 O O . HIS A 1 682 ? -16.828 15.083 22.964 1.00 94.31 682 HIS A O 1
ATOM 5314 N N . ALA A 1 683 ? -16.579 13.097 21.938 1.00 96.38 683 ALA A N 1
ATOM 5315 C CA . ALA A 1 683 ? -17.758 13.223 21.099 1.00 96.38 683 ALA A CA 1
ATOM 5316 C C . ALA A 1 683 ? -19.051 13.203 21.938 1.00 96.38 683 ALA A C 1
ATOM 5318 O O . ALA A 1 683 ? -19.106 12.500 22.955 1.00 96.38 683 ALA A O 1
ATOM 5319 N N . PRO A 1 684 ? -20.106 13.924 21.512 1.00 96.88 684 PRO A N 1
ATOM 5320 C CA . PRO A 1 684 ? -21.432 13.789 22.103 1.00 96.88 684 PRO A CA 1
ATOM 5321 C C . PRO A 1 684 ? -21.915 12.335 22.082 1.00 96.88 684 PRO A C 1
ATOM 5323 O O . PRO A 1 684 ? -21.618 11.582 21.152 1.00 96.88 684 PRO A O 1
ATOM 5326 N N . GLU A 1 685 ? -22.708 11.950 23.082 1.00 95.94 685 GLU A N 1
ATOM 5327 C CA . GLU A 1 685 ? -23.211 10.577 23.230 1.00 95.94 685 GLU A CA 1
ATOM 5328 C C . GLU A 1 685 ? -23.951 10.078 21.974 1.00 95.94 685 GLU A C 1
ATOM 5330 O O . GLU A 1 685 ? -23.813 8.922 21.579 1.00 95.94 685 GLU A O 1
ATOM 5335 N N . GLU A 1 686 ? -24.703 10.959 21.313 1.00 96.94 686 GLU A N 1
ATOM 5336 C CA . GLU A 1 686 ? -25.422 10.660 20.073 1.00 96.94 686 GLU A CA 1
ATOM 5337 C C . GLU A 1 686 ? -24.481 10.207 18.947 1.00 96.94 686 GLU A C 1
ATOM 5339 O O . GLU A 1 686 ? -24.727 9.178 18.320 1.00 96.94 686 GLU A O 1
ATOM 5344 N N . VAL A 1 687 ? -23.355 10.903 18.753 1.00 96.94 687 VAL A N 1
ATOM 5345 C CA . VAL A 1 687 ? -22.354 10.562 17.728 1.00 96.94 687 VAL A CA 1
ATOM 5346 C C . VAL A 1 687 ? -21.759 9.181 18.000 1.00 96.94 687 VAL A C 1
ATOM 5348 O O . VAL A 1 687 ? -21.670 8.349 17.098 1.00 96.94 687 VAL A O 1
ATOM 5351 N N . VAL A 1 688 ? -21.397 8.901 19.256 1.00 97.88 688 VAL A N 1
ATOM 5352 C CA . VAL A 1 688 ? -20.811 7.608 19.647 1.00 97.88 688 VAL A CA 1
ATOM 5353 C C . VAL A 1 688 ? -21.825 6.464 19.504 1.00 97.88 688 VAL A C 1
ATOM 5355 O O . VAL A 1 688 ? -21.464 5.366 19.082 1.00 97.88 688 VAL A O 1
ATOM 5358 N N . SER A 1 689 ? -23.100 6.713 19.802 1.00 96.81 689 SER A N 1
ATOM 5359 C CA . SER A 1 689 ? -24.172 5.723 19.642 1.00 96.81 689 SER A CA 1
ATOM 5360 C C . SER A 1 689 ? -24.472 5.419 18.169 1.00 96.81 689 SER A C 1
ATOM 5362 O O . SER A 1 689 ? -24.563 4.248 17.792 1.00 96.81 689 SER A O 1
ATOM 5364 N N . ILE A 1 690 ? -24.526 6.438 17.301 1.00 94.50 690 ILE A N 1
ATOM 5365 C CA . ILE A 1 690 ? -24.647 6.250 15.844 1.00 94.50 690 ILE A CA 1
ATOM 5366 C C . ILE A 1 690 ? -23.452 5.451 15.311 1.00 94.50 690 ILE A C 1
ATOM 5368 O O . ILE A 1 690 ? -23.627 4.519 14.524 1.00 94.50 690 ILE A O 1
ATOM 5372 N N . PHE A 1 691 ? -22.242 5.783 15.769 1.00 97.31 691 PHE A N 1
ATOM 5373 C CA . PHE A 1 691 ? -21.020 5.075 15.405 1.00 97.31 691 PHE A CA 1
ATOM 5374 C C . PHE A 1 691 ? -21.114 3.576 15.733 1.00 97.31 691 PHE A C 1
ATOM 5376 O O . PHE A 1 691 ? -20.976 2.743 14.837 1.00 97.31 691 PHE A O 1
ATOM 5383 N N . PHE A 1 692 ? -21.425 3.208 16.981 1.00 97.44 692 PHE A N 1
ATOM 5384 C CA . PHE A 1 692 ? -21.543 1.796 17.364 1.00 97.44 692 PHE A CA 1
ATOM 5385 C C . PHE A 1 692 ? -22.726 1.078 16.711 1.00 97.44 692 PHE A C 1
ATOM 5387 O O . PHE A 1 692 ? -22.605 -0.107 16.397 1.00 97.44 692 PHE A O 1
ATOM 5394 N N . THR A 1 693 ? -23.830 1.780 16.442 1.00 94.50 693 THR A N 1
ATOM 5395 C CA . THR A 1 693 ? -24.966 1.223 15.695 1.00 94.50 693 THR A CA 1
ATOM 5396 C C . THR A 1 693 ? -24.524 0.767 14.306 1.00 94.50 693 THR A C 1
ATOM 5398 O O . THR A 1 693 ? -24.713 -0.401 13.967 1.00 94.50 693 THR A O 1
ATOM 5401 N N . LYS A 1 694 ? -23.818 1.626 13.560 1.00 88.94 694 LYS A N 1
ATOM 5402 C CA . LYS A 1 694 ? -23.244 1.279 12.249 1.00 88.94 694 LYS A CA 1
ATOM 5403 C C . LYS A 1 694 ? -22.272 0.096 12.333 1.00 88.94 694 LYS A C 1
ATOM 5405 O O . LYS A 1 694 ? -22.317 -0.801 11.493 1.00 88.94 694 LYS A O 1
ATOM 5410 N N . LEU A 1 695 ? -21.401 0.060 13.350 1.00 92.06 695 LEU A N 1
ATOM 5411 C CA . LEU A 1 695 ? -20.465 -1.059 13.528 1.00 92.06 695 LEU A CA 1
ATOM 5412 C C . LEU A 1 695 ? -21.177 -2.390 13.798 1.00 92.06 695 LEU A C 1
ATOM 5414 O O . LEU A 1 695 ? -20.701 -3.444 13.368 1.00 92.06 695 LEU A O 1
ATOM 5418 N N . ARG A 1 696 ? -22.290 -2.352 14.534 1.00 92.06 696 ARG A N 1
ATOM 5419 C CA . ARG A 1 696 ? -23.105 -3.528 14.839 1.00 92.06 696 ARG A CA 1
ATOM 5420 C C . ARG A 1 696 ? -23.861 -4.014 13.607 1.00 92.06 696 ARG A C 1
ATOM 5422 O O . ARG A 1 696 ? -23.815 -5.203 13.317 1.00 92.06 696 ARG A O 1
ATOM 5429 N N . GLU A 1 697 ? -24.499 -3.110 12.868 1.00 84.81 697 GLU A N 1
ATOM 5430 C CA . GLU A 1 697 ? -25.222 -3.426 11.625 1.00 84.81 697 GLU A CA 1
ATOM 5431 C C . GLU A 1 697 ? -24.308 -4.065 10.573 1.00 84.81 697 GLU A C 1
ATOM 5433 O O . GLU A 1 697 ? -24.704 -5.002 9.887 1.00 84.81 697 GLU A O 1
ATOM 5438 N N . ALA A 1 698 ? -23.050 -3.626 10.505 1.00 77.56 698 ALA A N 1
ATOM 5439 C CA . ALA A 1 698 ? -22.034 -4.208 9.632 1.00 77.56 698 ALA A CA 1
ATOM 5440 C C . ALA A 1 698 ? -21.397 -5.509 10.163 1.00 77.56 698 ALA A C 1
ATOM 5442 O O . ALA A 1 698 ? -20.472 -6.035 9.542 1.00 77.56 698 ALA A O 1
ATOM 5443 N N . ASN A 1 699 ? -21.819 -5.997 11.335 1.00 88.62 699 ASN A N 1
ATOM 5444 C CA . ASN A 1 699 ? -21.182 -7.088 12.081 1.00 88.62 699 ASN A CA 1
ATOM 5445 C C . ASN A 1 699 ? -19.660 -6.899 12.297 1.00 88.62 699 ASN A C 1
ATOM 5447 O O . ASN A 1 699 ? -18.890 -7.855 12.434 1.00 88.62 699 ASN A O 1
ATOM 5451 N N . TRP A 1 700 ? -19.193 -5.649 12.332 1.00 91.75 700 TRP A N 1
ATOM 5452 C CA . TRP A 1 700 ? -17.783 -5.353 12.557 1.00 91.75 700 TRP A CA 1
ATOM 5453 C C . TRP A 1 700 ? -17.404 -5.592 14.020 1.00 91.75 700 TRP A C 1
ATOM 5455 O O . TRP A 1 700 ? -16.354 -6.173 14.289 1.00 91.75 700 TRP A O 1
ATOM 5465 N N . LEU A 1 701 ? -18.269 -5.212 14.972 1.00 93.75 701 LEU A N 1
ATOM 5466 C CA . LEU A 1 701 ? -18.026 -5.441 16.405 1.00 93.75 701 LEU A CA 1
ATOM 5467 C C . LEU A 1 701 ? -17.906 -6.929 16.732 1.00 93.75 701 LEU A C 1
ATOM 5469 O O . LEU A 1 701 ? -16.935 -7.319 17.378 1.00 93.75 701 LEU A O 1
ATOM 5473 N N . GLY A 1 702 ? -18.851 -7.751 16.260 1.00 92.06 702 GLY A N 1
ATOM 5474 C CA . GLY A 1 702 ? -18.871 -9.192 16.523 1.00 92.06 702 GLY A CA 1
ATOM 5475 C C . GLY A 1 702 ? -17.587 -9.861 16.047 1.00 92.06 702 GLY A C 1
ATOM 5476 O O . GLY A 1 702 ? -16.867 -10.485 16.830 1.00 92.06 702 GLY A O 1
ATOM 5477 N N . LYS A 1 703 ? -17.216 -9.613 14.785 1.00 88.00 703 LYS A N 1
ATOM 5478 C CA . LYS A 1 703 ? -15.949 -10.085 14.214 1.00 88.00 703 LYS A CA 1
ATOM 5479 C C . LYS A 1 703 ? -14.736 -9.601 15.016 1.00 88.00 703 LYS A C 1
ATOM 5481 O O . LYS A 1 703 ? -13.860 -10.391 15.367 1.00 88.00 703 LYS A O 1
ATOM 5486 N N . THR A 1 704 ? -14.693 -8.314 15.348 1.00 91.25 704 THR A N 1
ATOM 5487 C CA . THR A 1 704 ? -13.533 -7.713 16.015 1.00 91.25 704 THR A CA 1
ATOM 5488 C C . THR A 1 704 ? -13.358 -8.223 17.449 1.00 91.25 704 THR A C 1
ATOM 5490 O O . THR A 1 704 ? -12.218 -8.456 17.858 1.00 91.25 704 THR A O 1
ATOM 5493 N N . TYR A 1 705 ? -14.434 -8.481 18.203 1.00 94.88 705 TYR A N 1
ATOM 5494 C CA . TYR A 1 705 ? -14.341 -9.151 19.510 1.00 94.88 705 TYR A CA 1
ATOM 5495 C C . TYR A 1 705 ? -13.716 -10.544 19.399 1.00 94.88 705 TYR A C 1
ATOM 5497 O O . TYR A 1 705 ? -12.892 -10.920 20.232 1.00 94.88 705 TYR A O 1
ATOM 5505 N N . LEU A 1 706 ? -14.062 -11.305 18.360 1.00 90.81 706 LEU A N 1
ATOM 5506 C CA . LEU A 1 706 ? -13.553 -12.664 18.172 1.00 90.81 706 LEU A CA 1
ATOM 5507 C C . LEU A 1 706 ? -12.086 -12.699 17.717 1.00 90.81 706 LEU A C 1
ATOM 5509 O O . LEU A 1 706 ? -11.358 -13.626 18.096 1.00 90.81 706 LEU A O 1
ATOM 5513 N N . GLU A 1 707 ? -11.650 -11.715 16.928 1.00 87.75 707 GLU A N 1
ATOM 5514 C CA . GLU A 1 707 ? -10.342 -11.703 16.255 1.00 87.75 707 GLU A CA 1
ATOM 5515 C C . GLU A 1 707 ? -9.262 -10.871 16.968 1.00 87.75 707 GLU A C 1
ATOM 5517 O O . GLU A 1 707 ? -8.071 -11.170 16.834 1.00 87.75 707 GLU A O 1
ATOM 5522 N N . THR A 1 708 ? -9.637 -9.849 17.744 1.00 87.44 708 THR A N 1
ATOM 5523 C CA . THR A 1 708 ? -8.664 -8.959 18.399 1.00 87.44 708 THR A CA 1
ATOM 5524 C C . THR A 1 708 ? -7.827 -9.715 19.431 1.00 87.44 708 THR A C 1
ATOM 5526 O O . THR A 1 708 ? -8.307 -10.595 20.147 1.00 87.44 708 THR A O 1
ATOM 5529 N N . ARG A 1 709 ? -6.541 -9.359 19.551 1.00 88.38 709 ARG A N 1
ATOM 5530 C CA . ARG A 1 709 ? -5.649 -9.980 20.540 1.00 88.38 709 ARG A CA 1
ATOM 5531 C C . ARG A 1 709 ? -6.136 -9.666 21.954 1.00 88.38 709 ARG A C 1
ATOM 5533 O O . ARG A 1 709 ? -6.429 -8.510 22.254 1.00 88.38 709 ARG A O 1
ATOM 5540 N N . SER A 1 710 ? -6.106 -10.647 22.859 1.00 88.19 710 SER A N 1
ATOM 5541 C CA . SER A 1 710 ? -6.682 -10.521 24.211 1.00 88.19 710 SER A CA 1
ATOM 5542 C C . SER A 1 710 ? -6.192 -9.281 24.965 1.00 88.19 710 SER A C 1
ATOM 5544 O O . SER A 1 710 ? -6.995 -8.574 25.558 1.00 88.19 710 SER A O 1
ATOM 5546 N N . GLY A 1 711 ? -4.902 -8.929 24.869 1.00 84.44 711 GLY A N 1
ATOM 5547 C CA . GLY A 1 711 ? -4.378 -7.708 25.501 1.00 84.44 711 GLY A CA 1
ATOM 5548 C C . GLY A 1 711 ? -5.006 -6.409 24.972 1.00 84.44 711 GLY A C 1
ATOM 5549 O O . GLY A 1 711 ? -5.318 -5.512 25.751 1.00 84.44 711 GLY A O 1
ATOM 5550 N N . GLN A 1 712 ? -5.243 -6.315 23.662 1.00 87.81 712 GLN A N 1
ATOM 5551 C CA . GLN A 1 712 ? -5.888 -5.147 23.053 1.00 87.81 712 GLN A CA 1
ATOM 5552 C C . GLN A 1 712 ? -7.368 -5.066 23.445 1.00 87.81 712 GLN A C 1
ATOM 5554 O O . GLN A 1 712 ? -7.827 -3.983 23.797 1.00 87.81 712 GLN A O 1
ATOM 5559 N N . ILE A 1 713 ? -8.074 -6.206 23.490 1.00 92.00 713 ILE A N 1
ATOM 5560 C CA . ILE A 1 713 ? -9.454 -6.279 24.002 1.00 92.00 713 ILE A CA 1
ATOM 5561 C C . ILE A 1 713 ? -9.510 -5.798 25.453 1.00 92.00 713 ILE A C 1
ATOM 5563 O O . ILE A 1 713 ? -10.319 -4.934 25.767 1.00 92.00 713 ILE A O 1
ATOM 5567 N N . CYS A 1 714 ? -8.628 -6.300 26.325 1.00 90.06 714 CYS A N 1
ATOM 5568 C CA . CYS A 1 714 ? -8.586 -5.898 27.735 1.00 90.06 714 CYS A CA 1
ATOM 5569 C C . CYS A 1 714 ? -8.478 -4.374 27.867 1.00 90.06 714 CYS A C 1
ATOM 5571 O O . CYS A 1 714 ? -9.291 -3.740 28.537 1.00 90.06 714 CYS A O 1
ATOM 5573 N N . GLY A 1 715 ? -7.487 -3.777 27.193 1.00 90.19 715 GLY A N 1
ATOM 5574 C CA . GLY A 1 715 ? -7.285 -2.328 27.187 1.00 90.19 715 GLY A CA 1
ATOM 5575 C C . GLY A 1 715 ? -8.509 -1.562 26.681 1.00 90.19 715 GLY A C 1
ATOM 5576 O O . GLY A 1 715 ? -8.916 -0.585 27.308 1.00 90.19 715 GLY A O 1
ATOM 5577 N N . ALA A 1 716 ? -9.123 -2.039 25.596 1.00 94.75 716 ALA A N 1
ATOM 5578 C CA . ALA A 1 716 ? -10.297 -1.413 25.003 1.00 94.75 716 ALA A CA 1
ATOM 5579 C C . ALA A 1 716 ? -11.519 -1.453 25.929 1.00 94.75 716 ALA A C 1
ATOM 5581 O O . ALA A 1 716 ? -12.134 -0.415 26.149 1.00 94.75 716 ALA A O 1
ATOM 5582 N N . LEU A 1 717 ? -11.833 -2.609 26.524 1.00 94.88 717 LEU A N 1
ATOM 5583 C CA . LEU A 1 717 ? -12.982 -2.777 27.423 1.00 94.88 717 LEU A CA 1
ATOM 5584 C C . LEU A 1 717 ? -12.912 -1.832 28.624 1.00 94.88 717 LEU A C 1
ATOM 5586 O O . LEU A 1 717 ? -13.891 -1.168 28.957 1.00 94.88 717 LEU A O 1
ATOM 5590 N N . MET A 1 718 ? -11.736 -1.711 29.241 1.00 92.31 718 MET A N 1
ATOM 5591 C CA . MET A 1 718 ? -11.577 -0.801 30.374 1.00 92.31 718 MET A CA 1
ATOM 5592 C C . MET A 1 718 ? -11.621 0.666 29.949 1.00 92.31 718 MET A C 1
ATOM 5594 O O . MET A 1 718 ? -12.189 1.497 30.654 1.00 92.31 718 MET A O 1
ATOM 5598 N N . SER A 1 719 ? -11.063 0.992 28.781 1.00 93.38 719 SER A N 1
ATOM 5599 C CA . SER A 1 719 ? -11.211 2.330 28.214 1.00 93.38 719 SER A CA 1
ATOM 5600 C C . SER A 1 719 ? -12.687 2.655 27.983 1.00 93.38 719 SER A C 1
ATOM 5602 O O . SER A 1 719 ? -13.136 3.704 28.427 1.00 93.38 719 SER A O 1
ATOM 5604 N N . PHE A 1 720 ? -13.463 1.745 27.387 1.00 95.50 720 PHE A N 1
ATOM 5605 C CA . PHE A 1 720 ? -14.904 1.913 27.191 1.00 95.50 720 PHE A CA 1
ATOM 5606 C C . PHE A 1 720 ? -15.670 2.055 28.505 1.00 95.50 720 PHE A C 1
ATOM 5608 O O . PHE A 1 720 ? -16.573 2.881 28.596 1.00 95.50 720 PHE A O 1
ATOM 5615 N N . SER A 1 721 ? -15.282 1.321 29.546 1.00 93.06 721 SER A N 1
ATOM 5616 C CA . SER A 1 721 ? -15.884 1.458 30.878 1.00 93.06 721 SER A CA 1
ATOM 5617 C C . SER A 1 721 ? -15.667 2.859 31.448 1.00 93.06 721 SER A C 1
ATOM 5619 O O . SER A 1 721 ? -16.529 3.419 32.125 1.00 93.06 721 SER A O 1
ATOM 5621 N N . ASN A 1 722 ? -14.529 3.468 31.129 1.00 91.06 722 ASN A N 1
ATOM 5622 C CA . ASN A 1 722 ? -14.229 4.816 31.572 1.00 91.06 722 ASN A CA 1
ATOM 5623 C C . ASN A 1 722 ? -14.865 5.885 30.681 1.00 91.06 722 ASN A C 1
ATOM 5625 O O . ASN A 1 722 ? -15.168 6.949 31.203 1.00 91.06 722 ASN A O 1
ATOM 5629 N N . THR A 1 723 ? -15.063 5.643 29.383 1.00 92.50 723 THR A N 1
ATOM 5630 C CA . THR A 1 723 ? -15.454 6.693 28.425 1.00 92.50 723 THR A CA 1
ATOM 5631 C C . THR A 1 723 ? -16.908 6.641 27.970 1.00 92.50 723 THR A C 1
ATOM 5633 O O . THR A 1 723 ? -17.451 7.678 27.605 1.00 92.50 723 THR A O 1
ATOM 5636 N N . LEU A 1 724 ? -17.552 5.472 27.971 1.00 95.19 724 LEU A N 1
ATOM 5637 C CA . LEU A 1 724 ? -18.914 5.306 27.461 1.00 95.19 724 LEU A CA 1
ATOM 5638 C C . LEU A 1 724 ? -19.958 5.504 28.560 1.00 95.19 724 LEU A C 1
ATOM 5640 O O . LEU A 1 724 ? -19.733 5.131 29.715 1.00 95.19 724 LEU A O 1
ATOM 5644 N N . THR A 1 725 ? -21.125 6.025 28.182 1.00 93.94 725 THR A N 1
ATOM 5645 C CA . THR A 1 725 ? -22.319 6.068 29.038 1.00 93.94 725 THR A CA 1
ATOM 5646 C C . THR A 1 725 ? -22.908 4.672 29.215 1.00 93.94 725 THR A C 1
ATOM 5648 O O . THR A 1 725 ? -22.668 3.780 28.402 1.00 93.94 725 THR A O 1
ATOM 5651 N N . GLU A 1 726 ? -23.705 4.468 30.265 1.00 92.62 726 GLU A N 1
ATOM 5652 C CA . GLU A 1 726 ? -24.362 3.181 30.526 1.00 92.62 726 GLU A CA 1
ATOM 5653 C C . GLU A 1 726 ? -25.179 2.689 29.322 1.00 92.62 726 GLU A C 1
ATOM 5655 O O . GLU A 1 726 ? -25.068 1.528 28.932 1.00 92.62 726 GLU A O 1
ATOM 5660 N N . ARG A 1 727 ? -25.917 3.591 28.665 1.00 94.81 727 ARG A N 1
ATOM 5661 C CA . ARG A 1 727 ? -26.702 3.273 27.468 1.00 94.81 727 ARG A CA 1
ATOM 5662 C C . ARG A 1 727 ? -25.840 2.676 26.353 1.00 94.81 727 ARG A C 1
ATOM 5664 O O . ARG A 1 727 ? -26.153 1.598 25.858 1.00 94.81 727 ARG A O 1
ATOM 5671 N N . ILE A 1 728 ? -24.733 3.327 25.992 1.00 96.31 728 ILE A N 1
ATOM 5672 C CA . ILE A 1 728 ? -23.864 2.844 24.908 1.00 96.31 728 ILE A CA 1
ATOM 5673 C C . ILE A 1 728 ? -23.164 1.541 25.302 1.00 96.31 728 ILE A C 1
ATOM 5675 O O . ILE A 1 728 ? -23.010 0.651 24.469 1.00 96.31 728 ILE A O 1
ATOM 5679 N N . ARG A 1 729 ? -22.778 1.374 26.574 1.00 95.38 729 ARG A N 1
ATOM 5680 C CA . ARG A 1 729 ? -22.216 0.096 27.051 1.00 95.38 729 ARG A CA 1
ATOM 5681 C C . ARG A 1 729 ? -23.172 -1.056 26.798 1.00 95.38 729 ARG A C 1
ATOM 5683 O O . ARG A 1 729 ? -22.734 -2.127 26.386 1.00 95.38 729 ARG A O 1
ATOM 5690 N N . MET A 1 730 ? -24.465 -0.822 27.004 1.00 94.25 730 MET A N 1
ATOM 5691 C CA . MET A 1 730 ? -25.488 -1.815 26.711 1.00 94.25 730 MET A CA 1
ATOM 5692 C C . MET A 1 730 ? -25.661 -2.067 25.210 1.00 94.25 730 MET A C 1
ATOM 5694 O O . MET A 1 730 ? -25.915 -3.202 24.826 1.00 94.25 730 MET A O 1
ATOM 5698 N N . GLU A 1 731 ? -25.473 -1.059 24.358 1.00 92.75 731 GLU A N 1
ATOM 5699 C CA . GLU A 1 731 ? -25.535 -1.213 22.895 1.00 92.75 731 GLU A CA 1
ATOM 5700 C C . GLU A 1 731 ? -24.399 -2.076 22.328 1.00 92.75 731 GLU A C 1
ATOM 5702 O O . GLU A 1 731 ? -24.611 -2.779 21.336 1.00 92.75 731 GLU A O 1
ATOM 5707 N N . ILE A 1 732 ? -23.217 -2.036 22.955 1.00 95.38 732 ILE A N 1
ATOM 5708 C CA . ILE A 1 732 ? -22.038 -2.814 22.538 1.00 95.38 732 ILE A CA 1
ATOM 5709 C C . ILE A 1 732 ? -21.934 -4.186 23.218 1.00 95.38 732 ILE A C 1
ATOM 5711 O O . ILE A 1 732 ? -21.016 -4.946 22.911 1.00 95.38 732 ILE A O 1
ATOM 5715 N N . LEU A 1 733 ? -22.854 -4.518 24.132 1.00 95.50 733 LEU A N 1
ATOM 5716 C CA . LEU A 1 733 ? -22.970 -5.865 24.685 1.00 95.50 733 LEU A CA 1
ATOM 5717 C C . LEU A 1 733 ? -23.635 -6.780 23.650 1.00 95.50 733 LEU A C 1
ATOM 5719 O O . LEU A 1 733 ? -24.850 -6.736 23.465 1.00 95.50 733 LEU A O 1
ATOM 5723 N N . ILE A 1 734 ? -22.835 -7.612 22.987 1.00 94.69 734 ILE A N 1
ATOM 5724 C CA . ILE A 1 734 ? -23.295 -8.563 21.965 1.00 94.69 734 ILE A CA 1
ATOM 5725 C C . ILE A 1 734 ? -22.834 -9.996 22.289 1.00 94.69 734 ILE A C 1
ATOM 5727 O O . ILE A 1 734 ? -21.850 -10.156 23.020 1.00 94.69 734 ILE A O 1
ATOM 5731 N N . PRO A 1 735 ? -23.507 -11.045 21.770 1.00 94.19 735 PRO A N 1
ATOM 5732 C CA . PRO A 1 735 ? -23.217 -12.446 22.114 1.00 94.19 735 PRO A CA 1
ATOM 5733 C C . PRO A 1 735 ? -21.764 -12.887 21.863 1.00 94.19 735 PRO A C 1
ATOM 5735 O O . PRO A 1 735 ? -21.233 -13.768 22.545 1.00 94.19 735 PRO A O 1
ATOM 5738 N N . GLU A 1 736 ? -21.079 -12.261 20.906 1.00 94.88 736 GLU A N 1
ATOM 5739 C CA . GLU A 1 736 ? -19.685 -12.547 20.570 1.00 94.88 736 GLU A CA 1
ATOM 5740 C C . GLU A 1 736 ? -18.714 -12.221 21.712 1.00 94.88 736 GLU A C 1
ATOM 5742 O O . GLU A 1 736 ? -17.623 -12.790 21.760 1.00 94.88 736 GLU A O 1
ATOM 5747 N N . VAL A 1 737 ? -19.099 -11.352 22.654 1.00 93.94 737 VAL A N 1
ATOM 5748 C CA . VAL A 1 737 ? -18.319 -11.078 23.871 1.00 93.94 737 VAL A CA 1
ATOM 5749 C C . VAL A 1 737 ? -18.229 -12.334 24.736 1.00 93.94 737 VAL A C 1
ATOM 5751 O O . VAL A 1 737 ? -17.129 -12.738 25.114 1.00 93.94 737 VAL A O 1
ATOM 5754 N N . GLU A 1 738 ? -19.364 -12.977 25.013 1.00 93.06 738 GLU A N 1
ATOM 5755 C CA . GLU A 1 738 ? -19.416 -14.217 25.797 1.00 93.06 738 GLU A CA 1
ATOM 5756 C C . GLU A 1 738 ? -18.714 -15.349 25.042 1.00 93.06 738 GLU A C 1
ATOM 5758 O O . GLU A 1 738 ? -17.838 -16.010 25.596 1.00 93.06 738 GLU A O 1
ATOM 5763 N N . THR A 1 739 ? -18.974 -15.470 23.735 1.00 94.00 739 THR A N 1
ATOM 5764 C CA . THR A 1 739 ? -18.290 -16.441 22.860 1.00 94.00 739 THR A CA 1
ATOM 5765 C C . THR A 1 739 ? -16.766 -16.276 22.915 1.00 94.00 739 THR A C 1
ATOM 5767 O O . THR A 1 739 ? -16.015 -17.252 22.989 1.00 94.00 739 THR A O 1
ATOM 5770 N N . ARG A 1 740 ? -16.271 -15.030 22.896 1.00 93.62 740 ARG A N 1
ATOM 5771 C CA . ARG A 1 740 ? -14.840 -14.734 23.022 1.00 93.62 740 ARG A CA 1
ATOM 5772 C C . ARG A 1 740 ? -14.299 -15.155 24.388 1.00 93.62 740 ARG A C 1
ATOM 5774 O O . ARG A 1 740 ? -13.197 -15.698 24.445 1.00 93.62 740 ARG A O 1
ATOM 5781 N N . MET A 1 741 ? -15.037 -14.915 25.469 1.00 92.81 741 MET A N 1
ATOM 5782 C CA . MET A 1 741 ? -14.625 -15.337 26.809 1.00 92.81 741 MET A CA 1
ATOM 5783 C C . MET A 1 741 ? -14.576 -16.849 26.952 1.00 92.81 741 MET A C 1
ATOM 5785 O O . MET A 1 741 ? -13.587 -17.360 27.465 1.00 92.81 741 MET A O 1
ATOM 5789 N N . GLU A 1 742 ? -15.589 -17.562 26.467 1.00 92.25 742 GLU A N 1
ATOM 5790 C CA . GLU A 1 742 ? -15.621 -19.026 26.469 1.00 92.25 742 GLU A CA 1
ATOM 5791 C C . GLU A 1 742 ? -14.463 -19.611 25.661 1.00 92.25 742 GLU A C 1
ATOM 5793 O O . GLU A 1 742 ? -13.806 -20.556 26.098 1.00 92.25 742 GLU A O 1
ATOM 5798 N N . LYS A 1 743 ? -14.145 -19.003 24.513 1.00 91.25 743 LYS A N 1
ATOM 5799 C CA . LYS A 1 743 ? -12.986 -19.388 23.708 1.00 91.25 743 LYS A CA 1
ATOM 5800 C C . LYS A 1 743 ? -11.680 -19.231 24.484 1.00 91.25 743 LYS A C 1
ATOM 5802 O O . LYS A 1 743 ? -10.890 -20.170 24.507 1.00 91.25 743 LYS A O 1
ATOM 5807 N N . GLU A 1 744 ? -11.439 -18.081 25.109 1.00 91.56 744 GLU A N 1
ATOM 5808 C CA . GLU A 1 744 ? -10.220 -17.865 25.903 1.00 91.56 744 GLU A CA 1
ATOM 5809 C C . GLU A 1 744 ? -10.174 -18.799 27.115 1.00 91.56 744 GLU A C 1
ATOM 5811 O O . GLU A 1 744 ? -9.130 -19.376 27.395 1.00 91.56 744 GLU A O 1
ATOM 5816 N N . LEU A 1 745 ? -11.315 -19.012 27.771 1.00 90.12 745 LEU A N 1
ATOM 5817 C CA . LEU A 1 745 ? -11.471 -19.931 28.890 1.00 90.12 745 LEU A CA 1
ATOM 5818 C C . LEU A 1 745 ? -11.109 -21.373 28.504 1.00 90.12 745 LEU A C 1
ATOM 5820 O O . LEU A 1 745 ? -10.305 -22.002 29.184 1.00 90.12 745 LEU A O 1
ATOM 5824 N N . SER A 1 746 ? -11.636 -21.875 27.383 1.00 87.19 746 SER A N 1
ATOM 5825 C CA . SER A 1 746 ? -11.364 -23.235 26.886 1.00 87.19 746 SER A CA 1
ATOM 5826 C C . SER A 1 746 ? -9.891 -23.486 26.560 1.00 87.19 746 SER A C 1
ATOM 5828 O O . SER A 1 746 ? -9.443 -24.628 26.485 1.00 87.19 746 SER A O 1
ATOM 5830 N N . GLN A 1 747 ? -9.122 -22.416 26.355 1.00 87.00 747 GLN A N 1
ATOM 5831 C CA . GLN A 1 747 ? -7.699 -22.509 26.072 1.00 87.00 747 GLN A CA 1
ATOM 5832 C C . GLN A 1 747 ? -6.860 -22.584 27.346 1.00 87.00 747 GLN A C 1
ATOM 5834 O O . GLN A 1 747 ? -5.681 -22.896 27.230 1.00 87.00 747 GLN A O 1
ATOM 5839 N N . LEU A 1 748 ? -7.421 -22.335 28.538 1.00 85.50 748 LEU A N 1
ATOM 5840 C CA . LEU A 1 748 ? -6.644 -22.209 29.773 1.00 85.50 748 LEU A CA 1
ATOM 5841 C C . LEU A 1 748 ? -6.144 -23.535 30.363 1.00 85.50 748 LEU A C 1
ATOM 5843 O O . LEU A 1 748 ? -5.164 -23.497 31.110 1.00 85.50 748 LEU A O 1
ATOM 5847 N N . ASP A 1 749 ? -6.727 -24.681 29.996 1.00 67.38 749 ASP A N 1
ATOM 5848 C CA . ASP A 1 749 ? -6.559 -25.978 30.683 1.00 67.38 749 ASP A CA 1
ATOM 5849 C C . ASP A 1 749 ? -5.136 -26.589 30.682 1.00 67.38 749 ASP A C 1
ATOM 5851 O O . ASP A 1 749 ? -4.937 -27.657 31.246 1.00 67.38 749 ASP A O 1
ATOM 5855 N N . ASN A 1 750 ? -4.122 -25.929 30.106 1.00 63.22 750 ASN A N 1
ATOM 5856 C CA . ASN A 1 750 ? -2.693 -26.284 30.223 1.00 63.22 750 ASN A CA 1
ATOM 5857 C C . ASN A 1 750 ? -1.763 -25.068 29.989 1.00 63.22 750 ASN A C 1
ATOM 5859 O O . ASN A 1 750 ? -0.700 -25.176 29.369 1.00 63.22 750 ASN A O 1
ATOM 5863 N N . THR A 1 751 ? -2.181 -23.866 30.397 1.00 70.06 751 THR A N 1
ATOM 5864 C CA . THR A 1 751 ? -1.534 -22.614 29.958 1.00 70.06 751 THR A CA 1
ATOM 5865 C C . THR A 1 751 ? -0.552 -21.994 30.940 1.00 70.06 751 THR A C 1
ATOM 5867 O O . THR A 1 751 ? -0.542 -22.252 32.141 1.00 70.06 751 THR A O 1
ATOM 5870 N N . LYS A 1 752 ? 0.308 -21.123 30.401 1.00 88.38 752 LYS A N 1
ATOM 5871 C CA . LYS A 1 752 ? 1.283 -20.348 31.170 1.00 88.38 752 LYS A CA 1
ATOM 5872 C C . LYS A 1 752 ? 0.543 -19.351 32.067 1.00 88.38 752 LYS A C 1
ATOM 5874 O O . LYS A 1 752 ? -0.443 -18.758 31.644 1.00 88.38 752 LYS A O 1
ATOM 5879 N N . LYS A 1 753 ? 1.113 -19.044 33.237 1.00 92.06 753 LYS A N 1
ATOM 5880 C CA . LYS A 1 753 ? 0.657 -17.996 34.181 1.00 92.06 753 LYS A CA 1
ATOM 5881 C C . LYS A 1 753 ? 0.196 -16.691 33.506 1.00 92.06 753 LYS A C 1
ATOM 5883 O O . LYS A 1 753 ? -0.785 -16.078 33.911 1.00 92.06 753 LYS A O 1
ATOM 5888 N N . ARG A 1 754 ? 0.873 -16.294 32.424 1.00 90.44 754 ARG A N 1
ATOM 5889 C CA . ARG A 1 754 ? 0.554 -15.088 31.648 1.00 90.44 754 ARG A CA 1
ATOM 5890 C C . ARG A 1 754 ? -0.812 -15.136 30.959 1.00 90.44 754 ARG A C 1
ATOM 5892 O O . ARG A 1 754 ? -1.452 -14.096 30.815 1.00 90.44 754 ARG A O 1
ATOM 5899 N N . ASP A 1 755 ? -1.235 -16.302 30.495 1.00 90.81 755 ASP A N 1
ATOM 5900 C CA . ASP A 1 755 ? -2.500 -16.464 29.779 1.00 90.81 755 ASP A CA 1
ATOM 5901 C C . ASP A 1 755 ? -3.671 -16.421 30.768 1.00 90.81 755 ASP A C 1
ATOM 5903 O O . ASP A 1 755 ? -4.631 -15.688 30.535 1.00 90.81 755 ASP A O 1
ATOM 5907 N N . VAL A 1 756 ? -3.513 -17.046 31.942 1.00 92.81 756 VAL A N 1
ATOM 5908 C CA . VAL A 1 756 ? -4.439 -16.890 33.078 1.00 92.81 756 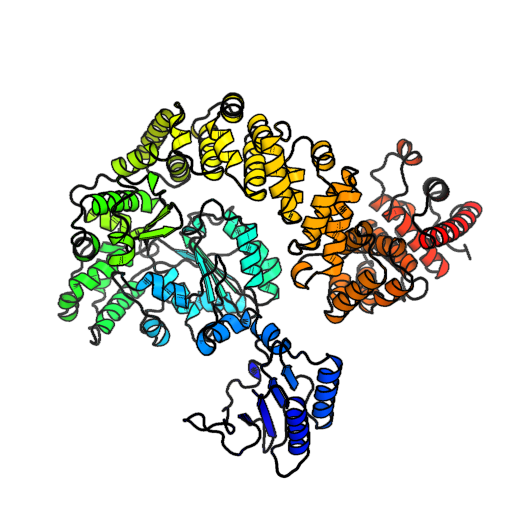VAL A CA 1
ATOM 5909 C C . VAL A 1 756 ? -4.549 -15.421 33.484 1.00 92.81 756 VAL A C 1
ATOM 5911 O O . VAL A 1 756 ? -5.652 -14.890 33.573 1.00 92.81 756 VAL A O 1
ATOM 5914 N N . ALA A 1 757 ? -3.422 -14.716 33.640 1.00 93.25 757 ALA A N 1
ATOM 5915 C CA . ALA A 1 757 ? -3.435 -13.292 33.975 1.00 93.25 757 ALA A CA 1
ATOM 5916 C C . ALA A 1 757 ? -4.204 -12.454 32.940 1.00 93.25 757 ALA A C 1
ATOM 5918 O O . ALA A 1 757 ? -4.992 -11.585 33.305 1.00 93.25 757 ALA A O 1
ATOM 5919 N N . ARG A 1 758 ? -4.013 -12.725 31.643 1.00 92.50 758 ARG A N 1
ATOM 5920 C CA . ARG A 1 758 ? -4.731 -12.031 30.561 1.00 92.50 758 ARG A CA 1
ATOM 5921 C C . ARG A 1 758 ? -6.222 -12.323 30.570 1.00 92.50 758 ARG A C 1
ATOM 5923 O O . ARG A 1 758 ? -6.997 -11.393 30.362 1.00 92.50 758 ARG A O 1
ATOM 5930 N N . PHE A 1 759 ? -6.615 -13.570 30.811 1.00 93.81 759 PHE A N 1
ATOM 5931 C CA . PHE A 1 759 ? -8.021 -13.930 30.937 1.00 93.81 759 PHE A CA 1
ATOM 5932 C C . PHE A 1 759 ? -8.672 -13.204 32.118 1.00 93.81 759 PHE A C 1
ATOM 5934 O O . PHE A 1 759 ? -9.710 -12.575 31.941 1.00 93.81 759 PHE A O 1
ATOM 5941 N N . VAL A 1 760 ? -8.020 -13.189 33.285 1.00 94.56 760 VAL A N 1
ATOM 5942 C CA . VAL A 1 760 ? -8.501 -12.462 34.473 1.00 94.56 760 VAL A CA 1
ATOM 5943 C C . VAL A 1 760 ? -8.602 -10.955 34.203 1.00 94.56 760 VAL A C 1
ATOM 5945 O O . VAL A 1 760 ? -9.581 -10.328 34.598 1.00 94.56 760 VAL A O 1
ATOM 5948 N N . CYS A 1 761 ? -7.654 -10.358 33.471 1.00 95.06 761 CYS A N 1
ATOM 5949 C CA . CYS A 1 761 ? -7.768 -8.957 33.052 1.00 95.06 761 CYS A CA 1
ATOM 5950 C C . CYS A 1 761 ? -8.939 -8.723 32.085 1.00 95.06 761 CYS A C 1
ATOM 5952 O O . CYS A 1 761 ? -9.641 -7.720 32.201 1.00 95.06 761 CYS A O 1
ATOM 5954 N N . MET A 1 762 ? -9.161 -9.626 31.126 1.00 94.81 762 MET A N 1
ATOM 5955 C CA . MET A 1 762 ? -10.278 -9.523 30.183 1.00 94.81 762 MET A CA 1
ATOM 5956 C C . MET A 1 762 ? -11.613 -9.608 30.919 1.00 94.81 762 MET A C 1
ATOM 5958 O O . MET A 1 762 ? -12.502 -8.792 30.676 1.00 94.81 762 MET A O 1
ATOM 5962 N N . LEU A 1 763 ? -11.704 -10.549 31.858 1.00 94.19 763 LEU A N 1
ATOM 5963 C CA . LEU A 1 763 ? -12.826 -10.719 32.764 1.00 94.19 763 LEU A CA 1
ATOM 5964 C C . LEU A 1 763 ? -13.095 -9.435 33.542 1.00 94.19 763 LEU A C 1
ATOM 5966 O O . LEU A 1 763 ? -14.192 -8.900 33.461 1.00 94.19 763 LEU A O 1
ATOM 5970 N N . GLY A 1 764 ? -12.082 -8.890 34.216 1.00 94.94 764 GLY A N 1
ATOM 5971 C CA . GLY A 1 764 ? -12.232 -7.649 34.967 1.00 94.94 764 GLY A CA 1
ATOM 5972 C C . GLY A 1 764 ? -12.612 -6.453 34.101 1.00 94.94 764 GLY A C 1
ATOM 5973 O O . GLY A 1 764 ? -13.452 -5.653 34.501 1.00 94.94 764 GLY A O 1
ATOM 5974 N N . GLY A 1 765 ? -12.056 -6.332 32.893 1.00 94.56 765 GLY A N 1
ATOM 5975 C CA . GLY A 1 765 ? -12.454 -5.290 31.943 1.00 94.56 765 GLY A CA 1
ATOM 5976 C C . GLY A 1 765 ? -13.928 -5.396 31.549 1.00 94.56 765 GLY A C 1
ATOM 5977 O O . GLY A 1 765 ? -14.636 -4.392 31.533 1.00 94.56 765 GLY A O 1
ATOM 5978 N N . ALA A 1 766 ? -14.407 -6.609 31.279 1.00 94.88 766 ALA A N 1
ATOM 5979 C CA . ALA A 1 766 ? -15.786 -6.843 30.881 1.00 94.88 766 ALA A CA 1
ATOM 5980 C C . ALA A 1 766 ? -16.789 -6.703 32.030 1.00 94.88 766 ALA A C 1
ATOM 5982 O O . ALA A 1 766 ? -17.847 -6.109 31.851 1.00 94.88 766 ALA A O 1
ATOM 5983 N N . THR A 1 767 ? -16.465 -7.195 33.222 1.00 92.19 767 THR A N 1
ATOM 5984 C CA . THR A 1 767 ? -17.347 -7.092 34.394 1.00 92.19 767 THR A CA 1
ATOM 5985 C C . THR A 1 767 ? -17.412 -5.662 34.909 1.00 92.19 767 THR A C 1
ATOM 5987 O O . THR A 1 767 ? -18.450 -5.220 35.386 1.00 92.19 767 THR A O 1
ATOM 5990 N N . THR A 1 768 ? -16.355 -4.872 34.723 1.00 92.62 768 THR A N 1
ATOM 5991 C CA . THR A 1 768 ? -16.425 -3.429 34.981 1.00 92.62 768 THR A CA 1
ATOM 5992 C C . THR A 1 768 ? -17.355 -2.721 33.985 1.00 92.62 768 THR A C 1
ATOM 5994 O O . THR A 1 768 ? -18.005 -1.734 34.333 1.00 92.62 768 THR A O 1
ATOM 5997 N N . LEU A 1 769 ? -17.421 -3.213 32.744 1.00 91.81 769 LEU A N 1
ATOM 5998 C CA . LEU A 1 769 ? -18.223 -2.623 31.674 1.00 91.81 769 LEU A CA 1
ATOM 5999 C C . LEU A 1 769 ? -19.712 -3.006 31.757 1.00 91.81 769 LEU A C 1
ATOM 6001 O O . LEU A 1 769 ? -20.562 -2.149 31.520 1.00 91.81 769 LEU A O 1
ATOM 6005 N N . TRP A 1 770 ? -20.013 -4.263 32.100 1.00 93.94 770 TRP A N 1
ATOM 6006 C CA . TRP A 1 770 ? -21.356 -4.860 32.017 1.00 93.94 770 TRP A CA 1
ATOM 6007 C C . TRP A 1 770 ? -21.839 -5.542 33.305 1.00 93.94 770 TRP A C 1
ATOM 6009 O O . TRP A 1 770 ? -22.915 -6.138 33.314 1.00 93.94 770 TRP A O 1
ATOM 6019 N N . SER A 1 771 ? -21.065 -5.462 34.386 1.00 86.62 771 SER A N 1
ATOM 6020 C CA . SER A 1 771 ? -21.421 -5.969 35.715 1.00 86.62 771 SER A CA 1
ATOM 6021 C C . SER A 1 771 ? -21.860 -7.442 35.706 1.00 86.62 771 SER A C 1
ATOM 6023 O O . SER A 1 771 ? -21.089 -8.319 35.316 1.00 86.62 771 SER A O 1
ATOM 6025 N N . ASP A 1 772 ? -23.081 -7.718 36.156 1.00 82.50 772 ASP A N 1
ATOM 6026 C CA . ASP A 1 772 ? -23.695 -9.034 36.340 1.00 82.50 772 ASP A CA 1
ATOM 6027 C C . ASP A 1 772 ? -24.233 -9.659 35.042 1.00 82.50 772 ASP A C 1
ATOM 6029 O O . ASP A 1 772 ? -24.727 -10.788 35.047 1.00 82.50 772 ASP A O 1
ATOM 6033 N N . ARG A 1 773 ? -24.130 -8.952 33.912 1.00 88.06 773 ARG A N 1
ATOM 6034 C CA . ARG A 1 773 ? -24.702 -9.402 32.636 1.00 88.06 773 ARG A CA 1
ATOM 6035 C C . ARG A 1 773 ? -23.822 -10.372 31.862 1.00 88.06 773 ARG A C 1
ATOM 6037 O O . ARG A 1 773 ? -24.318 -11.004 30.938 1.00 88.06 773 ARG A O 1
ATOM 6044 N N . ILE A 1 774 ? -22.548 -10.488 32.225 1.00 87.69 774 ILE A N 1
ATOM 6045 C CA . ILE A 1 774 ? -21.613 -11.418 31.590 1.00 87.69 774 ILE A CA 1
ATOM 6046 C C . ILE A 1 774 ? -21.768 -12.799 32.215 1.00 87.69 774 ILE A C 1
ATOM 6048 O O . ILE A 1 774 ? -21.493 -12.992 33.404 1.00 87.69 774 ILE A O 1
ATOM 6052 N N . ARG A 1 775 ? -22.175 -13.776 31.401 1.00 86.69 775 ARG A N 1
ATOM 6053 C CA . ARG A 1 775 ? -22.243 -15.178 31.809 1.00 86.69 775 ARG A CA 1
ATOM 6054 C C . ARG A 1 775 ? -21.009 -15.907 31.317 1.00 86.69 775 ARG A C 1
ATOM 6056 O O . ARG A 1 775 ? -20.675 -15.885 30.141 1.00 86.69 775 ARG A O 1
ATOM 6063 N N . ILE A 1 776 ? -20.333 -16.575 32.243 1.00 84.38 776 ILE A N 1
ATOM 6064 C CA . ILE A 1 776 ? -19.169 -17.399 31.929 1.00 84.38 776 ILE A CA 1
ATOM 6065 C C . ILE A 1 776 ? -19.447 -18.798 32.433 1.00 84.38 776 ILE A C 1
ATOM 6067 O O . ILE A 1 776 ? -19.880 -18.977 33.584 1.00 84.38 776 ILE A O 1
ATOM 6071 N N . GLY A 1 777 ? -19.154 -19.776 31.576 1.00 84.00 777 GLY A N 1
ATOM 6072 C CA . GLY A 1 777 ? -19.174 -21.190 31.920 1.00 84.00 777 GLY A CA 1
ATOM 6073 C C . GLY A 1 777 ? -18.393 -21.500 33.205 1.00 84.00 777 GLY A C 1
ATOM 6074 O O . GLY A 1 777 ? -17.646 -20.656 33.715 1.00 84.00 777 GLY A O 1
ATOM 6075 N N . PRO A 1 778 ? -18.592 -22.691 33.787 1.00 83.50 778 PRO A N 1
ATOM 6076 C CA . PRO A 1 778 ? -17.887 -23.084 34.998 1.00 83.50 778 PRO A CA 1
ATOM 6077 C C . PRO A 1 778 ? -16.376 -23.026 34.751 1.00 83.50 778 PRO A C 1
ATOM 6079 O O . PRO A 1 778 ? -15.853 -23.721 33.886 1.00 83.50 778 PRO A O 1
ATOM 6082 N N . TRP A 1 779 ? -15.685 -22.177 35.510 1.00 86.69 779 TRP A N 1
ATOM 6083 C CA . TRP A 1 779 ? -14.230 -22.096 35.515 1.00 86.69 779 TRP A CA 1
ATOM 6084 C C . TRP A 1 779 ? -13.730 -22.230 36.941 1.00 86.69 779 TRP A C 1
ATOM 6086 O O . TRP A 1 779 ? -14.247 -21.564 37.842 1.00 86.69 779 TRP A O 1
ATOM 6096 N N . ALA A 1 780 ? -12.720 -23.073 37.119 1.00 83.75 780 ALA A N 1
ATOM 6097 C CA . ALA A 1 780 ? -11.958 -23.178 38.346 1.00 83.75 780 ALA A CA 1
ATOM 6098 C C . ALA A 1 780 ? -10.557 -22.621 38.102 1.00 83.75 780 ALA A C 1
ATOM 6100 O O . ALA A 1 780 ? -9.933 -22.894 37.076 1.00 83.75 780 ALA A O 1
ATOM 6101 N N . TRP A 1 781 ? -10.058 -21.854 39.065 1.00 88.62 781 TRP A N 1
ATOM 6102 C CA . TRP A 1 781 ? -8.676 -21.402 39.040 1.00 88.62 781 TRP A CA 1
ATOM 6103 C C . TRP A 1 781 ? -7.715 -22.607 38.963 1.00 88.62 781 TRP A C 1
ATOM 6105 O O . TRP A 1 781 ? -7.899 -23.554 39.734 1.00 88.62 781 TRP A O 1
ATOM 6115 N N . PRO A 1 782 ? -6.687 -22.593 38.090 1.00 88.44 782 PRO A N 1
ATOM 6116 C CA . PRO A 1 782 ? -5.745 -23.705 37.971 1.00 88.44 782 PRO A CA 1
ATOM 6117 C C . PRO A 1 782 ? -5.071 -24.035 39.310 1.00 88.44 782 PRO A C 1
ATOM 6119 O O . PRO A 1 782 ? -4.449 -23.172 39.931 1.00 88.44 782 PRO A O 1
ATOM 6122 N N . HIS A 1 783 ? -5.204 -25.285 39.764 1.00 83.12 783 HIS A N 1
ATOM 6123 C CA . HIS A 1 783 ? -4.800 -25.709 41.113 1.00 83.12 783 HIS A CA 1
ATOM 6124 C C . HIS A 1 783 ? -3.305 -25.516 41.421 1.00 83.12 783 HIS A C 1
ATOM 6126 O O . HIS A 1 783 ? -2.931 -25.409 42.586 1.00 83.12 783 HIS A O 1
ATOM 6132 N N . ASP A 1 784 ? -2.457 -25.472 40.397 1.00 84.94 784 ASP A N 1
ATOM 6133 C CA . ASP A 1 784 ? -1.002 -25.348 40.490 1.00 84.94 784 ASP A CA 1
ATOM 6134 C C . ASP A 1 784 ? -0.493 -23.900 40.367 1.00 84.94 784 ASP A C 1
ATOM 6136 O O . ASP A 1 784 ? 0.712 -23.660 40.464 1.00 84.94 784 ASP A O 1
ATOM 6140 N N . GLN A 1 785 ? -1.379 -22.918 40.167 1.00 88.38 785 GLN A N 1
ATOM 6141 C CA . GLN A 1 785 ? -0.981 -21.530 39.936 1.00 88.38 785 GLN A CA 1
ATOM 6142 C C . GLN A 1 785 ? -1.268 -20.635 41.140 1.00 88.38 785 GLN A C 1
ATOM 6144 O O . GLN A 1 785 ? -2.415 -20.401 41.514 1.00 88.38 785 GLN A O 1
ATOM 6149 N N . ASN A 1 786 ? -0.220 -20.051 41.718 1.00 90.88 786 ASN A N 1
ATOM 6150 C CA . ASN A 1 786 ? -0.355 -19.052 42.772 1.00 90.88 786 ASN A CA 1
ATOM 6151 C C . ASN A 1 786 ? -0.769 -17.682 42.189 1.00 90.88 786 ASN A C 1
ATOM 6153 O O . ASN A 1 786 ? -0.181 -17.228 41.203 1.00 90.88 786 ASN A O 1
ATOM 6157 N N . ILE A 1 787 ? -1.742 -16.994 42.808 1.00 91.88 787 ILE A N 1
ATOM 6158 C CA . ILE A 1 787 ? -2.236 -15.681 42.338 1.00 91.88 787 ILE A CA 1
ATOM 6159 C C . ILE A 1 787 ? -1.103 -14.659 42.206 1.00 91.88 787 ILE A C 1
ATOM 6161 O O . ILE A 1 787 ? -1.028 -13.960 41.197 1.00 91.88 787 ILE A O 1
ATOM 6165 N N . THR A 1 788 ? -0.209 -14.582 43.194 1.00 91.50 788 THR A N 1
ATOM 6166 C CA . THR A 1 788 ? 0.925 -13.650 43.198 1.00 91.50 788 THR A CA 1
ATOM 6167 C C . THR A 1 788 ? 1.840 -13.904 42.007 1.00 91.50 788 THR A C 1
ATOM 6169 O O . THR A 1 788 ? 2.281 -12.963 41.356 1.00 91.50 788 THR A O 1
ATOM 6172 N N . GLU A 1 789 ? 2.091 -15.167 41.665 1.00 91.12 789 GLU A N 1
ATOM 6173 C CA . GLU A 1 789 ? 2.925 -15.522 40.516 1.00 91.12 789 GLU A CA 1
ATOM 6174 C C . GLU A 1 789 ? 2.226 -15.260 39.176 1.00 91.12 789 GLU A C 1
ATOM 6176 O O . GLU A 1 789 ? 2.876 -14.861 38.208 1.00 91.12 789 GLU A O 1
ATOM 6181 N N . VAL A 1 790 ? 0.909 -15.474 39.105 1.00 91.94 790 VAL A N 1
ATOM 6182 C CA . VAL A 1 790 ? 0.087 -15.134 37.934 1.00 91.94 790 VAL A CA 1
ATOM 6183 C C . VAL A 1 790 ? 0.101 -13.629 37.704 1.00 91.94 790 VAL A C 1
ATOM 6185 O O . VAL A 1 790 ? 0.420 -13.186 36.600 1.00 91.94 790 VAL A O 1
ATOM 6188 N N . PHE A 1 791 ? -0.131 -12.843 38.753 1.00 91.94 791 PHE A N 1
ATOM 6189 C CA . PHE A 1 791 ? 0.010 -11.392 38.733 1.00 91.94 791 PHE A CA 1
ATOM 6190 C C . PHE A 1 791 ? 1.423 -11.000 38.271 1.00 91.94 791 PHE A C 1
ATOM 6192 O O . PHE A 1 791 ? 1.603 -10.357 37.235 1.00 91.94 791 PHE A O 1
ATOM 6199 N N . ALA A 1 792 ? 2.456 -11.490 38.956 1.00 89.19 792 ALA A N 1
ATOM 6200 C CA . ALA A 1 792 ? 3.850 -11.226 38.625 1.00 89.19 792 ALA A CA 1
ATOM 6201 C C . ALA A 1 792 ? 4.193 -11.610 37.171 1.00 89.19 792 ALA A C 1
ATOM 6203 O O . ALA A 1 792 ? 4.917 -10.886 36.502 1.00 89.19 792 ALA A O 1
ATOM 6204 N N . SER A 1 793 ? 3.618 -12.661 36.587 1.00 88.69 793 SER A N 1
ATOM 6205 C CA . SER A 1 793 ? 3.912 -13.037 35.192 1.00 88.69 793 SER A CA 1
ATOM 6206 C C . SER A 1 793 ? 3.599 -11.945 34.151 1.00 88.69 793 SER A C 1
ATOM 6208 O O . SER A 1 793 ? 4.174 -11.946 33.058 1.00 88.69 793 SER A O 1
ATOM 6210 N N . GLN A 1 794 ? 2.720 -10.999 34.491 1.00 83.62 794 GLN A N 1
ATOM 6211 C CA . GLN A 1 794 ? 2.373 -9.845 33.666 1.00 83.62 794 GLN A CA 1
ATOM 6212 C C . GLN A 1 794 ? 3.002 -8.532 34.192 1.00 83.62 794 GLN A C 1
ATOM 6214 O O . GLN A 1 794 ? 3.131 -7.581 33.416 1.00 83.62 794 GLN A O 1
ATOM 6219 N N . TYR A 1 795 ? 3.444 -8.485 35.461 1.00 80.62 795 TYR A N 1
ATOM 6220 C CA . TYR A 1 795 ? 3.904 -7.262 36.148 1.00 80.62 795 TYR A CA 1
ATOM 6221 C C . TYR A 1 795 ? 5.326 -7.318 36.765 1.00 80.62 795 TYR A C 1
ATOM 6223 O O . TYR A 1 795 ? 5.803 -6.290 37.236 1.00 80.62 795 TYR A O 1
ATOM 6231 N N . ALA A 1 796 ? 6.037 -8.454 36.722 1.00 58.00 796 ALA A N 1
ATOM 6232 C CA . ALA A 1 796 ? 7.287 -8.733 37.461 1.00 58.00 796 ALA A CA 1
ATOM 6233 C C . ALA A 1 796 ? 8.538 -7.999 36.969 1.00 58.00 796 ALA A C 1
ATOM 6235 O O . ALA A 1 796 ? 9.574 -8.057 37.622 1.00 58.00 796 ALA A O 1
ATOM 6236 N N . SER A 1 797 ? 8.493 -7.292 35.840 1.00 54.56 797 SER A N 1
ATOM 6237 C CA . SER A 1 797 ? 9.654 -6.528 35.360 1.00 54.56 797 SER A CA 1
ATOM 6238 C C . SER A 1 797 ? 9.858 -5.205 36.120 1.00 54.56 797 SER A C 1
ATOM 6240 O O . SER A 1 797 ? 10.358 -4.242 35.535 1.00 54.56 797 SER A O 1
ATOM 6242 N N . ARG A 1 798 ? 9.369 -5.088 37.359 1.00 62.59 798 ARG A N 1
ATOM 6243 C CA . ARG A 1 798 ? 9.229 -3.813 38.066 1.00 62.59 798 ARG A CA 1
ATOM 6244 C C . ARG A 1 798 ? 9.931 -3.877 39.414 1.00 62.59 798 ARG A C 1
ATOM 6246 O O . ARG A 1 798 ? 9.648 -4.751 40.221 1.00 62.59 798 ARG A O 1
ATOM 6253 N N . ASP A 1 799 ? 10.855 -2.943 39.598 1.00 60.88 799 ASP A N 1
ATOM 6254 C CA . ASP A 1 799 ? 11.589 -2.724 40.837 1.00 60.88 799 ASP A CA 1
ATOM 6255 C C . ASP A 1 799 ? 10.612 -2.296 41.955 1.00 60.88 799 ASP A C 1
ATOM 6257 O O . ASP A 1 799 ? 9.981 -1.240 41.810 1.00 60.88 799 ASP A O 1
ATOM 6261 N N . PRO A 1 800 ? 10.452 -3.089 43.033 1.00 59.22 800 PRO A N 1
ATOM 6262 C CA . PRO A 1 800 ? 9.533 -2.793 44.133 1.00 59.22 800 PRO A CA 1
ATOM 6263 C C . PRO A 1 800 ? 9.784 -1.428 44.785 1.00 59.22 800 PRO A C 1
ATOM 6265 O O . PRO A 1 800 ? 8.835 -0.767 45.203 1.00 59.22 800 PRO A O 1
ATOM 6268 N N . GLU A 1 801 ? 11.039 -0.964 44.824 1.00 61.62 801 GLU A N 1
ATOM 6269 C CA . GLU A 1 801 ? 11.391 0.316 45.454 1.00 61.62 801 GLU A CA 1
ATOM 6270 C C . GLU A 1 801 ? 10.920 1.528 44.632 1.00 61.62 801 GLU A C 1
ATOM 6272 O O . GLU A 1 801 ? 10.633 2.588 45.189 1.00 61.62 801 GLU A O 1
ATOM 6277 N N . GLN A 1 802 ? 10.749 1.377 43.313 1.00 61.28 802 GLN A N 1
ATOM 6278 C CA . GLN A 1 802 ? 10.214 2.433 42.441 1.00 61.28 802 GLN A CA 1
ATOM 6279 C C . GLN A 1 802 ? 8.684 2.391 42.289 1.00 61.28 802 GLN A C 1
ATOM 6281 O O . GLN A 1 802 ? 8.105 3.277 41.654 1.00 61.28 802 GLN A O 1
ATOM 6286 N N . ASP A 1 803 ? 8.014 1.373 42.832 1.00 61.06 803 ASP A N 1
ATOM 6287 C CA . ASP A 1 803 ? 6.616 1.061 42.513 1.00 61.06 803 ASP A CA 1
ATOM 6288 C C . ASP A 1 803 ? 5.595 1.874 43.340 1.00 61.06 803 ASP A C 1
ATOM 6290 O O . ASP A 1 803 ? 4.431 2.003 42.954 1.00 61.06 803 ASP A O 1
ATOM 6294 N N . HIS A 1 804 ? 6.019 2.492 44.451 1.00 61.47 804 HIS A N 1
ATOM 6295 C CA . HIS A 1 804 ? 5.158 3.345 45.289 1.00 61.47 804 HIS A CA 1
ATOM 6296 C C . HIS A 1 804 ? 4.923 4.756 44.726 1.00 61.47 804 HIS A C 1
ATOM 6298 O O . HIS A 1 804 ? 3.953 5.409 45.111 1.00 61.47 804 HIS A O 1
ATOM 6304 N N . ALA A 1 805 ? 5.790 5.230 43.826 1.00 61.25 805 ALA A N 1
ATOM 6305 C CA . ALA A 1 805 ? 5.713 6.568 43.232 1.00 61.25 805 ALA A CA 1
ATOM 6306 C C . ALA A 1 805 ? 5.016 6.596 41.858 1.00 61.25 805 ALA A C 1
ATOM 6308 O O . ALA A 1 805 ? 4.902 7.660 41.253 1.00 61.25 805 ALA A O 1
ATOM 6309 N N . ARG A 1 806 ? 4.586 5.439 41.339 1.00 68.69 806 ARG A N 1
ATOM 6310 C CA . ARG A 1 806 ? 4.011 5.307 39.995 1.00 68.69 806 ARG A CA 1
ATOM 6311 C C . ARG A 1 806 ? 2.486 5.283 40.012 1.00 68.69 806 ARG A C 1
ATOM 6313 O O . ARG A 1 806 ? 1.862 4.799 40.956 1.00 68.69 806 ARG A O 1
ATOM 6320 N N . ASP A 1 807 ? 1.911 5.759 38.913 1.00 81.00 807 ASP A N 1
ATOM 6321 C CA . ASP A 1 807 ? 0.476 5.710 38.660 1.00 81.00 807 ASP A CA 1
ATOM 6322 C C . ASP A 1 807 ? -0.042 4.269 38.537 1.00 81.00 807 ASP A C 1
ATOM 6324 O O . ASP A 1 807 ? 0.668 3.346 38.125 1.00 81.00 807 ASP A O 1
ATOM 6328 N N . LEU A 1 808 ? -1.321 4.095 38.874 1.00 86.94 808 LEU A N 1
ATOM 6329 C CA . LEU A 1 808 ? -2.045 2.830 38.788 1.00 86.94 808 LEU A CA 1
ATOM 6330 C C . LEU A 1 808 ? -2.045 2.282 37.350 1.00 86.94 808 LEU A C 1
ATOM 6332 O O . LEU A 1 808 ? -2.503 2.948 36.419 1.00 86.94 808 LEU A O 1
ATOM 6336 N N . GLY A 1 809 ? -1.578 1.047 37.153 1.00 87.38 809 GLY A N 1
ATOM 6337 C CA . GLY A 1 809 ? -1.595 0.421 35.831 1.00 87.38 809 GLY A CA 1
ATOM 6338 C C . GLY A 1 809 ? -3.002 -0.021 35.411 1.00 87.38 809 GLY A C 1
ATOM 6339 O O . GLY A 1 809 ? -3.714 -0.644 36.191 1.00 87.38 809 GLY A O 1
ATOM 6340 N N . MET A 1 810 ? -3.396 0.196 34.147 1.00 88.62 810 MET A N 1
ATOM 6341 C CA . MET A 1 810 ? -4.709 -0.275 33.659 1.00 88.62 810 MET A CA 1
ATOM 6342 C C . MET A 1 810 ? -4.887 -1.793 33.770 1.00 88.62 810 MET A C 1
ATOM 6344 O O . MET A 1 810 ? -5.923 -2.255 34.231 1.00 88.62 810 MET A O 1
ATOM 6348 N N . TYR A 1 811 ? -3.886 -2.573 33.357 1.00 90.56 811 TYR A N 1
ATOM 6349 C CA . TYR A 1 811 ? -3.954 -4.033 33.452 1.00 90.56 811 TYR A CA 1
ATOM 6350 C C . TYR A 1 811 ? -3.998 -4.509 34.908 1.00 90.56 811 TYR A C 1
ATOM 6352 O O . TYR A 1 811 ? -4.690 -5.469 35.219 1.00 90.56 811 TYR A O 1
ATOM 6360 N N . GLU A 1 812 ? -3.299 -3.809 35.802 1.00 92.88 812 GLU A N 1
ATOM 6361 C CA . GLU A 1 812 ? -3.328 -4.096 37.233 1.00 92.88 812 GLU A CA 1
ATOM 6362 C C . GLU A 1 812 ? -4.748 -3.915 37.788 1.00 92.88 812 GLU A C 1
ATOM 6364 O O . GLU A 1 812 ? -5.287 -4.827 38.406 1.00 92.88 812 GLU A O 1
ATOM 6369 N N . LEU A 1 813 ? -5.394 -2.787 37.475 1.00 94.06 813 LEU A N 1
ATOM 6370 C CA . LEU A 1 813 ? -6.786 -2.529 37.844 1.00 94.06 813 LEU A CA 1
ATOM 6371 C C . LEU A 1 813 ? -7.744 -3.590 37.280 1.00 94.06 813 LEU A C 1
ATOM 6373 O O . LEU A 1 813 ? -8.569 -4.125 38.012 1.00 94.06 813 LEU A O 1
ATOM 6377 N N . GLN A 1 814 ? -7.595 -3.941 36.000 1.00 95.06 814 GLN A N 1
ATOM 6378 C CA . GLN A 1 814 ? -8.382 -4.997 35.356 1.00 95.06 814 GLN A CA 1
ATOM 6379 C C . GLN A 1 814 ? -8.208 -6.350 36.046 1.00 95.06 814 GLN A C 1
ATOM 6381 O O . GLN A 1 814 ? -9.189 -7.050 36.268 1.00 95.06 814 GLN A O 1
ATOM 6386 N N . PHE A 1 815 ? -6.977 -6.719 36.401 1.00 95.62 815 PHE A N 1
ATOM 6387 C CA . PHE A 1 815 ? -6.706 -7.975 37.090 1.00 95.62 815 PHE A CA 1
ATOM 6388 C C . PHE A 1 815 ? -7.470 -8.044 38.414 1.00 95.62 815 PHE A C 1
ATOM 6390 O O . PHE A 1 815 ? -8.174 -9.017 38.669 1.00 95.62 815 PHE A O 1
ATOM 6397 N N . TRP A 1 816 ? -7.392 -6.992 39.231 1.00 95.94 816 TRP A N 1
ATOM 6398 C CA . TRP A 1 816 ? -8.066 -6.954 40.528 1.00 95.94 816 TRP A CA 1
ATOM 6399 C C . TRP A 1 816 ? -9.594 -6.891 40.421 1.00 95.94 816 TRP A C 1
ATOM 6401 O O . TRP A 1 816 ? -10.266 -7.562 41.200 1.00 95.94 816 TRP A O 1
ATOM 6411 N N . CYS A 1 817 ? -10.154 -6.193 39.426 1.00 95.75 817 CYS A N 1
ATOM 6412 C CA . CYS A 1 817 ? -11.589 -6.283 39.124 1.00 95.75 817 CYS A CA 1
ATOM 6413 C C . CYS A 1 817 ? -12.005 -7.716 38.747 1.00 95.75 817 CYS A C 1
ATOM 6415 O O . CYS A 1 817 ? -13.056 -8.192 39.173 1.00 95.75 817 CYS A O 1
ATOM 6417 N N . GLY A 1 818 ? -11.172 -8.421 37.974 1.00 94.81 818 GLY A N 1
ATOM 6418 C CA . GLY A 1 818 ? -11.397 -9.822 37.619 1.00 94.81 818 GLY A CA 1
ATOM 6419 C C . GLY A 1 818 ? -11.356 -10.734 38.844 1.00 94.81 818 GLY A C 1
ATOM 6420 O O . GLY A 1 818 ? -12.251 -11.555 39.023 1.00 94.81 818 GLY A O 1
ATOM 6421 N N . MET A 1 819 ? -10.371 -10.543 39.727 1.00 95.06 819 MET A N 1
ATOM 6422 C CA . MET A 1 819 ? -10.268 -11.282 40.991 1.00 95.06 819 MET A CA 1
ATOM 6423 C C . MET A 1 819 ? -11.473 -11.045 41.901 1.00 95.06 819 MET A C 1
ATOM 6425 O O . MET A 1 819 ? -12.018 -12.013 42.424 1.00 95.06 819 MET A O 1
ATOM 6429 N N . LYS A 1 820 ? -11.926 -9.792 42.040 1.00 94.62 820 LYS A N 1
ATOM 6430 C CA . LYS A 1 820 ? -13.141 -9.468 42.796 1.00 94.62 820 LYS A CA 1
ATOM 6431 C C . LYS A 1 820 ? -14.346 -10.221 42.249 1.00 94.62 820 LYS A C 1
ATOM 6433 O O . LYS A 1 820 ? -15.033 -10.897 43.003 1.00 94.62 820 LYS A O 1
ATOM 6438 N N . TRP A 1 821 ? -14.562 -10.170 40.937 1.00 93.12 821 TRP A N 1
ATOM 6439 C CA . TRP A 1 821 ? -15.683 -10.877 40.322 1.00 93.12 821 TRP A CA 1
ATOM 6440 C C . TRP A 1 821 ? -15.611 -12.394 40.545 1.00 93.12 821 TRP A C 1
ATOM 6442 O O . TRP A 1 821 ? -16.624 -13.027 40.833 1.00 93.12 821 TRP A O 1
ATOM 6452 N N . LEU A 1 822 ? -14.417 -12.992 40.461 1.00 91.75 822 LEU A N 1
ATOM 6453 C CA . LEU A 1 822 ? -14.235 -14.416 40.756 1.00 91.75 822 LEU A CA 1
ATOM 6454 C C . LEU A 1 822 ? -14.581 -14.737 42.209 1.00 91.75 822 LEU A C 1
ATOM 6456 O O . LEU A 1 822 ? -15.207 -15.764 42.462 1.00 91.75 822 LEU A O 1
ATOM 6460 N N . THR A 1 823 ? -14.205 -13.872 43.150 1.00 91.81 823 THR A N 1
ATOM 6461 C CA . THR A 1 823 ? -14.583 -14.000 44.562 1.00 91.81 823 THR A CA 1
ATOM 6462 C C . THR A 1 823 ? -16.094 -13.909 44.741 1.00 91.81 823 THR A C 1
ATOM 6464 O O . THR A 1 823 ? -16.674 -14.802 45.354 1.00 91.81 823 THR A O 1
ATOM 6467 N N . ASP A 1 824 ? -16.734 -12.898 44.152 1.00 90.44 824 ASP A N 1
ATOM 6468 C CA . ASP A 1 824 ? -18.181 -12.670 44.253 1.00 90.44 824 ASP A CA 1
ATOM 6469 C C . ASP A 1 824 ? -18.986 -13.855 43.676 1.00 90.44 824 ASP A C 1
ATOM 6471 O O . ASP A 1 824 ? -20.062 -14.186 44.167 1.00 90.44 824 ASP A O 1
ATOM 6475 N N . MET A 1 825 ? -18.435 -14.549 42.674 1.00 89.50 825 MET A N 1
ATOM 6476 C CA . MET A 1 825 ? -19.031 -15.743 42.063 1.00 89.50 825 MET A CA 1
ATOM 6477 C C . MET A 1 825 ? -18.676 -17.064 42.768 1.00 89.50 825 MET A C 1
ATOM 6479 O O . MET A 1 825 ? -19.070 -18.129 42.288 1.00 89.50 825 MET A O 1
ATOM 6483 N N . GLY A 1 826 ? -17.903 -17.035 43.859 1.00 89.62 826 GLY A N 1
ATOM 6484 C CA . GLY A 1 826 ? -17.435 -18.246 44.548 1.00 89.62 826 GLY A CA 1
ATOM 6485 C C . GLY A 1 826 ? -16.460 -19.094 43.717 1.00 89.62 826 GLY A C 1
ATOM 6486 O O . GLY A 1 826 ? -16.378 -20.306 43.898 1.00 89.62 826 GLY A O 1
ATOM 6487 N N . ARG A 1 827 ? -15.749 -18.467 42.773 1.00 88.50 827 ARG A N 1
ATOM 6488 C CA . ARG A 1 827 ? -14.803 -19.096 41.831 1.00 88.50 827 ARG A CA 1
ATOM 6489 C C . ARG A 1 827 ? -13.342 -18.716 42.088 1.00 88.50 827 ARG A C 1
ATOM 6491 O O . ARG A 1 827 ? -12.451 -19.225 41.407 1.00 88.50 827 ARG A O 1
ATOM 6498 N N . ALA A 1 828 ? -13.077 -17.808 43.027 1.00 82.25 828 ALA A N 1
ATOM 6499 C CA . ALA A 1 828 ? -11.716 -17.444 43.404 1.00 82.25 828 ALA A CA 1
ATOM 6500 C C . ALA A 1 828 ? -10.976 -18.641 44.029 1.00 82.25 828 ALA A C 1
ATOM 6502 O O . ALA A 1 828 ? -11.586 -19.444 44.740 1.00 82.25 828 ALA A O 1
ATOM 6503 N N . PRO A 1 829 ? -9.658 -18.771 43.805 1.00 82.56 829 PRO A N 1
ATOM 6504 C CA . PRO A 1 829 ? -8.877 -19.806 44.466 1.00 82.56 829 PRO A CA 1
ATOM 6505 C C . PRO A 1 829 ? -8.842 -19.583 45.982 1.00 82.56 829 PRO A C 1
ATOM 6507 O O . PRO A 1 829 ? -8.837 -18.453 46.468 1.00 82.56 829 PRO A O 1
ATOM 6510 N N . LEU A 1 830 ? -8.719 -20.680 46.733 1.00 77.88 830 LEU A N 1
ATOM 6511 C CA . LEU A 1 830 ? -8.565 -20.669 48.196 1.00 77.88 830 LEU A CA 1
ATOM 6512 C C . LEU A 1 830 ? -7.188 -20.151 48.671 1.00 77.88 830 LEU A C 1
ATOM 6514 O O . LEU A 1 830 ? -6.879 -20.212 49.859 1.00 77.88 830 LEU A O 1
ATOM 6518 N N . SER A 1 831 ? -6.336 -19.676 47.760 1.00 77.75 831 SER A N 1
ATOM 6519 C CA . SER A 1 831 ? -4.982 -19.205 48.059 1.00 77.75 831 SER A CA 1
ATOM 6520 C C . SER A 1 831 ? -4.958 -17.750 48.530 1.00 77.75 831 SER A C 1
ATOM 6522 O O . SER A 1 831 ? -5.705 -16.912 48.025 1.00 77.75 831 SER A O 1
ATOM 6524 N N . THR A 1 832 ? -4.034 -17.429 49.435 1.00 83.56 832 THR A N 1
ATOM 6525 C CA . THR A 1 832 ? -3.730 -16.050 49.832 1.00 83.56 832 THR A CA 1
ATOM 6526 C C . THR A 1 832 ? -2.897 -15.338 48.765 1.00 83.56 832 THR A C 1
ATOM 6528 O O . THR A 1 832 ? -2.022 -15.937 48.133 1.00 83.56 832 THR A O 1
ATOM 6531 N N . VAL A 1 833 ? -3.161 -14.045 48.565 1.00 89.19 833 VAL A N 1
ATOM 6532 C CA . VAL A 1 833 ? -2.252 -13.157 47.823 1.00 89.19 833 VAL A CA 1
ATOM 6533 C C . VAL A 1 833 ? -1.145 -12.702 48.770 1.00 89.19 833 VAL A C 1
ATOM 6535 O O . VAL A 1 833 ? -1.381 -12.532 49.965 1.00 89.19 833 VAL A O 1
ATOM 6538 N N . ASP A 1 834 ? 0.065 -12.493 48.253 1.00 91.12 834 ASP A N 1
ATOM 6539 C CA . ASP A 1 834 ? 1.134 -11.875 49.037 1.00 91.12 834 ASP A CA 1
ATOM 6540 C C . ASP A 1 834 ? 0.673 -10.503 49.558 1.00 91.12 834 ASP A C 1
ATOM 6542 O O . ASP A 1 834 ? 0.225 -9.640 48.791 1.00 91.12 834 ASP A O 1
ATOM 6546 N N . ALA A 1 835 ? 0.782 -10.305 50.874 1.00 91.31 835 ALA A N 1
ATOM 6547 C CA . ALA A 1 835 ? 0.305 -9.102 51.537 1.00 91.31 835 ALA A CA 1
ATOM 6548 C C . ALA A 1 835 ? 0.966 -7.826 51.006 1.00 91.31 835 ALA A C 1
ATOM 6550 O O . ALA A 1 835 ? 0.321 -6.777 50.977 1.00 91.31 835 ALA A O 1
ATOM 6551 N N . SER A 1 836 ? 2.220 -7.912 50.554 1.00 90.12 836 SER A N 1
ATOM 6552 C CA . SER A 1 836 ? 2.936 -6.786 49.955 1.00 90.12 836 SER A CA 1
ATOM 6553 C C . SER A 1 836 ? 2.304 -6.350 48.630 1.00 90.12 836 SER A C 1
ATOM 6555 O O . SER A 1 836 ? 2.100 -5.156 48.413 1.00 90.12 836 SER A O 1
ATOM 6557 N N . VAL A 1 837 ? 1.905 -7.305 47.784 1.00 90.31 837 VAL A N 1
ATOM 6558 C CA . VAL A 1 837 ? 1.282 -7.043 46.479 1.00 90.31 837 VAL A CA 1
ATOM 6559 C C . VAL A 1 837 ? -0.106 -6.432 46.654 1.00 90.31 837 VAL A C 1
ATOM 6561 O O . VAL A 1 837 ? -0.411 -5.405 46.044 1.00 90.31 837 VAL A O 1
ATOM 6564 N N . GLY A 1 838 ? -0.928 -7.016 47.530 1.00 91.94 838 GLY A N 1
ATOM 6565 C CA . GLY A 1 838 ? -2.255 -6.483 47.841 1.00 91.94 838 GLY A CA 1
ATOM 6566 C C . GLY A 1 838 ? -2.198 -5.084 48.461 1.00 91.94 838 GLY A C 1
ATOM 6567 O O . GLY A 1 838 ? -2.896 -4.171 48.012 1.00 91.94 838 GLY A O 1
ATOM 6568 N N . ALA A 1 839 ? -1.330 -4.882 49.460 1.00 93.25 839 ALA A N 1
ATOM 6569 C CA . ALA A 1 839 ? -1.208 -3.601 50.154 1.00 93.25 839 ALA A CA 1
ATOM 6570 C C . ALA A 1 839 ? -0.680 -2.489 49.236 1.00 93.25 839 ALA A C 1
ATOM 6572 O O . ALA A 1 839 ? -1.182 -1.364 49.297 1.00 93.25 839 ALA A O 1
ATOM 6573 N N . ALA A 1 840 ? 0.280 -2.797 48.357 1.00 90.69 840 ALA A N 1
ATOM 6574 C CA . ALA A 1 840 ? 0.794 -1.845 47.376 1.00 90.69 840 ALA A CA 1
ATOM 6575 C C . ALA A 1 840 ? -0.298 -1.391 46.394 1.00 90.69 840 ALA A C 1
ATOM 6577 O O . ALA A 1 840 ? -0.446 -0.189 46.152 1.00 90.69 840 ALA A O 1
ATOM 6578 N N . PHE A 1 841 ? -1.107 -2.325 45.878 1.00 93.12 841 PHE A N 1
ATOM 6579 C CA . PHE A 1 841 ? -2.223 -1.984 44.996 1.00 93.12 841 PHE A CA 1
ATOM 6580 C C . PHE A 1 841 ? -3.298 -1.163 45.712 1.00 93.12 841 PHE A C 1
ATOM 6582 O O . PHE A 1 841 ? -3.693 -0.117 45.201 1.00 93.12 841 PHE A O 1
ATOM 6589 N N . LEU A 1 842 ? -3.729 -1.580 46.909 1.00 95.56 842 LEU A N 1
ATOM 6590 C CA . LEU A 1 842 ? -4.708 -0.846 47.720 1.00 95.56 842 LEU A CA 1
ATOM 6591 C C . LEU A 1 842 ? -4.253 0.598 47.972 1.00 95.56 842 LEU A C 1
ATOM 6593 O O . LEU A 1 842 ? -5.024 1.544 47.786 1.00 95.56 842 LEU A O 1
ATOM 6597 N N . TYR A 1 843 ? -2.979 0.782 48.324 1.00 93.81 843 TYR A N 1
ATOM 6598 C CA . TYR A 1 843 ? -2.395 2.105 48.507 1.00 93.81 843 TYR A CA 1
ATOM 6599 C C . TYR A 1 843 ? -2.483 2.950 47.227 1.00 93.81 843 TYR A C 1
ATOM 6601 O O . TYR A 1 843 ? -3.016 4.063 47.268 1.00 93.81 843 TYR A O 1
ATOM 6609 N N . ARG A 1 844 ? -2.044 2.424 46.074 1.00 93.25 844 ARG A N 1
ATOM 6610 C CA . ARG A 1 844 ? -2.120 3.141 44.787 1.00 93.25 844 ARG A CA 1
ATOM 6611 C C . ARG A 1 844 ? -3.559 3.447 44.371 1.00 93.25 844 ARG A C 1
ATOM 6613 O O . ARG A 1 844 ? -3.846 4.566 43.949 1.00 93.25 844 ARG A O 1
ATOM 6620 N N . LEU A 1 845 ? -4.473 2.490 44.524 1.00 95.19 845 LEU A N 1
ATOM 6621 C CA . LEU A 1 845 ? -5.884 2.650 44.182 1.00 95.19 845 LEU A CA 1
ATOM 6622 C C . LEU A 1 845 ? -6.537 3.754 45.025 1.00 95.19 845 LEU A C 1
ATOM 6624 O O . LEU A 1 845 ? -7.237 4.601 44.468 1.00 95.19 845 LEU A O 1
ATOM 6628 N N . SER A 1 846 ? -6.251 3.810 46.331 1.00 95.75 846 SER A N 1
ATOM 6629 C CA . SER A 1 846 ? -6.806 4.831 47.237 1.00 95.75 846 SER A CA 1
ATOM 6630 C C . SER A 1 846 ? -6.381 6.258 46.866 1.00 95.75 846 SER A C 1
ATOM 6632 O O . SER A 1 846 ? -7.148 7.205 47.043 1.00 95.75 846 SER A O 1
ATOM 6634 N N . ARG A 1 847 ? -5.184 6.406 46.283 1.00 94.25 847 ARG A N 1
ATOM 6635 C CA . ARG A 1 847 ? -4.625 7.685 45.819 1.00 94.25 847 ARG A CA 1
ATOM 6636 C C . ARG A 1 847 ? -4.954 8.008 44.363 1.00 94.25 847 ARG A C 1
ATOM 6638 O O . ARG A 1 847 ? -4.732 9.137 43.930 1.00 94.25 847 ARG A O 1
ATOM 6645 N N . SER A 1 848 ? -5.464 7.040 43.604 1.00 93.88 848 SER A N 1
ATOM 6646 C CA . SER A 1 848 ? -5.825 7.242 42.203 1.00 93.88 848 SER A CA 1
ATOM 6647 C C . SER A 1 848 ? -7.030 8.177 42.069 1.00 93.88 848 SER A C 1
ATOM 6649 O O . SER A 1 848 ? -7.969 8.135 42.872 1.00 93.88 848 SER A O 1
ATOM 6651 N N . THR A 1 849 ? -7.013 9.019 41.033 1.00 92.81 849 THR A N 1
ATOM 6652 C CA . THR A 1 849 ? -8.135 9.905 40.700 1.00 92.81 849 THR A CA 1
ATOM 6653 C C . THR A 1 849 ? -8.954 9.270 39.573 1.00 92.81 849 THR A C 1
ATOM 6655 O O . THR A 1 849 ? -8.438 9.145 38.461 1.00 92.81 849 THR A O 1
ATOM 6658 N N . PRO A 1 850 ? -10.205 8.838 39.823 1.00 91.44 850 PRO A N 1
ATOM 6659 C CA . PRO A 1 850 ? -11.027 8.215 38.793 1.00 91.44 850 PRO A CA 1
ATOM 6660 C C . PRO A 1 850 ? -11.457 9.249 37.735 1.00 91.44 850 PRO A C 1
ATOM 6662 O O . PRO A 1 850 ? -11.896 10.340 38.112 1.00 91.44 850 PRO A O 1
ATOM 6665 N N . PRO A 1 851 ? -11.380 8.924 36.429 1.00 88.00 851 PRO A N 1
ATOM 6666 C CA . PRO A 1 851 ? -11.692 9.872 35.356 1.00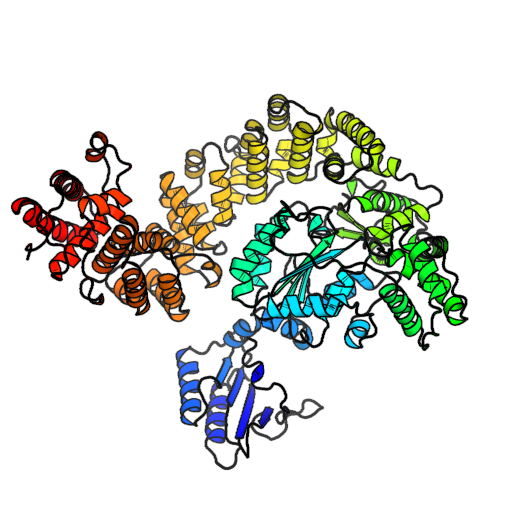 88.00 851 PRO A CA 1
ATOM 6667 C C . PRO A 1 851 ? -13.192 10.159 35.202 1.00 88.00 851 PRO A C 1
ATOM 6669 O O . PRO A 1 851 ? -13.559 11.203 34.674 1.00 88.00 851 PRO A O 1
ATOM 6672 N N . THR A 1 852 ? -14.065 9.255 35.658 1.00 89.00 852 THR A N 1
ATOM 6673 C CA . THR A 1 852 ? -15.527 9.385 35.543 1.00 89.00 852 THR A CA 1
ATOM 6674 C C . THR A 1 852 ? -16.253 8.945 36.809 1.00 89.00 852 THR A C 1
ATOM 6676 O O . THR A 1 852 ? -15.671 8.307 37.689 1.00 89.00 852 THR A O 1
ATOM 6679 N N . SER A 1 853 ? -17.541 9.285 36.914 1.00 90.38 853 SER A N 1
ATOM 6680 C CA . SER A 1 853 ? -18.417 8.838 38.007 1.00 90.38 853 SER A CA 1
ATOM 6681 C C . SER A 1 853 ? -18.511 7.314 38.080 1.00 90.38 853 SER A C 1
ATOM 6683 O O . SER A 1 853 ? -18.430 6.753 39.168 1.00 90.38 853 SER A O 1
ATOM 6685 N N . HIS A 1 854 ? -18.588 6.636 36.931 1.00 90.31 854 HIS A N 1
ATOM 6686 C CA . HIS A 1 854 ? -18.546 5.174 36.878 1.00 90.31 854 HIS A CA 1
ATOM 6687 C C . HIS A 1 854 ? -17.218 4.623 37.392 1.00 90.31 854 HIS A C 1
ATOM 6689 O O . HIS A 1 854 ? -17.203 3.768 38.270 1.00 90.31 854 HIS A O 1
ATOM 6695 N N . ALA A 1 855 ? -16.092 5.156 36.908 1.00 91.94 855 ALA A N 1
ATOM 6696 C CA . ALA A 1 855 ? -14.777 4.739 37.387 1.00 91.94 855 ALA A CA 1
ATOM 6697 C C . ALA A 1 855 ? -14.607 4.988 38.896 1.00 91.94 855 ALA A C 1
ATOM 6699 O O . ALA A 1 855 ? -13.920 4.229 39.576 1.00 91.94 855 ALA A O 1
ATOM 6700 N N . ARG A 1 856 ? -15.251 6.032 39.438 1.00 95.12 856 ARG A N 1
ATOM 6701 C CA . ARG A 1 856 ? -15.296 6.299 40.879 1.00 95.12 856 ARG A CA 1
ATOM 6702 C C . ARG A 1 856 ? -16.075 5.220 41.625 1.00 95.12 856 ARG A C 1
ATOM 6704 O O . ARG A 1 856 ? -15.544 4.716 42.607 1.00 95.12 856 ARG A O 1
ATOM 6711 N N . ALA A 1 857 ? -17.255 4.838 41.139 1.00 94.06 857 ALA A N 1
ATOM 6712 C CA . ALA A 1 857 ? -18.053 3.766 41.731 1.00 94.06 857 ALA A CA 1
ATOM 6713 C C . ALA A 1 857 ? -17.298 2.426 41.721 1.00 94.06 857 ALA A C 1
ATOM 6715 O O . ALA A 1 857 ? -17.212 1.758 42.746 1.00 94.06 857 ALA A O 1
ATOM 6716 N N . VAL A 1 858 ? -16.658 2.086 40.596 1.00 94.06 858 VAL A N 1
ATOM 6717 C CA . VAL A 1 858 ? -15.802 0.893 40.470 1.00 94.06 858 VAL A CA 1
ATOM 6718 C C . VAL A 1 858 ? -14.642 0.941 41.464 1.00 94.06 858 VAL A C 1
ATOM 6720 O O . VAL A 1 858 ? -14.355 -0.047 42.133 1.00 94.06 858 VAL A O 1
ATOM 6723 N N . ARG A 1 859 ? -13.972 2.095 41.585 1.00 95.44 859 ARG A N 1
ATOM 6724 C CA . ARG A 1 859 ? -12.874 2.288 42.539 1.00 95.44 859 ARG A CA 1
ATOM 6725 C C . ARG A 1 859 ? -13.351 2.099 43.979 1.00 95.44 859 ARG A C 1
ATOM 6727 O O . ARG A 1 859 ? -12.659 1.450 44.748 1.00 95.44 859 ARG A O 1
ATOM 6734 N N . GLU A 1 860 ? -14.488 2.678 44.350 1.00 97.00 860 GLU A N 1
ATOM 6735 C CA . GLU A 1 860 ? -15.042 2.595 45.709 1.00 97.00 860 GLU A CA 1
ATOM 6736 C C . GLU A 1 860 ? -15.475 1.169 46.067 1.00 97.00 860 GLU A C 1
ATOM 6738 O O . GLU A 1 860 ? -15.141 0.690 47.151 1.00 97.00 860 GLU A O 1
ATOM 6743 N N . ASP A 1 861 ? -16.126 0.463 45.141 1.00 95.81 861 ASP A N 1
ATOM 6744 C CA . ASP A 1 861 ? -16.479 -0.952 45.303 1.00 95.81 861 ASP A CA 1
ATOM 6745 C C . ASP A 1 861 ? -15.227 -1.831 45.464 1.00 95.81 861 ASP A C 1
ATOM 6747 O O . ASP A 1 861 ? -15.131 -2.650 46.383 1.00 95.81 861 ASP A O 1
ATOM 6751 N N . LEU A 1 862 ? -14.212 -1.605 44.625 1.00 96.62 862 LEU A N 1
ATOM 6752 C CA . LEU A 1 862 ? -12.960 -2.351 44.693 1.00 96.62 862 LEU A CA 1
ATOM 6753 C C . LEU A 1 862 ? -12.164 -2.037 45.969 1.00 96.62 862 LEU A C 1
ATOM 6755 O O . LEU A 1 862 ? -11.610 -2.954 46.569 1.00 96.62 862 LEU A O 1
ATOM 6759 N N . LEU A 1 863 ? -12.132 -0.778 46.423 1.00 97.62 863 LEU A N 1
ATOM 6760 C CA . LEU A 1 863 ? -11.499 -0.387 47.690 1.00 97.62 863 LEU A CA 1
ATOM 6761 C C . LEU A 1 863 ? -12.148 -1.101 48.875 1.00 97.62 863 LEU A C 1
ATOM 6763 O O . LEU A 1 863 ? -11.437 -1.704 49.676 1.00 97.62 863 LEU A O 1
ATOM 6767 N N . LYS A 1 864 ? -13.483 -1.096 48.943 1.00 97.00 864 LYS A N 1
ATOM 6768 C CA . LYS A 1 864 ? -14.231 -1.784 50.000 1.00 97.00 864 LYS A CA 1
ATOM 6769 C C . LYS A 1 864 ? -13.902 -3.278 50.030 1.00 97.00 864 LYS A C 1
ATOM 6771 O O . LYS A 1 864 ? -13.644 -3.835 51.094 1.00 97.00 864 LYS A O 1
ATOM 6776 N N . TRP A 1 865 ? -13.869 -3.924 48.866 1.00 96.12 865 TRP A N 1
ATOM 6777 C CA . TRP A 1 865 ? -13.511 -5.340 48.761 1.00 96.12 865 TRP A CA 1
ATOM 6778 C C . TRP A 1 865 ? -12.054 -5.617 49.172 1.00 96.12 865 TRP A C 1
ATOM 6780 O O . TRP A 1 865 ? -11.789 -6.570 49.908 1.00 96.12 865 TRP A O 1
ATOM 6790 N N . LEU A 1 866 ? -11.103 -4.770 48.766 1.00 96.00 866 LEU A N 1
ATOM 6791 C CA . LEU A 1 866 ? -9.691 -4.910 49.140 1.00 96.00 866 LEU A CA 1
ATOM 6792 C C . LEU A 1 866 ? -9.448 -4.699 50.638 1.00 96.00 866 LEU A C 1
ATOM 6794 O O . LEU A 1 866 ? -8.588 -5.370 51.203 1.00 96.00 866 LEU A O 1
ATOM 6798 N N . GLU A 1 867 ? -10.177 -3.794 51.291 1.00 96.56 867 GLU A N 1
ATOM 6799 C CA . GLU A 1 867 ? -10.099 -3.601 52.744 1.00 96.56 867 GLU A CA 1
ATOM 6800 C C . GLU A 1 867 ? -10.554 -4.857 53.492 1.00 96.56 867 GLU A C 1
ATOM 6802 O O . GLU A 1 867 ? -9.848 -5.325 54.385 1.00 96.56 867 GLU A O 1
ATOM 6807 N N . VAL A 1 868 ? -11.654 -5.481 53.053 1.00 95.38 868 VAL A N 1
ATOM 6808 C CA . VAL A 1 868 ? -12.104 -6.776 53.588 1.00 95.38 868 VAL A CA 1
ATOM 6809 C C . VAL A 1 868 ? -11.050 -7.861 53.362 1.00 95.38 868 VAL A C 1
ATOM 6811 O O . VAL A 1 868 ? -10.776 -8.652 54.266 1.00 95.38 868 VAL A O 1
ATOM 6814 N N . CYS A 1 869 ? -10.424 -7.898 52.182 1.00 94.00 869 CYS A N 1
ATOM 6815 C CA . CYS A 1 869 ? -9.342 -8.840 51.899 1.00 94.00 869 CYS A CA 1
ATOM 6816 C C . CYS A 1 869 ? -8.144 -8.610 52.829 1.00 94.00 869 CYS A C 1
ATOM 6818 O O . CYS A 1 869 ? -7.640 -9.568 53.413 1.00 94.00 869 CYS A O 1
ATOM 6820 N N . ARG A 1 870 ? -7.709 -7.356 53.013 1.00 95.69 870 ARG A N 1
ATOM 6821 C CA . ARG A 1 870 ? -6.602 -6.977 53.905 1.00 95.69 870 ARG A CA 1
ATOM 6822 C C . ARG A 1 870 ? -6.864 -7.427 55.339 1.00 95.69 870 ARG A C 1
ATOM 6824 O O . ARG A 1 870 ? -6.001 -8.066 55.937 1.00 95.69 870 ARG A O 1
ATOM 6831 N N . ASP A 1 871 ? -8.049 -7.137 55.867 1.00 94.56 871 ASP A N 1
ATOM 6832 C CA . ASP A 1 871 ? -8.414 -7.449 57.252 1.00 94.56 871 ASP A CA 1
ATOM 6833 C C . ASP A 1 871 ? -8.491 -8.972 57.499 1.00 94.56 871 ASP A C 1
ATOM 6835 O O . ASP A 1 871 ? -8.352 -9.440 58.627 1.00 94.56 871 ASP A O 1
ATOM 6839 N N . ARG A 1 872 ? -8.625 -9.764 56.426 1.00 92.38 872 ARG A N 1
ATOM 6840 C CA . ARG A 1 872 ? -8.606 -11.237 56.432 1.00 92.38 872 ARG A CA 1
ATOM 6841 C C . ARG A 1 872 ? -7.254 -11.836 56.028 1.00 92.38 872 ARG A C 1
ATOM 6843 O O . ARG A 1 872 ? -7.187 -13.010 55.666 1.00 92.38 872 ARG A O 1
ATOM 6850 N N . GLY A 1 873 ? -6.181 -11.046 56.047 1.00 93.44 873 GLY A N 1
ATOM 6851 C CA . GLY A 1 873 ? -4.840 -11.515 55.688 1.00 93.44 873 GLY A CA 1
ATOM 6852 C C . GLY A 1 873 ? -4.690 -11.866 54.204 1.00 93.44 873 GLY A C 1
ATOM 6853 O O . GLY A 1 873 ? -3.980 -12.809 53.869 1.00 93.44 873 GLY A O 1
ATOM 6854 N N . TRP A 1 874 ? -5.374 -11.129 53.325 1.00 93.25 874 TRP A N 1
ATOM 6855 C CA . TRP A 1 874 ? -5.369 -11.291 51.864 1.00 93.25 874 TRP A CA 1
ATOM 6856 C C . TRP A 1 874 ? -5.887 -12.646 51.364 1.00 93.25 874 TRP A C 1
ATOM 6858 O O . TRP A 1 874 ? -5.483 -13.136 50.306 1.00 93.25 874 TRP A O 1
ATOM 6868 N N . ASN A 1 875 ? -6.820 -13.244 52.111 1.00 90.62 875 ASN A N 1
ATOM 6869 C CA . ASN A 1 875 ? -7.581 -14.413 51.681 1.00 90.62 875 ASN A CA 1
ATOM 6870 C C . ASN A 1 875 ? -8.822 -13.990 50.872 1.00 90.62 875 ASN A C 1
ATOM 6872 O O . ASN A 1 875 ? -9.726 -13.346 51.406 1.00 90.62 875 ASN A O 1
ATOM 6876 N N . LEU A 1 876 ? -8.879 -14.394 49.598 1.00 88.19 876 LEU A N 1
ATOM 6877 C CA . LEU A 1 876 ? -9.939 -14.001 48.662 1.00 88.19 876 LEU A CA 1
ATOM 6878 C C . LEU A 1 876 ? -11.204 -14.880 48.724 1.00 88.19 876 LEU A C 1
ATOM 6880 O O . LEU A 1 876 ? -12.185 -14.555 48.065 1.00 88.19 876 LEU A O 1
ATOM 6884 N N . SER A 1 877 ? -11.204 -15.988 49.474 1.00 75.81 877 SER A N 1
ATOM 6885 C CA . SER A 1 877 ? -12.245 -17.034 49.383 1.00 75.81 877 SER A CA 1
ATOM 6886 C C . SER A 1 877 ? -13.563 -16.745 50.109 1.00 75.81 877 SER A C 1
ATOM 6888 O O . SER A 1 877 ? -14.539 -17.445 49.876 1.00 75.81 877 SER A O 1
ATOM 6890 N N . ASN A 1 878 ? -13.615 -15.723 50.969 1.00 62.75 878 ASN A N 1
ATOM 6891 C CA . ASN A 1 878 ? -14.768 -15.488 51.847 1.00 62.75 878 ASN A CA 1
ATOM 6892 C C . ASN A 1 878 ? -15.240 -14.024 51.886 1.00 62.75 878 ASN A C 1
ATOM 6894 O O . ASN A 1 878 ? -15.994 -13.682 52.786 1.00 62.75 878 ASN A O 1
ATOM 6898 N N . ALA A 1 879 ? -14.794 -13.137 50.991 1.00 58.03 879 ALA A N 1
ATOM 6899 C CA . ALA A 1 879 ? -14.995 -11.684 51.134 1.00 58.03 879 ALA A CA 1
ATOM 6900 C C . ALA A 1 879 ? -16.452 -11.170 50.995 1.00 58.03 879 ALA A C 1
ATOM 6902 O O . ALA A 1 879 ? -16.651 -9.956 51.055 1.00 58.03 879 ALA A O 1
ATOM 6903 N N . LEU A 1 880 ? -17.436 -12.063 50.842 1.00 49.25 880 LEU A N 1
ATOM 6904 C CA . LEU A 1 880 ? -18.867 -11.746 50.883 1.00 49.25 880 LEU A CA 1
ATOM 6905 C C . LEU A 1 880 ? -19.378 -11.523 52.314 1.00 49.25 880 LEU A C 1
ATOM 6907 O O . LEU A 1 880 ? -18.847 -12.163 53.259 1.00 49.25 880 LEU A O 1
#

pLDDT: mean 85.79, std 10.22, range [40.53, 98.19]

Nearest PDB structures (foldseek):
  3ifq-assembly1_B-2  TM=2.848E-01  e=1.927E-02  Homo sapiens
  4djs-assembly1_A  TM=2.720E-01  e=1.927E-02  Homo sapiens
  1t08-assembly1_A  TM=2.518E-01  e=1.161E-01  Homo sapiens
  1i7w-assembly1_A  TM=2.480E-01  e=1.073E-01  Mus musculus
  1i7w-assembly1_C  TM=2.584E-01  e=1.411E-01  Mus musculus

Sequence (880 aa):
MIACPGRFNERVLYRQGRNADAQTTKGWPDAYVVTGVDTVDGIEATRDKQSWHKHLEEDVKKASDNEYLNLSGYFFVGGYPDHEPPNADITDWTNKFIALGVPPSNIQLLIGKHLAMELSDPKYARIRQEYLGLASSGQYFEALEQSLVAANARGLVHLSAKDFKENRVFKPPVMERAITGLLDDGCILIRGHGACGKTTLAQSIGSDSRFALSPVFLLDLARLSGGVTSGELTNEMIDLSGKDVLLIIDNVHIDERTSEIILNQWRRHCAPLGARLMLLGRETHSTSGTPLGSIAPLVLRAGTFELEGIVKCVLQQNAISPPKIPRQEIRKWVETFGGKSRQRDVAVDLLAFSAAVQRRTRQLLLQDWRLTAKDAVDAVRDRYLDPLLDKRDMANVLRVAALSEYELPVPIRALPYPEKGLATLVTELGIAFIHGETVSLAHAALGPLLLAAAVSAEPDRERLDAVRLSPALGFRMLLRRIYPHLRKSILAALRQVVEGDRWWEACEGLHDVATVLTGRIRMLEESATTIDSTVSSHSKFREIVNESRSLETLSAFAGRVRSLKLGQTADATLSSADPQQWKALEMNLLLARAGEALSFFKNIKNPGEVAAKVDLSQWNRARRTSAVDRASATSQLVRYLENLGQHRLSQEPALHFLENFSLDNLHASDLGDISNIIRAAHAPEEVVSIFFTKLREANWLGKTYLETRSGQICGALMSFSNTLTERIRMEILIPEVETRMEKELSQLDNTKKRDVARFVCMLGGATTLWSDRIRIGPWAWPHDQNITEVFASQYASRDPEQDHARDLGMYELQFWCGMKWLTDMGRAPLSTVDASVGAAFLYRLSRSTPPTSHARAVREDLLKWLEVCRDRGWNLSNAL

Foldseek 3Di:
DLLCPPVCPPFDKAAAQADPVRDGHDDPPRIWTDDDDLEIAGEHEDADPPCPVVVLVVNLVQCQDPVHGHYQAYHYEAAAQPDDDDPVVVVVSLVSVVVSVHDSSRYYYQHHNSVVVSCLQLLNQCVCCVPVVHHNADPQKDFLQVVLCQLQVFALDRDHLVCLLVVLADADPLLVVQLCCCVPVLEAEAAEAAQLCQSVSLSSNCNDPVLPSATEIEGEPLLDDLPDDLVNVLVVVLSNAAASHEYEYEACVLPVPSVLVNVVSCVQRRVVRNHGYYYYHYDDPDLPPGSNVVHDYDYRADALSNLVSLLQSLLVVVVDRQDDADPVLSVVQQCQQQHDDDPVRGHGNVSLSSLQSSQCVVVSSVVNSDTHSVSSLVSLCVQPVVVCPDVLLLQQLLLLLLCLVLSHWQFLQLGPCSPDNVCCCCPPNNQWDDRPRTIHGSGSVVSVSSQSSDPPRDSLVSLLSSCLRAVLSLLSSLVGDDDPVSNVSSLVSSCVNVVDPNNLVNDPALSSVLSNLCCCCPPVVDDLVVVLVDLLPDPSNLVRLLPDQALQSLLVSLVSSVVVVSNSSSCSSLPPPDVVSLVSNLVNLLQDALLSVLSNLVRYPCSLVSLVPRDLVSSLVSLLVYDQAALQSLLSSLVVCVVSVNLSSSQNSLLSCLQDDDPVSPPPHALLSNLSSLLSNLYDLVSNQVSLVVCVVVCVLLVRLQPPDLVSLLNNLQSCLQRHDLVSLVSSDDPSNLVNLQVLQVVPPPDDLQSVLSSLSNQLSNCLSVPPPRDHDDDADPPPDDPQVSLCVVVVVDDLVCLLVDADDSSNNSNLSSLLVCLVVLRHDQHFHDLSSLVSNLNNLVVDDRNDPSSVVSSVVSNLQSVLCNVVRRGSRHSD

Mean predicted aligned error: 13.04 Å

Solvent-accessible surface area (backbone atoms only — not comparable to full-atom values): 47569 Å² total; per-residue (Å²): 111,61,91,63,65,73,77,58,54,100,50,69,76,46,70,32,36,43,50,99,85,70,45,79,40,91,56,76,51,35,22,34,30,75,76,53,94,67,25,24,34,33,32,44,77,49,86,59,90,90,39,58,68,56,49,53,53,51,50,55,52,46,54,73,34,88,94,45,59,36,50,60,20,42,36,39,38,35,81,37,70,92,50,70,75,55,69,66,55,56,49,52,55,50,50,55,47,38,74,67,67,21,50,72,93,37,55,46,80,27,42,10,40,52,35,52,56,57,58,64,40,32,43,31,30,42,55,34,38,77,75,67,70,38,88,63,53,61,96,73,34,39,38,46,72,59,50,44,56,71,67,23,75,53,43,91,73,66,64,52,75,64,37,48,70,69,63,52,55,68,79,59,82,66,51,61,59,51,49,50,32,37,72,75,68,28,45,40,40,39,20,21,56,76,51,40,48,66,70,60,49,52,52,47,52,58,49,30,80,93,30,68,71,37,23,40,34,36,31,53,60,66,68,60,58,89,80,72,49,67,64,60,56,45,50,53,51,50,68,54,37,15,39,57,18,37,41,34,36,36,45,33,68,81,46,41,64,55,43,32,51,44,51,55,48,35,64,73,61,20,42,82,44,43,19,25,42,40,39,31,30,62,67,66,100,61,55,82,90,42,74,60,48,91,54,81,65,47,77,46,61,25,47,68,67,54,54,54,32,49,53,40,35,60,38,42,76,68,79,40,86,59,76,88,76,58,71,70,52,48,52,52,45,43,48,65,48,24,45,99,48,60,88,94,63,40,46,24,34,46,58,52,48,49,29,21,49,61,64,39,43,73,45,44,76,72,69,46,75,84,75,50,68,61,40,17,24,50,33,44,24,66,67,64,49,67,74,49,80,47,69,48,32,47,51,29,50,51,38,52,24,44,40,20,83,68,67,52,62,40,46,38,75,37,38,88,43,59,92,48,48,51,62,59,42,39,75,71,48,44,52,31,46,77,53,87,69,23,37,36,57,71,48,47,73,51,14,66,41,54,46,70,43,37,93,82,64,54,49,69,58,41,45,47,52,28,25,67,44,17,45,34,56,39,45,56,47,70,75,43,97,62,60,72,75,56,48,54,53,47,54,54,49,40,51,66,40,64,75,48,77,63,43,61,82,39,36,94,38,64,59,35,47,53,41,37,54,51,34,39,42,76,73,67,66,44,59,40,70,59,52,19,59,54,52,46,68,34,66,69,52,53,49,46,50,71,68,53,75,46,52,52,60,53,28,53,45,24,50,52,36,41,77,60,62,17,56,55,33,23,47,54,68,63,36,72,81,46,70,69,56,27,53,53,52,48,53,28,52,38,70,42,48,40,51,41,41,38,47,35,46,74,54,39,95,55,40,53,63,54,59,71,66,54,56,64,70,59,42,42,55,32,40,69,72,46,76,68,54,39,38,46,34,41,23,51,30,28,54,52,32,42,76,58,70,36,52,76,75,20,16,43,57,25,31,40,37,54,74,63,59,54,77,74,27,46,58,96,42,46,52,40,28,52,31,48,25,57,61,46,21,72,59,56,69,66,51,55,43,53,39,52,50,55,34,50,77,68,46,46,51,50,52,39,53,62,66,43,55,65,70,42,45,24,55,17,35,43,45,40,38,52,66,50,55,74,69,51,45,57,71,70,64,51,72,37,56,44,53,36,50,52,55,57,55,72,59,49,88,84,54,58,48,46,56,56,37,48,49,33,16,36,47,9,11,45,38,69,46,52,50,87,72,69,71,74,77,98,63,73,59,61,92,90,62,55,61,51,58,21,51,35,59,77,55,61,94,56,62,74,87,64,55,82,82,51,80,78,50,70,65,59,52,18,31,52,43,16,50,49,53,28,30,78,70,75,36,37,51,88,57,58,40,52,64,68,61,54,51,52,48,53,54,40,57,74,72,53,81,58,92,30,72,61,37,39,51,54,49,52,55,49,49,56,51,49,51,53,19,54,79,55,69,27,38,45,66,63,76,119

Secondary structure (DSSP, 8-state):
--SSTTTSTTS-EEE-SB-TTS-B-S-SSSEEEE-SSSEEEEEEEE--TTTHHHHHHHHHHHHTSTTSPEEEEEEEEE--TT----HHHHHHHHHHHHHTT--GGGEEEEETHHHHHHHHSGGGHHHHHHHH------SS-EEHHHHHHHHHTTSSS---HHHHHTT-S---THHHHHHHHHHHTSEEEEEE-TTSSHHHHHHHHHTSGGGTTS-EEEEEGGG--TT--HHHHHHHHHHT--TT-EEEEE-TTT-HHHHHHHHHHIIIIIGGGT-EEEEEEE--S--TTSTTTTS--EEE---HHHHHHHHHHHHHHTTSPPPPPPHHHHHHHHHHHH-S--GGG----HHHHHHHHHHTHHHHHTT-----HHHHHHHHIIIIITT---HHHHHHHHHHHHHGGGT-PEEGGGSSSTTSS-HIIIIIS--EEEETTEEEESSTTHHHHHHHH-TT--HHHHHHHHHHH-HHHHHHHHTS---HHHHHHHHHHHHHHHSSTHHHHT--SHHHHHHHHHHHHHHS---HHHHHHHHHH-HHHHHHHHH---HHHHHHHHHHHHHTT-HHHHHHHT--SSHHHHHHHHHHHHHS-HHHHHHHHHHSS-HHHHHHHS-HHHHHHHHHHSPP--HHHHHHHHHHHHHTT-HHHHHHHHHHHHHH--GGGGTT--HHHHHHHHHHH---HHHHHHHHHHHHHTTHHHHHHHHS-HHHHHHHHHHHHHHS-HHHHHHT--HHHHHHHHHHHHTGGG--HHHHHHHHHHHHHHHHHHGGG---------TT--HHHHHHHHH-SS-GGGGGGSPPPHHHHHHHHHHHHHHHTT-S-SPBPPHHHHHHHHHHHHH---SSHHHHHHHHHHHHHHHHHHHTTTB-TT--